Protein AF-0000000082301470 (afdb_homodimer)

Nearest PDB structures (foldseek):
  8qj4-assembly1_A  TM=8.999E-01  e=2.486E-24  Shewanella denitrificans OS217
  5aex-assembly2_D  TM=8.652E-01  e=3.805E-18  Saccharomyces cerevisiae
  5aex-assembly3_H  TM=8.422E-01  e=5.842E-18  Saccharomyces cerevisiae
  5aid-assembly1_A  TM=8.740E-01  e=4.579E-17  Candida albicans
  5aex-assembly3_J  TM=8.503E-01  e=8.348E-17  Saccharomyces cerevisiae

pLDDT: mean 87.63, std 18.02, range [21.44, 98.94]

InterPro domains:
  IPR001905 Ammonium transporter [TIGR00836] (46-467)
  IPR018047 Ammonium transporter, conserved site [PS01219] (194-219)
  IPR024041 Ammonium transporter AmtB-like domain [PF00909] (45-468)

Radius of gyration: 32.58 Å; Cα contacts (8 Å, |Δi|>4): 2103; chains: 2; bounding box: 107×98×81 Å

Organism: NCBI:txid303405

Structure (mmCIF, N/CA/C/O backbone):
data_AF-0000000082301470-model_v1
#
loop_
_entity.id
_entity.type
_entity.pdbx_description
1 polymer 'Ammonium transporter'
#
loop_
_atom_site.group_PDB
_atom_site.id
_atom_site.type_symbol
_atom_site.label_atom_id
_atom_site.label_alt_id
_atom_site.label_comp_id
_atom_site.label_asym_id
_atom_site.label_entity_id
_atom_site.label_seq_id
_atom_site.pdbx_PDB_ins_code
_atom_site.Cartn_x
_atom_site.Cartn_y
_atom_site.Cartn_z
_atom_site.occupancy
_atom_site.B_iso_or_equiv
_atom_site.auth_seq_id
_atom_site.auth_comp_id
_atom_site.auth_asym_id
_atom_site.auth_atom_id
_atom_site.pdbx_PDB_model_num
ATOM 1 N N . MET A 1 1 ? 27.359 4.461 -30.156 1 42.31 1 MET A N 1
ATOM 2 C CA . MET A 1 1 ? 28.516 3.578 -30.109 1 42.31 1 MET A CA 1
ATOM 3 C C . MET A 1 1 ? 29.688 4.25 -29.391 1 42.31 1 MET A C 1
ATOM 5 O O . MET A 1 1 ? 30.156 5.309 -29.828 1 42.31 1 MET A O 1
ATOM 9 N N . SER A 1 2 ? 29.672 4.133 -28.188 1 53.25 2 SER A N 1
ATOM 10 C CA . SER A 1 2 ? 30.578 4.863 -27.312 1 53.25 2 SER A CA 1
ATOM 11 C C . SER A 1 2 ? 32.031 4.719 -27.766 1 53.25 2 SER A C 1
ATOM 13 O O . SER A 1 2 ? 32.469 3.623 -28.125 1 53.25 2 SER A O 1
ATOM 15 N N . GLU A 1 3 ? 32.531 5.738 -28.281 1 62.34 3 GLU A N 1
ATOM 16 C CA . GLU A 1 3 ? 33.938 5.801 -28.688 1 62.34 3 GLU A CA 1
ATOM 17 C C . GLU A 1 3 ? 34.844 5.121 -27.656 1 62.34 3 GLU A C 1
ATOM 19 O O . GLU A 1 3 ? 34.562 5.195 -26.453 1 62.34 3 GLU A O 1
ATOM 24 N N . ASN A 1 4 ? 35.562 4.102 -28.062 1 78.56 4 ASN A N 1
ATOM 25 C CA . ASN A 1 4 ? 36.531 3.373 -27.266 1 78.56 4 ASN A CA 1
ATOM 26 C C . ASN A 1 4 ? 37.406 4.32 -26.438 1 78.56 4 ASN A C 1
ATOM 28 O O . ASN A 1 4 ? 38.062 5.195 -26.984 1 78.56 4 ASN A O 1
ATOM 32 N N . PHE A 1 5 ? 37.312 4.309 -25.141 1 81.75 5 PHE A N 1
ATOM 33 C CA . PHE A 1 5 ? 38 5.188 -24.203 1 81.75 5 PHE A CA 1
ATOM 34 C C . PHE A 1 5 ? 39.5 5.25 -24.5 1 81.75 5 PHE A C 1
ATOM 36 O O . PHE A 1 5 ? 40.094 6.328 -24.469 1 81.75 5 PHE A O 1
ATOM 43 N N . PHE A 1 6 ? 40 4.195 -24.906 1 80.81 6 PHE A N 1
ATOM 44 C CA . PHE A 1 6 ? 41.438 4.121 -25.094 1 80.81 6 PHE A CA 1
ATOM 45 C C . PHE A 1 6 ? 41.875 4.926 -26.312 1 80.81 6 PHE A C 1
ATOM 47 O O . PHE A 1 6 ? 42.812 5.727 -26.234 1 80.81 6 PHE A O 1
ATOM 54 N N . THR A 1 7 ? 41.188 4.762 -27.344 1 82.31 7 THR A N 1
ATOM 55 C CA . THR A 1 7 ? 41.562 5.438 -28.578 1 82.31 7 THR A CA 1
ATOM 56 C C . THR A 1 7 ? 41.406 6.949 -28.438 1 82.31 7 THR A C 1
ATOM 58 O O . THR A 1 7 ? 42.281 7.711 -28.875 1 82.31 7 THR A O 1
ATOM 61 N N . THR A 1 8 ? 40.375 7.305 -27.844 1 84.06 8 THR A N 1
ATOM 62 C CA . THR A 1 8 ? 40.125 8.727 -27.656 1 84.06 8 THR A CA 1
ATOM 63 C C . THR A 1 8 ? 41.156 9.352 -26.734 1 84.06 8 THR A C 1
ATOM 65 O O . THR A 1 8 ? 41.656 10.445 -27 1 84.06 8 THR A O 1
ATOM 68 N N . CYS A 1 9 ? 41.562 8.68 -25.703 1 85.81 9 CYS A N 1
ATOM 69 C CA . CYS A 1 9 ? 42.531 9.195 -24.734 1 85.81 9 CYS A CA 1
ATOM 70 C C . CYS A 1 9 ? 43.938 9.172 -25.312 1 85.81 9 CYS A C 1
ATOM 72 O O . CYS A 1 9 ? 44.75 10.047 -25 1 85.81 9 CYS A O 1
ATOM 74 N N . GLN A 1 10 ? 44.25 8.258 -26.094 1 82.25 10 GLN A N 1
ATOM 75 C CA . GLN A 1 10 ? 45.562 8.203 -26.75 1 82.25 10 GLN A CA 1
ATOM 76 C C . GLN A 1 10 ? 45.75 9.375 -27.703 1 82.25 10 GLN A C 1
ATOM 78 O O . GLN A 1 10 ? 46.812 9.969 -27.766 1 82.25 10 GLN A O 1
ATOM 83 N N . GLU A 1 11 ? 44.688 9.672 -28.391 1 81.5 11 GLU A N 1
ATOM 84 C CA . GLU A 1 11 ? 44.75 10.781 -29.344 1 81.5 11 GLU A CA 1
ATOM 85 C C . GLU A 1 11 ? 44.875 12.117 -28.625 1 81.5 11 GLU A C 1
ATOM 87 O O . GLU A 1 11 ? 45.562 13.016 -29.078 1 81.5 11 GLU A O 1
ATOM 92 N N . GLN A 1 12 ? 44.219 12.273 -27.594 1 79.69 12 GLN A N 1
ATOM 93 C CA . GLN A 1 12 ? 44.188 13.531 -26.859 1 79.69 12 GLN A CA 1
ATOM 94 C C . GLN A 1 12 ? 45.469 13.773 -26.109 1 79.69 12 GLN A C 1
ATOM 96 O O . GLN A 1 12 ? 45.875 14.922 -25.906 1 79.69 12 GLN A O 1
ATOM 101 N N . SER A 1 13 ? 46 12.742 -25.594 1 74.75 13 SER A N 1
ATOM 102 C CA . SER A 1 13 ? 47.219 12.898 -24.781 1 74.75 13 SER A CA 1
ATOM 103 C C . SER A 1 13 ? 48.469 12.992 -25.672 1 74.75 13 SER A C 1
ATOM 105 O O . SER A 1 13 ? 49.531 13.344 -25.188 1 74.75 13 SER A O 1
ATOM 107 N N . GLY A 1 14 ? 48.031 13.086 -26.984 1 64.38 14 GLY A N 1
ATOM 108 C CA . GLY A 1 14 ? 49.156 13.117 -27.922 1 64.38 14 GLY A CA 1
ATOM 109 C C . GLY A 1 14 ? 50.188 12.039 -27.656 1 64.38 14 GLY A C 1
ATOM 110 O O . GLY A 1 14 ? 51.031 11.734 -28.531 1 64.38 14 GLY A O 1
ATOM 111 N N . SER A 1 15 ? 51 12.242 -26.438 1 57.41 15 SER A N 1
ATOM 112 C CA . SER A 1 15 ? 52.281 11.641 -26.078 1 57.41 15 SER A CA 1
ATOM 113 C C . SER A 1 15 ? 52.094 10.211 -25.578 1 57.41 15 SER A C 1
ATOM 115 O O . SER A 1 15 ? 51 9.82 -25.188 1 57.41 15 SER A O 1
ATOM 117 N N . GLU A 1 16 ? 53.125 9.367 -25.734 1 65.19 16 GLU A N 1
ATOM 118 C CA . GLU A 1 16 ? 53.562 8.047 -25.281 1 65.19 16 GLU A CA 1
ATOM 119 C C . GLU A 1 16 ? 53.531 7.961 -23.75 1 65.19 16 GLU A C 1
ATOM 121 O O . GLU A 1 16 ? 54.031 6.984 -23.172 1 65.19 16 GLU A O 1
ATOM 126 N N . ASN A 1 17 ? 52.969 9 -23.141 1 78.06 17 ASN A N 1
ATOM 127 C CA . ASN A 1 17 ? 53 8.93 -21.688 1 78.06 17 ASN A CA 1
ATOM 128 C C . ASN A 1 17 ? 51.875 8.07 -21.141 1 78.06 17 ASN A C 1
ATOM 130 O O . ASN A 1 17 ? 50.719 8.516 -21.078 1 78.06 17 ASN A O 1
ATOM 134 N N . THR A 1 18 ? 52.062 6.969 -20.672 1 81.38 18 THR A N 1
ATOM 135 C CA . THR A 1 18 ? 51.156 5.938 -20.203 1 81.38 18 THR A CA 1
ATOM 136 C C . THR A 1 18 ? 50.344 6.441 -19.016 1 81.38 18 THR A C 1
ATOM 138 O O . THR A 1 18 ? 49.156 6.109 -18.875 1 81.38 18 THR A O 1
ATOM 141 N N . THR A 1 19 ? 50.969 7.359 -18.234 1 82.19 19 THR A N 1
ATOM 142 C CA . THR A 1 19 ? 50.281 7.844 -17.047 1 82.19 19 THR A CA 1
ATOM 143 C C . THR A 1 19 ? 49.156 8.805 -17.438 1 82.19 19 THR A C 1
ATOM 145 O O . THR A 1 19 ? 48.062 8.766 -16.844 1 82.19 19 THR A O 1
ATOM 148 N N . GLU A 1 20 ? 49.375 9.625 -18.438 1 83.31 20 GLU A N 1
ATOM 149 C CA . GLU A 1 20 ? 48.375 10.578 -18.875 1 83.31 20 GLU A CA 1
ATOM 150 C C . GLU A 1 20 ? 47.219 9.867 -19.562 1 83.31 20 GLU A C 1
ATOM 152 O O . GLU A 1 20 ? 46.062 10.273 -19.406 1 83.31 20 GLU A O 1
ATOM 157 N N . ILE A 1 21 ? 47.531 8.828 -20.25 1 84.38 21 ILE A N 1
ATOM 158 C CA . ILE A 1 21 ? 46.5 8.047 -20.922 1 84.38 21 ILE A CA 1
ATOM 159 C C . ILE A 1 21 ? 45.625 7.348 -19.875 1 84.38 21 ILE A C 1
ATOM 161 O O . ILE A 1 21 ? 44.406 7.32 -20 1 84.38 21 ILE A O 1
ATOM 165 N N . LEU A 1 22 ? 46.281 6.859 -18.875 1 84.94 22 LEU A N 1
ATOM 166 C CA . LEU A 1 22 ? 45.562 6.16 -17.828 1 84.94 22 LEU A CA 1
ATOM 167 C C . LEU A 1 22 ? 44.625 7.117 -17.078 1 84.94 22 LEU A C 1
ATOM 169 O O . LEU A 1 22 ? 43.5 6.75 -16.703 1 84.94 22 LEU A O 1
ATOM 173 N N . GLN A 1 23 ? 45.125 8.25 -16.828 1 85.25 23 GLN A N 1
ATOM 174 C CA . GLN A 1 23 ? 44.281 9.25 -16.172 1 85.25 23 GLN A CA 1
ATOM 175 C C . GLN A 1 23 ? 43.094 9.617 -17.031 1 85.25 23 GLN A C 1
ATOM 177 O O . GLN A 1 23 ? 41.969 9.719 -16.516 1 85.25 23 GLN A O 1
ATOM 182 N N . CYS A 1 24 ? 43.375 9.75 -18.219 1 86 24 CYS A N 1
ATOM 183 C CA . CYS A 1 24 ? 42.281 10.094 -19.156 1 86 24 CYS A CA 1
ATOM 184 C C . CYS A 1 24 ? 41.219 9 -19.188 1 86 24 CYS A C 1
ATOM 186 O O . CYS A 1 24 ? 40.031 9.297 -19.156 1 86 24 CYS A O 1
ATOM 188 N N . ILE A 1 25 ? 41.625 7.812 -19.234 1 84.69 25 ILE A N 1
ATOM 189 C CA . ILE A 1 25 ? 40.719 6.68 -19.281 1 84.69 25 ILE A CA 1
ATOM 190 C C . ILE A 1 25 ? 39.906 6.621 -17.969 1 84.69 25 ILE A C 1
ATOM 192 O O . ILE A 1 25 ? 38.688 6.465 -18 1 84.69 25 ILE A O 1
ATOM 196 N N . SER A 1 26 ? 40.625 6.754 -16.891 1 85.19 26 SER A N 1
ATOM 197 C CA . SER A 1 26 ? 39.969 6.719 -15.586 1 85.19 26 SER A CA 1
ATOM 198 C C . SER A 1 26 ? 38.938 7.812 -15.461 1 85.19 26 SER A C 1
ATOM 200 O O . SER A 1 26 ? 37.812 7.551 -15.031 1 85.19 26 SER A O 1
ATOM 202 N N . ASP A 1 27 ? 39.281 8.93 -15.906 1 86.25 27 ASP A N 1
ATOM 203 C CA . ASP A 1 27 ? 38.375 10.055 -15.82 1 86.25 27 ASP A CA 1
ATOM 204 C C . ASP A 1 27 ? 37.156 9.852 -16.734 1 86.25 27 ASP A C 1
ATOM 206 O O . ASP A 1 27 ? 36.031 10.195 -16.375 1 86.25 27 ASP A O 1
ATOM 210 N N . SER A 1 28 ? 37.438 9.289 -17.844 1 85.38 28 SER A N 1
ATOM 211 C CA . SER A 1 28 ? 36.344 9.062 -18.812 1 85.38 28 SER A CA 1
ATOM 212 C C . SER A 1 28 ? 35.375 8.023 -18.312 1 85.38 28 SER A C 1
ATOM 214 O O . SER A 1 28 ? 34.156 8.188 -18.453 1 85.38 28 SER A O 1
ATOM 216 N N . ILE A 1 29 ? 35.875 7.035 -17.734 1 85.81 29 ILE A N 1
ATOM 217 C CA . ILE A 1 29 ? 35 5.973 -17.203 1 85.81 29 ILE A CA 1
ATOM 218 C C . ILE A 1 29 ? 34.188 6.504 -16.016 1 85.81 29 ILE A C 1
ATOM 220 O O . ILE A 1 29 ? 33 6.23 -15.914 1 85.81 29 ILE A O 1
ATOM 224 N N . GLN A 1 30 ? 34.844 7.238 -15.219 1 85.19 30 GLN A N 1
ATOM 225 C CA . GLN A 1 30 ? 34.156 7.809 -14.062 1 85.19 30 GLN A CA 1
ATOM 226 C C . GLN A 1 30 ? 33.062 8.781 -14.484 1 85.19 30 GLN A C 1
ATOM 228 O O . GLN A 1 30 ? 31.969 8.766 -13.93 1 85.19 30 GLN A O 1
ATOM 233 N N . GLU A 1 31 ? 33.406 9.562 -15.422 1 85.69 31 GLU A N 1
ATOM 234 C CA . GLU A 1 31 ? 32.438 10.539 -15.906 1 85.69 31 GLU A CA 1
ATOM 235 C C . GLU A 1 31 ? 31.219 9.844 -16.531 1 85.69 31 GLU A C 1
ATOM 237 O O . GLU A 1 31 ? 30.078 10.258 -16.297 1 85.69 31 GLU A O 1
ATOM 242 N N . GLN A 1 32 ? 31.453 8.859 -17.312 1 85.5 32 GLN A N 1
ATOM 243 C CA . GLN A 1 32 ? 30.359 8.117 -17.938 1 85.5 32 GLN A CA 1
ATOM 244 C C . GLN A 1 32 ? 29.484 7.441 -16.875 1 85.5 32 GLN A C 1
ATOM 246 O O . GLN A 1 32 ? 28.266 7.426 -17 1 85.5 32 GLN A O 1
ATOM 251 N N . ALA A 1 33 ? 30.125 6.887 -15.898 1 84.81 33 ALA A N 1
ATOM 252 C CA . ALA A 1 33 ? 29.406 6.223 -14.82 1 84.81 33 ALA A CA 1
ATOM 253 C C . ALA A 1 33 ? 28.547 7.223 -14.039 1 84.81 33 ALA A C 1
ATOM 255 O O . ALA A 1 33 ? 27.406 6.926 -13.68 1 84.81 33 ALA A O 1
ATOM 256 N N . GLU A 1 34 ? 29.094 8.359 -13.836 1 86 34 GLU A N 1
ATOM 257 C CA . GLU A 1 34 ? 28.391 9.398 -13.102 1 86 34 GLU A CA 1
ATOM 258 C C . GLU A 1 34 ? 27.203 9.93 -13.906 1 86 34 GLU A C 1
ATOM 260 O O . GLU A 1 34 ? 26.125 10.188 -13.352 1 86 34 GLU A O 1
ATOM 265 N N . ASN A 1 35 ? 27.375 10.078 -15.164 1 87.12 35 ASN A N 1
ATOM 266 C CA . ASN A 1 35 ? 26.297 10.539 -16.031 1 87.12 35 ASN A CA 1
ATOM 267 C C . ASN A 1 35 ? 25.156 9.531 -16.094 1 87.12 35 ASN A C 1
ATOM 269 O O . ASN A 1 35 ? 23.984 9.914 -16.062 1 87.12 35 ASN A O 1
ATOM 273 N N . ARG A 1 36 ? 25.5 8.273 -16.188 1 86.25 36 ARG A N 1
ATOM 274 C CA . ARG A 1 36 ? 24.469 7.23 -16.219 1 86.25 36 ARG A CA 1
ATOM 275 C C . ARG A 1 36 ? 23.719 7.16 -14.891 1 86.25 36 ARG A C 1
ATOM 277 O O . ARG A 1 36 ? 22.5 6.953 -14.875 1 86.25 36 ARG A O 1
ATOM 284 N N . ALA A 1 37 ? 24.469 7.328 -13.852 1 87.75 37 ALA A N 1
ATOM 285 C CA . ALA A 1 37 ? 23.859 7.32 -12.531 1 87.75 37 ALA A CA 1
ATOM 286 C C . ALA A 1 37 ? 22.906 8.508 -12.367 1 87.75 37 ALA A C 1
ATOM 288 O O . ALA A 1 37 ? 21.812 8.359 -11.805 1 87.75 37 ALA A O 1
ATOM 289 N N . ALA A 1 38 ? 23.312 9.625 -12.82 1 88.38 38 ALA A N 1
ATOM 290 C CA . ALA A 1 38 ? 22.484 10.828 -12.742 1 88.38 38 ALA A CA 1
ATOM 291 C C . ALA A 1 38 ? 21.219 10.672 -13.57 1 88.38 38 ALA A C 1
ATOM 293 O O . ALA A 1 38 ? 20.141 11.109 -13.156 1 88.38 38 ALA A O 1
ATOM 294 N N . ASP A 1 39 ? 21.312 10.086 -14.758 1 89.31 39 ASP A N 1
ATOM 295 C CA . ASP A 1 39 ? 20.172 9.844 -15.633 1 89.31 39 ASP A CA 1
ATOM 296 C C . ASP A 1 39 ? 19.156 8.922 -14.961 1 89.31 39 ASP A C 1
ATOM 298 O O . ASP A 1 39 ? 17.953 9.195 -14.977 1 89.31 39 ASP A O 1
ATOM 302 N N . LEU A 1 40 ? 19.672 7.914 -14.391 1 90 40 LEU A N 1
ATOM 303 C CA . LEU A 1 40 ? 18.797 6.973 -13.703 1 90 40 LEU A CA 1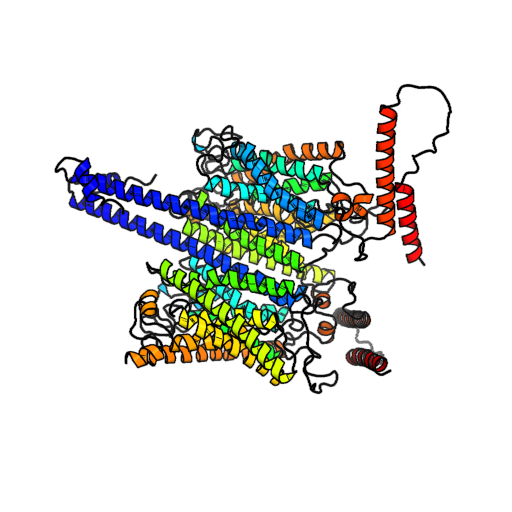
ATOM 304 C C . LEU A 1 40 ? 18.156 7.621 -12.484 1 90 40 LEU A C 1
ATOM 306 O O . LEU A 1 40 ? 16.969 7.398 -12.219 1 90 40 LEU A O 1
ATOM 310 N N . HIS A 1 41 ? 18.891 8.375 -11.836 1 91.81 41 HIS A N 1
ATOM 311 C CA . HIS A 1 41 ? 18.375 9.094 -10.672 1 91.81 41 HIS A CA 1
ATOM 312 C C . HIS A 1 41 ? 17.203 9.984 -11.055 1 91.81 41 HIS A C 1
ATOM 314 O O . HIS A 1 41 ? 16.188 10.016 -10.352 1 91.81 41 HIS A O 1
ATOM 320 N N . ASP A 1 42 ? 17.266 10.68 -12.133 1 93.31 42 ASP A N 1
ATOM 321 C CA . ASP A 1 42 ? 16.203 11.555 -12.602 1 93.31 42 ASP A CA 1
ATOM 322 C C . ASP A 1 42 ? 14.945 10.758 -12.93 1 93.31 42 ASP A C 1
ATOM 324 O O . ASP A 1 42 ? 13.828 11.18 -12.625 1 93.31 42 ASP A O 1
ATOM 328 N N . PHE A 1 43 ? 15.148 9.633 -13.5 1 93.38 43 PHE A N 1
ATOM 329 C CA . PHE A 1 43 ? 13.992 8.82 -13.859 1 93.38 43 PHE A CA 1
ATOM 330 C C . PHE A 1 43 ? 13.305 8.281 -12.609 1 93.38 43 PHE A C 1
ATOM 332 O O . PHE A 1 43 ? 12.078 8.18 -12.57 1 93.38 43 PHE A O 1
ATOM 339 N N . LEU A 1 44 ? 14.094 7.918 -11.625 1 94.75 44 LEU A N 1
ATOM 340 C CA . LEU A 1 44 ? 13.516 7.438 -10.375 1 94.75 44 LEU A CA 1
ATOM 341 C C . LEU A 1 44 ? 12.719 8.539 -9.68 1 94.75 44 LEU A C 1
ATOM 343 O O . LEU A 1 44 ? 11.688 8.273 -9.062 1 94.75 44 LEU A O 1
ATOM 347 N N . TYR A 1 45 ? 13.156 9.836 -9.805 1 95.19 45 TYR A N 1
ATOM 348 C CA . TYR A 1 45 ? 12.375 10.977 -9.336 1 95.19 45 TYR A CA 1
ATOM 349 C C . TYR A 1 45 ? 11.008 11.016 -10 1 95.19 45 TYR A C 1
ATOM 351 O O . TYR A 1 45 ? 10 11.266 -9.344 1 95.19 45 TYR A O 1
ATOM 359 N N . VAL A 1 46 ? 11.023 10.781 -11.273 1 95.56 46 VAL A N 1
ATOM 360 C CA . VAL A 1 46 ? 9.789 10.844 -12.047 1 95.56 46 VAL A CA 1
ATOM 361 C C . VAL A 1 46 ? 8.82 9.758 -11.578 1 95.56 46 VAL A C 1
ATOM 363 O O . VAL A 1 46 ? 7.641 10.016 -11.352 1 95.56 46 VAL A O 1
ATOM 366 N N . LEU A 1 47 ? 9.312 8.539 -11.344 1 96.25 47 LEU A N 1
ATOM 367 C CA . LEU A 1 47 ? 8.453 7.438 -10.93 1 96.25 47 LEU A CA 1
ATOM 368 C C . LEU A 1 47 ? 7.914 7.672 -9.523 1 96.25 47 LEU A C 1
ATOM 370 O O . LEU A 1 47 ? 6.715 7.512 -9.281 1 96.25 47 LEU A O 1
ATOM 374 N N . ALA A 1 48 ? 8.805 8.062 -8.656 1 97.62 48 ALA A N 1
ATOM 375 C CA . ALA A 1 48 ? 8.375 8.352 -7.293 1 97.62 48 ALA A CA 1
ATOM 376 C C . ALA A 1 48 ? 7.359 9.492 -7.27 1 97.62 48 ALA A C 1
ATOM 378 O O . ALA A 1 48 ? 6.324 9.398 -6.609 1 97.62 48 ALA A O 1
ATOM 379 N N . GLY A 1 49 ? 7.652 10.562 -8.062 1 97.94 49 GLY A N 1
ATOM 380 C CA . GLY A 1 49 ? 6.727 11.68 -8.148 1 97.94 49 GLY A CA 1
ATOM 381 C C . GLY A 1 49 ? 5.371 11.289 -8.711 1 97.94 49 GLY A C 1
ATOM 382 O O . GLY A 1 49 ? 4.34 11.789 -8.25 1 97.94 49 GLY A O 1
ATOM 383 N N . ALA A 1 50 ? 5.348 10.438 -9.695 1 97.81 50 ALA A N 1
ATOM 384 C CA . ALA A 1 50 ? 4.094 9.969 -10.281 1 97.81 50 ALA A CA 1
ATOM 385 C C . ALA A 1 50 ? 3.266 9.195 -9.266 1 97.81 50 ALA A C 1
ATOM 387 O O . ALA A 1 50 ? 2.039 9.32 -9.227 1 97.81 50 ALA A O 1
ATOM 388 N N . MET A 1 51 ? 3.887 8.375 -8.445 1 98.19 51 MET A N 1
ATOM 389 C CA . MET A 1 51 ? 3.195 7.645 -7.387 1 98.19 51 MET A CA 1
ATOM 390 C C . MET A 1 51 ? 2.611 8.609 -6.359 1 98.19 51 MET A C 1
ATOM 392 O O . MET A 1 51 ? 1.479 8.43 -5.906 1 98.19 51 MET A O 1
ATOM 396 N N . ILE A 1 52 ? 3.375 9.648 -6 1 98.31 52 ILE A N 1
ATOM 397 C CA . ILE A 1 52 ? 2.879 10.656 -5.066 1 98.31 52 ILE A CA 1
ATOM 398 C C . ILE A 1 52 ? 1.704 11.406 -5.691 1 98.31 52 ILE A C 1
ATOM 400 O O . ILE A 1 52 ? 0.684 11.633 -5.035 1 98.31 52 ILE A O 1
ATOM 404 N N . PHE A 1 53 ? 1.81 11.75 -6.969 1 97.88 53 PHE A N 1
ATOM 405 C CA . PHE A 1 53 ? 0.72 12.445 -7.645 1 97.88 53 PHE A CA 1
ATOM 406 C C . PHE A 1 53 ? -0.562 11.617 -7.594 1 97.88 53 PHE A C 1
ATOM 408 O O . PHE A 1 53 ? -1.656 12.172 -7.465 1 97.88 53 PHE A O 1
ATOM 415 N N . PHE A 1 54 ? -0.44 10.336 -7.711 1 98 54 PHE A N 1
ATOM 416 C CA . PHE A 1 54 ? -1.603 9.453 -7.707 1 98 54 PHE A CA 1
ATOM 417 C C . PHE A 1 54 ? -2.328 9.523 -6.367 1 98 54 PHE A C 1
ATOM 419 O O . PHE A 1 54 ? -3.52 9.219 -6.285 1 98 54 PHE A O 1
ATOM 426 N N . MET A 1 55 ? -1.699 10.008 -5.301 1 98 55 MET A N 1
ATOM 427 C CA . MET A 1 55 ? -2.34 10.227 -4.008 1 98 55 MET A CA 1
ATOM 428 C C . MET A 1 55 ? -3.484 11.227 -4.133 1 98 55 MET A C 1
ATOM 430 O O . MET A 1 55 ? -4.438 11.188 -3.352 1 98 55 MET A O 1
ATOM 434 N N . GLN A 1 56 ? -3.379 12.109 -5.145 1 97.06 56 GLN A N 1
ATOM 435 C CA . GLN A 1 56 ? -4.477 13.047 -5.359 1 97.06 56 GLN A CA 1
ATOM 436 C C . GLN A 1 56 ? -5.785 12.305 -5.621 1 97.06 56 GLN A C 1
ATOM 438 O O . GLN A 1 56 ? -6.852 12.75 -5.188 1 97.06 56 GLN A O 1
ATOM 443 N N . SER A 1 57 ? -5.715 11.18 -6.34 1 96.88 57 SER A N 1
ATOM 444 C CA . SER A 1 57 ? -6.895 10.344 -6.523 1 96.88 57 SER A CA 1
ATOM 445 C C . SER A 1 57 ? -7.352 9.742 -5.199 1 96.88 57 SER A C 1
ATOM 447 O O . SER A 1 57 ? -8.555 9.602 -4.957 1 96.88 57 SER A O 1
ATOM 449 N N . GLY A 1 58 ? -6.398 9.359 -4.367 1 97.81 58 GLY A N 1
ATOM 450 C CA . GLY A 1 58 ? -6.73 8.812 -3.061 1 97.81 58 GLY A CA 1
ATOM 451 C C . GLY A 1 58 ? -7.461 9.797 -2.17 1 97.81 58 GLY A C 1
ATOM 452 O O . GLY A 1 58 ? -8.477 9.461 -1.556 1 97.81 58 GLY A O 1
ATOM 453 N N . PHE A 1 59 ? -6.977 11.055 -2.133 1 97.25 59 PHE A N 1
ATOM 454 C CA . PHE A 1 59 ? -7.645 12.102 -1.372 1 97.25 59 PHE A CA 1
ATOM 455 C C . PHE A 1 59 ? -9.062 12.32 -1.887 1 97.25 59 PHE A C 1
ATOM 457 O O . PHE A 1 59 ? -10 12.461 -1.099 1 97.25 59 PHE A O 1
ATOM 464 N N . ALA A 1 60 ? -9.195 12.352 -3.191 1 96.62 60 ALA A N 1
ATOM 465 C CA . ALA A 1 60 ? -10.5 12.594 -3.799 1 96.62 60 ALA A CA 1
ATOM 466 C C . ALA A 1 60 ? -11.5 11.5 -3.428 1 96.62 60 ALA A C 1
ATOM 468 O O . ALA A 1 60 ? -12.633 11.789 -3.031 1 96.62 60 ALA A O 1
ATOM 469 N N . MET A 1 61 ? -11.078 10.227 -3.502 1 97.19 61 MET A N 1
ATOM 470 C CA . MET A 1 61 ? -11.977 9.109 -3.199 1 97.19 61 MET A CA 1
ATOM 471 C C . MET A 1 61 ? -12.305 9.07 -1.712 1 97.19 61 MET A C 1
ATOM 473 O O . MET A 1 61 ? -13.461 8.875 -1.335 1 97.19 61 MET A O 1
ATOM 477 N N . LEU A 1 62 ? -11.32 9.266 -0.88 1 96.56 62 LEU A N 1
ATOM 478 C CA . LEU A 1 62 ? -11.523 9.242 0.564 1 96.56 62 LEU A CA 1
ATOM 479 C C . LEU A 1 62 ? -12.477 10.344 0.998 1 96.56 62 LEU A C 1
ATOM 481 O O . LEU A 1 62 ? -13.422 10.102 1.751 1 96.56 62 LEU A O 1
ATOM 485 N N . CYS A 1 63 ? -12.289 11.562 0.495 1 95.19 63 CYS A N 1
ATOM 486 C CA . CYS A 1 63 ? -13.141 12.695 0.853 1 95.19 63 CYS A CA 1
ATOM 487 C C . CYS A 1 63 ? -14.539 12.516 0.29 1 95.19 63 CYS A C 1
ATOM 489 O O . CYS A 1 63 ? -15.531 12.742 0.992 1 95.19 63 CYS A O 1
ATOM 491 N N . ALA A 1 64 ? -14.602 12.062 -0.952 1 94.25 64 ALA A N 1
ATOM 492 C CA . ALA A 1 64 ? -15.898 11.844 -1.572 1 94.25 64 ALA A CA 1
ATOM 493 C C . ALA A 1 64 ? -16.703 10.781 -0.815 1 94.25 64 ALA A C 1
ATOM 495 O O . ALA A 1 64 ? -17.906 10.938 -0.595 1 94.25 64 ALA A O 1
ATOM 496 N N . GLY A 1 65 ? -16.031 9.742 -0.426 1 94.81 65 GLY A N 1
ATOM 497 C CA . GLY A 1 65 ? -16.703 8.688 0.305 1 94.81 65 GLY A CA 1
ATOM 498 C C . GLY A 1 65 ? -17.125 9.102 1.703 1 94.81 65 GLY A C 1
ATOM 499 O O . GLY A 1 65 ? -18.031 8.508 2.287 1 94.81 65 GLY A O 1
ATOM 500 N N . SER A 1 66 ? -16.562 10.164 2.236 1 94.62 66 SER A N 1
ATOM 501 C CA . SER A 1 66 ? -16.75 10.547 3.631 1 94.62 66 SER A CA 1
ATOM 502 C C . SER A 1 66 ? -17.797 11.648 3.764 1 94.62 66 SER A C 1
ATOM 504 O O . SER A 1 66 ? -18.125 12.078 4.875 1 94.62 66 SER A O 1
ATOM 506 N N . VAL A 1 67 ? -18.328 12.156 2.674 1 92.38 67 VAL A N 1
ATOM 507 C CA . VAL A 1 67 ? -19.328 13.211 2.729 1 92.38 67 VAL A CA 1
ATOM 508 C C . VAL A 1 67 ? -20.672 12.672 2.246 1 92.38 67 VAL A C 1
ATOM 510 O O . VAL A 1 67 ? -20.75 11.594 1.658 1 92.38 67 VAL A O 1
ATOM 513 N N . ARG A 1 68 ? -21.766 13.484 2.584 1 90.69 68 ARG A N 1
ATOM 514 C CA . ARG A 1 68 ? -23.109 13.133 2.123 1 90.69 68 ARG A CA 1
ATOM 515 C C . ARG A 1 68 ? -23.219 13.266 0.608 1 90.69 68 ARG A C 1
ATOM 517 O O . ARG A 1 68 ? -22.547 14.094 -0 1 90.69 68 ARG A O 1
ATOM 524 N N . LEU A 1 69 ? -23.953 12.5 -0.006 1 88.56 69 LEU A N 1
ATOM 525 C CA . LEU A 1 69 ? -24.078 12.359 -1.452 1 88.56 69 LEU A CA 1
ATOM 526 C C . LEU A 1 69 ? -24.281 13.719 -2.115 1 88.56 69 LEU A C 1
ATOM 528 O O . LEU A 1 69 ? -23.766 13.961 -3.215 1 88.56 69 LEU A O 1
ATOM 532 N N . LYS A 1 70 ? -24.969 14.695 -1.518 1 88.56 70 LYS A N 1
ATOM 533 C CA . LYS A 1 70 ? -25.312 15.992 -2.088 1 88.56 70 LYS A CA 1
ATOM 534 C C . LYS A 1 70 ? -24.094 16.906 -2.168 1 88.56 70 LYS A C 1
ATOM 536 O O . LYS A 1 70 ? -24.188 18.031 -2.654 1 88.56 70 LYS A O 1
ATOM 541 N N . ASN A 1 71 ? -22.891 16.438 -1.732 1 92 71 ASN A N 1
ATOM 542 C CA . ASN A 1 71 ? -21.688 17.266 -1.695 1 92 71 ASN A CA 1
ATOM 543 C C . ASN A 1 71 ? -20.531 16.609 -2.434 1 92 71 ASN A C 1
ATOM 545 O O . ASN A 1 71 ? -19.406 17.109 -2.406 1 92 71 ASN A O 1
ATOM 549 N N . VAL A 1 72 ? -20.703 15.516 -3.131 1 91.88 72 VAL A N 1
ATOM 550 C CA . VAL A 1 72 ? -19.656 14.68 -3.713 1 91.88 72 VAL A CA 1
ATOM 551 C C . VAL A 1 72 ? -18.969 15.43 -4.855 1 91.88 72 VAL A C 1
ATOM 553 O O . VAL A 1 72 ? -17.75 15.5 -4.906 1 91.88 72 VAL A O 1
ATOM 556 N N . GLN A 1 73 ? -19.75 16.031 -5.738 1 90.19 73 GLN A N 1
ATOM 557 C CA . GLN A 1 73 ? -19.188 16.719 -6.898 1 90.19 73 GLN A CA 1
ATOM 558 C C . GLN A 1 73 ? -18.312 17.906 -6.469 1 90.19 73 GLN A C 1
ATOM 560 O O . GLN A 1 73 ? -17.234 18.094 -7.012 1 90.19 73 GLN A O 1
ATOM 565 N N . ASN A 1 74 ? -18.812 18.641 -5.535 1 90.62 74 ASN A N 1
ATOM 566 C CA . ASN A 1 74 ? -18.062 19.781 -5.016 1 90.62 74 ASN A CA 1
ATOM 567 C C . ASN A 1 74 ? -16.734 19.344 -4.406 1 90.62 74 ASN A C 1
ATOM 569 O O . ASN A 1 74 ? -15.695 19.953 -4.648 1 90.62 74 ASN A O 1
ATOM 573 N N . THR A 1 75 ? -16.781 18.328 -3.656 1 90.81 75 THR A N 1
ATOM 574 C CA . THR A 1 75 ? -15.594 17.812 -2.992 1 90.81 75 THR A CA 1
ATOM 575 C C . THR A 1 75 ? -14.578 17.312 -4.016 1 90.81 75 THR A C 1
ATOM 577 O O . THR A 1 75 ? -13.383 17.578 -3.889 1 90.81 75 THR A O 1
ATOM 580 N N . MET A 1 76 ? -14.992 16.625 -5.043 1 91.5 76 MET A N 1
ATOM 581 C CA . MET A 1 76 ? -14.117 16.078 -6.07 1 91.5 76 MET A CA 1
ATOM 582 C C . MET A 1 76 ? -13.469 17.188 -6.887 1 91.5 76 MET A C 1
ATOM 584 O O . MET A 1 76 ? -12.289 17.109 -7.23 1 91.5 76 MET A O 1
ATOM 588 N N . LEU A 1 77 ? -14.242 18.203 -7.18 1 91 77 LEU A N 1
ATOM 589 C CA . LEU A 1 77 ? -13.695 19.328 -7.938 1 91 77 LEU A CA 1
ATOM 590 C C . LEU A 1 77 ? -12.594 20.031 -7.145 1 91 77 LEU A C 1
ATOM 592 O O . LEU A 1 77 ? -11.555 20.391 -7.703 1 91 77 LEU A O 1
ATOM 596 N N . LYS A 1 78 ? -12.82 20.25 -5.922 1 90.94 78 LYS A N 1
ATOM 597 C CA . LYS A 1 78 ? -11.82 20.875 -5.062 1 90.94 78 LYS A CA 1
ATOM 598 C C . LYS A 1 78 ? -10.516 20.078 -5.062 1 90.94 78 LYS A C 1
ATOM 600 O O . LYS A 1 78 ? -9.438 20.656 -5.199 1 90.94 78 LYS A O 1
ATOM 605 N N . ASN A 1 79 ? -10.602 18.828 -4.984 1 92.75 79 ASN A N 1
ATOM 606 C CA . ASN A 1 79 ? -9.414 17.984 -4.988 1 92.75 79 ASN A CA 1
ATOM 607 C C . ASN A 1 79 ? -8.648 18.094 -6.305 1 92.75 79 ASN A C 1
ATOM 609 O O . ASN A 1 79 ? -7.422 18.188 -6.309 1 92.75 79 ASN A O 1
ATOM 613 N N . LEU A 1 80 ? -9.375 18.078 -7.414 1 92.5 80 LEU A N 1
ATOM 614 C CA . LEU A 1 80 ? -8.742 18.219 -8.719 1 92.5 80 LEU A CA 1
ATOM 615 C C . LEU A 1 80 ? -8.047 19.562 -8.852 1 92.5 80 LEU A C 1
ATOM 617 O O . LEU A 1 80 ? -6.922 19.641 -9.359 1 92.5 80 LEU A O 1
ATOM 621 N N . LEU A 1 81 ? -8.695 20.547 -8.375 1 91.12 81 LEU A N 1
ATOM 622 C CA . LEU A 1 81 ? -8.148 21.891 -8.5 1 91.12 81 LEU A CA 1
ATOM 623 C C . LEU A 1 81 ? -6.938 22.078 -7.594 1 91.12 81 LEU A C 1
ATOM 625 O O . LEU A 1 81 ? -6.047 22.875 -7.898 1 91.12 81 LEU A O 1
ATOM 629 N N . ASP A 1 82 ? -6.887 21.359 -6.496 1 93.06 82 ASP A N 1
ATOM 630 C CA . ASP A 1 82 ? -5.691 21.391 -5.656 1 93.06 82 ASP A CA 1
ATOM 631 C C . ASP A 1 82 ? -4.461 20.953 -6.441 1 93.06 82 ASP A C 1
ATOM 633 O O . ASP A 1 82 ? -3.395 21.562 -6.332 1 93.06 82 ASP A O 1
ATOM 637 N N . ALA A 1 83 ? -4.59 19.906 -7.223 1 93.06 83 ALA A N 1
ATOM 638 C CA . ALA A 1 83 ? -3.479 19.422 -8.031 1 93.06 83 ALA A CA 1
ATOM 639 C C . ALA A 1 83 ? -3.068 20.438 -9.086 1 93.06 83 ALA A C 1
ATOM 641 O O . ALA A 1 83 ? -1.879 20.719 -9.258 1 93.06 83 ALA A O 1
ATOM 642 N N . CYS A 1 84 ? -4.066 21.031 -9.719 1 93.88 84 CYS A N 1
ATOM 643 C CA . CYS A 1 84 ? -3.814 22.016 -10.766 1 93.88 84 CYS A CA 1
ATOM 644 C C . CYS A 1 84 ? -3.23 23.297 -10.18 1 93.88 84 CYS A C 1
ATOM 646 O O . CYS A 1 84 ? -2.221 23.812 -10.664 1 93.88 84 CYS A O 1
ATOM 648 N N . GLY A 1 85 ? -3.891 23.781 -9.148 1 94.06 85 GLY A N 1
ATOM 649 C CA . GLY A 1 85 ? -3.449 25.016 -8.516 1 94.06 85 GLY A CA 1
ATOM 650 C C . GLY A 1 85 ? -2.061 24.922 -7.914 1 94.06 85 GLY A C 1
ATOM 651 O O . GLY A 1 85 ? -1.261 25.844 -8.023 1 94.06 85 GLY A O 1
ATOM 652 N N . ALA A 1 86 ? -1.806 23.844 -7.27 1 95.69 86 ALA A N 1
ATOM 653 C CA . ALA A 1 86 ? -0.494 23.641 -6.66 1 95.69 86 ALA A CA 1
ATOM 654 C C . ALA A 1 86 ? 0.607 23.625 -7.715 1 95.69 86 ALA A C 1
ATOM 656 O O . ALA A 1 86 ? 1.695 24.172 -7.492 1 95.69 86 ALA A O 1
ATOM 657 N N . ALA A 1 87 ? 0.366 22.984 -8.883 1 95.94 87 ALA A N 1
ATOM 658 C CA . ALA A 1 87 ? 1.36 22.922 -9.945 1 95.94 87 ALA A CA 1
ATOM 659 C C . ALA A 1 87 ? 1.719 24.328 -10.438 1 95.94 87 ALA A C 1
ATOM 661 O O . ALA A 1 87 ? 2.898 24.672 -10.547 1 95.94 87 ALA A O 1
ATOM 662 N N . LEU A 1 88 ? 0.717 25.094 -10.641 1 96.31 88 LEU A N 1
ATOM 663 C CA . LEU A 1 88 ? 0.925 26.438 -11.188 1 96.31 88 LEU A CA 1
ATOM 664 C C . LEU A 1 88 ? 1.528 27.359 -10.133 1 96.31 88 LEU A C 1
ATOM 666 O O . LEU A 1 88 ? 2.486 28.094 -10.414 1 96.31 88 LEU A O 1
ATOM 670 N N . ALA A 1 89 ? 0.977 27.312 -8.938 1 97.38 89 ALA A N 1
ATOM 671 C CA . ALA A 1 89 ? 1.471 28.172 -7.875 1 97.38 89 ALA A CA 1
ATOM 672 C C . ALA A 1 89 ? 2.908 27.828 -7.504 1 97.38 89 ALA A C 1
ATOM 674 O O . ALA A 1 89 ? 3.727 28.719 -7.258 1 97.38 89 ALA A O 1
ATOM 675 N N . PHE A 1 90 ? 3.207 26.562 -7.434 1 97.56 90 PHE A N 1
ATOM 676 C CA . PHE A 1 90 ? 4.551 26.125 -7.062 1 97.56 90 PHE A CA 1
ATOM 677 C C . PHE A 1 90 ? 5.559 26.5 -8.148 1 97.56 90 PHE A C 1
ATOM 679 O O . PHE A 1 90 ? 6.707 26.828 -7.844 1 97.56 90 PHE A O 1
ATOM 686 N N . TYR A 1 91 ? 5.156 26.453 -9.406 1 97.62 91 TYR A N 1
ATOM 687 C CA . TYR A 1 91 ? 6.035 26.828 -10.508 1 97.62 91 TYR A CA 1
ATOM 688 C C . TYR A 1 91 ? 6.273 28.344 -10.516 1 97.62 91 TYR A C 1
ATOM 690 O O . TYR A 1 91 ? 7.41 28.797 -10.664 1 97.62 91 TYR A O 1
ATOM 698 N N . LEU A 1 92 ? 5.219 29.094 -10.328 1 97.44 92 LEU A N 1
ATOM 699 C CA . LEU A 1 92 ? 5.305 30.531 -10.484 1 97.44 92 LEU A CA 1
ATOM 700 C C . LEU A 1 92 ? 6.07 31.156 -9.32 1 97.44 92 LEU A C 1
ATOM 702 O O . LEU A 1 92 ? 6.902 32.062 -9.531 1 97.44 92 LEU A O 1
ATOM 706 N N . VAL A 1 93 ? 5.797 30.672 -8.047 1 97.69 93 VAL A N 1
ATOM 707 C CA . VAL A 1 93 ? 6.418 31.375 -6.926 1 97.69 93 VAL A CA 1
ATOM 708 C C . VAL A 1 93 ? 6.898 30.375 -5.883 1 97.69 93 VAL A C 1
ATOM 710 O O . VAL A 1 93 ? 7.832 30.641 -5.125 1 97.69 93 VAL A O 1
ATOM 713 N N . GLY A 1 94 ? 6.254 29.281 -5.703 1 98.38 94 GLY A N 1
ATOM 714 C CA . GLY A 1 94 ? 6.5 28.344 -4.605 1 98.38 94 GLY A CA 1
ATOM 715 C C . GLY A 1 94 ? 7.902 27.766 -4.625 1 98.38 94 GLY A C 1
ATOM 716 O O . GLY A 1 94 ? 8.578 27.734 -3.594 1 98.38 94 GLY A O 1
ATOM 717 N N . PHE A 1 95 ? 8.289 27.266 -5.801 1 98.25 95 PHE A N 1
ATOM 718 C CA . PHE A 1 95 ? 9.617 26.672 -5.902 1 98.25 95 PHE A CA 1
ATOM 719 C C . PHE A 1 95 ? 10.695 27.688 -5.559 1 98.25 95 PHE A C 1
ATOM 721 O O . PHE A 1 95 ? 11.68 27.359 -4.883 1 98.25 95 PHE A O 1
ATOM 728 N N . GLY A 1 96 ? 10.539 28.922 -6.059 1 98 96 GLY A N 1
ATOM 729 C CA . GLY A 1 96 ? 11.484 29.984 -5.742 1 98 96 GLY A CA 1
ATOM 730 C C . GLY A 1 96 ? 11.609 30.25 -4.254 1 98 96 GLY A C 1
ATOM 731 O O . GLY A 1 96 ? 12.719 30.359 -3.729 1 98 96 GLY A O 1
ATOM 732 N N . PHE A 1 97 ? 10.516 30.266 -3.537 1 98.31 97 PHE A N 1
ATOM 733 C CA . PHE A 1 97 ? 10.516 30.516 -2.1 1 98.31 97 PHE A CA 1
ATOM 734 C C . PHE A 1 97 ? 11.062 29.312 -1.342 1 98.31 97 PHE A C 1
ATOM 736 O O . PHE A 1 97 ? 11.703 29.469 -0.297 1 98.31 97 PHE A O 1
ATOM 743 N N . ALA A 1 98 ? 10.914 28.156 -1.86 1 98.38 98 ALA A N 1
ATOM 744 C CA . ALA A 1 98 ? 11.305 26.938 -1.155 1 98.38 98 ALA A CA 1
ATOM 745 C C . ALA A 1 98 ? 12.781 26.641 -1.367 1 98.38 98 ALA A C 1
ATOM 747 O O . ALA A 1 98 ? 13.508 26.344 -0.412 1 98.38 98 ALA A O 1
ATOM 748 N N . PHE A 1 99 ? 13.305 26.75 -2.625 1 97.44 99 PHE A N 1
ATOM 749 C CA . PHE A 1 99 ? 14.625 26.203 -2.92 1 97.44 99 PHE A CA 1
ATOM 750 C C . PHE A 1 99 ? 15.453 27.188 -3.721 1 97.44 99 PHE A C 1
ATOM 752 O O . PHE A 1 99 ? 16.609 26.906 -4.062 1 97.44 99 PHE A O 1
ATOM 759 N N . GLY A 1 100 ? 14.867 28.391 -4.016 1 95.69 100 GLY A N 1
ATOM 760 C CA . GLY A 1 100 ? 15.625 29.391 -4.754 1 95.69 100 GLY A CA 1
ATOM 761 C C . GLY A 1 100 ? 16.906 29.812 -4.055 1 95.69 100 GLY A C 1
ATOM 762 O O . GLY A 1 100 ? 16.875 30.172 -2.873 1 95.69 100 GLY A O 1
ATOM 763 N N . GLY A 1 101 ? 18.062 29.672 -4.793 1 90.94 101 GLY A N 1
ATOM 764 C CA . GLY A 1 101 ? 19.328 30.188 -4.277 1 90.94 101 GLY A CA 1
ATOM 765 C C . GLY A 1 101 ? 20.109 29.141 -3.496 1 90.94 101 GLY A C 1
ATOM 766 O O . GLY A 1 101 ? 21.25 29.391 -3.082 1 90.94 101 GLY A O 1
ATOM 767 N N . GLN A 1 102 ? 19.578 27.938 -3.303 1 91.56 102 GLN A N 1
ATOM 768 C CA . GLN A 1 102 ? 20.188 26.953 -2.41 1 91.56 102 GLN A CA 1
ATOM 769 C C . GLN A 1 102 ? 21.516 26.453 -2.977 1 91.56 102 GLN A C 1
ATOM 771 O O . GLN A 1 102 ? 22.391 26.031 -2.227 1 91.56 102 GLN A O 1
ATOM 776 N N . ASN A 1 103 ? 21.703 26.562 -4.281 1 87.56 103 ASN A N 1
ATOM 777 C CA . ASN A 1 103 ? 22.938 26.125 -4.906 1 87.56 103 ASN A CA 1
ATOM 778 C C . ASN A 1 103 ? 23.859 27.312 -5.219 1 87.56 103 ASN A C 1
ATOM 780 O O . ASN A 1 103 ? 24.969 27.141 -5.703 1 87.56 103 ASN A O 1
ATOM 784 N N . GLU A 1 104 ? 23.391 28.5 -4.93 1 88.69 104 GLU A N 1
ATOM 785 C CA . GLU A 1 104 ? 24.125 29.719 -5.277 1 88.69 104 GLU A CA 1
ATOM 786 C C . GLU A 1 104 ? 24.812 30.312 -4.059 1 88.69 104 GLU A C 1
ATOM 788 O O . GLU A 1 104 ? 25.844 30.984 -4.191 1 88.69 104 GLU A O 1
ATOM 793 N N . SER A 1 105 ? 24.203 30.109 -2.949 1 88.69 105 SER A N 1
ATOM 794 C CA . SER A 1 105 ? 24.75 30.688 -1.718 1 88.69 105 SER A CA 1
ATOM 795 C C . SER A 1 105 ? 24.688 29.672 -0.573 1 88.69 105 SER A C 1
ATOM 797 O O . SER A 1 105 ? 23.781 28.844 -0.521 1 88.69 105 SER A O 1
ATOM 799 N N . THR A 1 106 ? 25.609 29.828 0.291 1 89.88 106 THR A N 1
ATOM 800 C CA . THR A 1 106 ? 25.641 28.969 1.461 1 89.88 106 THR A CA 1
ATOM 801 C C . THR A 1 106 ? 25.078 29.688 2.686 1 89.88 106 THR A C 1
ATOM 803 O O . THR A 1 106 ? 25.031 29.109 3.777 1 89.88 106 THR A O 1
ATOM 806 N N . SER A 1 107 ? 24.656 30.875 2.441 1 92.12 107 SER A N 1
ATOM 807 C CA . SER A 1 107 ? 24.156 31.656 3.561 1 92.12 107 SER A CA 1
ATOM 808 C C . SER A 1 107 ? 22.797 31.156 4.039 1 92.12 107 SER A C 1
ATOM 810 O O . SER A 1 107 ? 21.953 30.766 3.225 1 92.12 107 SER A O 1
ATOM 812 N N . THR A 1 108 ? 22.734 31.156 5.344 1 95.38 108 THR A N 1
ATOM 813 C CA . THR A 1 108 ? 21.438 30.812 5.926 1 95.38 108 THR A CA 1
ATOM 814 C C . THR A 1 108 ? 20.391 31.875 5.594 1 95.38 108 THR A C 1
ATOM 816 O O . THR A 1 108 ? 20.672 33.062 5.648 1 95.38 108 THR A O 1
ATOM 819 N N . SER A 1 109 ? 19.219 31.438 5.172 1 94.5 109 SER A N 1
ATOM 820 C CA . SER A 1 109 ? 18.141 32.375 4.832 1 94.5 109 SER A CA 1
ATOM 821 C C . SER A 1 109 ? 16.797 31.859 5.309 1 94.5 109 SER A C 1
ATOM 823 O O . SER A 1 109 ? 16.625 30.656 5.559 1 94.5 109 SER A O 1
ATOM 825 N N . PHE A 1 110 ? 15.867 32.719 5.449 1 94.69 110 PHE A N 1
ATOM 826 C CA . PHE A 1 110 ? 14.516 32.406 5.91 1 94.69 110 PHE A CA 1
ATOM 827 C C . PHE A 1 110 ? 13.641 31.938 4.75 1 94.69 110 PHE A C 1
ATOM 829 O O . PHE A 1 110 ? 12.656 31.234 4.953 1 94.69 110 PHE A O 1
ATOM 836 N N . ILE A 1 111 ? 14.016 32.344 3.561 1 96.25 111 ILE A N 1
ATOM 837 C CA . ILE A 1 111 ? 13.203 32.125 2.367 1 96.25 111 ILE A CA 1
ATOM 838 C C . ILE A 1 111 ? 14.086 32.188 1.125 1 96.25 111 ILE A C 1
ATOM 840 O O . ILE A 1 111 ? 15.164 32.781 1.15 1 96.25 111 ILE A O 1
ATOM 844 N N . GLY A 1 112 ? 13.672 31.484 0.088 1 96.25 112 GLY A N 1
ATOM 845 C CA . GLY A 1 112 ? 14.375 31.625 -1.181 1 96.25 112 GLY A CA 1
ATOM 846 C C . GLY A 1 112 ? 14.008 32.875 -1.935 1 96.25 112 GLY A C 1
ATOM 847 O O . GLY A 1 112 ? 12.93 33.438 -1.725 1 96.25 112 GLY A O 1
ATOM 848 N N . THR A 1 113 ? 14.922 33.312 -2.867 1 94.81 113 THR A N 1
ATOM 849 C CA . THR A 1 113 ? 14.672 34.594 -3.5 1 94.81 113 THR A CA 1
ATOM 850 C C . THR A 1 113 ? 14.93 34.531 -5 1 94.81 113 THR A C 1
ATOM 852 O O . THR A 1 113 ? 14.859 35.562 -5.699 1 94.81 113 THR A O 1
ATOM 855 N N . THR A 1 114 ? 15.227 33.375 -5.488 1 95.69 114 THR A N 1
ATOM 856 C CA . THR A 1 114 ? 15.484 33.219 -6.918 1 95.69 114 THR A CA 1
ATOM 857 C C . THR A 1 114 ? 14.68 32.031 -7.477 1 95.69 114 THR A C 1
ATOM 859 O O . THR A 1 114 ? 13.922 31.406 -6.75 1 95.69 114 THR A O 1
ATOM 862 N N . ASP A 1 115 ? 14.781 31.812 -8.836 1 95.69 115 ASP A N 1
ATOM 863 C CA . ASP A 1 115 ? 14.18 30.672 -9.523 1 95.69 115 ASP A CA 1
ATOM 864 C C . ASP A 1 115 ? 12.656 30.75 -9.484 1 95.69 115 ASP A C 1
ATOM 866 O O . ASP A 1 115 ? 11.977 29.75 -9.25 1 95.69 115 ASP A O 1
ATOM 870 N N . PHE A 1 116 ? 12.156 31.969 -9.57 1 96.94 116 PHE A N 1
ATOM 871 C CA . PHE A 1 116 ? 10.727 32.156 -9.789 1 96.94 116 PHE A CA 1
ATOM 872 C C . PHE A 1 116 ? 10.359 31.859 -11.242 1 96.94 116 PHE A C 1
ATOM 874 O O . PHE A 1 116 ? 11.133 32.188 -12.156 1 96.94 116 PHE A O 1
ATOM 881 N N . ALA A 1 117 ? 9.211 31.25 -11.508 1 97.31 117 ALA A N 1
ATOM 882 C CA . ALA A 1 117 ? 8.781 30.812 -12.836 1 97.31 117 ALA A CA 1
ATOM 883 C C . ALA A 1 117 ? 9.875 30 -13.523 1 97.31 117 ALA A C 1
ATOM 885 O O . ALA A 1 117 ? 10.219 30.266 -14.68 1 97.31 117 ALA A O 1
ATOM 886 N N . SER A 1 118 ? 10.484 29.172 -12.719 1 95.44 118 SER A N 1
ATOM 887 C CA . SER A 1 118 ? 11.586 28.328 -13.148 1 95.44 118 SER A CA 1
ATOM 888 C C . SER A 1 118 ? 11.531 26.969 -12.461 1 95.44 118 SER A C 1
ATOM 890 O O . SER A 1 118 ? 10.922 26.828 -11.406 1 95.44 118 SER A O 1
ATOM 892 N N . VAL A 1 119 ? 12.109 26 -13.078 1 95.25 119 VAL A N 1
ATOM 893 C CA . VAL A 1 119 ? 12.141 24.688 -12.469 1 95.25 119 VAL A CA 1
ATOM 894 C C . VAL A 1 119 ? 13.5 24.453 -11.812 1 95.25 119 VAL A C 1
ATOM 896 O O . VAL A 1 119 ? 13.789 23.359 -11.328 1 95.25 119 VAL A O 1
ATOM 899 N N . GLY A 1 120 ? 14.352 25.516 -11.812 1 93.81 120 GLY A N 1
ATOM 900 C CA . GLY A 1 120 ? 15.664 25.406 -11.195 1 93.81 120 GLY A CA 1
ATOM 901 C C . GLY A 1 120 ? 16.625 24.547 -11.984 1 93.81 120 GLY A C 1
ATOM 902 O O . GLY A 1 120 ? 16.547 24.5 -13.211 1 93.81 120 GLY A O 1
ATOM 903 N N . ASP A 1 121 ? 17.578 23.859 -11.297 1 92 121 ASP A N 1
ATOM 904 C CA . ASP A 1 121 ? 18.672 23.141 -11.953 1 92 121 ASP A CA 1
ATOM 905 C C . ASP A 1 121 ? 18.25 21.719 -12.32 1 92 121 ASP A C 1
ATOM 907 O O . ASP A 1 121 ? 18.922 21.047 -13.109 1 92 121 ASP A O 1
ATOM 911 N N . SER A 1 122 ? 17.172 21.25 -11.727 1 94.75 122 SER A N 1
ATOM 912 C CA . SER A 1 122 ? 16.734 19.875 -11.953 1 94.75 122 SER A CA 1
ATOM 913 C C . SER A 1 122 ? 15.211 19.812 -12.133 1 94.75 122 SER A C 1
ATOM 915 O O . SER A 1 122 ? 14.461 19.969 -11.172 1 94.75 122 SER A O 1
ATOM 917 N N . ALA A 1 123 ? 14.812 19.516 -13.352 1 96.31 123 ALA A N 1
ATOM 918 C CA . ALA A 1 123 ? 13.391 19.375 -13.633 1 96.31 123 ALA A CA 1
ATOM 919 C C . ALA A 1 123 ? 12.789 18.219 -12.844 1 96.31 123 ALA A C 1
ATOM 921 O O . ALA A 1 123 ? 11.633 18.281 -12.414 1 96.31 123 ALA A O 1
ATOM 922 N N . ALA A 1 124 ? 13.594 17.172 -12.641 1 96.62 124 ALA A N 1
ATOM 923 C CA . ALA A 1 124 ? 13.141 16 -11.883 1 96.62 124 ALA A CA 1
ATOM 924 C C . ALA A 1 124 ? 12.891 16.359 -10.422 1 96.62 124 ALA A C 1
ATOM 926 O O . ALA A 1 124 ? 11.891 15.945 -9.836 1 96.62 124 ALA A O 1
ATOM 927 N N . PHE A 1 125 ? 13.766 17.156 -9.859 1 96.75 125 PHE A N 1
ATOM 928 C CA . PHE A 1 125 ? 13.617 17.609 -8.477 1 96.75 125 PHE A CA 1
ATOM 929 C C . PHE A 1 125 ? 12.391 18.5 -8.328 1 96.75 125 PHE A C 1
ATOM 931 O O . PHE A 1 125 ? 11.633 18.359 -7.367 1 96.75 125 PHE A O 1
ATOM 938 N N . TRP A 1 126 ? 12.172 19.375 -9.242 1 97.62 126 TRP A N 1
ATOM 939 C CA . TRP A 1 126 ? 11 20.25 -9.211 1 97.62 126 TRP A CA 1
ATOM 940 C C . TRP A 1 126 ? 9.719 19.422 -9.219 1 97.62 126 TRP A C 1
ATOM 942 O O . TRP A 1 126 ? 8.812 19.656 -8.414 1 97.62 126 TRP A O 1
ATOM 952 N N . PHE A 1 127 ? 9.625 18.469 -10.195 1 97.88 127 PHE A N 1
ATOM 953 C CA . PHE A 1 127 ? 8.438 17.625 -10.32 1 97.88 127 PHE A CA 1
ATOM 954 C C . PHE A 1 127 ? 8.164 16.891 -9.016 1 97.88 127 PHE A C 1
ATOM 956 O O . PHE A 1 127 ? 7.023 16.859 -8.539 1 97.88 127 PHE A O 1
ATOM 963 N N . PHE A 1 128 ? 9.25 16.312 -8.492 1 97.81 128 PHE A N 1
ATOM 964 C CA . PHE A 1 128 ? 9.148 15.562 -7.242 1 97.81 128 PHE A CA 1
ATOM 965 C C . PHE A 1 128 ? 8.648 16.453 -6.113 1 97.81 128 PHE A C 1
ATOM 967 O O . PHE A 1 128 ? 7.711 16.094 -5.402 1 97.81 128 PHE A O 1
ATOM 974 N N . GLN A 1 129 ? 9.164 17.656 -5.973 1 97.81 129 GLN A N 1
ATOM 975 C CA . GLN A 1 129 ? 8.844 18.562 -4.883 1 97.81 129 GLN A CA 1
ATOM 976 C C . GLN A 1 129 ? 7.441 19.156 -5.047 1 97.81 129 GLN A C 1
ATOM 978 O O . GLN A 1 129 ? 6.75 19.406 -4.062 1 97.81 129 GLN A O 1
ATOM 983 N N . TYR A 1 130 ? 7.012 19.359 -6.219 1 97.38 130 TYR A N 1
ATOM 984 C CA . TYR A 1 130 ? 5.668 19.875 -6.441 1 97.38 130 TYR A CA 1
ATOM 985 C C . TYR A 1 130 ? 4.613 18.938 -5.879 1 97.38 130 TYR A C 1
ATOM 987 O O . TYR A 1 130 ? 3.584 19.375 -5.363 1 97.38 130 TYR A O 1
ATOM 995 N N . THR A 1 131 ? 4.859 17.656 -6.043 1 97.88 131 THR A N 1
ATOM 996 C CA . THR A 1 131 ? 3.873 16.672 -5.586 1 97.88 131 THR A CA 1
ATOM 997 C C . THR A 1 131 ? 3.725 16.719 -4.066 1 97.88 131 THR A C 1
ATOM 999 O O . THR A 1 131 ? 2.641 16.484 -3.537 1 97.88 131 THR A O 1
ATOM 1002 N N . PHE A 1 132 ? 4.781 17.109 -3.34 1 98.31 132 PHE A N 1
ATOM 1003 C CA . PHE A 1 132 ? 4.707 17.297 -1.896 1 98.31 132 PHE A CA 1
ATOM 1004 C C . PHE A 1 132 ? 3.85 18.516 -1.549 1 98.31 132 PHE A C 1
ATOM 1006 O O . PHE A 1 132 ? 3.029 18.453 -0.63 1 98.31 132 PHE A O 1
ATOM 1013 N N . SER A 1 133 ? 4.109 19.531 -2.297 1 97.81 133 SER A N 1
ATOM 1014 C CA . SER A 1 133 ? 3.311 20.734 -2.102 1 97.81 133 SER A CA 1
ATOM 1015 C C . SER A 1 133 ? 1.827 20.453 -2.324 1 97.81 133 SER A C 1
ATOM 1017 O O . SER A 1 133 ? 0.987 20.844 -1.516 1 97.81 133 SER A O 1
ATOM 1019 N N . ALA A 1 134 ? 1.521 19.781 -3.418 1 97 134 ALA A N 1
ATOM 1020 C CA . ALA A 1 134 ? 0.136 19.438 -3.742 1 97 134 ALA A CA 1
ATOM 1021 C C . ALA A 1 134 ? -0.497 18.594 -2.635 1 97 134 ALA A C 1
ATOM 1023 O O . ALA A 1 134 ? -1.666 18.797 -2.293 1 97 134 ALA A O 1
ATOM 1024 N N . THR A 1 135 ? 0.255 17.688 -2.1 1 96.88 135 THR A N 1
ATOM 1025 C CA . THR A 1 135 ? -0.237 16.844 -1.026 1 96.88 135 THR A CA 1
ATOM 1026 C C . THR A 1 135 ? -0.559 17.656 0.218 1 96.88 135 THR A C 1
ATOM 1028 O O . THR A 1 135 ? -1.61 17.484 0.835 1 96.88 135 THR A O 1
ATOM 1031 N N . SER A 1 136 ? 0.299 18.531 0.58 1 97.31 136 SER A N 1
ATOM 1032 C CA . SER A 1 136 ? 0.085 19.359 1.764 1 97.31 136 SER A CA 1
ATOM 1033 C C . SER A 1 136 ? -1.188 20.188 1.634 1 97.31 136 SER A C 1
ATOM 1035 O O . SER A 1 136 ? -1.962 20.297 2.586 1 97.31 136 SER A O 1
ATOM 1037 N N . VAL A 1 137 ? -1.413 20.719 0.486 1 96.12 137 VAL A N 1
ATOM 1038 C CA . VAL A 1 137 ? -2.568 21.562 0.213 1 96.12 137 VAL A CA 1
ATOM 1039 C C . VAL A 1 137 ? -3.85 20.734 0.297 1 96.12 137 VAL A C 1
ATOM 1041 O O . VAL A 1 137 ? -4.852 21.188 0.851 1 96.12 137 VAL A O 1
ATOM 1044 N N . THR A 1 138 ? -3.809 19.562 -0.196 1 95.94 138 THR A N 1
ATOM 1045 C CA . THR A 1 138 ? -5.008 18.734 -0.316 1 95.94 138 THR A CA 1
ATOM 1046 C C . THR A 1 138 ? -5.445 18.219 1.05 1 95.94 138 THR A C 1
ATOM 1048 O O . THR A 1 138 ? -6.609 17.859 1.24 1 95.94 138 THR A O 1
ATOM 1051 N N . ILE A 1 139 ? -4.59 18.156 2.021 1 95.94 139 ILE A N 1
ATOM 1052 C CA . ILE A 1 139 ? -4.906 17.703 3.373 1 95.94 139 ILE A CA 1
ATOM 1053 C C . ILE A 1 139 ? -6.043 18.547 3.947 1 95.94 139 ILE A C 1
ATOM 1055 O O . ILE A 1 139 ? -6.922 18.031 4.637 1 95.94 139 ILE A O 1
ATOM 1059 N N . VAL A 1 140 ? -6.18 19.766 3.605 1 94.69 140 VAL A N 1
ATOM 1060 C CA . VAL A 1 140 ? -7.141 20.719 4.16 1 94.69 140 VAL A CA 1
ATOM 1061 C C . VAL A 1 140 ? -8.516 20.484 3.541 1 94.69 140 VAL A C 1
ATOM 1063 O O . VAL A 1 140 ? -9.539 20.719 4.184 1 94.69 140 VAL A O 1
ATOM 1066 N N . ALA A 1 141 ? -8.578 19.969 2.365 1 89.56 141 ALA A N 1
ATOM 1067 C CA . ALA A 1 141 ? -9.789 19.875 1.555 1 89.56 141 ALA A CA 1
ATOM 1068 C C . ALA A 1 141 ? -10.859 19.047 2.262 1 89.56 141 ALA A C 1
ATOM 1070 O O . ALA A 1 141 ? -12.016 19.469 2.355 1 89.56 141 ALA A O 1
ATOM 1071 N N . GLY A 1 142 ? -10.516 17.984 2.818 1 88.88 142 GLY A N 1
ATOM 1072 C CA . GLY A 1 142 ? -11.492 17.109 3.439 1 88.88 142 GLY A CA 1
ATOM 1073 C C . GLY A 1 142 ? -12.094 17.688 4.711 1 88.88 142 GLY A C 1
ATOM 1074 O O . GLY A 1 142 ? -13.25 17.422 5.031 1 88.88 142 GLY A O 1
ATOM 1075 N N . THR A 1 143 ? -11.391 18.469 5.363 1 93.12 143 THR A N 1
ATOM 1076 C CA . THR A 1 143 ? -11.812 19.016 6.645 1 93.12 143 THR A CA 1
ATOM 1077 C C . THR A 1 143 ? -12.93 20.031 6.457 1 93.12 143 THR A C 1
ATOM 1079 O O . THR A 1 143 ? -13.836 20.125 7.281 1 93.12 143 THR A O 1
ATOM 1082 N N . LEU A 1 144 ? -12.953 20.734 5.371 1 93.12 144 LEU A N 1
ATOM 1083 C CA . LEU A 1 144 ? -13.859 21.859 5.141 1 93.12 144 LEU A CA 1
ATOM 1084 C C . LEU A 1 144 ? -15.047 21.422 4.285 1 93.12 144 LEU A C 1
ATOM 1086 O O . LEU A 1 144 ? -15.898 22.25 3.941 1 93.12 144 LEU A O 1
ATOM 1090 N N . ALA A 1 145 ? -15.117 20.219 4.066 1 91.62 145 ALA A N 1
ATOM 1091 C CA . ALA A 1 145 ? -16.125 19.703 3.145 1 91.62 145 ALA A CA 1
ATOM 1092 C C . ALA A 1 145 ? -17.531 20.062 3.615 1 91.62 145 ALA A C 1
ATOM 1094 O O . ALA A 1 145 ? -17.797 20.156 4.816 1 91.62 145 ALA A O 1
ATOM 1095 N N . GLU A 1 146 ? -18.484 20.344 2.658 1 91.75 146 GLU A N 1
ATOM 1096 C CA . GLU A 1 146 ? -19.922 20.469 2.77 1 91.75 146 GLU A CA 1
ATOM 1097 C C . GLU A 1 146 ? -20.328 21.891 3.15 1 91.75 146 GLU A C 1
ATOM 1099 O O . GLU A 1 146 ? -21.5 22.234 3.154 1 91.75 146 GLU A O 1
ATOM 1104 N N . ARG A 1 147 ? -19.312 22.797 3.488 1 92 147 ARG A N 1
ATOM 1105 C CA . ARG A 1 147 ? -19.812 24.125 3.875 1 92 147 ARG A CA 1
ATOM 1106 C C . ARG A 1 147 ? -18.844 25.219 3.461 1 92 147 ARG A C 1
ATOM 1108 O O . ARG A 1 147 ? -19.109 26.406 3.668 1 92 147 ARG A O 1
ATOM 1115 N N . CYS A 1 148 ? -17.688 24.875 2.943 1 92.69 148 CYS A N 1
ATOM 1116 C CA . CYS A 1 148 ? -16.719 25.875 2.492 1 92.69 148 CYS A CA 1
ATOM 1117 C C . CYS A 1 148 ? -17.031 26.328 1.067 1 92.69 148 CYS A C 1
ATOM 1119 O O . CYS A 1 148 ? -17.281 25.5 0.194 1 92.69 148 CYS A O 1
ATOM 1121 N N . GLN A 1 149 ? -16.984 27.625 0.877 1 91.88 149 GLN A N 1
ATOM 1122 C CA . GLN A 1 149 ? -17.219 28.172 -0.456 1 91.88 149 GLN A CA 1
ATOM 1123 C C . GLN A 1 149 ? -16.062 27.859 -1.396 1 91.88 149 GLN A C 1
ATOM 1125 O O . GLN A 1 149 ? -14.914 27.75 -0.958 1 91.88 149 GLN A O 1
ATOM 1130 N N . MET A 1 150 ? -16.312 27.781 -2.686 1 88.19 150 MET A N 1
ATOM 1131 C CA . MET A 1 150 ? -15.312 27.438 -3.697 1 88.19 150 MET A CA 1
ATOM 1132 C C . MET A 1 150 ? -14.242 28.516 -3.805 1 88.19 150 MET A C 1
ATOM 1134 O O . MET A 1 150 ? -13.055 28.219 -3.908 1 88.19 150 MET A O 1
ATOM 1138 N N . ALA A 1 151 ? -14.68 29.75 -3.783 1 86.5 151 ALA A N 1
ATOM 1139 C CA . ALA A 1 151 ? -13.742 30.859 -3.922 1 86.5 151 ALA A CA 1
ATOM 1140 C C . ALA A 1 151 ? -12.719 30.859 -2.791 1 86.5 151 ALA A C 1
ATOM 1142 O O . ALA A 1 151 ? -11.523 31.062 -3.025 1 86.5 151 ALA A O 1
ATOM 1143 N N . ALA A 1 152 ? -13.195 30.688 -1.631 1 90.12 152 ALA A N 1
ATOM 1144 C CA . ALA A 1 152 ? -12.305 30.625 -0.474 1 90.12 152 ALA A CA 1
ATOM 1145 C C . ALA A 1 152 ? -11.336 29.453 -0.585 1 90.12 152 ALA A C 1
ATOM 1147 O O . ALA A 1 152 ? -10.156 29.578 -0.253 1 90.12 152 ALA A O 1
ATOM 1148 N N . TYR A 1 153 ? -11.812 28.406 -1.06 1 89.56 153 TYR A N 1
ATOM 1149 C CA . TYR A 1 153 ? -11.008 27.203 -1.2 1 89.56 153 TYR A CA 1
ATOM 1150 C C . TYR A 1 153 ? -9.859 27.422 -2.172 1 89.56 153 TYR A C 1
ATOM 1152 O O . TYR A 1 153 ? -8.719 27.031 -1.896 1 89.56 153 TYR A O 1
ATOM 1160 N N . LEU A 1 154 ? -10.141 28 -3.234 1 88.38 154 LEU A N 1
ATOM 1161 C CA . LEU A 1 154 ? -9.109 28.25 -4.234 1 88.38 154 LEU A CA 1
ATOM 1162 C C . LEU A 1 154 ? -8.062 29.234 -3.709 1 88.38 154 LEU A C 1
ATOM 1164 O O . LEU A 1 154 ? -6.871 29.078 -3.971 1 88.38 154 LEU A O 1
ATOM 1168 N N . CYS A 1 155 ? -8.531 30.172 -2.996 1 91.12 155 CYS A N 1
ATOM 1169 C CA . CYS A 1 155 ? -7.629 31.188 -2.453 1 91.12 155 CYS A CA 1
ATOM 1170 C C . CYS A 1 155 ? -6.637 30.562 -1.477 1 91.12 155 CYS A C 1
ATOM 1172 O O . CYS A 1 155 ? -5.43 30.781 -1.581 1 91.12 155 CYS A O 1
ATOM 1174 N N . TYR A 1 156 ? -7.117 29.828 -0.569 1 91.94 156 TYR A N 1
ATOM 1175 C CA . TYR A 1 156 ? -6.16 29.312 0.408 1 91.94 156 TYR A CA 1
ATOM 1176 C C . TYR A 1 156 ? -5.215 28.297 -0.229 1 91.94 156 TYR A C 1
ATOM 1178 O O . TYR A 1 156 ? -4.051 28.203 0.158 1 91.94 156 TYR A O 1
ATOM 1186 N N . SER A 1 157 ? -5.719 27.484 -1.188 1 92.75 157 SER A N 1
ATOM 1187 C CA . SER A 1 157 ? -4.902 26.484 -1.868 1 92.75 157 SER A CA 1
ATOM 1188 C C . SER A 1 157 ? -3.684 27.109 -2.531 1 92.75 157 SER A C 1
ATOM 1190 O O . SER A 1 157 ? -2.564 26.609 -2.395 1 92.75 157 SER A O 1
ATOM 1192 N N . VAL A 1 158 ? -3.893 28.219 -3.154 1 93.69 158 VAL A N 1
ATOM 1193 C CA . VAL A 1 158 ? -2.826 28.906 -3.871 1 93.69 158 VAL A CA 1
ATOM 1194 C C . VAL A 1 158 ? -1.855 29.531 -2.873 1 93.69 158 VAL A C 1
ATOM 1196 O O . VAL A 1 158 ? -0.638 29.469 -3.057 1 93.69 158 VAL A O 1
ATOM 1199 N N . VAL A 1 159 ? -2.379 30.062 -1.816 1 96.19 159 VAL A N 1
ATOM 1200 C CA . VAL A 1 159 ? -1.54 30.719 -0.816 1 96.19 159 VAL A CA 1
ATOM 1201 C C . VAL A 1 159 ? -0.706 29.672 -0.08 1 96.19 159 VAL A C 1
ATOM 1203 O O . VAL A 1 159 ? 0.482 29.875 0.173 1 96.19 159 VAL A O 1
ATOM 1206 N N . LEU A 1 160 ? -1.33 28.609 0.225 1 97.31 160 LEU A N 1
ATOM 1207 C CA . LEU A 1 160 ? -0.622 27.547 0.929 1 97.31 160 LEU A CA 1
ATOM 1208 C C . LEU A 1 160 ? 0.469 26.953 0.05 1 97.31 160 LEU A C 1
ATOM 1210 O O . LEU A 1 160 ? 1.604 26.766 0.498 1 97.31 160 LEU A O 1
ATOM 1214 N N . ALA A 1 161 ? 0.232 26.703 -1.196 1 97.06 161 ALA A N 1
ATOM 1215 C CA . ALA A 1 161 ? 1.174 26.078 -2.119 1 97.06 161 ALA A CA 1
ATOM 1216 C C . ALA A 1 161 ? 2.258 27.062 -2.551 1 97.06 161 ALA A C 1
ATOM 1218 O O . ALA A 1 161 ? 3.396 26.672 -2.811 1 97.06 161 ALA A O 1
ATOM 1219 N N . GLY A 1 162 ? 1.871 28.312 -2.621 1 96.69 162 GLY A N 1
ATOM 1220 C CA . GLY A 1 162 ? 2.768 29.297 -3.213 1 96.69 162 GLY A CA 1
ATOM 1221 C C . GLY A 1 162 ? 3.627 30.016 -2.189 1 96.69 162 GLY A C 1
ATOM 1222 O O . GLY A 1 162 ? 4.676 30.562 -2.527 1 96.69 162 GLY A O 1
ATOM 1223 N N . PHE A 1 163 ? 3.195 29.938 -0.914 1 97.81 163 PHE A N 1
ATOM 1224 C CA . PHE A 1 163 ? 3.926 30.797 0.014 1 97.81 163 PHE A CA 1
ATOM 1225 C C . PHE A 1 163 ? 4.141 30.078 1.348 1 97.81 163 PHE A C 1
ATOM 1227 O O . PHE A 1 163 ? 5.277 29.875 1.77 1 97.81 163 PHE A O 1
ATOM 1234 N N . VAL A 1 164 ? 3.119 29.672 2 1 98.56 164 VAL A N 1
ATOM 1235 C CA . VAL A 1 164 ? 3.217 29.172 3.371 1 98.56 164 VAL A CA 1
ATOM 1236 C C . VAL A 1 164 ? 4.031 27.891 3.398 1 98.56 164 VAL A C 1
ATOM 1238 O O . VAL A 1 164 ? 5.02 27.781 4.129 1 98.56 164 VAL A O 1
ATOM 1241 N N . TYR A 1 165 ? 3.633 26.875 2.596 1 98.5 165 TYR A N 1
ATOM 1242 C CA . TYR A 1 165 ? 4.328 25.594 2.516 1 98.5 165 TYR A CA 1
ATOM 1243 C C . TYR A 1 165 ? 5.77 25.797 2.059 1 98.5 165 TYR A C 1
ATOM 1245 O O . TYR A 1 165 ? 6.691 25.219 2.639 1 98.5 165 TYR A O 1
ATOM 1253 N N . PRO A 1 166 ? 6.043 26.625 1.042 1 98.69 166 PRO A N 1
ATOM 1254 C CA . PRO A 1 166 ? 7.406 26.781 0.529 1 98.69 166 PRO A CA 1
ATOM 1255 C C . PRO A 1 166 ? 8.375 27.312 1.577 1 98.69 166 PRO A C 1
ATOM 1257 O O . PRO A 1 166 ? 9.539 26.906 1.617 1 98.69 166 PRO A O 1
ATOM 1260 N N . VAL A 1 167 ? 7.898 28.172 2.412 1 98.62 167 VAL A N 1
ATOM 1261 C CA . VAL A 1 167 ? 8.766 28.719 3.447 1 98.62 167 VAL A CA 1
ATOM 1262 C C . VAL A 1 167 ? 9.125 27.625 4.449 1 98.62 167 VAL A C 1
ATOM 1264 O O . VAL A 1 167 ? 10.266 27.547 4.914 1 98.62 167 VAL A O 1
ATOM 1267 N N . VAL A 1 168 ? 8.18 26.812 4.785 1 98.75 168 VAL A N 1
ATOM 1268 C CA . VAL A 1 168 ? 8.438 25.688 5.684 1 98.75 168 VAL A CA 1
ATOM 1269 C C . VAL A 1 168 ? 9.414 24.719 5.027 1 98.75 168 VAL A C 1
ATOM 1271 O O . VAL A 1 168 ? 10.375 24.266 5.66 1 98.75 168 VAL A O 1
ATOM 1274 N N . ALA A 1 169 ? 9.164 24.406 3.754 1 98.62 169 ALA A N 1
ATOM 1275 C CA . ALA A 1 169 ? 10.055 23.516 3.014 1 98.62 169 ALA A CA 1
ATOM 1276 C C . ALA A 1 169 ? 11.477 24.078 2.963 1 98.62 169 ALA A C 1
ATOM 1278 O O . ALA A 1 169 ? 12.445 23.328 3.117 1 98.62 169 ALA A O 1
ATOM 1279 N N . HIS A 1 170 ? 11.617 25.375 2.748 1 98.44 170 HIS A N 1
ATOM 1280 C CA . HIS A 1 170 ? 12.914 26.047 2.73 1 98.44 170 HIS A CA 1
ATOM 1281 C C . HIS A 1 170 ? 13.648 25.859 4.055 1 98.44 170 HIS A C 1
ATOM 1283 O O . HIS A 1 170 ? 14.836 25.516 4.07 1 98.44 170 HIS A O 1
ATOM 1289 N N . THR A 1 171 ? 12.938 26.047 5.051 1 98.06 171 THR A N 1
ATOM 1290 C CA . THR A 1 171 ? 13.516 26.047 6.391 1 98.06 171 THR A CA 1
ATOM 1291 C C . THR A 1 171 ? 14.109 24.672 6.723 1 98.06 171 THR A C 1
ATOM 1293 O O . THR A 1 171 ? 15.18 24.594 7.336 1 98.06 171 THR A O 1
ATOM 1296 N N . VAL A 1 172 ? 13.523 23.641 6.285 1 98 172 VAL A N 1
ATOM 1297 C CA . VAL A 1 172 ? 13.891 22.312 6.75 1 98 172 VAL A CA 1
ATOM 1298 C C . VAL A 1 172 ? 14.688 21.578 5.664 1 98 172 VAL A C 1
ATOM 1300 O O . VAL A 1 172 ? 15.594 20.812 5.965 1 98 172 VAL A O 1
ATOM 1303 N N . TRP A 1 173 ? 14.375 21.875 4.348 1 97.38 173 TRP A N 1
ATOM 1304 C CA . TRP A 1 173 ? 14.891 20.984 3.311 1 97.38 173 TRP A CA 1
ATOM 1305 C C . TRP A 1 173 ? 15.859 21.719 2.395 1 97.38 173 TRP A C 1
ATOM 1307 O O . TRP A 1 173 ? 16.625 21.094 1.667 1 97.38 173 TRP A O 1
ATOM 1317 N N . SER A 1 174 ? 15.852 23.047 2.371 1 97.31 174 SER A N 1
ATOM 1318 C CA . SER A 1 174 ? 16.812 23.797 1.57 1 97.31 174 SER A CA 1
ATOM 1319 C C . SER A 1 174 ? 18.172 23.859 2.262 1 97.31 174 SER A C 1
ATOM 1321 O O . SER A 1 174 ? 18.25 23.984 3.486 1 97.31 174 SER A O 1
ATOM 1323 N N . ASN A 1 175 ? 19.203 23.859 1.497 1 95.06 175 ASN A N 1
ATOM 1324 C CA . ASN A 1 175 ? 20.547 23.969 2.051 1 95.06 175 ASN A CA 1
ATOM 1325 C C . ASN A 1 175 ? 20.75 25.297 2.781 1 95.06 175 ASN A C 1
ATOM 1327 O O . ASN A 1 175 ? 21.656 25.422 3.604 1 95.06 175 ASN A O 1
ATOM 1331 N N . ASN A 1 176 ? 19.891 26.219 2.506 1 96.06 176 ASN A N 1
ATOM 1332 C CA . ASN A 1 176 ? 20 27.547 3.117 1 96.06 176 ASN A CA 1
ATOM 1333 C C . ASN A 1 176 ? 19.109 27.672 4.352 1 96.06 176 ASN A C 1
ATOM 1335 O O . ASN A 1 176 ? 19.188 28.656 5.086 1 96.06 176 ASN A O 1
ATOM 1339 N N . GLY A 1 177 ? 18.281 26.688 4.582 1 97.25 177 GLY A N 1
ATOM 1340 C CA . GLY A 1 177 ? 17.375 26.734 5.715 1 97.25 177 GLY A CA 1
ATOM 1341 C C . GLY A 1 177 ? 18.062 26.562 7.051 1 97.25 177 GLY A C 1
ATOM 1342 O O . GLY A 1 177 ? 19 25.766 7.168 1 97.25 177 GLY A O 1
ATOM 1343 N N . PHE A 1 178 ? 17.641 27.203 8.047 1 95.38 178 PHE A N 1
ATOM 1344 C CA . PHE A 1 178 ? 18.359 27.219 9.312 1 95.38 178 PHE A CA 1
ATOM 1345 C C . PHE A 1 178 ? 18.156 25.922 10.07 1 95.38 178 PHE A C 1
ATOM 1347 O O . PHE A 1 178 ? 18.922 25.594 10.977 1 95.38 178 PHE A O 1
ATOM 1354 N N . LEU A 1 179 ? 17.172 25.125 9.727 1 97.25 179 LEU A N 1
ATOM 1355 C CA . LEU A 1 179 ? 16.953 23.844 10.375 1 97.25 179 LEU A CA 1
ATOM 1356 C C . LEU A 1 179 ? 17.406 22.688 9.477 1 97.25 179 LEU A C 1
ATOM 1358 O O . LEU A 1 179 ? 17.234 21.516 9.828 1 97.25 179 LEU A O 1
ATOM 1362 N N . SER A 1 180 ? 17.953 23.016 8.344 1 96.19 180 SER A N 1
ATOM 1363 C CA . SER A 1 180 ? 18.328 22 7.363 1 96.19 180 SER A CA 1
ATOM 1364 C C . SER A 1 180 ? 19.609 21.281 7.758 1 96.19 180 SER A C 1
ATOM 1366 O O . SER A 1 180 ? 20.578 21.938 8.18 1 96.19 180 SER A O 1
ATOM 1368 N N . LEU A 1 181 ? 19.672 20 7.578 1 91.69 181 LEU A N 1
ATOM 1369 C CA . LEU A 1 181 ? 20.891 19.219 7.812 1 91.69 181 LEU A CA 1
ATOM 1370 C C . LEU A 1 181 ? 21.938 19.516 6.746 1 91.69 181 LEU A C 1
ATOM 1372 O O . LEU A 1 181 ? 23.125 19.297 6.973 1 91.69 181 LEU A O 1
ATOM 1376 N N . GLY A 1 182 ? 21.469 20 5.656 1 88.38 182 GLY A N 1
ATOM 1377 C CA . GLY A 1 182 ? 22.375 20.328 4.562 1 88.38 182 GLY A CA 1
ATOM 1378 C C . GLY A 1 182 ? 23 21.703 4.691 1 88.38 182 GLY A C 1
ATOM 1379 O O . GLY A 1 182 ? 23.859 22.078 3.898 1 88.38 182 GLY A O 1
ATOM 1380 N N . ASN A 1 183 ? 22.562 22.438 5.707 1 92.5 183 ASN A N 1
ATOM 1381 C CA . ASN A 1 183 ? 23.125 23.766 5.945 1 92.5 183 ASN A CA 1
ATOM 1382 C C . ASN A 1 183 ? 24.562 23.672 6.453 1 92.5 183 ASN A C 1
ATOM 1384 O O . ASN A 1 183 ? 24.891 22.797 7.262 1 92.5 183 ASN A O 1
ATOM 1388 N N . VAL A 1 184 ? 25.391 24.578 5.992 1 90.69 184 VAL A N 1
ATOM 1389 C CA . VAL A 1 184 ? 26.797 24.609 6.375 1 90.69 184 VAL A CA 1
ATOM 1390 C C . VAL A 1 184 ? 26.922 24.844 7.879 1 90.69 184 VAL A C 1
ATOM 1392 O O . VAL A 1 184 ? 27.828 24.312 8.523 1 90.69 184 VAL A O 1
ATOM 1395 N N . ASN A 1 185 ? 26.031 25.594 8.414 1 90.88 185 ASN A N 1
ATOM 1396 C CA . ASN A 1 185 ? 25.938 25.859 9.844 1 90.88 185 ASN A CA 1
ATOM 1397 C C . ASN A 1 185 ? 24.562 25.531 10.398 1 90.88 185 ASN A C 1
ATOM 1399 O O . ASN A 1 185 ? 23.812 26.438 10.773 1 90.88 185 ASN A O 1
ATOM 1403 N N . PRO A 1 186 ? 24.297 24.266 10.531 1 89.62 186 PRO A N 1
ATOM 1404 C CA . PRO A 1 186 ? 22.953 23.906 10.977 1 89.62 186 PRO A CA 1
ATOM 1405 C C . PRO A 1 186 ? 22.688 24.266 12.43 1 89.62 186 PRO A C 1
ATOM 1407 O O . PRO A 1 186 ? 23.609 24.266 13.25 1 89.62 186 PRO A O 1
ATOM 1410 N N . LEU A 1 187 ? 21.484 24.516 12.703 1 91.5 187 LEU A N 1
ATOM 1411 C CA . LEU A 1 187 ? 21.078 24.875 14.055 1 91.5 187 LEU A CA 1
ATOM 1412 C C . LEU A 1 187 ? 21.453 23.766 15.047 1 91.5 187 LEU A C 1
ATOM 1414 O O . LEU A 1 187 ? 21.203 22.594 14.797 1 91.5 187 LEU A O 1
ATOM 1418 N N . ILE A 1 188 ? 22.125 24.078 16.141 1 92.75 188 ILE A N 1
ATOM 1419 C CA . ILE A 1 188 ? 22.547 23.203 17.234 1 92.75 188 ILE A CA 1
ATOM 1420 C C . ILE A 1 188 ? 23.375 22.047 16.672 1 92.75 188 ILE A C 1
ATOM 1422 O O . ILE A 1 188 ? 23.203 20.891 17.078 1 92.75 188 ILE A O 1
ATOM 1426 N N . SER A 1 189 ? 24.109 22.25 15.586 1 89.75 189 SER A N 1
ATOM 1427 C CA . SER A 1 189 ? 25.141 21.406 15 1 89.75 189 SER A CA 1
ATOM 1428 C C . SER A 1 189 ? 24.547 20.312 14.117 1 89.75 189 SER A C 1
ATOM 1430 O O . SER A 1 189 ? 25.281 19.562 13.477 1 89.75 189 SER A O 1
ATOM 1432 N N . ILE A 1 190 ? 23.219 20.219 14.055 1 91.94 190 ILE A N 1
ATOM 1433 C CA . ILE A 1 190 ? 22.688 19.094 13.289 1 91.94 190 ILE A CA 1
ATOM 1434 C C . ILE A 1 190 ? 21.516 19.562 12.43 1 91.94 190 ILE A C 1
ATOM 1436 O O . ILE A 1 190 ? 21.344 19.078 11.305 1 91.94 190 ILE A O 1
ATOM 1440 N N . GLY A 1 191 ? 20.672 20.484 12.984 1 95.75 191 GLY A N 1
ATOM 1441 C CA . GLY A 1 191 ? 19.406 20.766 12.32 1 95.75 191 GLY A CA 1
ATOM 1442 C C . GLY A 1 191 ? 18.344 19.734 12.609 1 95.75 191 GLY A C 1
ATOM 1443 O O . GLY A 1 191 ? 18.375 19.062 13.641 1 95.75 191 GLY A O 1
ATOM 1444 N N . ALA A 1 192 ? 17.359 19.688 11.727 1 97.69 192 ALA A N 1
ATOM 1445 C CA . ALA A 1 192 ? 16.234 18.797 11.992 1 97.69 192 ALA A CA 1
ATOM 1446 C C . ALA A 1 192 ? 16.125 17.719 10.914 1 97.69 192 ALA A C 1
ATOM 1448 O O . ALA A 1 192 ? 16.469 17.953 9.75 1 97.69 192 ALA A O 1
ATOM 1449 N N . VAL A 1 193 ? 15.68 16.547 11.359 1 98.06 193 VAL A N 1
ATOM 1450 C CA . VAL A 1 193 ? 15.383 15.453 10.438 1 98.06 193 VAL A CA 1
ATOM 1451 C C . VAL A 1 193 ? 13.883 15.375 10.195 1 98.06 193 VAL A C 1
ATOM 1453 O O . VAL A 1 193 ? 13.117 15.07 11.109 1 98.06 193 VAL A O 1
ATOM 1456 N N . ASP A 1 194 ? 13.469 15.68 9.094 1 98.62 194 ASP A N 1
ATOM 1457 C CA . ASP A 1 194 ? 12.148 15.398 8.531 1 98.62 194 ASP A CA 1
ATOM 1458 C C . ASP A 1 194 ? 12.266 14.773 7.145 1 98.62 194 ASP A C 1
ATOM 1460 O O . ASP A 1 194 ? 12.023 15.438 6.137 1 98.62 194 ASP A O 1
ATOM 1464 N N . PHE A 1 195 ? 12.602 13.516 7.18 1 98.38 195 PHE A N 1
ATOM 1465 C CA . PHE A 1 195 ? 13.094 12.758 6.039 1 98.38 195 PHE A CA 1
ATOM 1466 C C . PHE A 1 195 ? 12.18 12.93 4.832 1 98.38 195 PHE A C 1
ATOM 1468 O O . PHE A 1 195 ? 12.656 13.109 3.709 1 98.38 195 PHE A O 1
ATOM 1475 N N . ALA A 1 196 ? 10.828 12.82 5.113 1 98.69 196 ALA A N 1
ATOM 1476 C CA . ALA A 1 196 ? 9.898 12.867 3.986 1 98.69 196 ALA A CA 1
ATOM 1477 C C . ALA A 1 196 ? 8.727 13.805 4.273 1 98.69 196 ALA A C 1
ATOM 1479 O O . ALA A 1 196 ? 7.895 14.055 3.402 1 98.69 196 ALA A O 1
ATOM 1480 N N . GLY A 1 197 ? 8.516 14.312 5.527 1 98.81 197 GLY A N 1
ATOM 1481 C CA . GLY A 1 197 ? 7.59 15.43 5.602 1 98.81 197 GLY A CA 1
ATOM 1482 C C . GLY A 1 197 ? 6.473 15.211 6.605 1 98.81 197 GLY A C 1
ATOM 1483 O O . GLY A 1 197 ? 5.344 15.664 6.398 1 98.81 197 GLY A O 1
ATOM 1484 N N . SER A 1 198 ? 6.684 14.438 7.754 1 98.88 198 SER A N 1
ATOM 1485 C CA . SER A 1 198 ? 5.691 14.5 8.82 1 98.88 198 SER A CA 1
ATOM 1486 C C . SER A 1 198 ? 5.41 15.945 9.227 1 98.88 198 SER A C 1
ATOM 1488 O O . SER A 1 198 ? 4.266 16.312 9.508 1 98.88 198 SER A O 1
ATOM 1490 N N . GLY A 1 199 ? 6.488 16.688 9.328 1 98.88 199 GLY A N 1
ATOM 1491 C CA . GLY A 1 199 ? 6.383 18.094 9.664 1 98.88 199 GLY A CA 1
ATOM 1492 C C . GLY A 1 199 ? 6.074 18.969 8.469 1 98.88 199 GLY A C 1
ATOM 1493 O O . GLY A 1 199 ? 4.938 19.422 8.305 1 98.88 199 GLY A O 1
ATOM 1494 N N . VAL A 1 200 ? 6.961 19.047 7.484 1 98.88 200 VAL A N 1
ATOM 1495 C CA . VAL A 1 200 ? 6.934 20 6.375 1 98.88 200 VAL A CA 1
ATOM 1496 C C . VAL A 1 200 ? 5.613 19.859 5.617 1 98.88 200 VAL A C 1
ATOM 1498 O O . VAL A 1 200 ? 4.988 20.859 5.266 1 98.88 200 VAL A O 1
ATOM 1501 N N . VAL A 1 201 ? 5.152 18.641 5.422 1 98.81 201 VAL A N 1
ATOM 1502 C CA . VAL A 1 201 ? 3.965 18.422 4.602 1 98.81 201 VAL A CA 1
ATOM 1503 C C . VAL A 1 201 ? 2.738 18.281 5.496 1 98.81 201 VAL A C 1
ATOM 1505 O O . VAL A 1 201 ? 1.816 19.094 5.441 1 98.81 201 VAL A O 1
ATOM 1508 N N . HIS A 1 202 ? 2.746 17.266 6.387 1 98.88 202 HIS A N 1
ATOM 1509 C CA . HIS A 1 202 ? 1.54 16.859 7.094 1 98.88 202 HIS A CA 1
ATOM 1510 C C . HIS A 1 202 ? 1.199 17.828 8.219 1 98.88 202 HIS A C 1
ATOM 1512 O O . HIS A 1 202 ? 0.037 18.203 8.391 1 98.88 202 HIS A O 1
ATOM 1518 N N . LEU A 1 203 ? 2.156 18.203 9.016 1 98.94 203 LEU A N 1
ATOM 1519 C CA . LEU A 1 203 ? 1.893 19.156 10.094 1 98.94 203 LEU A CA 1
ATOM 1520 C C . LEU A 1 203 ? 1.472 20.516 9.523 1 98.94 203 LEU A C 1
ATOM 1522 O O . LEU A 1 203 ? 0.57 21.156 10.055 1 98.94 203 LEU A O 1
ATOM 1526 N N . THR A 1 204 ? 2.133 20.969 8.453 1 98.81 204 THR A N 1
ATOM 1527 C CA . THR A 1 204 ? 1.754 22.219 7.809 1 98.81 204 THR A CA 1
ATOM 1528 C C . THR A 1 204 ? 0.31 22.156 7.316 1 98.81 204 THR A C 1
ATOM 1530 O O . THR A 1 204 ? -0.492 23.047 7.625 1 98.81 204 THR A O 1
ATOM 1533 N N . GLY A 1 205 ? 0.007 21.109 6.562 1 98.5 205 GLY A N 1
ATOM 1534 C CA . GLY A 1 205 ? -1.357 20.938 6.09 1 98.5 205 GLY A CA 1
ATOM 1535 C C . GLY A 1 205 ? -2.359 20.75 7.215 1 98.5 205 GLY A C 1
ATOM 1536 O O . GLY A 1 205 ? -3.439 21.344 7.195 1 98.5 205 GLY A O 1
ATOM 1537 N N . GLY A 1 206 ? -2.01 19.953 8.203 1 98.69 206 GLY A N 1
ATOM 1538 C CA . GLY A 1 206 ? -2.883 19.703 9.336 1 98.69 206 GLY A CA 1
ATOM 1539 C C . GLY A 1 206 ? -3.154 20.938 10.172 1 98.69 206 GLY A C 1
ATOM 1540 O O . GLY A 1 206 ? -4.281 21.156 10.625 1 98.69 206 GLY A O 1
ATOM 1541 N N . THR A 1 207 ? -2.17 21.75 10.398 1 98.75 207 THR A N 1
ATOM 1542 C CA . THR A 1 207 ? -2.344 23 11.141 1 98.75 207 THR A CA 1
ATOM 1543 C C . THR A 1 207 ? -3.244 23.953 10.375 1 98.75 207 THR A C 1
ATOM 1545 O O . THR A 1 207 ? -4.113 24.609 10.961 1 98.75 207 THR A O 1
ATOM 1548 N N . THR A 1 208 ? -2.99 24.062 9.125 1 98.5 208 THR A N 1
ATOM 1549 C CA . THR A 1 208 ? -3.859 24.891 8.289 1 98.5 208 THR A CA 1
ATOM 1550 C C . THR A 1 208 ? -5.309 24.422 8.391 1 98.5 208 THR A C 1
ATOM 1552 O O . THR A 1 208 ? -6.223 25.234 8.492 1 98.5 208 THR A O 1
ATOM 1555 N N . ALA A 1 209 ? -5.488 23.125 8.375 1 98.12 209 ALA A N 1
ATOM 1556 C CA . ALA A 1 209 ? -6.824 22.531 8.477 1 98.12 209 ALA A CA 1
ATOM 1557 C C . ALA A 1 209 ? -7.484 22.922 9.797 1 98.12 209 ALA A C 1
ATOM 1559 O O . ALA A 1 209 ? -8.672 23.25 9.836 1 98.12 209 ALA A O 1
ATOM 1560 N N . LEU A 1 210 ? -6.754 22.828 10.844 1 98.44 210 LEU A N 1
ATOM 1561 C CA . LEU A 1 210 ? -7.301 23.203 12.148 1 98.44 210 LEU A CA 1
ATOM 1562 C C . LEU A 1 210 ? -7.738 24.656 12.172 1 98.44 210 LEU A C 1
ATOM 1564 O O . LEU A 1 210 ? -8.844 24.969 12.625 1 98.44 210 LEU A O 1
ATOM 1568 N N . LEU A 1 211 ? -6.887 25.562 11.711 1 98.19 211 LEU A N 1
ATOM 1569 C CA . LEU A 1 211 ? -7.176 26.984 11.719 1 98.19 211 LEU A CA 1
ATOM 1570 C C . LEU A 1 211 ? -8.391 27.297 10.852 1 98.19 211 LEU A C 1
ATOM 1572 O O . LEU A 1 211 ? -9.266 28.062 11.258 1 98.19 211 LEU A O 1
ATOM 1576 N N . ALA A 1 212 ? -8.422 26.688 9.703 1 97.5 212 ALA A N 1
ATOM 1577 C CA . ALA A 1 212 ? -9.555 26.875 8.805 1 97.5 212 ALA A CA 1
ATOM 1578 C C . ALA A 1 212 ? -10.852 26.391 9.445 1 97.5 212 ALA A C 1
ATOM 1580 O O . ALA A 1 212 ? -11.883 27.062 9.383 1 97.5 212 ALA A O 1
ATOM 1581 N N . THR A 1 213 ? -10.789 25.266 10.094 1 97.06 213 THR A N 1
ATOM 1582 C CA . THR A 1 213 ? -11.961 24.641 10.703 1 97.06 213 THR A CA 1
ATOM 1583 C C . THR A 1 213 ? -12.461 25.469 11.883 1 97.06 213 THR A C 1
ATOM 1585 O O . THR A 1 213 ? -13.672 25.609 12.07 1 97.06 213 THR A O 1
ATOM 1588 N N . LEU A 1 214 ? -11.594 26.016 12.648 1 96.81 214 LEU A N 1
ATOM 1589 C CA . LEU A 1 214 ? -11.945 26.812 13.812 1 96.81 214 LEU A CA 1
ATOM 1590 C C . LEU A 1 214 ? -12.688 28.078 13.391 1 96.81 214 LEU A C 1
ATOM 1592 O O . LEU A 1 214 ? -13.68 28.469 14.023 1 96.81 214 LEU A O 1
ATOM 1596 N N . ILE A 1 215 ? -12.281 28.672 12.344 1 96.25 215 ILE A N 1
ATOM 1597 C CA . ILE A 1 215 ? -12.859 29.938 11.898 1 96.25 215 ILE A CA 1
ATOM 1598 C C . ILE A 1 215 ? -14.133 29.656 11.102 1 96.25 215 ILE A C 1
ATOM 1600 O O . ILE A 1 215 ? -15.109 30.406 11.203 1 96.25 215 ILE A O 1
ATOM 1604 N N . LEU A 1 216 ? -14.141 28.609 10.328 1 95.19 216 LEU A N 1
ATOM 1605 C CA . LEU A 1 216 ? -15.273 28.25 9.484 1 95.19 216 LEU A CA 1
ATOM 1606 C C . LEU A 1 216 ? -16.469 27.812 10.336 1 95.19 216 LEU A C 1
ATOM 1608 O O . LEU A 1 216 ? -17.625 28.047 9.961 1 95.19 216 LEU A O 1
ATOM 1612 N N . GLY A 1 217 ? -16.219 27.109 11.438 1 94.25 217 GLY A N 1
ATOM 1613 C CA . GLY A 1 217 ? -17.281 26.594 12.281 1 94.25 217 GLY A CA 1
ATOM 1614 C C . GLY A 1 217 ? -17.797 25.25 11.828 1 94.25 217 GLY A C 1
ATOM 1615 O O . GLY A 1 217 ? -17.484 24.797 10.727 1 94.25 217 GLY A O 1
ATOM 1616 N N . PRO A 1 218 ? -18.625 24.641 12.625 1 95.56 218 PRO A N 1
ATOM 1617 C CA . PRO A 1 218 ? -19.109 23.297 12.336 1 95.56 218 PRO A CA 1
ATOM 1618 C C . PRO A 1 218 ? -20.25 23.281 11.328 1 95.56 218 PRO A C 1
ATOM 1620 O O . PRO A 1 218 ? -20.938 24.281 11.156 1 95.56 218 PRO A O 1
ATOM 1623 N N . ARG A 1 219 ? -20.438 22.172 10.617 1 93.19 219 ARG A N 1
ATOM 1624 C CA . ARG A 1 219 ? -21.594 21.953 9.773 1 93.19 219 ARG A CA 1
ATOM 1625 C C . ARG A 1 219 ? -22.891 22.078 10.578 1 93.19 219 ARG A C 1
ATOM 1627 O O . ARG A 1 219 ? -22.953 21.641 11.734 1 93.19 219 ARG A O 1
ATOM 1634 N N . ARG A 1 220 ? -23.859 22.516 9.984 1 90.06 220 ARG A N 1
ATOM 1635 C CA . ARG A 1 220 ? -25.125 22.734 10.656 1 90.06 220 ARG A CA 1
ATOM 1636 C C . ARG A 1 220 ? -25.766 21.406 11.086 1 90.06 220 ARG A C 1
ATOM 1638 O O . ARG A 1 220 ? -25.875 20.484 10.281 1 90.06 220 ARG A O 1
ATOM 1645 N N . GLY A 1 221 ? -26.125 21.422 12.391 1 91 221 GLY A N 1
ATOM 1646 C CA . GLY A 1 221 ? -26.797 20.25 12.906 1 91 221 GLY A CA 1
ATOM 1647 C C . GLY A 1 221 ? -25.844 19.25 13.555 1 91 221 GLY A C 1
ATOM 1648 O O . GLY A 1 221 ? -26.297 18.312 14.227 1 91 221 GLY A O 1
ATOM 1649 N N . ARG A 1 222 ? -24.625 19.484 13.406 1 93.31 222 ARG A N 1
ATOM 1650 C CA . ARG A 1 222 ? -23.641 18.531 13.922 1 93.31 222 ARG A CA 1
ATOM 1651 C C . ARG A 1 222 ? -23.516 18.625 15.438 1 93.31 222 ARG A C 1
ATOM 1653 O O . ARG A 1 222 ? -23.531 17.609 16.125 1 93.31 222 ARG A O 1
ATOM 1660 N N . PHE A 1 223 ? -23.438 19.844 15.938 1 95.31 223 PHE A N 1
ATOM 1661 C CA . PHE A 1 223 ? -23.188 20.047 17.359 1 95.31 223 PHE A CA 1
ATOM 1662 C C . PHE A 1 223 ? -24.281 20.891 18 1 95.31 223 PHE A C 1
ATOM 1664 O O . PHE A 1 223 ? -24.438 20.906 19.219 1 95.31 223 PHE A O 1
ATOM 1671 N N . PHE A 1 224 ? -25.016 21.625 17.172 1 91.88 224 PHE A N 1
ATOM 1672 C CA . PHE A 1 224 ? -26.031 22.547 17.656 1 91.88 224 PHE A CA 1
ATOM 1673 C C . PHE A 1 224 ? -27.375 22.297 16.969 1 91.88 224 PHE A C 1
ATOM 1675 O O . PHE A 1 224 ? -27.406 21.891 15.812 1 91.88 224 PHE A O 1
ATOM 1682 N N . ASP A 1 225 ? -28.375 22.594 17.672 1 89.44 225 ASP A N 1
ATOM 1683 C CA . ASP A 1 225 ? -29.703 22.453 17.062 1 89.44 225 ASP A CA 1
ATOM 1684 C C . ASP A 1 225 ? -30.078 23.703 16.281 1 89.44 225 ASP A C 1
ATOM 1686 O O . ASP A 1 225 ? -29.25 24.594 16.078 1 89.44 225 ASP A O 1
ATOM 1690 N N . ALA A 1 226 ? -31.328 23.703 15.836 1 83.12 226 ALA A N 1
ATOM 1691 C CA . ALA A 1 226 ? -31.797 24.781 14.977 1 83.12 226 ALA A CA 1
ATOM 1692 C C . ALA A 1 226 ? -31.812 26.125 15.719 1 83.12 226 ALA A C 1
ATOM 1694 O O . ALA A 1 226 ? -31.688 27.188 15.102 1 83.12 226 ALA A O 1
ATOM 1695 N N . GLN A 1 227 ? -31.828 26.094 17.047 1 86.94 227 GLN A N 1
ATOM 1696 C CA . GLN A 1 227 ? -31.875 27.297 17.859 1 86.94 227 GLN A CA 1
ATOM 1697 C C . GLN A 1 227 ? -30.484 27.703 18.328 1 86.94 227 GLN A C 1
ATOM 1699 O O . GLN A 1 227 ? -30.328 28.719 19.016 1 86.94 227 GLN A O 1
ATOM 1704 N N . GLY A 1 228 ? -29.531 26.938 17.984 1 87.44 228 GLY A N 1
ATOM 1705 C CA . GLY A 1 228 ? -28.156 27.281 18.344 1 87.44 228 GLY A CA 1
ATOM 1706 C C . GLY A 1 228 ? -27.719 26.688 19.672 1 87.44 228 GLY A C 1
ATOM 1707 O O . GLY A 1 228 ? -26.641 27 20.172 1 87.44 228 GLY A O 1
ATOM 1708 N N . GLU A 1 229 ? -28.547 25.875 20.234 1 90.19 229 GLU A N 1
ATOM 1709 C CA . GLU A 1 229 ? -28.203 25.234 21.5 1 90.19 229 GLU A CA 1
ATOM 1710 C C . GLU A 1 229 ? -27.375 23.969 21.266 1 90.19 229 GLU A C 1
ATOM 1712 O O . GLU A 1 229 ? -27.641 23.203 20.344 1 90.19 229 GLU A O 1
ATOM 1717 N N . PRO A 1 230 ? -26.438 23.797 22.125 1 92.12 230 PRO A N 1
ATOM 1718 C CA . PRO A 1 230 ? -25.578 22.625 21.953 1 92.12 230 PRO A CA 1
ATOM 1719 C C . PRO A 1 230 ? -26.328 21.312 22.172 1 92.12 230 PRO A C 1
ATOM 1721 O O . PRO A 1 230 ? -27.172 21.219 23.078 1 92.12 230 PRO A O 1
ATOM 1724 N N . LEU A 1 231 ? -26.031 20.406 21.297 1 92.69 231 LEU A N 1
ATOM 1725 C CA . LEU A 1 231 ? -26.594 19.078 21.453 1 92.69 231 LEU A CA 1
ATOM 1726 C C . LEU A 1 231 ? -25.875 18.312 22.562 1 92.69 231 LEU A C 1
ATOM 1728 O O . LEU A 1 231 ? -24.672 18.5 22.781 1 92.69 231 LEU A O 1
ATOM 1732 N N . ASP A 1 232 ? -26.625 17.438 23.234 1 90.25 232 ASP A N 1
ATOM 1733 C CA . ASP A 1 232 ? -26.031 16.594 24.25 1 90.25 232 ASP A CA 1
ATOM 1734 C C . ASP A 1 232 ? -24.969 15.664 23.656 1 90.25 232 ASP A C 1
ATOM 1736 O O . ASP A 1 232 ? -23.891 15.484 24.219 1 90.25 232 ASP A O 1
ATOM 1740 N N . THR A 1 233 ? -25.422 15.086 22.5 1 91.06 233 THR A N 1
ATOM 1741 C CA . THR A 1 233 ? -24.516 14.227 21.734 1 91.06 233 THR A CA 1
ATOM 1742 C C . THR A 1 233 ? -24.406 14.711 20.297 1 91.06 233 THR A C 1
ATOM 1744 O O . THR A 1 233 ? -25.406 14.953 19.625 1 91.06 233 THR A O 1
ATOM 1747 N N . PRO A 1 234 ? -23.188 14.836 19.891 1 92.94 234 PRO A N 1
ATOM 1748 C CA . PRO A 1 234 ? -23.016 15.25 18.5 1 92.94 234 PRO A CA 1
ATOM 1749 C C . PRO A 1 234 ? -23.719 14.312 17.516 1 92.94 234 PRO A C 1
ATOM 1751 O O . PRO A 1 234 ? -23.688 13.086 17.703 1 92.94 234 PRO A O 1
ATOM 1754 N N . LYS A 1 235 ? -24.359 14.891 16.531 1 91.56 235 LYS A N 1
ATOM 1755 C CA . LYS A 1 235 ? -25.031 14.102 15.492 1 91.56 235 LYS A CA 1
ATOM 1756 C C . LYS A 1 235 ? -24.031 13.578 14.469 1 91.56 235 LYS A C 1
ATOM 1758 O O . LYS A 1 235 ? -23.203 14.328 13.961 1 91.56 235 LYS A O 1
ATOM 1763 N N . PRO A 1 236 ? -24.141 12.258 14.172 1 89.12 236 PRO A N 1
ATOM 1764 C CA . PRO A 1 236 ? -23.219 11.711 13.164 1 89.12 236 PRO A CA 1
ATOM 1765 C C . PRO A 1 236 ? -23.625 12.062 11.742 1 89.12 236 PRO A C 1
ATOM 1767 O O . PRO A 1 236 ? -24.812 12.117 11.43 1 89.12 236 PRO A O 1
ATOM 1770 N N . PHE A 1 237 ? -22.688 12.391 10.867 1 88.88 237 PHE A N 1
ATOM 1771 C CA . PHE A 1 237 ? -22.844 12.57 9.43 1 88.88 237 PHE A CA 1
ATOM 1772 C C . PHE A 1 237 ? -22.047 11.523 8.664 1 88.88 237 PHE A C 1
ATOM 1774 O O . PHE A 1 237 ? -20.938 11.797 8.195 1 88.88 237 PHE A O 1
ATOM 1781 N N . PRO A 1 238 ? -22.656 10.383 8.508 1 87.06 238 PRO A N 1
ATOM 1782 C CA . PRO A 1 238 ? -21.891 9.312 7.871 1 87.06 238 PRO A CA 1
ATOM 1783 C C . PRO A 1 238 ? -21.641 9.562 6.383 1 87.06 238 PRO A C 1
ATOM 1785 O O . PRO A 1 238 ? -22.5 10.125 5.699 1 87.06 238 PRO A O 1
ATOM 1788 N N . GLY A 1 239 ? -20.562 9.133 5.906 1 89.06 239 GLY A N 1
ATOM 1789 C CA . GLY A 1 239 ? -20.281 9.188 4.48 1 89.06 239 GLY A CA 1
ATOM 1790 C C . GLY A 1 239 ? -21.172 8.273 3.66 1 89.06 239 GLY A C 1
ATOM 1791 O O . GLY A 1 239 ? -21.781 7.355 4.195 1 89.06 239 GLY A O 1
ATOM 1792 N N . HIS A 1 240 ? -21.234 8.531 2.373 1 88.44 240 HIS A N 1
ATOM 1793 C CA . HIS A 1 240 ? -22.188 7.812 1.539 1 88.44 240 HIS A CA 1
ATOM 1794 C C . HIS A 1 240 ? -21.609 6.508 1.017 1 88.44 240 HIS A C 1
ATOM 1796 O O . HIS A 1 240 ? -22.344 5.633 0.557 1 88.44 240 HIS A O 1
ATOM 1802 N N . SER A 1 241 ? -20.203 6.332 1.091 1 92.44 241 SER A N 1
ATOM 1803 C CA . SER A 1 241 ? -19.641 5.145 0.453 1 92.44 241 SER A CA 1
ATOM 1804 C C . SER A 1 241 ? -18.359 4.688 1.161 1 92.44 241 SER A C 1
ATOM 1806 O O . SER A 1 241 ? -17.297 5.25 0.946 1 92.44 241 SER A O 1
ATOM 1808 N N . VAL A 1 242 ? -18.484 3.588 1.78 1 91.56 242 VAL A N 1
ATOM 1809 C CA . VAL A 1 242 ? -17.344 3.041 2.5 1 91.56 242 VAL A CA 1
ATOM 1810 C C . VAL A 1 242 ? -16.344 2.463 1.506 1 91.56 242 VAL A C 1
ATOM 1812 O O . VAL A 1 242 ? -15.125 2.516 1.736 1 91.56 242 VAL A O 1
ATOM 1815 N N . ALA A 1 243 ? -16.797 2.02 0.387 1 92.44 243 ALA A N 1
ATOM 1816 C CA . ALA A 1 243 ? -15.914 1.477 -0.651 1 92.44 243 ALA A CA 1
ATOM 1817 C C . ALA A 1 243 ? -14.969 2.545 -1.184 1 92.44 243 ALA A C 1
ATOM 1819 O O . ALA A 1 243 ? -13.773 2.285 -1.378 1 92.44 243 ALA A O 1
ATOM 1820 N N . LEU A 1 244 ? -15.477 3.721 -1.393 1 94.81 244 LEU A N 1
ATOM 1821 C CA . LEU A 1 244 ? -14.633 4.82 -1.858 1 94.81 244 LEU A CA 1
ATOM 1822 C C . LEU A 1 244 ? -13.641 5.234 -0.783 1 94.81 244 LEU A C 1
ATOM 1824 O O . LEU A 1 244 ? -12.492 5.559 -1.09 1 94.81 244 LEU A O 1
ATOM 1828 N N . GLN A 1 245 ? -14.102 5.191 0.463 1 96.25 245 GLN A N 1
ATOM 1829 C CA . GLN A 1 245 ? -13.195 5.523 1.561 1 96.25 245 GLN A CA 1
ATOM 1830 C C . GLN A 1 245 ? -12 4.574 1.594 1 96.25 245 GLN A C 1
ATOM 1832 O O . GLN A 1 245 ? -10.859 5.012 1.702 1 96.25 245 GLN A O 1
ATOM 1837 N N . LEU A 1 246 ? -12.297 3.303 1.479 1 96.94 246 LEU A N 1
ATOM 1838 C CA . LEU A 1 246 ? -11.211 2.328 1.54 1 96.94 246 LEU A CA 1
ATOM 1839 C C . LEU A 1 246 ? -10.32 2.428 0.305 1 96.94 246 LEU A C 1
ATOM 1841 O O . LEU A 1 246 ? -9.102 2.318 0.407 1 96.94 246 LEU A O 1
ATOM 1845 N N . LEU A 1 247 ? -10.938 2.574 -0.852 1 96.75 247 LEU A N 1
ATOM 1846 C CA . LEU A 1 247 ? -10.141 2.752 -2.061 1 96.75 247 LEU A CA 1
ATOM 1847 C C . LEU A 1 247 ? -9.188 3.932 -1.913 1 96.75 247 LEU A C 1
ATOM 1849 O O . LEU A 1 247 ? -8.008 3.822 -2.244 1 96.75 247 LEU A O 1
ATOM 1853 N N . GLY A 1 248 ? -9.734 5.051 -1.423 1 98.12 248 GLY A N 1
ATOM 1854 C CA . GLY A 1 248 ? -8.891 6.211 -1.176 1 98.12 248 GLY A CA 1
ATOM 1855 C C . GLY A 1 248 ? -7.754 5.926 -0.211 1 98.12 248 GLY A C 1
ATOM 1856 O O . GLY A 1 248 ? -6.609 6.305 -0.465 1 98.12 248 GLY A O 1
ATOM 1857 N N . THR A 1 249 ? -8.047 5.246 0.857 1 98.25 249 THR A N 1
ATOM 1858 C CA . THR A 1 249 ? -7.051 4.91 1.868 1 98.25 249 THR A CA 1
ATOM 1859 C C . THR A 1 249 ? -5.934 4.062 1.265 1 98.25 249 THR A C 1
ATOM 1861 O O . THR A 1 249 ? -4.754 4.324 1.502 1 98.25 249 THR A O 1
ATOM 1864 N N . MET A 1 250 ? -6.242 3.111 0.432 1 98.19 250 MET A N 1
ATOM 1865 C CA . MET A 1 250 ? -5.27 2.193 -0.148 1 98.19 250 MET A CA 1
ATOM 1866 C C . MET A 1 250 ? -4.43 2.893 -1.215 1 98.19 250 MET A C 1
ATOM 1868 O O . MET A 1 250 ? -3.242 2.607 -1.363 1 98.19 250 MET A O 1
ATOM 1872 N N . ILE A 1 251 ? -5.062 3.787 -1.983 1 98.19 251 ILE A N 1
ATOM 1873 C CA . ILE A 1 251 ? -4.312 4.566 -2.963 1 98.19 251 ILE A CA 1
ATOM 1874 C C . ILE A 1 251 ? -3.299 5.457 -2.25 1 98.19 251 ILE A C 1
ATOM 1876 O O . ILE A 1 251 ? -2.154 5.578 -2.691 1 98.19 251 ILE A O 1
ATOM 1880 N N . LEU A 1 252 ? -3.734 6.07 -1.177 1 98.62 252 LEU A N 1
ATOM 1881 C CA . LEU A 1 252 ? -2.812 6.883 -0.393 1 98.62 252 LEU A CA 1
ATOM 1882 C C . LEU A 1 252 ? -1.649 6.043 0.123 1 98.62 252 LEU A C 1
ATOM 1884 O O . LEU A 1 252 ? -0.489 6.445 0.014 1 98.62 252 LEU A O 1
ATOM 1888 N N . TRP A 1 253 ? -1.989 4.879 0.669 1 98.62 253 TRP A N 1
ATOM 1889 C CA . TRP A 1 253 ? -0.949 3.988 1.176 1 98.62 253 TRP A CA 1
ATOM 1890 C C . TRP A 1 253 ? 0.025 3.604 0.067 1 98.62 253 TRP A C 1
ATOM 1892 O O . TRP A 1 253 ? 1.242 3.643 0.261 1 98.62 253 TRP A O 1
ATOM 1902 N N . PHE A 1 254 ? -0.443 3.309 -1.106 1 98.56 254 PHE A N 1
ATOM 1903 C CA . PHE A 1 254 ? 0.395 3.02 -2.264 1 98.56 254 PHE A CA 1
ATOM 1904 C C . PHE A 1 254 ? 1.289 4.211 -2.594 1 98.56 254 PHE A C 1
ATOM 1906 O O . PHE A 1 254 ? 2.488 4.047 -2.83 1 98.56 254 PHE A O 1
ATOM 1913 N N . GLY A 1 255 ? 0.727 5.375 -2.66 1 98.69 255 GLY A N 1
ATOM 1914 C CA . GLY A 1 255 ? 1.485 6.582 -2.955 1 98.69 255 GLY A CA 1
ATOM 1915 C C . GLY A 1 255 ? 2.578 6.863 -1.94 1 98.69 255 GLY A C 1
ATOM 1916 O O . GLY A 1 255 ? 3.613 7.438 -2.279 1 98.69 255 GLY A O 1
ATOM 1917 N N . TRP A 1 256 ? 2.412 6.43 -0.691 1 98.81 256 TRP A N 1
ATOM 1918 C CA . TRP A 1 256 ? 3.391 6.656 0.366 1 98.81 256 TRP A CA 1
ATOM 1919 C C . TRP A 1 256 ? 4.695 5.926 0.066 1 98.81 256 TRP A C 1
ATOM 1921 O O . TRP A 1 256 ? 5.75 6.281 0.596 1 98.81 256 TRP A O 1
ATOM 1931 N N . TYR A 1 257 ? 4.648 4.906 -0.806 1 98.62 257 TYR A N 1
ATOM 1932 C CA . TYR A 1 257 ? 5.871 4.215 -1.199 1 98.62 257 TYR A CA 1
ATOM 1933 C C . TYR A 1 257 ? 6.672 5.043 -2.193 1 98.62 257 TYR A C 1
ATOM 1935 O O . TYR A 1 257 ? 7.852 4.773 -2.432 1 98.62 257 TYR A O 1
ATOM 1943 N N . GLY A 1 258 ? 6.051 5.996 -2.859 1 98.25 258 GLY A N 1
ATOM 1944 C CA . GLY A 1 258 ? 6.777 7.023 -3.588 1 98.25 258 GLY A CA 1
ATOM 1945 C C . GLY A 1 258 ? 7.258 8.156 -2.703 1 98.25 258 GLY A C 1
ATOM 1946 O O . GLY A 1 258 ? 8.359 8.672 -2.887 1 98.25 258 GLY A O 1
ATOM 1947 N N . PHE A 1 259 ? 6.473 8.461 -1.716 1 98 259 PHE A N 1
ATOM 1948 C CA . PHE A 1 259 ? 6.676 9.578 -0.809 1 98 259 PHE A CA 1
ATOM 1949 C C . PHE A 1 259 ? 7.879 9.336 0.094 1 98 259 PHE A C 1
ATOM 1951 O O . PHE A 1 259 ? 8.875 10.055 0.015 1 98 259 PHE A O 1
ATOM 1958 N N . ASN A 1 260 ? 7.887 8.25 0.826 1 98.69 260 ASN A N 1
ATOM 1959 C CA . ASN A 1 260 ? 8.914 7.969 1.824 1 98.69 260 ASN A CA 1
ATOM 1960 C C . ASN A 1 260 ? 10.18 7.406 1.185 1 98.69 260 ASN A C 1
ATOM 1962 O O . ASN A 1 260 ? 11.242 8.016 1.271 1 98.69 260 ASN A O 1
ATOM 1966 N N . PRO A 1 261 ? 10.094 6.305 0.447 1 98.56 261 PRO A N 1
ATOM 1967 C CA . PRO A 1 261 ? 11.305 5.789 -0.207 1 98.56 261 PRO A CA 1
ATOM 1968 C C . PRO A 1 261 ? 11.875 6.758 -1.24 1 98.56 261 PRO A C 1
ATOM 1970 O O . PRO A 1 261 ? 13.094 6.879 -1.37 1 98.56 261 PRO A O 1
ATOM 1973 N N . GLY A 1 262 ? 11 7.457 -1.96 1 97.62 262 GLY A N 1
ATOM 1974 C CA . GLY A 1 262 ? 11.461 8.406 -2.963 1 97.62 262 GLY A CA 1
ATOM 1975 C C . GLY A 1 262 ? 12.281 9.539 -2.379 1 97.62 262 GLY A C 1
ATOM 1976 O O . GLY A 1 262 ? 13.156 10.086 -3.051 1 97.62 262 GLY A O 1
ATOM 1977 N N . SER A 1 263 ? 12.078 9.859 -1.156 1 97.94 263 SER A N 1
ATOM 1978 C CA . SER A 1 263 ? 12.773 10.961 -0.512 1 97.94 263 SER A CA 1
ATOM 1979 C C . SER A 1 263 ? 14.234 10.617 -0.254 1 97.94 263 SER A C 1
ATOM 1981 O O . SER A 1 263 ? 15.047 11.508 0.021 1 97.94 263 SER A O 1
ATOM 1983 N N . ALA A 1 264 ? 14.617 9.328 -0.345 1 96.94 264 ALA A N 1
ATOM 1984 C CA . ALA A 1 264 ? 16.016 8.945 -0.274 1 96.94 264 ALA A CA 1
ATOM 1985 C C . ALA A 1 264 ? 16.812 9.547 -1.436 1 96.94 264 ALA A C 1
ATOM 1987 O O . ALA A 1 264 ? 18.016 9.812 -1.309 1 96.94 264 ALA A O 1
ATOM 1988 N N . LEU A 1 265 ? 16.172 9.812 -2.533 1 92.94 265 LEU A N 1
ATOM 1989 C CA . LEU A 1 265 ? 16.812 10.328 -3.734 1 92.94 265 LEU A CA 1
ATOM 1990 C C . LEU A 1 265 ? 17.344 11.742 -3.508 1 92.94 265 LEU A C 1
ATOM 1992 O O . LEU A 1 265 ? 18.328 12.148 -4.133 1 92.94 265 LEU A O 1
ATOM 1996 N N . VAL A 1 266 ? 16.75 12.438 -2.582 1 91.5 266 VAL A N 1
ATOM 1997 C CA . VAL A 1 266 ? 17.094 13.836 -2.332 1 91.5 266 VAL A CA 1
ATOM 1998 C C . VAL A 1 266 ? 18.438 13.914 -1.611 1 91.5 266 VAL A C 1
ATOM 2000 O O . VAL A 1 266 ? 19.125 14.938 -1.659 1 91.5 266 VAL A O 1
ATOM 2003 N N . LEU A 1 267 ? 18.812 12.836 -0.997 1 89.56 267 LEU A N 1
ATOM 2004 C CA . LEU A 1 267 ? 20.047 12.812 -0.232 1 89.56 267 LEU A CA 1
ATOM 2005 C C . LEU A 1 267 ? 21.266 12.969 -1.152 1 89.56 267 LEU A C 1
ATOM 2007 O O . LEU A 1 267 ? 22.328 13.414 -0.72 1 89.56 267 LEU A O 1
ATOM 2011 N N . GLY A 1 268 ? 21.125 12.508 -2.408 1 81.44 268 GLY A N 1
ATOM 2012 C CA . GLY A 1 268 ? 22.188 12.688 -3.391 1 81.44 268 GLY A CA 1
ATOM 2013 C C . GLY A 1 268 ? 23.422 11.859 -3.096 1 81.44 268 GLY A C 1
ATOM 2014 O O . GLY A 1 268 ? 24.547 12.305 -3.33 1 81.44 268 GLY A O 1
ATOM 2015 N N . ILE A 1 269 ? 23.219 10.703 -2.469 1 81.62 269 ILE A N 1
ATOM 2016 C CA . ILE A 1 269 ? 24.344 9.852 -2.113 1 81.62 269 ILE A CA 1
ATOM 2017 C C . ILE A 1 269 ? 24.234 8.516 -2.84 1 81.62 269 ILE A C 1
ATOM 2019 O O . ILE A 1 269 ? 23.234 8.25 -3.518 1 81.62 269 ILE A O 1
ATOM 2023 N N . ASP A 1 270 ? 25.25 7.699 -2.76 1 76.94 270 ASP A N 1
ATOM 2024 C CA . ASP A 1 270 ? 25.312 6.461 -3.535 1 76.94 270 ASP A CA 1
ATOM 2025 C C . ASP A 1 270 ? 24.438 5.379 -2.916 1 76.94 270 ASP A C 1
ATOM 2027 O O . ASP A 1 270 ? 23.984 4.469 -3.609 1 76.94 270 ASP A O 1
ATOM 2031 N N . GLU A 1 271 ? 24.078 5.422 -1.662 1 86.12 271 GLU A N 1
ATOM 2032 C CA . GLU A 1 271 ? 23.359 4.336 -0.997 1 86.12 271 GLU A CA 1
ATOM 2033 C C . GLU A 1 271 ? 21.859 4.641 -0.895 1 86.12 271 GLU A C 1
ATOM 2035 O O . GLU A 1 271 ? 21.234 4.312 0.108 1 86.12 271 GLU A O 1
ATOM 2040 N N . VAL A 1 272 ? 21.359 5.188 -1.96 1 90.81 272 VAL A N 1
ATOM 2041 C CA . VAL A 1 272 ? 19.984 5.66 -1.919 1 90.81 272 VAL A CA 1
ATOM 2042 C C . VAL A 1 272 ? 19.031 4.473 -1.958 1 90.81 272 VAL A C 1
ATOM 2044 O O . VAL A 1 272 ? 17.969 4.492 -1.318 1 90.81 272 VAL A O 1
ATOM 2047 N N . GLY A 1 273 ? 19.406 3.393 -2.639 1 93.81 273 GLY A N 1
ATOM 2048 C CA . GLY A 1 273 ? 18.547 2.223 -2.75 1 93.81 273 GLY A CA 1
ATOM 2049 C C . GLY A 1 273 ? 18.297 1.533 -1.421 1 93.81 273 GLY A C 1
ATOM 2050 O O . GLY A 1 273 ? 17.156 1.206 -1.086 1 93.81 273 GLY A O 1
ATOM 2051 N N . GLY A 1 274 ? 19.391 1.347 -0.702 1 95.44 274 GLY A N 1
ATOM 2052 C CA . GLY A 1 274 ? 19.266 0.742 0.615 1 95.44 274 GLY A CA 1
ATOM 2053 C C . GLY A 1 274 ? 18.438 1.568 1.576 1 95.44 274 GLY A C 1
ATOM 2054 O O . GLY A 1 274 ? 17.625 1.023 2.336 1 95.44 274 GLY A O 1
ATOM 2055 N N . ILE A 1 275 ? 18.609 2.854 1.523 1 96.88 275 ILE A N 1
ATOM 2056 C CA . ILE A 1 275 ? 17.859 3.762 2.389 1 96.88 275 ILE A CA 1
ATOM 2057 C C . ILE A 1 275 ? 16.391 3.762 1.991 1 96.88 275 ILE A C 1
ATOM 2059 O O . ILE A 1 275 ? 15.508 3.756 2.854 1 96.88 275 ILE A O 1
ATOM 2063 N N . ALA A 1 276 ? 16.141 3.771 0.671 1 97.94 276 ALA A N 1
ATOM 2064 C CA . ALA A 1 276 ? 14.781 3.695 0.167 1 97.94 276 ALA A CA 1
ATOM 2065 C C . ALA A 1 276 ? 14.094 2.418 0.64 1 97.94 276 ALA A C 1
ATOM 2067 O O . ALA A 1 276 ? 12.914 2.441 1.012 1 97.94 276 ALA A O 1
ATOM 2068 N N . ALA A 1 277 ? 14.797 1.327 0.64 1 98.25 277 ALA A N 1
ATOM 2069 C CA . ALA A 1 277 ? 14.258 0.047 1.088 1 98.25 277 ALA A CA 1
ATOM 2070 C C . ALA A 1 277 ? 13.922 0.085 2.576 1 98.25 277 ALA A C 1
ATOM 2072 O O . ALA A 1 277 ? 12.867 -0.402 2.99 1 98.25 277 ALA A O 1
ATOM 2073 N N . THR A 1 278 ? 14.789 0.626 3.322 1 98 278 THR A N 1
ATOM 2074 C CA . THR A 1 278 ? 14.547 0.8 4.75 1 98 278 THR A CA 1
ATOM 2075 C C . THR A 1 278 ? 13.289 1.636 4.984 1 98 278 THR A C 1
ATOM 2077 O O . THR A 1 278 ? 12.469 1.301 5.84 1 98 278 THR A O 1
ATOM 2080 N N . ALA A 1 279 ? 13.18 2.695 4.25 1 98.75 279 ALA A N 1
ATOM 2081 C CA . ALA A 1 279 ? 12.008 3.557 4.352 1 98.75 279 ALA A CA 1
ATOM 2082 C C . ALA A 1 279 ? 10.734 2.795 3.988 1 98.75 279 ALA A C 1
ATOM 2084 O O . ALA A 1 279 ? 9.688 2.996 4.602 1 98.75 279 ALA A O 1
ATOM 2085 N N . ALA A 1 280 ? 10.789 1.917 2.988 1 98.81 280 ALA A N 1
ATOM 2086 C CA . ALA A 1 280 ? 9.633 1.128 2.572 1 98.81 280 ALA A CA 1
ATOM 2087 C C . ALA A 1 280 ? 9.203 0.164 3.674 1 98.81 280 ALA A C 1
ATOM 2089 O O . ALA A 1 280 ? 8.008 0.021 3.949 1 98.81 280 ALA A O 1
ATOM 2090 N N . VAL A 1 281 ? 10.148 -0.491 4.316 1 98.75 281 VAL A N 1
ATOM 2091 C CA . VAL A 1 281 ? 9.883 -1.42 5.41 1 98.75 281 VAL A CA 1
ATOM 2092 C C . VAL A 1 281 ? 9.227 -0.675 6.57 1 98.75 281 VAL A C 1
ATOM 2094 O O . VAL A 1 281 ? 8.188 -1.101 7.082 1 98.75 281 VAL A O 1
ATOM 2097 N N . SER A 1 282 ? 9.828 0.451 6.953 1 98.88 282 SER A N 1
ATOM 2098 C CA . SER A 1 282 ? 9.297 1.247 8.055 1 98.88 282 SER A CA 1
ATOM 2099 C C . SER A 1 282 ? 7.887 1.742 7.754 1 98.88 282 SER A C 1
ATOM 2101 O O . SER A 1 282 ? 7.023 1.755 8.633 1 98.88 282 SER A O 1
ATOM 2103 N N . THR A 1 283 ? 7.66 2.18 6.531 1 98.88 283 THR A N 1
ATOM 2104 C CA . THR A 1 283 ? 6.355 2.662 6.094 1 98.88 283 THR A CA 1
ATOM 2105 C C . THR A 1 283 ? 5.301 1.57 6.242 1 98.88 283 THR A C 1
ATOM 2107 O O . THR A 1 283 ? 4.219 1.814 6.777 1 98.88 283 THR A O 1
ATOM 2110 N N . SER A 1 284 ? 5.609 0.336 5.82 1 98.81 284 SER A N 1
ATOM 2111 C CA . SER A 1 284 ? 4.676 -0.785 5.871 1 98.81 284 SER A CA 1
ATOM 2112 C C . SER A 1 284 ? 4.359 -1.174 7.312 1 98.81 284 SER A C 1
ATOM 2114 O O . SER A 1 284 ? 3.191 -1.341 7.672 1 98.81 284 SER A O 1
ATOM 2116 N N . LEU A 1 285 ? 5.398 -1.303 8.102 1 98.81 285 LEU A N 1
ATOM 2117 C CA . LEU A 1 285 ? 5.227 -1.771 9.469 1 98.81 285 LEU A CA 1
ATOM 2118 C C . LEU A 1 285 ? 4.5 -0.727 10.312 1 98.81 285 LEU A C 1
ATOM 2120 O O . LEU A 1 285 ? 3.65 -1.071 11.133 1 98.81 285 LEU A O 1
ATOM 2124 N N . CYS A 1 286 ? 4.844 0.538 10.133 1 98.94 286 CYS A N 1
ATOM 2125 C CA . CYS A 1 286 ? 4.223 1.593 10.93 1 98.94 286 CYS A CA 1
ATOM 2126 C C . CYS A 1 286 ? 2.758 1.776 10.539 1 98.94 286 CYS A C 1
ATOM 2128 O O . CYS A 1 286 ? 1.897 1.927 11.406 1 98.94 286 CYS A O 1
ATOM 2130 N N . GLY A 1 287 ? 2.504 1.841 9.211 1 98.88 287 GLY A N 1
ATOM 2131 C CA . GLY A 1 287 ? 1.118 1.902 8.773 1 98.88 287 GLY A CA 1
ATOM 2132 C C . GLY A 1 287 ? 0.275 0.759 9.305 1 98.88 287 GLY A C 1
ATOM 2133 O O . GLY A 1 287 ? -0.833 0.976 9.805 1 98.88 287 GLY A O 1
ATOM 2134 N N . ALA A 1 288 ? 0.792 -0.462 9.242 1 98.75 288 ALA A N 1
ATOM 2135 C CA . ALA A 1 288 ? 0.096 -1.649 9.734 1 98.75 288 ALA A CA 1
ATOM 2136 C C . ALA A 1 288 ? -0.149 -1.562 11.234 1 98.75 288 ALA A C 1
ATOM 2138 O O . ALA A 1 288 ? -1.264 -1.805 11.703 1 98.75 288 ALA A O 1
ATOM 2139 N N . ALA A 1 289 ? 0.869 -1.186 11.969 1 98.88 289 ALA A N 1
ATOM 2140 C CA . ALA A 1 289 ? 0.77 -1.094 13.422 1 98.88 289 ALA A CA 1
ATOM 2141 C C . ALA A 1 289 ? -0.237 -0.024 13.836 1 98.88 289 ALA A C 1
ATOM 2143 O O . ALA A 1 289 ? -0.992 -0.21 14.797 1 98.88 289 ALA A O 1
ATOM 2144 N N . GLY A 1 290 ? -0.2 1.096 13.141 1 98.94 290 GLY A N 1
ATOM 2145 C CA . GLY A 1 290 ? -1.17 2.141 13.43 1 98.94 290 GLY A CA 1
ATOM 2146 C C . GLY A 1 290 ? -2.605 1.691 13.234 1 98.94 290 GLY A C 1
ATOM 2147 O O . GLY A 1 290 ? -3.465 1.963 14.078 1 98.94 290 GLY A O 1
ATOM 2148 N N . GLY A 1 291 ? -2.918 1 12.117 1 98.62 291 GLY A N 1
ATOM 2149 C CA . GLY A 1 291 ? -4.254 0.485 11.852 1 98.62 291 GLY A CA 1
ATOM 2150 C C . GLY A 1 291 ? -4.719 -0.521 12.891 1 98.62 291 GLY A C 1
ATOM 2151 O O . GLY A 1 291 ? -5.828 -0.411 13.414 1 98.62 291 GLY A O 1
ATOM 2152 N N . VAL A 1 292 ? -3.877 -1.432 13.234 1 97.75 292 VAL A N 1
ATOM 2153 C CA . VAL A 1 292 ? -4.199 -2.475 14.203 1 97.75 292 VAL A CA 1
ATOM 2154 C C . VAL A 1 292 ? -4.391 -1.856 15.586 1 97.75 292 VAL A C 1
ATOM 2156 O O . VAL A 1 292 ? -5.332 -2.203 16.297 1 97.75 292 VAL A O 1
ATOM 2159 N N . SER A 1 293 ? -3.525 -0.952 15.914 1 98.62 293 SER A N 1
ATOM 2160 C CA . SER A 1 293 ? -3.594 -0.285 17.203 1 98.62 293 SER A CA 1
ATOM 2161 C C . SER A 1 293 ? -4.898 0.491 17.359 1 98.62 293 SER A C 1
ATOM 2163 O O . SER A 1 293 ? -5.582 0.369 18.375 1 98.62 293 SER A O 1
ATOM 2165 N N . ALA A 1 294 ? -5.242 1.263 16.422 1 98.62 294 ALA A N 1
ATOM 2166 C CA . ALA A 1 294 ? -6.473 2.049 16.484 1 98.62 294 ALA A CA 1
ATOM 2167 C C . ALA A 1 294 ? -7.699 1.143 16.516 1 98.62 294 ALA A C 1
ATOM 2169 O O . ALA A 1 294 ? -8.617 1.363 17.312 1 98.62 294 ALA A O 1
ATOM 2170 N N . LEU A 1 295 ? -7.734 0.124 15.664 1 97.38 295 LEU A N 1
ATOM 2171 C CA . LEU A 1 295 ? -8.875 -0.78 15.562 1 97.38 295 LEU A CA 1
ATOM 2172 C C . LEU A 1 295 ? -9.125 -1.481 16.891 1 97.38 295 LEU A C 1
ATOM 2174 O O . LEU A 1 295 ? -10.234 -1.419 17.438 1 97.38 295 LEU A O 1
ATOM 2178 N N . PHE A 1 296 ? -8.148 -2.041 17.484 1 96.75 296 PHE A N 1
ATOM 2179 C CA . PHE A 1 296 ? -8.352 -2.893 18.656 1 96.75 296 PHE A CA 1
ATOM 2180 C C . PHE A 1 296 ? -8.477 -2.057 19.922 1 96.75 296 PHE A C 1
ATOM 2182 O O . PHE A 1 296 ? -9.195 -2.43 20.859 1 96.75 296 PHE A O 1
ATOM 2189 N N . THR A 1 297 ? -7.789 -0.929 19.984 1 97.81 297 THR A N 1
ATOM 2190 C CA . THR A 1 297 ? -8.016 -0.038 21.125 1 97.81 297 THR A CA 1
ATOM 2191 C C . THR A 1 297 ? -9.445 0.479 21.125 1 97.81 297 THR A C 1
ATOM 2193 O O . THR A 1 297 ? -10.102 0.508 22.172 1 97.81 297 THR A O 1
ATOM 2196 N N . ASN A 1 298 ? -9.906 0.866 19.984 1 96.31 298 ASN A N 1
ATOM 2197 C CA . ASN A 1 298 ? -11.297 1.306 19.891 1 96.31 298 ASN A CA 1
ATOM 2198 C C . ASN A 1 298 ? -12.266 0.185 20.25 1 96.31 298 ASN A C 1
ATOM 2200 O O . ASN A 1 298 ? -13.289 0.427 20.891 1 96.31 298 ASN A O 1
ATOM 2204 N N . LEU A 1 299 ? -11.992 -1 19.734 1 94 299 LEU A N 1
ATOM 2205 C CA . LEU A 1 299 ? -12.797 -2.166 20.062 1 94 299 LEU A CA 1
ATOM 2206 C C . LEU A 1 299 ? -12.898 -2.354 21.578 1 94 299 LEU A C 1
ATOM 2208 O O . LEU A 1 299 ? -13.992 -2.559 22.109 1 94 299 LEU A O 1
ATOM 2212 N N . PHE A 1 300 ? -11.789 -2.225 22.234 1 94.94 300 PHE A N 1
ATOM 2213 C CA . PHE A 1 300 ? -11.703 -2.418 23.672 1 94.94 300 PHE A CA 1
ATOM 2214 C C . PHE A 1 300 ? -12.461 -1.316 24.406 1 94.94 300 PHE A C 1
ATOM 2216 O O . PHE A 1 300 ? -13.211 -1.592 25.344 1 94.94 300 PHE A O 1
ATOM 2223 N N . LEU A 1 301 ? -12.273 -0.141 24 1 93.38 301 LEU A N 1
ATOM 2224 C CA . LEU A 1 301 ? -12.922 0.996 24.656 1 93.38 301 LEU A CA 1
ATOM 2225 C C . LEU A 1 301 ? -14.43 0.951 24.453 1 93.38 301 LEU A C 1
ATOM 2227 O O . LEU A 1 301 ? -15.188 1.247 25.391 1 93.38 301 LEU A O 1
ATOM 2231 N N . GLU A 1 302 ? -14.852 0.607 23.297 1 90.31 302 GLU A N 1
ATOM 2232 C CA . GLU A 1 302 ? -16.281 0.521 23.016 1 90.31 302 GLU A CA 1
ATOM 2233 C C . GLU A 1 302 ? -16.938 -0.627 23.781 1 90.31 302 GLU A C 1
ATOM 2235 O O . GLU A 1 302 ? -18.062 -0.505 24.266 1 90.31 302 GLU A O 1
ATOM 2240 N N . GLU A 1 303 ? -16.297 -1.705 23.781 1 89.19 303 GLU A N 1
ATOM 2241 C CA . GLU A 1 303 ? -16.797 -2.834 24.562 1 89.19 303 GLU A CA 1
ATOM 2242 C C . GLU A 1 303 ? -16.969 -2.465 26.031 1 89.19 303 GLU A C 1
ATOM 2244 O O . GLU A 1 303 ? -17.969 -2.832 26.656 1 89.19 303 GLU A O 1
ATOM 2249 N N . ARG A 1 304 ? -16.125 -1.79 26.594 1 89.5 304 ARG A N 1
ATOM 2250 C CA . ARG A 1 304 ? -16.172 -1.372 28 1 89.5 304 ARG A CA 1
ATOM 2251 C C . ARG A 1 304 ? -17.297 -0.358 28.219 1 89.5 304 ARG A C 1
ATOM 2253 O O . ARG A 1 304 ? -17.938 -0.36 29.281 1 89.5 304 ARG A O 1
ATOM 2260 N N . ARG A 1 305 ? -17.516 0.358 27.234 1 87 305 ARG A N 1
ATOM 2261 C CA . ARG A 1 305 ? -18.516 1.414 27.359 1 87 305 ARG A CA 1
ATOM 2262 C C . ARG A 1 305 ? -19.922 0.874 27.109 1 87 305 ARG A C 1
ATOM 2264 O O . ARG A 1 305 ? -20.875 1.223 27.828 1 87 305 ARG A O 1
ATOM 2271 N N . THR A 1 306 ? -20.078 0.05 26.062 1 83.06 306 THR A N 1
ATOM 2272 C CA . THR A 1 306 ? -21.406 -0.345 25.625 1 83.06 306 THR A CA 1
ATOM 2273 C C . THR A 1 306 ? -21.656 -1.825 25.891 1 83.06 306 THR A C 1
ATOM 2275 O O . THR A 1 306 ? -22.797 -2.291 25.844 1 83.06 306 THR A O 1
ATOM 2278 N N . GLY A 1 307 ? -20.609 -2.557 26.141 1 79.62 307 GLY A N 1
ATOM 2279 C CA . GLY A 1 307 ? -20.734 -3.992 26.344 1 79.62 307 GLY A CA 1
ATOM 2280 C C . GLY A 1 307 ? -20.734 -4.781 25.047 1 79.62 307 GLY A C 1
ATOM 2281 O O . GLY A 1 307 ? -20.797 -6.012 25.062 1 79.62 307 GLY A O 1
ATOM 2282 N N . GLU A 1 308 ? -20.688 -4.055 23.938 1 81.38 308 GLU A N 1
ATOM 2283 C CA . GLU A 1 308 ? -20.688 -4.715 22.625 1 81.38 308 GLU A CA 1
ATOM 2284 C C . GLU A 1 308 ? -19.453 -4.312 21.812 1 81.38 308 GLU A C 1
ATOM 2286 O O . GLU A 1 308 ? -19.25 -3.131 21.531 1 81.38 308 GLU A O 1
ATOM 2291 N N . PRO A 1 309 ? -18.734 -5.262 21.375 1 82.69 309 PRO A N 1
ATOM 2292 C CA . PRO A 1 309 ? -17.562 -4.934 20.562 1 82.69 309 PRO A CA 1
ATOM 2293 C C . PRO A 1 309 ? -17.938 -4.66 19.094 1 82.69 309 PRO A C 1
ATOM 2295 O O . PRO A 1 309 ? -18.766 -5.371 18.531 1 82.69 309 PRO A O 1
ATOM 2298 N N . HIS A 1 310 ? -17.422 -3.564 18.609 1 87.75 310 HIS A N 1
ATOM 2299 C CA . HIS A 1 310 ? -17.609 -3.23 17.188 1 87.75 310 HIS A CA 1
ATOM 2300 C C . HIS A 1 310 ? -16.281 -3.031 16.484 1 87.75 310 HIS A C 1
ATOM 2302 O O . HIS A 1 310 ? -15.445 -2.232 16.938 1 87.75 310 HIS A O 1
ATOM 2308 N N . PHE A 1 311 ? -16.094 -3.777 15.43 1 92.56 311 PHE A N 1
ATOM 2309 C CA . PHE A 1 311 ? -14.938 -3.562 14.578 1 92.56 311 PHE A CA 1
ATOM 2310 C C . PHE A 1 311 ? -15.18 -2.402 13.617 1 92.56 311 PHE A C 1
ATOM 2312 O O . PHE A 1 311 ? -15.977 -2.52 12.68 1 92.56 311 PHE A O 1
ATOM 2319 N N . SER A 1 312 ? -14.484 -1.316 13.859 1 94.12 312 SER A N 1
ATOM 2320 C CA . SER A 1 312 ? -14.719 -0.121 13.055 1 94.12 312 SER A CA 1
ATOM 2321 C C . SER A 1 312 ? -13.703 -0.001 11.922 1 94.12 312 SER A C 1
ATOM 2323 O O . SER A 1 312 ? -12.523 0.248 12.172 1 94.12 312 SER A O 1
ATOM 2325 N N . LEU A 1 313 ? -14.188 -0.107 10.719 1 95 313 LEU A N 1
ATOM 2326 C CA . LEU A 1 313 ? -13.344 0.066 9.547 1 95 313 LEU A CA 1
ATOM 2327 C C . LEU A 1 313 ? -12.75 1.471 9.5 1 95 313 LEU A C 1
ATOM 2329 O O . LEU A 1 313 ? -11.594 1.651 9.109 1 95 313 LEU A O 1
ATOM 2333 N N . LEU A 1 314 ? -13.516 2.449 9.898 1 95.06 314 LEU A N 1
ATOM 2334 C CA . LEU A 1 314 ? -13.078 3.84 9.898 1 95.06 314 LEU A CA 1
ATOM 2335 C C . LEU A 1 314 ? -11.859 4.027 10.797 1 95.06 314 LEU A C 1
ATOM 2337 O O . LEU A 1 314 ? -10.898 4.699 10.422 1 95.06 314 LEU A O 1
ATOM 2341 N N . MET A 1 315 ? -11.938 3.42 11.984 1 96.88 315 MET A N 1
ATOM 2342 C CA . MET A 1 315 ? -10.82 3.541 12.922 1 96.88 315 MET A CA 1
ATOM 2343 C C . MET A 1 315 ? -9.578 2.848 12.375 1 96.88 315 MET A C 1
ATOM 2345 O O . MET A 1 315 ? -8.461 3.346 12.539 1 96.88 315 MET A O 1
ATOM 2349 N N . ALA A 1 316 ? -9.766 1.72 11.742 1 97.62 316 ALA A N 1
ATOM 2350 C CA . ALA A 1 316 ? -8.641 1.002 11.156 1 97.62 316 ALA A CA 1
ATOM 2351 C C . ALA A 1 316 ? -7.992 1.816 10.039 1 97.62 316 ALA A C 1
ATOM 2353 O O . ALA A 1 316 ? -6.766 1.944 9.984 1 97.62 316 ALA A O 1
ATOM 2354 N N . MET A 1 317 ? -8.789 2.354 9.117 1 98.25 317 MET A N 1
ATOM 2355 C CA . MET A 1 317 ? -8.289 3.129 7.984 1 98.25 317 MET A CA 1
ATOM 2356 C C . MET A 1 317 ? -7.523 4.359 8.461 1 98.25 317 MET A C 1
ATOM 2358 O O . MET A 1 317 ? -6.383 4.586 8.047 1 98.25 317 MET A O 1
ATOM 2362 N N . ASN A 1 318 ? -8.109 5.125 9.359 1 98.56 318 ASN A N 1
ATOM 2363 C CA . ASN A 1 318 ? -7.461 6.332 9.859 1 98.56 318 ASN A CA 1
ATOM 2364 C C . ASN A 1 318 ? -6.242 6 10.719 1 98.56 318 ASN A C 1
ATOM 2366 O O . ASN A 1 318 ? -5.273 6.758 10.75 1 98.56 318 ASN A O 1
ATOM 2370 N N . GLY A 1 319 ? -6.344 4.867 11.422 1 98.81 319 GLY A N 1
ATOM 2371 C CA . GLY A 1 319 ? -5.16 4.398 12.133 1 98.81 319 GLY A CA 1
ATOM 2372 C C . GLY A 1 319 ? -3.986 4.117 11.211 1 98.81 319 GLY A C 1
ATOM 2373 O O . GLY A 1 319 ? -2.85 4.477 11.523 1 98.81 319 GLY A O 1
ATOM 2374 N N . CYS A 1 320 ? -4.254 3.441 10.117 1 98.88 320 CYS A N 1
ATOM 2375 C CA . CYS A 1 320 ? -3.211 3.188 9.125 1 98.88 320 CYS A CA 1
ATOM 2376 C C . CYS A 1 320 ? -2.619 4.496 8.609 1 98.88 320 CYS A C 1
ATOM 2378 O O . CYS A 1 320 ? -1.398 4.652 8.562 1 98.88 320 CYS A O 1
ATOM 2380 N N . LEU A 1 321 ? -3.5 5.441 8.25 1 98.88 321 LEU A N 1
ATOM 2381 C CA . LEU A 1 321 ? -3.053 6.73 7.727 1 98.88 321 LEU A CA 1
ATOM 2382 C C . LEU A 1 321 ? -2.238 7.484 8.773 1 98.88 321 LEU A C 1
ATOM 2384 O O . LEU A 1 321 ? -1.251 8.141 8.445 1 98.88 321 LEU A O 1
ATOM 2388 N N . SER A 1 322 ? -2.666 7.34 10.016 1 98.94 322 SER A N 1
ATOM 2389 C CA . SER A 1 322 ? -1.935 7.977 11.109 1 98.94 322 SER A CA 1
ATOM 2390 C C . SER A 1 322 ? -0.521 7.414 11.227 1 98.94 322 SER A C 1
ATOM 2392 O O . SER A 1 322 ? 0.437 8.164 11.422 1 98.94 322 SER A O 1
ATOM 2394 N N . GLY A 1 323 ? -0.429 6.125 11.188 1 98.94 323 GLY A N 1
ATOM 2395 C CA . GLY A 1 323 ? 0.89 5.512 11.203 1 98.94 323 GLY A CA 1
ATOM 2396 C C . GLY A 1 323 ? 1.767 5.957 10.047 1 98.94 323 GLY A C 1
ATOM 2397 O O . GLY A 1 323 ? 2.957 6.219 10.227 1 98.94 323 GLY A O 1
ATOM 2398 N N . LEU A 1 324 ? 1.199 6.051 8.844 1 98.94 324 LEU A N 1
ATOM 2399 C CA . LEU A 1 324 ? 1.922 6.473 7.648 1 98.94 324 LEU A CA 1
ATOM 2400 C C . LEU A 1 324 ? 2.416 7.906 7.789 1 98.94 324 LEU A C 1
ATOM 2402 O O . LEU A 1 324 ? 3.551 8.219 7.414 1 98.94 324 LEU A O 1
ATOM 2406 N N . VAL A 1 325 ? 1.597 8.797 8.359 1 98.94 325 VAL A N 1
ATOM 2407 C CA . VAL A 1 325 ? 1.984 10.18 8.594 1 98.94 325 VAL A CA 1
ATOM 2408 C C . VAL A 1 325 ? 3.109 10.234 9.625 1 98.94 325 VAL A C 1
ATOM 2410 O O . VAL A 1 325 ? 4.113 10.922 9.422 1 98.94 325 VAL A O 1
ATOM 2413 N N . ALA A 1 326 ? 3.01 9.484 10.656 1 98.94 326 ALA A N 1
ATOM 2414 C CA . ALA A 1 326 ? 3.938 9.547 11.781 1 98.94 326 ALA A CA 1
ATOM 2415 C C . ALA A 1 326 ? 5.328 9.07 11.375 1 98.94 326 ALA A C 1
ATOM 2417 O O . ALA A 1 326 ? 6.336 9.609 11.828 1 98.94 326 ALA A O 1
ATOM 2418 N N . ILE A 1 327 ? 5.379 8.117 10.508 1 98.94 327 ILE A N 1
ATOM 2419 C CA . ILE A 1 327 ? 6.66 7.488 10.203 1 98.94 327 ILE A CA 1
ATOM 2420 C C . ILE A 1 327 ? 7.398 8.312 9.156 1 98.94 327 ILE A C 1
ATOM 2422 O O . ILE A 1 327 ? 8.594 8.102 8.914 1 98.94 327 ILE A O 1
ATOM 2426 N N . THR A 1 328 ? 6.746 9.25 8.531 1 98.94 328 THR A N 1
ATOM 2427 C CA . THR A 1 328 ? 7.242 9.977 7.367 1 98.94 328 THR A CA 1
ATOM 2428 C C . THR A 1 328 ? 8.492 10.773 7.715 1 98.94 328 THR A C 1
ATOM 2430 O O . THR A 1 328 ? 9.398 10.906 6.887 1 98.94 328 THR A O 1
ATOM 2433 N N . ALA A 1 329 ? 8.656 11.203 8.945 1 98.88 329 ALA A N 1
ATOM 2434 C CA . ALA A 1 329 ? 9.812 12 9.344 1 98.88 329 ALA A CA 1
ATOM 2435 C C . ALA A 1 329 ? 11.023 11.109 9.609 1 98.88 329 ALA A C 1
ATOM 2437 O O . ALA A 1 329 ? 12.172 11.547 9.477 1 98.88 329 ALA A O 1
ATOM 2438 N N . SER A 1 330 ? 10.773 9.859 9.969 1 98.81 330 SER A N 1
ATOM 2439 C CA . SER A 1 330 ? 11.883 9.055 10.477 1 98.81 330 SER A CA 1
ATOM 2440 C C . SER A 1 330 ? 12.031 7.762 9.688 1 98.81 330 SER A C 1
ATOM 2442 O O . SER A 1 330 ? 12.844 6.902 10.047 1 98.81 330 SER A O 1
ATOM 2444 N N . CYS A 1 331 ? 11.32 7.559 8.578 1 98.75 331 CYS A N 1
ATOM 2445 C CA . CYS A 1 331 ? 11.219 6.281 7.887 1 98.75 331 CYS A CA 1
ATOM 2446 C C . CYS A 1 331 ? 12.578 5.805 7.406 1 98.75 331 CYS A C 1
ATOM 2448 O O . CYS A 1 331 ? 12.805 4.602 7.25 1 98.75 331 CYS A O 1
ATOM 2450 N N . GLY A 1 332 ? 13.547 6.688 7.195 1 98.12 332 GLY A N 1
ATOM 2451 C CA . GLY A 1 332 ? 14.859 6.297 6.719 1 98.12 332 GLY A CA 1
ATOM 2452 C C . GLY A 1 332 ? 15.891 6.207 7.828 1 98.12 332 GLY A C 1
ATOM 2453 O O . GLY A 1 332 ? 17.031 5.816 7.586 1 98.12 332 GLY A O 1
ATOM 2454 N N . VAL A 1 333 ? 15.492 6.508 9.117 1 98.31 333 VAL A N 1
ATOM 2455 C CA . VAL A 1 333 ? 16.547 6.633 10.117 1 98.31 333 VAL A CA 1
ATOM 2456 C C . VAL A 1 333 ? 16.141 5.887 11.391 1 98.31 333 VAL A C 1
ATOM 2458 O O . VAL A 1 333 ? 16.766 6.066 12.438 1 98.31 333 VAL A O 1
ATOM 2461 N N . VAL A 1 334 ? 15.109 5.066 11.352 1 98.56 334 VAL A N 1
ATOM 2462 C CA . VAL A 1 334 ? 14.742 4.273 12.523 1 98.56 334 VAL A CA 1
ATOM 2463 C C . VAL A 1 334 ? 14.758 2.789 12.172 1 98.56 334 VAL A C 1
ATOM 2465 O O . VAL A 1 334 ? 14.555 2.416 11.016 1 98.56 334 VAL A O 1
ATOM 2468 N N . GLU A 1 335 ? 14.93 2.023 13.172 1 98.25 335 GLU A N 1
ATOM 2469 C CA . GLU A 1 335 ? 14.906 0.573 13.016 1 98.25 335 GLU A CA 1
ATOM 2470 C C . GLU A 1 335 ? 13.477 0.063 12.852 1 98.25 335 GLU A C 1
ATOM 2472 O O . GLU A 1 335 ? 12.523 0.708 13.305 1 98.25 335 GLU A O 1
ATOM 2477 N N . PRO A 1 336 ? 13.297 -1.142 12.266 1 98.19 336 PRO A N 1
ATOM 2478 C CA . PRO A 1 336 ? 11.953 -1.68 12.023 1 98.19 336 PRO A CA 1
ATOM 2479 C C . PRO A 1 336 ? 11.133 -1.805 13.297 1 98.19 336 PRO A C 1
ATOM 2481 O O . PRO A 1 336 ? 9.938 -1.505 13.297 1 98.19 336 PRO A O 1
ATOM 2484 N N . TRP A 1 337 ? 11.703 -2.244 14.375 1 97.94 337 TRP A N 1
ATOM 2485 C CA . TRP A 1 337 ? 10.961 -2.367 15.617 1 97.94 337 TRP A CA 1
ATOM 2486 C C . TRP A 1 337 ? 10.453 -1.009 16.094 1 97.94 337 TRP A C 1
ATOM 2488 O O . TRP A 1 337 ? 9.359 -0.908 16.656 1 97.94 337 TRP A O 1
ATOM 2498 N N . ALA A 1 338 ? 11.266 0.039 15.945 1 98.69 338 ALA A N 1
ATOM 2499 C CA . ALA A 1 338 ? 10.875 1.391 16.328 1 98.69 338 ALA A CA 1
ATOM 2500 C C . ALA A 1 338 ? 9.703 1.884 15.492 1 98.69 338 ALA A C 1
ATOM 2502 O O . ALA A 1 338 ? 8.836 2.615 15.977 1 98.69 338 ALA A O 1
ATOM 2503 N N . ALA A 1 339 ? 9.711 1.493 14.18 1 98.88 339 ALA A N 1
ATOM 2504 C CA . ALA A 1 339 ? 8.586 1.847 13.305 1 98.88 339 ALA A CA 1
ATOM 2505 C C . ALA A 1 339 ? 7.277 1.284 13.844 1 98.88 339 ALA A C 1
ATOM 2507 O O . ALA A 1 339 ? 6.242 1.953 13.797 1 98.88 339 ALA A O 1
ATOM 2508 N N . ILE A 1 340 ? 7.281 0.06 14.359 1 98.81 340 ILE A N 1
ATOM 2509 C CA . ILE A 1 340 ? 6.094 -0.565 14.93 1 98.81 340 ILE A CA 1
ATOM 2510 C C . ILE A 1 340 ? 5.633 0.223 16.156 1 98.81 340 ILE A C 1
ATOM 2512 O O . ILE A 1 340 ? 4.445 0.52 16.297 1 98.81 340 ILE A O 1
ATOM 2516 N N . VAL A 1 341 ? 6.539 0.636 17 1 98.81 341 VAL A N 1
ATOM 2517 C CA . VAL A 1 341 ? 6.211 1.392 18.203 1 98.81 341 VAL A CA 1
ATOM 2518 C C . VAL A 1 341 ? 5.613 2.742 17.812 1 98.81 341 VAL A C 1
ATOM 2520 O O . VAL A 1 341 ? 4.605 3.166 18.391 1 98.81 341 VAL A O 1
ATOM 2523 N N . ILE A 1 342 ? 6.273 3.408 16.875 1 98.94 342 ILE A N 1
ATOM 2524 C CA . ILE A 1 342 ? 5.773 4.695 16.422 1 98.94 342 ILE A CA 1
ATOM 2525 C C . ILE A 1 342 ? 4.352 4.539 15.891 1 98.94 342 ILE A C 1
ATOM 2527 O O . ILE A 1 342 ? 3.488 5.383 16.141 1 98.94 342 ILE A O 1
ATOM 2531 N N . GLY A 1 343 ? 4.082 3.436 15.141 1 98.94 343 GLY A N 1
ATOM 2532 C CA . GLY A 1 343 ? 2.756 3.166 14.609 1 98.94 343 GLY A CA 1
ATOM 2533 C C . GLY A 1 343 ? 1.717 2.916 15.688 1 98.94 343 GLY A C 1
ATOM 2534 O O . GLY A 1 343 ? 0.604 3.441 15.609 1 98.94 343 GLY A O 1
ATOM 2535 N N . ILE A 1 344 ? 2.033 2.139 16.703 1 98.88 344 ILE A N 1
ATOM 2536 C CA . ILE A 1 344 ? 1.116 1.849 17.797 1 98.88 344 ILE A CA 1
ATOM 2537 C C . ILE A 1 344 ? 0.704 3.148 18.484 1 98.88 344 ILE A C 1
ATOM 2539 O O . ILE A 1 344 ? -0.486 3.4 18.688 1 98.88 344 ILE A O 1
ATOM 2543 N N . VAL A 1 345 ? 1.663 4.016 18.75 1 98.94 345 VAL A N 1
ATOM 2544 C CA . VAL A 1 345 ? 1.393 5.273 19.422 1 98.94 345 VAL A CA 1
ATOM 2545 C C . VAL A 1 345 ? 0.589 6.195 18.516 1 98.94 345 VAL A C 1
ATOM 2547 O O . VAL A 1 345 ? -0.291 6.926 18.984 1 98.94 345 VAL A O 1
ATOM 2550 N N . ALA A 1 346 ? 0.901 6.148 17.25 1 98.94 346 ALA A N 1
ATOM 2551 C CA . ALA A 1 346 ? 0.147 6.957 16.297 1 98.94 346 ALA A CA 1
ATOM 2552 C C . ALA A 1 346 ? -1.336 6.598 16.328 1 98.94 346 ALA A C 1
ATOM 2554 O O . ALA A 1 346 ? -2.195 7.48 16.25 1 98.94 346 ALA A O 1
ATOM 2555 N N . GLY A 1 347 ? -1.626 5.262 16.422 1 98.94 347 GLY A N 1
ATOM 2556 C CA . GLY A 1 347 ? -3.012 4.844 16.562 1 98.94 347 GLY A CA 1
ATOM 2557 C C . GLY A 1 347 ? -3.695 5.414 17.781 1 98.94 347 GLY A C 1
ATOM 2558 O O . GLY A 1 347 ? -4.844 5.852 17.719 1 98.94 347 GLY A O 1
ATOM 2559 N N . TRP A 1 348 ? -3.002 5.457 18.891 1 98.88 348 TRP A N 1
ATOM 2560 C CA . TRP A 1 348 ? -3.537 6.008 20.125 1 98.88 348 TRP A CA 1
ATOM 2561 C C . TRP A 1 348 ? -3.768 7.512 20 1 98.88 348 TRP A C 1
ATOM 2563 O O . TRP A 1 348 ? -4.789 8.031 20.453 1 98.88 348 TRP A O 1
ATOM 2573 N N . ILE A 1 349 ? -2.836 8.203 19.406 1 98.94 349 ILE A N 1
ATOM 2574 C CA . ILE A 1 349 ? -2.932 9.648 19.25 1 98.94 349 ILE A CA 1
ATOM 2575 C C . ILE A 1 349 ? -4.121 9.984 18.359 1 98.94 349 ILE A C 1
ATOM 2577 O O . ILE A 1 349 ? -4.848 10.945 18.609 1 98.94 349 ILE A O 1
ATOM 2581 N N . TYR A 1 350 ? -4.344 9.203 17.344 1 98.81 350 TYR A N 1
ATOM 2582 C CA . TYR A 1 350 ? -5.5 9.406 16.484 1 98.81 350 TYR A CA 1
ATOM 2583 C C . TYR A 1 350 ? -6.797 9.328 17.266 1 98.81 350 TYR A C 1
ATOM 2585 O O . TYR A 1 350 ? -7.621 10.242 17.219 1 98.81 350 TYR A O 1
ATOM 2593 N N . LEU A 1 351 ? -6.93 8.211 18 1 98.5 351 LEU A N 1
ATOM 2594 C CA . LEU A 1 351 ? -8.164 8.008 18.75 1 98.5 351 LEU A CA 1
ATOM 2595 C C . LEU A 1 351 ? -8.375 9.125 19.766 1 98.5 351 LEU A C 1
ATOM 2597 O O . LEU A 1 351 ? -9.484 9.664 19.875 1 98.5 351 LEU A O 1
ATOM 2601 N N . TRP A 1 352 ? -7.328 9.508 20.453 1 98.5 352 TRP A N 1
ATOM 2602 C CA . TRP A 1 352 ? -7.422 10.539 21.484 1 98.5 352 TRP A CA 1
ATOM 2603 C C . TRP A 1 352 ? -7.734 11.898 20.875 1 98.5 352 TRP A C 1
ATOM 2605 O O . TRP A 1 352 ? -8.586 12.633 21.375 1 98.5 352 TRP A O 1
ATOM 2615 N N . SER A 1 353 ? -7.078 12.258 19.844 1 98.69 353 SER A N 1
ATOM 2616 C CA . SER A 1 353 ? -7.25 13.578 19.25 1 98.69 353 SER A CA 1
ATOM 2617 C C . SER A 1 353 ? -8.586 13.68 18.516 1 98.69 353 SER A C 1
ATOM 2619 O O . SER A 1 353 ? -9.195 14.75 18.484 1 98.69 353 SER A O 1
ATOM 2621 N N . SER A 1 354 ? -9 12.633 17.875 1 97.81 354 SER A N 1
ATOM 2622 C CA . SER A 1 354 ? -10.336 12.625 17.297 1 97.81 354 SER A CA 1
ATOM 2623 C C . SER A 1 354 ? -11.406 12.867 18.344 1 97.81 354 SER A C 1
ATOM 2625 O O . SER A 1 354 ? -12.328 13.656 18.141 1 97.81 354 SER A O 1
ATOM 2627 N N . GLY A 1 355 ? -11.32 12.172 19.5 1 96.69 355 GLY A N 1
ATOM 2628 C CA . GLY A 1 355 ? -12.227 12.391 20.609 1 96.69 355 GLY A CA 1
ATOM 2629 C C . GLY A 1 355 ? -12.156 13.805 21.172 1 96.69 355 GLY A C 1
ATOM 2630 O O . GLY A 1 355 ? -13.18 14.383 21.547 1 96.69 355 GLY A O 1
ATOM 2631 N N . LEU A 1 356 ? -10.977 14.359 21.188 1 97.75 356 LEU A N 1
ATOM 2632 C CA . LEU A 1 356 ? -10.773 15.719 21.672 1 97.75 356 LEU A CA 1
ATOM 2633 C C . LEU A 1 356 ? -11.508 16.719 20.797 1 97.75 356 LEU A C 1
ATOM 2635 O O . LEU A 1 356 ? -12.125 17.672 21.312 1 97.75 356 LEU A O 1
ATOM 2639 N N . LEU A 1 357 ? -11.43 16.562 19.5 1 97.69 357 LEU A N 1
ATOM 2640 C CA . LEU A 1 357 ? -12.125 17.469 18.578 1 97.69 357 LEU A CA 1
ATOM 2641 C C . LEU A 1 357 ? -13.633 17.422 18.828 1 97.69 357 LEU A C 1
ATOM 2643 O O . LEU A 1 357 ? -14.297 18.469 18.812 1 97.69 357 LEU A O 1
ATOM 2647 N N . LEU A 1 358 ? -14.133 16.234 19.031 1 95.88 358 LEU A N 1
ATOM 2648 C CA . LEU A 1 358 ? -15.562 16.109 19.297 1 95.88 358 LEU A CA 1
ATOM 2649 C C . LEU A 1 358 ? -15.938 16.812 20.594 1 95.88 358 LEU A C 1
ATOM 2651 O O . LEU A 1 358 ? -16.969 17.5 20.656 1 95.88 358 LEU A O 1
ATOM 2655 N N . ARG A 1 359 ? -15.172 16.656 21.625 1 96 359 ARG A N 1
ATOM 2656 C CA . ARG A 1 359 ? -15.43 17.297 22.922 1 96 359 ARG A CA 1
ATOM 2657 C C . ARG A 1 359 ? -15.375 18.812 22.797 1 96 359 ARG A C 1
ATOM 2659 O O . ARG A 1 359 ? -16.141 19.516 23.484 1 96 359 ARG A O 1
ATOM 2666 N N . LEU A 1 360 ? -14.5 19.266 21.906 1 97 360 LEU A N 1
ATOM 2667 C CA . LEU A 1 360 ? -14.328 20.703 21.75 1 97 360 LEU A CA 1
ATOM 2668 C C . LEU A 1 360 ? -15.266 21.25 20.672 1 97 360 LEU A C 1
ATOM 2670 O O . LEU A 1 360 ? -15.227 22.438 20.359 1 97 360 LEU A O 1
ATOM 2674 N N . ARG A 1 361 ? -16.031 20.391 20.047 1 96.44 361 ARG A N 1
ATOM 2675 C CA . ARG A 1 361 ? -17.016 20.719 19.016 1 96.44 361 ARG A CA 1
ATOM 2676 C C . ARG A 1 361 ? -16.359 21.344 17.797 1 96.44 361 ARG A C 1
ATOM 2678 O O . ARG A 1 361 ? -16.812 22.375 17.297 1 96.44 361 ARG A O 1
ATOM 2685 N N . ILE A 1 362 ? -15.211 20.781 17.438 1 97.31 362 ILE A N 1
ATOM 2686 C CA . ILE A 1 362 ? -14.508 21.109 16.203 1 97.31 362 ILE A CA 1
ATOM 2687 C C . ILE A 1 362 ? -14.859 20.078 15.125 1 97.31 362 ILE A C 1
ATOM 2689 O O . ILE A 1 362 ? -14.578 18.891 15.289 1 97.31 362 ILE A O 1
ATOM 2693 N N . ASP A 1 363 ? -15.461 20.531 14.047 1 96.69 363 ASP A N 1
ATOM 2694 C CA . ASP A 1 363 ? -16.047 19.641 13.055 1 96.69 363 ASP A CA 1
ATOM 2695 C C . ASP A 1 363 ? -15.07 19.391 11.906 1 96.69 363 ASP A C 1
ATOM 2697 O O . ASP A 1 363 ? -15.102 20.094 10.898 1 96.69 363 ASP A O 1
ATOM 2701 N N . ASP A 1 364 ? -14.305 18.359 12.047 1 96.5 364 ASP A N 1
ATOM 2702 C CA . ASP A 1 364 ? -13.461 17.828 10.984 1 96.5 364 ASP A CA 1
ATOM 2703 C C . ASP A 1 364 ? -14.172 16.703 10.234 1 96.5 364 ASP A C 1
ATOM 2705 O O . ASP A 1 364 ? -14.266 15.586 10.734 1 96.5 364 ASP A O 1
ATOM 2709 N N . ALA A 1 365 ? -14.555 16.969 9.008 1 93.31 365 ALA A N 1
ATOM 2710 C CA . ALA A 1 365 ? -15.445 16.078 8.266 1 93.31 365 ALA A CA 1
ATOM 2711 C C . ALA A 1 365 ? -14.773 14.742 7.98 1 93.31 365 ALA A C 1
ATOM 2713 O O . ALA A 1 365 ? -15.445 13.734 7.773 1 93.31 365 ALA A O 1
ATOM 2714 N N . VAL A 1 366 ? -13.43 14.664 7.953 1 94.62 366 VAL A N 1
ATOM 2715 C CA . VAL A 1 366 ? -12.781 13.438 7.508 1 94.62 366 VAL A CA 1
ATOM 2716 C C . VAL A 1 366 ? -11.719 13.016 8.516 1 94.62 366 VAL A C 1
ATOM 2718 O O . VAL A 1 366 ? -10.922 12.117 8.258 1 94.62 366 VAL A O 1
ATOM 2721 N N . ASP A 1 367 ? -11.531 13.727 9.648 1 96.94 367 ASP A N 1
ATOM 2722 C CA . ASP A 1 367 ? -10.531 13.484 10.688 1 96.94 367 ASP A CA 1
ATOM 2723 C C . ASP A 1 367 ? -9.117 13.703 10.148 1 96.94 367 ASP A C 1
ATOM 2725 O O . ASP A 1 367 ? -8.203 12.93 10.461 1 96.94 367 ASP A O 1
ATOM 2729 N N . ALA A 1 368 ? -8.961 14.688 9.391 1 97.81 368 ALA A N 1
ATOM 2730 C CA . ALA A 1 368 ? -7.645 15.023 8.844 1 97.81 368 ALA A CA 1
ATOM 2731 C C . ALA A 1 368 ? -6.754 15.656 9.914 1 97.81 368 ALA A C 1
ATOM 2733 O O . ALA A 1 368 ? -5.535 15.461 9.906 1 97.81 368 ALA A O 1
ATOM 2734 N N . ILE A 1 369 ? -7.352 16.422 10.805 1 98.69 369 ILE A N 1
ATOM 2735 C CA . ILE A 1 369 ? -6.586 17.109 11.836 1 98.69 369 ILE A CA 1
ATOM 2736 C C . ILE A 1 369 ? -5.934 16.078 12.766 1 98.69 369 ILE A C 1
ATOM 2738 O O . ILE A 1 369 ? -4.719 16.109 12.969 1 98.69 369 ILE A O 1
ATOM 2742 N N . PRO A 1 370 ? -6.668 15.109 13.297 1 98.88 370 PRO A N 1
ATOM 2743 C CA . PRO A 1 370 ? -6.031 14.07 14.109 1 98.88 370 PRO A CA 1
ATOM 2744 C C . PRO A 1 370 ? -4.957 13.297 13.352 1 98.88 370 PRO A C 1
ATOM 2746 O O . PRO A 1 370 ? -3.889 13.016 13.898 1 98.88 370 PRO A O 1
ATOM 2749 N N . VAL A 1 371 ? -5.203 12.969 12.094 1 98.88 371 VAL A N 1
ATOM 2750 C CA . VAL A 1 371 ? -4.324 12.117 11.297 1 98.88 371 VAL A CA 1
ATOM 2751 C C . VAL A 1 371 ? -3.061 12.883 10.922 1 98.88 371 VAL A C 1
ATOM 2753 O O . VAL A 1 371 ? -1.948 12.375 11.078 1 98.88 371 VAL A O 1
ATOM 2756 N N . HIS A 1 372 ? -3.207 14.148 10.484 1 98.88 372 HIS A N 1
ATOM 2757 C CA . HIS A 1 372 ? -2.072 14.836 9.875 1 98.88 372 HIS A CA 1
ATOM 2758 C C . HIS A 1 372 ? -1.411 15.789 10.867 1 98.88 372 HIS A C 1
ATOM 2760 O O . HIS A 1 372 ? -0.184 15.82 10.977 1 98.88 372 HIS A O 1
ATOM 2766 N N . MET A 1 373 ? -2.193 16.609 11.57 1 98.88 373 MET A N 1
ATOM 2767 C CA . MET A 1 373 ? -1.565 17.562 12.477 1 98.88 373 MET A CA 1
ATOM 2768 C C . MET A 1 373 ? -0.963 16.859 13.688 1 98.88 373 MET A C 1
ATOM 2770 O O . MET A 1 373 ? 0.24 16.953 13.93 1 98.88 373 MET A O 1
ATOM 2774 N N . PHE A 1 374 ? -1.806 16.141 14.445 1 98.94 374 PHE A N 1
ATOM 2775 C CA . PHE A 1 374 ? -1.349 15.531 15.688 1 98.94 374 PHE A CA 1
ATOM 2776 C C . PHE A 1 374 ? -0.302 14.453 15.414 1 98.94 374 PHE A C 1
ATOM 2778 O O . PHE A 1 374 ? 0.708 14.367 16.109 1 98.94 374 PHE A O 1
ATOM 2785 N N . ASN A 1 375 ? -0.53 13.641 14.422 1 98.94 375 ASN A N 1
ATOM 2786 C CA . ASN A 1 375 ? 0.444 12.594 14.133 1 98.94 375 ASN A CA 1
ATOM 2787 C C . ASN A 1 375 ? 1.642 13.141 13.359 1 98.94 375 ASN A C 1
ATOM 2789 O O . ASN A 1 375 ? 2.709 12.523 13.352 1 98.94 375 ASN A O 1
ATOM 2793 N N . GLY A 1 376 ? 1.452 14.312 12.672 1 98.94 376 GLY A N 1
ATOM 2794 C CA . GLY A 1 376 ? 2.625 15.023 12.18 1 98.94 376 GLY A CA 1
ATOM 2795 C C . GLY A 1 376 ? 3.553 15.477 13.297 1 98.94 376 GLY A C 1
ATOM 2796 O O . GLY A 1 376 ? 4.773 15.344 13.188 1 98.94 376 GLY A O 1
ATOM 2797 N N . ILE A 1 377 ? 2.941 15.984 14.359 1 98.94 377 ILE A N 1
ATOM 2798 C CA . ILE A 1 377 ? 3.699 16.375 15.539 1 98.94 377 ILE A CA 1
ATOM 2799 C C . ILE A 1 377 ? 4.414 15.156 16.125 1 98.94 377 ILE A C 1
ATOM 2801 O O . ILE A 1 377 ? 5.617 15.203 16.375 1 98.94 377 ILE A O 1
ATOM 2805 N N . TRP A 1 378 ? 3.701 14.062 16.25 1 98.94 378 TRP A N 1
ATOM 2806 C CA . TRP A 1 378 ? 4.27 12.844 16.812 1 98.94 378 TRP A CA 1
ATOM 2807 C C . TRP A 1 378 ? 5.41 12.328 15.945 1 98.94 378 TRP A C 1
ATOM 2809 O O . TRP A 1 378 ? 6.453 11.914 16.453 1 98.94 378 TRP A O 1
ATOM 2819 N N . GLY A 1 379 ? 5.219 12.352 14.656 1 98.94 379 GLY A N 1
ATOM 2820 C CA . GLY A 1 379 ? 6.25 11.875 13.75 1 98.94 379 GLY A CA 1
ATOM 2821 C C . GLY A 1 379 ? 7.566 12.609 13.906 1 98.94 379 GLY A C 1
ATOM 2822 O O . GLY A 1 379 ? 8.625 11.992 14.039 1 98.94 379 GLY A O 1
ATOM 2823 N N . VAL A 1 380 ? 7.484 13.961 13.922 1 98.88 380 VAL A N 1
ATOM 2824 C CA . VAL A 1 380 ? 8.688 14.781 14.078 1 98.88 380 VAL A CA 1
ATOM 2825 C C . VAL A 1 380 ? 9.297 14.547 15.453 1 98.88 380 VAL A C 1
ATOM 2827 O O . VAL A 1 380 ? 10.516 14.375 15.586 1 98.88 380 VAL A O 1
ATOM 2830 N N . PHE A 1 381 ? 8.461 14.484 16.453 1 98.88 381 PHE A N 1
ATOM 2831 C CA . PHE A 1 381 ? 8.922 14.297 17.828 1 98.88 381 PHE A CA 1
ATOM 2832 C C . PHE A 1 381 ? 9.57 12.922 18 1 98.88 381 PHE A C 1
ATOM 2834 O O . PHE A 1 381 ? 10.641 12.812 18.594 1 98.88 381 PHE A O 1
ATOM 2841 N N . ALA A 1 382 ? 8.977 11.859 17.484 1 98.88 382 ALA A N 1
ATOM 2842 C CA . ALA A 1 382 ? 9.461 10.484 17.625 1 98.88 382 ALA A CA 1
ATOM 2843 C C . ALA A 1 382 ? 10.82 10.32 16.953 1 98.88 382 ALA A C 1
ATOM 2845 O O . ALA A 1 382 ? 11.648 9.523 17.406 1 98.88 382 ALA A O 1
ATOM 2846 N N . THR A 1 383 ? 11.016 11.078 15.898 1 98.75 383 THR A N 1
ATOM 2847 C CA . THR A 1 383 ? 12.312 11.055 15.234 1 98.75 383 THR A CA 1
ATOM 2848 C C . THR A 1 383 ? 13.422 11.453 16.203 1 98.75 383 THR A C 1
ATOM 2850 O O . THR A 1 383 ? 14.477 10.812 16.25 1 98.75 383 THR A O 1
ATOM 2853 N N . GLY A 1 384 ? 13.156 12.508 17 1 98.44 384 GLY A N 1
ATOM 2854 C CA . GLY A 1 384 ? 14.133 12.977 17.984 1 98.44 384 GLY A CA 1
ATOM 2855 C C . GLY A 1 384 ? 14.344 11.992 19.125 1 98.44 384 GLY A C 1
ATOM 2856 O O . GLY A 1 384 ? 15.367 12.047 19.812 1 98.44 384 GLY A O 1
ATOM 2857 N N . LEU A 1 385 ? 13.453 11.047 19.297 1 98.62 385 LEU A N 1
ATOM 2858 C CA . LEU A 1 385 ? 13.547 10.078 20.375 1 98.62 385 LEU A CA 1
ATOM 2859 C C . LEU A 1 385 ? 14.242 8.805 19.906 1 98.62 385 LEU A C 1
ATOM 2861 O O . LEU A 1 385 ? 15.016 8.195 20.656 1 98.62 385 LEU A O 1
ATOM 2865 N N . LEU A 1 386 ? 14.07 8.391 18.531 1 98.56 386 LEU A N 1
ATOM 2866 C CA . LEU A 1 386 ? 14.32 6.992 18.203 1 98.56 386 LEU A CA 1
ATOM 2867 C C . LEU A 1 386 ? 15.273 6.867 17.031 1 98.56 386 LEU A C 1
ATOM 2869 O O . LEU A 1 386 ? 15.617 5.758 16.609 1 98.56 386 LEU A O 1
ATOM 2873 N N . ALA A 1 387 ? 15.719 7.953 16.469 1 98.38 387 ALA A N 1
ATOM 2874 C CA . ALA A 1 387 ? 16.625 7.871 15.32 1 98.38 387 ALA A CA 1
ATOM 2875 C C . ALA A 1 387 ? 17.875 7.047 15.664 1 98.38 387 ALA A C 1
ATOM 2877 O O . ALA A 1 387 ? 18.516 7.289 16.688 1 98.38 387 ALA A O 1
ATOM 2878 N N . SER A 1 388 ? 18.188 6.121 14.828 1 97.62 388 SER A N 1
ATOM 2879 C CA . SER A 1 388 ? 19.266 5.172 15.055 1 97.62 388 SER A CA 1
ATOM 2880 C C . SER A 1 388 ? 20.594 5.73 14.57 1 97.62 388 SER A C 1
ATOM 2882 O O . SER A 1 388 ? 20.672 6.312 13.484 1 97.62 388 SER A O 1
ATOM 2884 N N . PRO A 1 389 ? 21.641 5.496 15.344 1 96.81 389 PRO A N 1
ATOM 2885 C CA . PRO A 1 389 ? 22.953 5.973 14.898 1 96.81 389 PRO A CA 1
ATOM 2886 C C . PRO A 1 389 ? 23.391 5.363 13.562 1 96.81 389 PRO A C 1
ATOM 2888 O O . PRO A 1 389 ? 23.906 6.066 12.703 1 96.81 389 PRO A O 1
ATOM 2891 N N . ARG A 1 390 ? 23.156 4.117 13.43 1 95.56 390 ARG A N 1
ATOM 2892 C CA . ARG A 1 390 ? 23.547 3.416 12.211 1 95.56 390 ARG A CA 1
ATOM 2893 C C . ARG A 1 390 ? 22.844 4.004 10.992 1 95.56 390 ARG A C 1
ATOM 2895 O O . ARG A 1 390 ? 23.484 4.254 9.969 1 95.56 390 ARG A O 1
ATOM 2902 N N . LEU A 1 391 ? 21.625 4.234 11.102 1 96.75 391 LEU A N 1
ATOM 2903 C CA . LEU A 1 391 ? 20.844 4.695 9.953 1 96.75 391 LEU A CA 1
ATOM 2904 C C . LEU A 1 391 ? 21.047 6.188 9.727 1 96.75 391 LEU A C 1
ATOM 2906 O O . LEU A 1 391 ? 21 6.66 8.586 1 96.75 391 LEU A O 1
ATOM 2910 N N . MET A 1 392 ? 21.297 6.957 10.773 1 96.12 392 MET A N 1
ATOM 2911 C CA . MET A 1 392 ? 21.672 8.359 10.625 1 96.12 392 MET A CA 1
ATOM 2912 C C . MET A 1 392 ? 22.984 8.477 9.859 1 96.12 392 MET A C 1
ATOM 2914 O O . MET A 1 392 ? 23.141 9.375 9.031 1 96.12 392 MET A O 1
ATOM 2918 N N . GLN A 1 393 ? 23.953 7.594 10.188 1 95.06 393 GLN A N 1
ATOM 2919 C CA . GLN A 1 393 ? 25.203 7.559 9.445 1 95.06 393 GLN A CA 1
ATOM 2920 C C . GLN A 1 393 ? 24.969 7.25 7.969 1 95.06 393 GLN A C 1
ATOM 2922 O O . GLN A 1 393 ? 25.562 7.879 7.09 1 95.06 393 GLN A O 1
ATOM 2927 N N . SER A 1 394 ? 24.109 6.324 7.777 1 93.81 394 SER A N 1
ATOM 2928 C CA . SER A 1 394 ? 23.828 5.906 6.406 1 93.81 394 SER A CA 1
ATOM 2929 C C . SER A 1 394 ? 23.125 7.008 5.621 1 93.81 394 SER A C 1
ATOM 2931 O O . SER A 1 394 ? 23.484 7.277 4.469 1 93.81 394 SER A O 1
ATOM 2933 N N . ALA A 1 395 ? 22.172 7.684 6.156 1 94.06 395 ALA A N 1
ATOM 2934 C CA . ALA A 1 395 ? 21.328 8.641 5.445 1 94.06 395 ALA A CA 1
ATOM 2935 C C . ALA A 1 395 ? 21.969 10.023 5.418 1 94.06 395 ALA A C 1
ATOM 2937 O O . ALA A 1 395 ? 21.891 10.734 4.414 1 94.06 395 ALA A O 1
ATOM 2938 N N . TYR A 1 396 ? 22.641 10.391 6.562 1 93.5 396 TYR A N 1
ATOM 2939 C CA . TYR A 1 396 ? 23.047 11.789 6.68 1 93.5 396 TYR A CA 1
ATOM 2940 C C . TYR A 1 396 ? 24.531 11.898 6.977 1 93.5 396 TYR A C 1
ATOM 2942 O O . TYR A 1 396 ? 25.047 12.992 7.215 1 93.5 396 TYR A O 1
ATOM 2950 N N . GLY A 1 397 ? 25.281 10.781 7.102 1 92.06 397 GLY A N 1
ATOM 2951 C CA . GLY A 1 397 ? 26.734 10.773 7.203 1 92.06 397 GLY A CA 1
ATOM 2952 C C . GLY A 1 397 ? 27.234 11.078 8.602 1 92.06 397 GLY A C 1
ATOM 2953 O O . GLY A 1 397 ? 28.391 11.453 8.781 1 92.06 397 GLY A O 1
ATOM 2954 N N . THR A 1 398 ? 26.281 11.023 9.594 1 91.31 398 THR A N 1
ATOM 2955 C CA . THR A 1 398 ? 26.734 11.273 10.961 1 91.31 398 THR A CA 1
ATOM 2956 C C . THR A 1 398 ? 25.969 10.422 11.953 1 91.31 398 THR A C 1
ATOM 2958 O O . THR A 1 398 ? 24.766 10.195 11.789 1 91.31 398 THR A O 1
ATOM 2961 N N . ASP A 1 399 ? 26.656 9.914 12.914 1 93.75 399 ASP A N 1
ATOM 2962 C CA . ASP A 1 399 ? 26.016 9.172 14 1 93.75 399 ASP A CA 1
ATOM 2963 C C . ASP A 1 399 ? 26.219 9.883 15.336 1 93.75 399 ASP A C 1
ATOM 2965 O O . ASP A 1 399 ? 25.984 9.297 16.406 1 93.75 399 ASP A O 1
ATOM 2969 N N . GLU A 1 400 ? 26.641 11.117 15.273 1 92.56 400 GLU A N 1
ATOM 2970 C CA . GLU A 1 400 ? 27 11.883 16.469 1 92.56 400 GLU A CA 1
ATOM 2971 C C . GLU A 1 400 ? 25.766 12.383 17.203 1 92.56 400 GLU A C 1
ATOM 2973 O O . GLU A 1 400 ? 25.797 12.602 18.422 1 92.56 400 GLU A O 1
ATOM 2978 N N . PHE A 1 401 ? 24.719 12.578 16.438 1 94.12 401 PHE A N 1
ATOM 2979 C CA . PHE A 1 401 ? 23.531 13.172 17.031 1 94.12 401 PHE A CA 1
ATOM 2980 C C . PHE A 1 401 ? 22.312 12.281 16.812 1 94.12 401 PHE A C 1
ATOM 2982 O O . PHE A 1 401 ? 21.359 12.672 16.141 1 94.12 401 PHE A O 1
ATOM 2989 N N . PRO A 1 402 ? 22.234 11.125 17.453 1 96.25 402 PRO A N 1
ATOM 2990 C CA . PRO A 1 402 ? 21.094 10.219 17.297 1 96.25 402 PRO A CA 1
ATOM 2991 C C . PRO A 1 402 ? 19.891 10.641 18.156 1 96.25 402 PRO A C 1
ATOM 2993 O O . PRO A 1 402 ? 19.922 11.695 18.781 1 96.25 402 PRO A O 1
ATOM 2996 N N . GLY A 1 403 ? 18.844 9.867 18.125 1 97.31 403 GLY A N 1
ATOM 2997 C CA . GLY A 1 403 ? 17.703 10.109 18.984 1 97.31 403 GLY A CA 1
ATOM 2998 C C . GLY A 1 403 ? 18.047 10.055 20.453 1 97.31 403 GLY A C 1
ATOM 2999 O O . GLY A 1 403 ? 19.047 9.453 20.844 1 97.31 403 GLY A O 1
ATOM 3000 N N . LEU A 1 404 ? 17.203 10.602 21.25 1 97.38 404 LEU A N 1
ATOM 3001 C CA . LEU A 1 404 ? 17.422 10.789 22.672 1 97.38 404 LEU A CA 1
ATOM 3002 C C . LEU A 1 404 ? 17.766 9.461 23.344 1 97.38 404 LEU A C 1
ATOM 3004 O O . LEU A 1 404 ? 18.703 9.391 24.141 1 97.38 404 LEU A O 1
ATOM 3008 N N . PHE A 1 405 ? 17.062 8.359 23.016 1 96.62 405 PHE A N 1
ATOM 3009 C CA . PHE A 1 405 ? 17.234 7.09 23.719 1 96.62 405 PHE A CA 1
ATOM 3010 C C . PHE A 1 405 ? 18.578 6.465 23.391 1 96.62 405 PHE A C 1
ATOM 3012 O O . PHE A 1 405 ? 19.266 5.945 24.266 1 96.62 405 PHE A O 1
ATOM 3019 N N . TYR A 1 406 ? 18.984 6.559 22.188 1 95.56 406 TYR A N 1
ATOM 3020 C CA . TYR A 1 406 ? 20.297 6.066 21.812 1 95.56 406 TYR A CA 1
ATOM 3021 C C . TYR A 1 406 ? 21.406 6.961 22.375 1 95.56 406 TYR A C 1
ATOM 3023 O O . TYR A 1 406 ? 22.438 6.473 22.812 1 95.56 406 TYR A O 1
ATOM 3031 N N . GLY A 1 407 ? 21.156 8.242 22.281 1 94.25 407 GLY A N 1
ATOM 3032 C CA . GLY A 1 407 ? 22.125 9.188 22.797 1 94.25 407 GLY A CA 1
ATOM 3033 C C . GLY A 1 407 ? 22.391 9.008 24.281 1 94.25 407 GLY A C 1
ATOM 3034 O O . GLY A 1 407 ? 23.531 9.141 24.734 1 94.25 407 GLY A O 1
ATOM 3035 N N . LEU A 1 408 ? 21.406 8.703 25.078 1 93.81 408 LEU A N 1
ATOM 3036 C CA . LEU A 1 408 ? 21.547 8.484 26.516 1 93.81 408 LEU A CA 1
ATOM 3037 C C . LEU A 1 408 ? 22.359 7.219 26.797 1 93.81 408 LEU A C 1
ATOM 3039 O O . LEU A 1 408 ? 23.203 7.203 27.688 1 93.81 408 LEU A O 1
ATOM 3043 N N . VAL A 1 409 ? 22.094 6.238 25.969 1 92.38 409 VAL A N 1
ATOM 3044 C CA . VAL A 1 409 ? 22.766 4.961 26.156 1 92.38 409 VAL A CA 1
ATOM 3045 C C . VAL A 1 409 ? 24.234 5.094 25.75 1 92.38 409 VAL A C 1
ATOM 3047 O O . VAL A 1 409 ? 25.125 4.594 26.453 1 92.38 409 VAL A O 1
ATOM 3050 N N . ARG A 1 410 ? 24.5 5.902 24.703 1 91.94 410 ARG A N 1
ATOM 3051 C CA . ARG A 1 410 ? 25.844 6.043 24.188 1 91.94 410 ARG A CA 1
ATOM 3052 C C . ARG A 1 410 ? 26.562 7.227 24.828 1 91.94 410 ARG A C 1
ATOM 3054 O O . ARG A 1 410 ? 27.766 7.422 24.625 1 91.94 410 ARG A O 1
ATOM 3061 N N . ARG A 1 411 ? 25.828 8.086 25.562 1 88.94 411 ARG A N 1
ATOM 3062 C CA . ARG A 1 411 ? 26.359 9.297 26.172 1 88.94 411 ARG A CA 1
ATOM 3063 C C . ARG A 1 411 ? 26.969 10.227 25.125 1 88.94 411 ARG A C 1
ATOM 3065 O O . ARG A 1 411 ? 28.078 10.719 25.297 1 88.94 411 ARG A O 1
ATOM 3072 N N . THR A 1 412 ? 26.234 10.336 23.953 1 86.06 412 THR A N 1
ATOM 3073 C CA . THR A 1 412 ? 26.656 11.195 22.859 1 86.06 412 THR A CA 1
ATOM 3074 C C . THR A 1 412 ? 25.547 12.188 22.484 1 86.06 412 THR A C 1
ATOM 3076 O O . THR A 1 412 ? 24.609 11.852 21.766 1 86.06 412 THR A O 1
ATOM 3079 N N . ASN A 1 413 ? 25.672 13.484 22.875 1 86.5 413 ASN A N 1
ATOM 3080 C CA . ASN A 1 413 ? 24.828 14.617 22.516 1 86.5 413 ASN A CA 1
ATOM 3081 C C . ASN A 1 413 ? 23.359 14.234 22.469 1 86.5 413 ASN A C 1
ATOM 3083 O O . ASN A 1 413 ? 22.688 14.438 21.453 1 86.5 413 ASN A O 1
ATOM 3087 N N . PRO A 1 414 ? 22.812 13.758 23.438 1 86.62 414 PRO A N 1
ATOM 3088 C CA . PRO A 1 414 ? 21.469 13.164 23.438 1 86.62 414 PRO A CA 1
ATOM 3089 C C . PRO A 1 414 ? 20.375 14.195 23.172 1 86.62 414 PRO A C 1
ATOM 3091 O O . PRO A 1 414 ? 19.297 13.844 22.688 1 86.62 414 PRO A O 1
ATOM 3094 N N . ALA A 1 415 ? 20.594 15.438 23.266 1 92 415 ALA A N 1
ATOM 3095 C CA . ALA A 1 415 ? 19.469 16.359 23.266 1 92 415 ALA A CA 1
ATOM 3096 C C . ALA A 1 415 ? 19.453 17.188 21.984 1 92 415 ALA A C 1
ATOM 3098 O O . ALA A 1 415 ? 18.438 17.844 21.688 1 92 415 ALA A O 1
ATOM 3099 N N . ASN A 1 416 ? 20.453 17.125 21.188 1 95 416 ASN A N 1
ATOM 3100 C CA . ASN A 1 416 ? 20.562 18.031 20.047 1 95 416 ASN A CA 1
ATOM 3101 C C . ASN A 1 416 ? 19.453 17.781 19.031 1 95 416 ASN A C 1
ATOM 3103 O O . ASN A 1 416 ? 18.734 18.719 18.656 1 95 416 ASN A O 1
ATOM 3107 N N . LEU A 1 417 ? 19.312 16.547 18.641 1 97 417 LEU A N 1
ATOM 3108 C CA . LEU A 1 417 ? 18.328 16.234 17.609 1 97 417 LEU A CA 1
ATOM 3109 C C . LEU A 1 417 ? 16.906 16.5 18.125 1 97 417 LEU A C 1
ATOM 3111 O O . LEU A 1 417 ? 16.094 17.094 17.438 1 97 417 LEU A O 1
ATOM 3115 N N . LEU A 1 418 ? 16.625 16.016 19.328 1 97.94 418 LEU A N 1
ATOM 3116 C CA . LEU A 1 418 ? 15.305 16.234 19.891 1 97.94 418 LEU A CA 1
ATOM 3117 C C . LEU A 1 418 ? 14.992 17.719 20 1 97.94 418 LEU A C 1
ATOM 3119 O O . LEU A 1 418 ? 13.867 18.141 19.734 1 97.94 418 LEU A O 1
ATOM 3123 N N . GLY A 1 419 ? 15.969 18.484 20.484 1 97.88 419 GLY A N 1
ATOM 3124 C CA . GLY A 1 419 ? 15.781 19.922 20.562 1 97.88 419 GLY A CA 1
ATOM 3125 C C . GLY A 1 419 ? 15.414 20.547 19.219 1 97.88 419 GLY A C 1
ATOM 3126 O O . GLY A 1 419 ? 14.484 21.359 19.141 1 97.88 419 GLY A O 1
ATOM 3127 N N . CYS A 1 420 ? 16.109 20.188 18.188 1 98 420 CYS A N 1
ATOM 3128 C CA . CYS A 1 420 ? 15.82 20.703 16.859 1 98 420 CYS A CA 1
ATOM 3129 C C . CYS A 1 420 ? 14.438 20.266 16.375 1 98 420 CYS A C 1
ATOM 3131 O O . CYS A 1 420 ? 13.742 21 15.695 1 98 420 CYS A O 1
ATOM 3133 N N . GLN A 1 421 ? 14.109 18.984 16.734 1 98.75 421 GLN A N 1
ATOM 3134 C CA . GLN A 1 421 ? 12.781 18.5 16.375 1 98.75 421 GLN A CA 1
ATOM 3135 C C . GLN A 1 421 ? 11.688 19.344 17.016 1 98.75 421 GLN A C 1
ATOM 3137 O O . GLN A 1 421 ? 10.703 19.688 16.375 1 98.75 421 GLN A O 1
ATOM 3142 N N . VAL A 1 422 ? 11.812 19.672 18.234 1 98.62 422 VAL A N 1
ATOM 3143 C CA . VAL A 1 422 ? 10.836 20.484 18.938 1 98.62 422 VAL A CA 1
ATOM 3144 C C . VAL A 1 422 ? 10.758 21.875 18.312 1 98.62 422 VAL A C 1
ATOM 3146 O O . VAL A 1 422 ? 9.664 22.422 18.109 1 98.62 422 VAL A O 1
ATOM 3149 N N . ILE A 1 423 ? 11.898 22.453 18.016 1 98.5 423 ILE A N 1
ATOM 3150 C CA . ILE A 1 423 ? 11.938 23.766 17.391 1 98.5 423 ILE A CA 1
ATOM 3151 C C . ILE A 1 423 ? 11.234 23.703 16.031 1 98.5 423 ILE A C 1
ATOM 3153 O O . ILE A 1 423 ? 10.523 24.641 15.656 1 98.5 423 ILE A O 1
ATOM 3157 N N . THR A 1 424 ? 11.445 22.641 15.312 1 98.69 424 THR A N 1
ATOM 3158 C CA . THR A 1 424 ? 10.797 22.453 14.023 1 98.69 424 THR A CA 1
ATOM 3159 C C . THR A 1 424 ? 9.273 22.438 14.18 1 98.69 424 THR A C 1
ATOM 3161 O O . THR A 1 424 ? 8.562 23.109 13.422 1 98.69 424 THR A O 1
ATOM 3164 N N . ILE A 1 425 ? 8.758 21.688 15.141 1 98.88 425 ILE A N 1
ATOM 3165 C CA . ILE A 1 425 ? 7.328 21.625 15.406 1 98.88 425 ILE A CA 1
ATOM 3166 C C . ILE A 1 425 ? 6.801 23.031 15.727 1 98.88 425 ILE A C 1
ATOM 3168 O O . ILE A 1 425 ? 5.809 23.469 15.141 1 98.88 425 ILE A O 1
ATOM 3172 N N . LEU A 1 426 ? 7.473 23.734 16.578 1 98.81 426 LEU A N 1
ATOM 3173 C CA . LEU A 1 426 ? 7.051 25.062 17 1 98.81 426 LEU A CA 1
ATOM 3174 C C . LEU A 1 426 ? 7.098 26.047 15.836 1 98.81 426 LEU A C 1
ATOM 3176 O O . LEU A 1 426 ? 6.211 26.891 15.688 1 98.81 426 LEU A O 1
ATOM 3180 N N . PHE A 1 427 ? 8.125 25.938 15.07 1 98.62 427 PHE A N 1
ATOM 3181 C CA . PHE A 1 427 ? 8.258 26.844 13.93 1 98.62 427 PHE A CA 1
ATOM 3182 C C . PHE A 1 427 ? 7.129 26.625 12.938 1 98.62 427 PHE A C 1
ATOM 3184 O O . PHE A 1 427 ? 6.516 27.578 12.469 1 98.62 427 PHE A O 1
ATOM 3191 N N . ILE A 1 428 ? 6.867 25.359 12.57 1 98.88 428 ILE A N 1
ATOM 3192 C CA . ILE A 1 428 ? 5.852 25.062 11.57 1 98.88 428 ILE A CA 1
ATOM 3193 C C . ILE A 1 428 ? 4.48 25.516 12.07 1 98.88 428 ILE A C 1
ATOM 319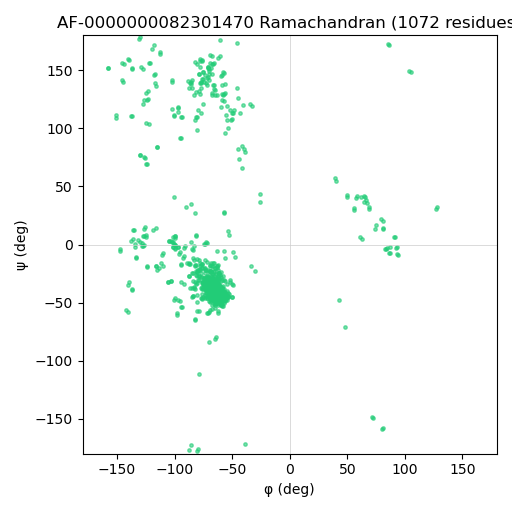5 O O . ILE A 1 428 ? 3.738 26.172 11.344 1 98.88 428 ILE A O 1
ATOM 3199 N N . VAL A 1 429 ? 4.129 25.141 13.312 1 98.88 429 VAL A N 1
ATOM 3200 C CA . VAL A 1 429 ? 2.848 25.531 13.883 1 98.88 429 VAL A CA 1
ATOM 3201 C C . VAL A 1 429 ? 2.768 27.062 13.961 1 98.88 429 VAL A C 1
ATOM 3203 O O . VAL A 1 429 ? 1.758 27.656 13.578 1 98.88 429 VAL A O 1
ATOM 3206 N N . GLY A 1 430 ? 3.838 27.688 14.438 1 98.81 430 GLY A N 1
ATOM 3207 C CA . GLY A 1 430 ? 3.871 29.125 14.578 1 98.81 430 GLY A CA 1
ATOM 3208 C C . GLY A 1 430 ? 3.768 29.859 13.258 1 98.81 430 GLY A C 1
ATOM 3209 O O . GLY A 1 430 ? 2.963 30.781 13.109 1 98.81 430 GLY A O 1
ATOM 3210 N N . TRP A 1 431 ? 4.582 29.484 12.273 1 98.69 431 TRP A N 1
ATOM 3211 C CA . TRP A 1 431 ? 4.57 30.109 10.961 1 98.69 431 TRP A CA 1
ATOM 3212 C C . TRP A 1 431 ? 3.209 29.969 10.297 1 98.69 431 TRP A C 1
ATOM 3214 O O . TRP A 1 431 ? 2.674 30.922 9.742 1 98.69 431 TRP A O 1
ATOM 3224 N N . THR A 1 432 ? 2.66 28.734 10.312 1 98.62 432 THR A N 1
ATOM 3225 C CA . THR A 1 432 ? 1.354 28.484 9.711 1 98.62 432 THR A CA 1
ATOM 3226 C C . THR A 1 432 ? 0.271 29.297 10.414 1 98.62 432 THR A C 1
ATOM 3228 O O . THR A 1 432 ? -0.628 29.828 9.758 1 98.62 432 THR A O 1
ATOM 3231 N N . PHE A 1 433 ? 0.377 29.453 11.742 1 98.5 433 PHE A N 1
ATOM 3232 C CA . PHE A 1 433 ? -0.581 30.234 12.508 1 98.5 433 PHE A CA 1
ATOM 3233 C C . PHE A 1 433 ? -0.505 31.703 12.117 1 98.5 433 PHE A C 1
ATOM 3235 O O . PHE A 1 433 ? -1.527 32.344 11.828 1 98.5 433 PHE A O 1
ATOM 3242 N N . VAL A 1 434 ? 0.638 32.281 12.062 1 98.31 434 VAL A N 1
ATOM 3243 C CA . VAL A 1 434 ? 0.833 33.688 11.844 1 98.31 434 VAL A CA 1
ATOM 3244 C C . VAL A 1 434 ? 0.396 34.062 10.43 1 98.31 434 VAL A C 1
ATOM 3246 O O . VAL A 1 434 ? -0.089 35.188 10.188 1 98.31 434 VAL A O 1
ATOM 3249 N N . THR A 1 435 ? 0.467 33.125 9.516 1 98.12 435 THR A N 1
ATOM 3250 C CA . THR A 1 435 ? 0.159 33.406 8.125 1 98.12 435 THR A CA 1
ATOM 3251 C C . THR A 1 435 ? -1.285 33.062 7.797 1 98.12 435 THR A C 1
ATOM 3253 O O . THR A 1 435 ? -2.051 33.875 7.312 1 98.12 435 THR A O 1
ATOM 3256 N N . MET A 1 436 ? -1.703 31.859 8.188 1 97.94 436 MET A N 1
ATOM 3257 C CA . MET A 1 436 ? -2.986 31.359 7.711 1 97.94 436 MET A CA 1
ATOM 3258 C C . MET A 1 436 ? -4.121 31.812 8.625 1 97.94 436 MET A C 1
ATOM 3260 O O . MET A 1 436 ? -5.258 31.969 8.18 1 97.94 436 MET A O 1
ATOM 3264 N N . PHE A 1 437 ? -3.85 32.062 9.898 1 97.62 437 PHE A N 1
ATOM 3265 C CA . PHE A 1 437 ? -4.91 32.5 10.805 1 97.62 437 PHE A CA 1
ATOM 3266 C C . PHE A 1 437 ? -5.48 33.844 10.352 1 97.62 437 PHE A C 1
ATOM 3268 O O . PHE A 1 437 ? -6.688 33.938 10.125 1 97.62 437 PHE A O 1
ATOM 3275 N N . PRO A 1 438 ? -4.672 34.906 10.242 1 97.62 438 PRO A N 1
ATOM 3276 C CA . PRO A 1 438 ? -5.219 36.156 9.742 1 97.62 438 PRO A CA 1
ATOM 3277 C C . PRO A 1 438 ? -5.828 36.031 8.344 1 97.62 438 PRO A C 1
ATOM 3279 O O . PRO A 1 438 ? -6.793 36.719 8.016 1 97.62 438 PRO A O 1
ATOM 3282 N N . PHE A 1 439 ? -5.281 35.125 7.543 1 96.94 439 PHE A N 1
ATOM 3283 C CA . PHE A 1 439 ? -5.785 34.906 6.191 1 96.94 439 PHE A CA 1
ATOM 3284 C C . PHE A 1 439 ? -7.227 34.438 6.227 1 96.94 439 PHE A C 1
ATOM 3286 O O . PHE A 1 439 ? -8.086 34.969 5.52 1 96.94 439 PHE A O 1
ATOM 3293 N N . PHE A 1 440 ? -7.504 33.438 7.031 1 96.88 440 PHE A N 1
ATOM 3294 C CA . PHE A 1 440 ? -8.852 32.875 7.109 1 96.88 440 PHE A CA 1
ATOM 3295 C C . PHE A 1 440 ? -9.805 33.875 7.773 1 96.88 440 PHE A C 1
ATOM 3297 O O . PHE A 1 440 ? -10.992 33.906 7.438 1 96.88 440 PHE A O 1
ATOM 3304 N N . ILE A 1 441 ? -9.336 34.688 8.734 1 96.69 441 ILE A N 1
ATOM 3305 C CA . ILE A 1 441 ? -10.156 35.719 9.328 1 96.69 441 ILE A CA 1
ATOM 3306 C C . ILE A 1 441 ? -10.562 36.75 8.242 1 96.69 441 ILE A C 1
ATOM 3308 O O . ILE A 1 441 ? -11.711 37.188 8.203 1 96.69 441 ILE A O 1
ATOM 3312 N N . TRP A 1 442 ? -9.609 37.031 7.469 1 96 442 TRP A N 1
ATOM 3313 C CA . TRP A 1 442 ? -9.875 37.969 6.375 1 96 442 TRP A CA 1
ATOM 3314 C C . TRP A 1 442 ? -10.93 37.375 5.43 1 96 442 TRP A C 1
ATOM 3316 O O . TRP A 1 442 ? -11.859 38.094 5.027 1 96 442 TRP A O 1
ATOM 3326 N N . LEU A 1 443 ? -10.852 36.125 5.043 1 94.75 443 LEU A N 1
ATOM 3327 C CA . LEU A 1 443 ? -11.844 35.5 4.176 1 94.75 443 LEU A CA 1
ATOM 3328 C C . LEU A 1 443 ? -13.219 35.5 4.828 1 94.75 443 LEU A C 1
ATOM 3330 O O . LEU A 1 443 ? -14.227 35.719 4.152 1 94.75 443 LEU A O 1
ATOM 3334 N N . ASN A 1 444 ? -13.211 35.219 6.082 1 93.94 444 ASN A N 1
ATOM 3335 C CA . ASN A 1 444 ? -14.469 35.219 6.828 1 93.94 444 ASN A CA 1
ATOM 3336 C C . ASN A 1 444 ? -15.086 36.594 6.887 1 93.94 444 ASN A C 1
ATOM 3338 O O . ASN A 1 444 ? -16.297 36.75 6.777 1 93.94 444 ASN A O 1
ATOM 3342 N N . TYR A 1 445 ? -14.266 37.531 7.117 1 94 445 TYR A N 1
ATOM 3343 C CA . TYR A 1 445 ? -14.711 38.938 7.172 1 94 445 TYR A CA 1
ATOM 3344 C C . TYR A 1 445 ? -15.32 39.344 5.84 1 94 445 TYR A C 1
ATOM 3346 O O . TYR A 1 445 ? -16.312 40.094 5.809 1 94 445 TYR A O 1
ATOM 3354 N N . LYS A 1 446 ? -14.867 38.906 4.723 1 93 446 LYS A N 1
ATOM 3355 C CA . LYS A 1 446 ? -15.344 39.219 3.383 1 93 446 LYS A CA 1
ATOM 3356 C C . LYS A 1 446 ? -16.594 38.438 3.029 1 93 446 LYS A C 1
ATOM 3358 O O . LYS A 1 446 ? -17.234 38.688 2.002 1 93 446 LYS A O 1
ATOM 3363 N N . GLY A 1 447 ? -16.906 37.438 3.809 1 90.88 447 GLY A N 1
ATOM 3364 C CA . GLY A 1 447 ? -18.062 36.625 3.553 1 90.88 447 GLY A CA 1
ATOM 3365 C C . GLY A 1 447 ? -17.828 35.562 2.484 1 90.88 447 GLY A C 1
ATOM 3366 O O . GLY A 1 447 ? -18.781 35.031 1.902 1 90.88 447 GLY A O 1
ATOM 3367 N N . TRP A 1 448 ? -16.531 35.25 2.266 1 90.69 448 TRP A N 1
ATOM 3368 C CA . TRP A 1 448 ? -16.172 34.344 1.187 1 90.69 448 TRP A CA 1
ATOM 3369 C C . TRP A 1 448 ? -15.867 32.969 1.729 1 90.69 448 TRP A C 1
ATOM 3371 O O . TRP A 1 448 ? -15.695 32 0.96 1 90.69 448 TRP A O 1
ATOM 3381 N N . PHE A 1 449 ? -15.992 32.781 2.969 1 93.25 449 PHE A N 1
ATOM 3382 C CA . PHE A 1 449 ? -15.445 31.578 3.562 1 93.25 449 PHE A CA 1
ATOM 3383 C C . PHE A 1 449 ? -16.516 30.484 3.666 1 93.25 449 PHE A C 1
ATOM 3385 O O . PHE A 1 449 ? -16.391 29.438 3.041 1 93.25 449 PHE A O 1
ATOM 3392 N N . ARG A 1 450 ? -17.625 30.812 4.277 1 93.06 450 ARG A N 1
ATOM 3393 C CA . ARG A 1 450 ? -18.688 29.828 4.52 1 93.06 450 ARG A CA 1
ATOM 3394 C C . ARG A 1 450 ? -19.828 30 3.525 1 93.06 450 ARG A C 1
ATOM 3396 O O . ARG A 1 450 ? -20.203 31.125 3.186 1 93.06 450 ARG A O 1
ATOM 3403 N N . ALA A 1 451 ? -20.328 28.906 3.141 1 89.5 451 ALA A N 1
ATOM 3404 C CA . ALA A 1 451 ? -21.516 28.906 2.289 1 89.5 451 ALA A CA 1
ATOM 3405 C C . ALA A 1 451 ? -22.734 29.375 3.064 1 89.5 451 ALA A C 1
ATOM 3407 O O . ALA A 1 451 ? -22.828 29.203 4.281 1 89.5 451 ALA A O 1
ATOM 3408 N N . ASP A 1 452 ? -23.641 29.844 2.256 1 86.75 452 ASP A N 1
ATOM 3409 C CA . ASP A 1 452 ? -24.906 30.266 2.871 1 86.75 452 ASP A CA 1
ATOM 3410 C C . ASP A 1 452 ? -25.672 29.078 3.436 1 86.75 452 ASP A C 1
ATOM 3412 O O . ASP A 1 452 ? -25.547 27.953 2.932 1 86.75 452 ASP A O 1
ATOM 3416 N N . SER A 1 453 ? -26.484 29.359 4.387 1 83.62 453 SER A N 1
ATOM 3417 C CA . SER A 1 453 ? -27.203 28.312 5.102 1 83.62 453 SER A CA 1
ATOM 3418 C C . SER A 1 453 ? -28.047 27.484 4.148 1 83.62 453 SER A C 1
ATOM 3420 O O . SER A 1 453 ? -28.094 26.25 4.266 1 83.62 453 SER A O 1
ATOM 3422 N N . LEU A 1 454 ? -28.672 28.125 3.27 1 79.75 454 LEU A N 1
ATOM 3423 C CA . LEU A 1 454 ? -29.547 27.422 2.332 1 79.75 454 LEU A CA 1
ATOM 3424 C C . LEU A 1 454 ? -28.734 26.578 1.364 1 79.75 454 LEU A C 1
ATOM 3426 O O . LEU A 1 454 ? -29.141 25.469 0.991 1 79.75 454 LEU A O 1
ATOM 3430 N N . GLU A 1 455 ? -27.641 27.109 0.987 1 84 455 GLU A N 1
ATOM 3431 C CA . GLU A 1 455 ? -26.75 26.359 0.111 1 84 455 GLU A CA 1
ATOM 3432 C C . GLU A 1 455 ? -26.219 25.109 0.798 1 84 455 GLU A C 1
ATOM 3434 O O . GLU A 1 455 ? -26.141 24.047 0.178 1 84 455 GLU A O 1
ATOM 3439 N N . GLU A 1 456 ? -25.922 25.234 1.983 1 86 456 GLU A N 1
ATOM 3440 C CA . GLU A 1 456 ? -25.438 24.109 2.768 1 86 456 GLU A CA 1
ATOM 3441 C C . GLU A 1 456 ? -26.516 23.047 2.938 1 86 456 GLU A C 1
ATOM 3443 O O . GLU A 1 456 ? -26.234 21.844 2.904 1 86 456 GLU A O 1
ATOM 3448 N N . LEU A 1 457 ? -27.703 23.469 3.127 1 79.75 457 LEU A N 1
ATOM 3449 C CA . LEU A 1 457 ? -28.828 22.547 3.363 1 79.75 457 LEU A CA 1
ATOM 3450 C C . LEU A 1 457 ? -29.156 21.766 2.102 1 79.75 457 LEU A C 1
ATOM 3452 O O . LEU A 1 457 ? -29.438 20.562 2.17 1 79.75 457 LEU A O 1
ATOM 3456 N N . VAL A 1 458 ? -29.125 22.422 1.01 1 82.5 458 VAL A N 1
ATOM 3457 C CA . VAL A 1 458 ? -29.5 21.766 -0.243 1 82.5 458 VAL A CA 1
ATOM 3458 C C . VAL A 1 458 ? -28.312 20.969 -0.772 1 82.5 458 VAL A C 1
ATOM 3460 O O . VAL A 1 458 ? -28.484 20.016 -1.542 1 82.5 458 VAL A O 1
ATOM 3463 N N . GLY A 1 459 ? -27.188 21.391 -0.331 1 86.75 459 GLY A N 1
ATOM 3464 C CA . GLY A 1 459 ? -25.984 20.75 -0.82 1 86.75 459 GLY A CA 1
ATOM 3465 C C . GLY A 1 459 ? -25.219 21.594 -1.823 1 86.75 459 GLY A C 1
ATOM 3466 O O . GLY A 1 459 ? -25.828 22.297 -2.639 1 86.75 459 GLY A O 1
ATOM 3467 N N . LEU A 1 460 ? -24.031 21.453 -1.828 1 86.12 460 LEU A N 1
ATOM 3468 C CA . LEU A 1 460 ? -23.188 22.312 -2.646 1 86.12 460 LEU A CA 1
ATOM 3469 C C . LEU A 1 460 ? -23.141 21.812 -4.086 1 86.12 460 LEU A C 1
ATOM 3471 O O . LEU A 1 460 ? -22.719 22.562 -4.988 1 86.12 460 LEU A O 1
ATOM 3475 N N . ASP A 1 461 ? -23.516 20.562 -4.324 1 86.06 461 ASP A N 1
ATOM 3476 C CA . ASP A 1 461 ? -23.562 20.078 -5.699 1 86.06 461 ASP A CA 1
ATOM 3477 C C . ASP A 1 461 ? -24.625 20.828 -6.508 1 86.06 461 ASP A C 1
ATOM 3479 O O . ASP A 1 461 ? -24.359 21.234 -7.645 1 86.06 461 ASP A O 1
ATOM 3483 N N . ILE A 1 462 ? -25.703 21.047 -5.875 1 78.06 462 ILE A N 1
ATOM 3484 C CA . ILE A 1 462 ? -26.781 21.75 -6.539 1 78.06 462 ILE A CA 1
ATOM 3485 C C . ILE A 1 462 ? -26.469 23.25 -6.602 1 78.06 462 ILE A C 1
ATOM 3487 O O . ILE A 1 462 ? -26.641 23.891 -7.641 1 78.06 462 ILE A O 1
ATOM 3491 N N . SER A 1 463 ? -26 23.75 -5.59 1 78.56 463 SER A N 1
ATOM 3492 C CA . SER A 1 463 ? -25.828 25.188 -5.469 1 78.56 463 SER A CA 1
ATOM 3493 C C . SER A 1 463 ? -24.703 25.703 -6.367 1 78.56 463 SER A C 1
ATOM 3495 O O . SER A 1 463 ? -24.797 26.797 -6.914 1 78.56 463 SER A O 1
ATOM 3497 N N . TYR A 1 464 ? -23.734 24.859 -6.562 1 77.5 464 TYR A N 1
ATOM 3498 C CA . TYR A 1 464 ? -22.578 25.375 -7.262 1 77.5 464 TYR A CA 1
ATOM 3499 C C . TYR A 1 464 ? -22.391 24.688 -8.609 1 77.5 464 TYR A C 1
ATOM 3501 O O . TYR A 1 464 ? -21.734 25.219 -9.508 1 77.5 464 TYR A O 1
ATOM 3509 N N . HIS A 1 465 ? -22.922 23.5 -8.82 1 78.75 465 HIS A N 1
ATOM 3510 C CA . HIS A 1 465 ? -22.531 22.719 -9.992 1 78.75 465 HIS A CA 1
ATOM 3511 C C . HIS A 1 465 ? -23.734 22.297 -10.805 1 78.75 465 HIS A C 1
ATOM 3513 O O . HIS A 1 465 ? -23.609 21.531 -11.766 1 78.75 465 HIS A O 1
ATOM 3519 N N . GLY A 1 466 ? -24.828 22.844 -10.609 1 68.31 466 GLY A N 1
ATOM 3520 C CA . GLY A 1 466 ? -26.047 22.562 -11.367 1 68.31 466 GLY A CA 1
ATOM 3521 C C . GLY A 1 466 ? -26.5 21.125 -11.258 1 68.31 466 GLY A C 1
ATOM 3522 O O . GLY A 1 466 ? -27.141 20.594 -12.156 1 68.31 466 GLY A O 1
ATOM 3523 N N . GLY A 1 467 ? -25.891 20.375 -10.453 1 60.31 467 GLY A N 1
ATOM 3524 C CA . GLY A 1 467 ? -26.188 18.953 -10.336 1 60.31 467 GLY A CA 1
ATOM 3525 C C . GLY A 1 467 ? -27.672 18.656 -10.266 1 60.31 467 GLY A C 1
ATOM 3526 O O . GLY A 1 467 ? -28.469 19.516 -9.922 1 60.31 467 GLY A O 1
ATOM 3527 N N . MET A 1 468 ? -28.172 17.641 -11.016 1 53.94 468 MET A N 1
ATOM 3528 C CA . MET A 1 468 ? -29.531 17.219 -11.352 1 53.94 468 MET A CA 1
ATOM 3529 C C . MET A 1 468 ? -30.422 17.219 -10.117 1 53.94 468 MET A C 1
ATOM 3531 O O . MET A 1 468 ? -29.922 17.125 -8.992 1 53.94 468 MET A O 1
ATOM 3535 N N . ASP A 1 469 ? -31.844 16.953 -10.461 1 50.59 469 ASP A N 1
ATOM 3536 C CA . ASP A 1 469 ? -33.125 16.75 -9.781 1 50.59 469 ASP A CA 1
ATOM 3537 C C . ASP A 1 469 ? -32.969 15.719 -8.656 1 50.59 469 ASP A C 1
ATOM 3539 O O . ASP A 1 469 ? -32.219 14.75 -8.781 1 50.59 469 ASP A O 1
ATOM 3543 N N . ASN A 1 470 ? -33.156 16.156 -7.543 1 53.12 470 ASN A N 1
ATOM 3544 C CA . ASN A 1 470 ? -33.312 15.383 -6.32 1 53.12 470 ASN A CA 1
ATOM 3545 C C . ASN A 1 470 ? -33.844 13.984 -6.621 1 53.12 470 ASN A C 1
ATOM 3547 O O . ASN A 1 470 ? -34.875 13.562 -6.078 1 53.12 470 ASN A O 1
ATOM 3551 N N . LYS A 1 471 ? -33.406 13.469 -7.688 1 47.75 471 LYS A N 1
ATOM 3552 C CA . LYS A 1 471 ? -34.094 12.211 -8.023 1 47.75 471 LYS A CA 1
ATOM 3553 C C . LYS A 1 471 ? -33.844 11.156 -6.949 1 47.75 471 LYS A C 1
ATOM 3555 O O . LYS A 1 471 ? -34.5 10.125 -6.914 1 47.75 471 LYS A O 1
ATOM 3560 N N . ASP A 1 472 ? -32.719 11.234 -6.305 1 50.88 472 ASP A N 1
ATOM 3561 C CA . ASP A 1 472 ? -32.438 10.125 -5.391 1 50.88 472 ASP A CA 1
ATOM 3562 C C . ASP A 1 472 ? -33.125 10.352 -4.043 1 50.88 472 ASP A C 1
ATOM 3564 O O . ASP A 1 472 ? -33.031 9.516 -3.145 1 50.88 472 ASP A O 1
ATOM 3568 N N . GLY A 1 473 ? -33.812 11.523 -3.973 1 56.53 473 GLY A N 1
ATOM 3569 C CA . GLY A 1 473 ? -34.625 11.766 -2.783 1 56.53 473 GLY A CA 1
ATOM 3570 C C . GLY A 1 473 ? -33.781 12.117 -1.564 1 56.53 473 GLY A C 1
ATOM 3571 O O . GLY A 1 473 ? -34.281 12.055 -0.434 1 56.53 473 GLY A O 1
ATOM 3572 N N . SER A 1 474 ? -32.562 12.484 -1.789 1 59.53 474 SER A N 1
ATOM 3573 C CA . SER A 1 474 ? -31.672 12.695 -0.647 1 59.53 474 SER A CA 1
ATOM 3574 C C . SER A 1 474 ? -31.906 14.055 -0.007 1 59.53 474 SER A C 1
ATOM 3576 O O . SER A 1 474 ? -31.594 14.258 1.169 1 59.53 474 SER A O 1
ATOM 3578 N N . VAL A 1 475 ? -32.469 14.992 -0.844 1 68.88 475 VAL A N 1
ATOM 3579 C CA . VAL A 1 475 ? -32.781 16.328 -0.32 1 68.88 475 VAL A CA 1
ATOM 3580 C C . VAL A 1 475 ? -34.281 16.578 -0.388 1 68.88 475 VAL A C 1
ATOM 3582 O O . VAL A 1 475 ? -34.938 16.219 -1.369 1 68.88 475 VAL A O 1
ATOM 3585 N N . LYS A 1 476 ? -34.812 17.188 0.65 1 70.88 476 LYS A N 1
ATOM 3586 C CA . LYS A 1 476 ? -36.219 17.516 0.654 1 70.88 476 LYS A CA 1
ATOM 3587 C C . LYS A 1 476 ? -36.531 18.547 -0.428 1 70.88 476 LYS A C 1
ATOM 3589 O O . LYS A 1 476 ? -35.875 19.562 -0.551 1 70.88 476 LYS A O 1
ATOM 3594 N N . LYS A 1 477 ? -37.531 18.203 -1.218 1 72.88 477 LYS A N 1
ATOM 3595 C CA . LYS A 1 477 ? -38 19.016 -2.342 1 72.88 477 LYS A CA 1
ATOM 3596 C C . LYS A 1 477 ? -38.281 20.453 -1.903 1 72.88 477 LYS A C 1
ATOM 3598 O O . LYS A 1 477 ? -38 21.406 -2.654 1 72.88 477 LYS A O 1
ATOM 3603 N N . GLU A 1 478 ? -38.688 20.594 -0.638 1 71.5 478 GLU A N 1
ATOM 3604 C CA . GLU A 1 478 ? -39.031 21.906 -0.1 1 71.5 478 GLU A CA 1
ATOM 3605 C C . GLU A 1 478 ? -37.781 22.797 -0.003 1 71.5 478 GLU A C 1
ATOM 3607 O O . GLU A 1 478 ? -37.875 24 -0.249 1 71.5 478 GLU A O 1
ATOM 3612 N N . TYR A 1 479 ? -36.719 22.234 0.277 1 73.25 479 TYR A N 1
ATOM 3613 C CA . TYR A 1 479 ? -35.469 23 0.4 1 73.25 479 TYR A CA 1
ATOM 3614 C C . TYR A 1 479 ? -34.969 23.438 -0.968 1 73.25 479 TYR A C 1
ATOM 3616 O O . TYR A 1 479 ? -34.469 24.562 -1.12 1 73.25 479 TYR A O 1
ATOM 3624 N N . VAL A 1 480 ? -35.094 22.625 -1.862 1 77.69 480 VAL A N 1
ATOM 3625 C CA . VAL A 1 480 ? -34.688 22.938 -3.221 1 77.69 480 VAL A CA 1
ATOM 3626 C C . VAL A 1 480 ? -35.5 24.094 -3.773 1 77.69 480 VAL A C 1
ATOM 3628 O O . VAL A 1 480 ? -34.969 25 -4.418 1 77.69 480 VAL A O 1
ATOM 3631 N N . GLU A 1 481 ? -36.75 24 -3.486 1 75 481 GLU A N 1
ATOM 3632 C CA . GLU A 1 481 ? -37.625 25.062 -3.949 1 75 481 GLU A CA 1
ATOM 3633 C C . GLU A 1 481 ? -37.312 26.391 -3.268 1 75 481 GLU A C 1
ATOM 3635 O O . GLU A 1 481 ? -37.312 27.438 -3.914 1 75 481 GLU A O 1
ATOM 3640 N N . ALA A 1 482 ? -37.094 26.312 -2.051 1 75.31 482 ALA A N 1
ATOM 3641 C CA . ALA A 1 482 ? -36.719 27.516 -1.314 1 75.31 482 ALA A CA 1
ATOM 3642 C C . ALA A 1 482 ? -35.438 28.109 -1.862 1 75.31 482 ALA A C 1
ATOM 3644 O O . ALA A 1 482 ? -35.312 29.328 -1.999 1 75.31 482 ALA A O 1
ATOM 3645 N N . TYR A 1 483 ? -34.531 27.328 -2.076 1 79.31 483 TYR A N 1
ATOM 3646 C CA . TYR A 1 483 ? -33.25 27.75 -2.629 1 79.31 483 TYR A CA 1
ATOM 3647 C C . TYR A 1 483 ? -33.438 28.422 -3.988 1 79.31 483 TYR A C 1
ATOM 3649 O O . TYR A 1 483 ? -32.875 29.484 -4.25 1 79.31 483 TYR A O 1
ATOM 3657 N N . LYS A 1 484 ? -34.219 27.781 -4.809 1 76.81 484 LYS A N 1
ATOM 3658 C CA . LYS A 1 484 ? -34.469 28.344 -6.129 1 76.81 484 LYS A CA 1
ATOM 3659 C C . LYS A 1 484 ? -35.188 29.688 -6.031 1 76.81 484 LYS A C 1
ATOM 3661 O O . LYS A 1 484 ? -34.875 30.609 -6.801 1 76.81 484 LYS A O 1
ATOM 3666 N N . ARG A 1 485 ? -36.031 29.766 -5.105 1 73.25 485 ARG A N 1
ATOM 3667 C CA . ARG A 1 485 ? -36.75 31.031 -4.891 1 73.25 485 ARG A CA 1
ATOM 3668 C C . ARG A 1 485 ? -35.781 32.125 -4.441 1 73.25 485 ARG A C 1
ATOM 3670 O O . ARG A 1 485 ? -35.844 33.25 -4.93 1 73.25 485 ARG A O 1
ATOM 3677 N N . HIS A 1 486 ? -35 31.719 -3.584 1 73.62 486 HIS A N 1
ATOM 3678 C CA . HIS A 1 486 ? -34.031 32.688 -3.068 1 73.62 486 HIS A CA 1
ATOM 3679 C C . HIS A 1 486 ? -33.062 33.125 -4.164 1 73.62 486 HIS A C 1
ATOM 3681 O O . HIS A 1 486 ? -32.781 34.312 -4.285 1 73.62 486 HIS A O 1
ATOM 3687 N N . LYS A 1 487 ? -32.625 32.25 -4.953 1 75.06 487 LYS A N 1
ATOM 3688 C CA . LYS A 1 487 ? -31.734 32.562 -6.055 1 75.06 487 LYS A CA 1
ATOM 3689 C C . LYS A 1 487 ? -32.438 33.438 -7.102 1 75.06 487 LYS A C 1
ATOM 3691 O O . LYS A 1 487 ? -31.812 34.344 -7.68 1 75.06 487 LYS A O 1
ATOM 3696 N N . GLY A 1 488 ? -33.594 33.062 -7.289 1 70 488 GLY A N 1
ATOM 3697 C CA . GLY A 1 488 ? -34.375 33.875 -8.195 1 70 488 GLY A CA 1
ATOM 3698 C C . GLY A 1 488 ? -34.562 35.281 -7.719 1 70 488 GLY A C 1
ATOM 3699 O O . GLY A 1 488 ? -34.469 36.219 -8.508 1 70 488 GLY A O 1
ATOM 3700 N N . ALA A 1 489 ? -34.719 35.375 -6.441 1 70 489 ALA A N 1
ATOM 3701 C CA . ALA A 1 489 ? -34.906 36.719 -5.852 1 70 489 ALA A CA 1
ATOM 3702 C C . ALA A 1 489 ? -33.625 37.531 -5.957 1 70 489 ALA A C 1
ATOM 3704 O O . ALA A 1 489 ? -33.656 38.75 -6.238 1 70 489 ALA A O 1
ATOM 3705 N N . LEU A 1 490 ? -32.594 36.875 -5.812 1 68.62 490 LEU A N 1
ATOM 3706 C CA . LEU A 1 490 ? -31.312 37.562 -5.914 1 68.62 490 LEU A CA 1
ATOM 3707 C C . LEU A 1 490 ? -31.031 38 -7.352 1 68.62 490 LEU A C 1
ATOM 3709 O O . LEU A 1 490 ? -30.5 39.062 -7.59 1 68.62 490 LEU A O 1
ATOM 3713 N N . ARG A 1 491 ? -31.328 37.125 -8.266 1 67.81 491 ARG A N 1
ATOM 3714 C CA . ARG A 1 491 ? -31.172 37.438 -9.68 1 67.81 491 ARG A CA 1
ATOM 3715 C C . ARG A 1 491 ? -32.031 38.625 -10.07 1 67.81 491 ARG A C 1
ATOM 3717 O O . ARG A 1 491 ? -31.609 39.5 -10.836 1 67.81 491 ARG A O 1
ATOM 3724 N N . ASN A 1 492 ? -33.188 38.656 -9.492 1 64.19 492 ASN A N 1
ATOM 3725 C CA . ASN A 1 492 ? -34.094 39.75 -9.789 1 64.19 492 ASN A CA 1
ATOM 3726 C C . ASN A 1 492 ? -33.594 41.062 -9.195 1 64.19 492 ASN A C 1
ATOM 3728 O O . ASN A 1 492 ? -33.719 42.094 -9.82 1 64.19 492 ASN A O 1
ATOM 3732 N N . ARG A 1 493 ? -33.031 40.969 -8.141 1 60.03 493 ARG A N 1
ATOM 3733 C CA . ARG A 1 493 ? -32.5 42.156 -7.52 1 60.03 493 ARG A CA 1
ATOM 3734 C C . ARG A 1 493 ? -31.297 42.688 -8.305 1 60.03 493 ARG A C 1
ATOM 3736 O O . ARG A 1 493 ? -31.109 43.906 -8.422 1 60.03 493 ARG A O 1
ATOM 3743 N N . ARG A 1 494 ? -30.703 41.781 -8.844 1 59.81 494 ARG A N 1
ATOM 3744 C CA . ARG A 1 494 ? -29.562 42.188 -9.648 1 59.81 494 ARG A CA 1
ATOM 3745 C C . ARG A 1 494 ? -30 42.781 -10.969 1 59.81 494 ARG A C 1
ATOM 3747 O O . ARG A 1 494 ? -29.406 43.75 -11.453 1 59.81 494 ARG A O 1
ATOM 3754 N N . HIS A 1 495 ? -30.984 42.25 -11.469 1 61.94 495 HIS A N 1
ATOM 3755 C CA . HIS A 1 495 ? -31.531 42.781 -12.711 1 61.94 495 HIS A CA 1
ATOM 3756 C C . HIS A 1 495 ? -32.219 44.125 -12.477 1 61.94 495 HIS A C 1
ATOM 3758 O O . HIS A 1 495 ? -32.125 45.031 -13.328 1 61.94 495 HIS A O 1
ATOM 3764 N N . SER A 1 496 ? -32.844 44.25 -11.445 1 61.19 496 SER A N 1
ATOM 3765 C CA . SER A 1 496 ? -33.469 45.531 -11.133 1 61.19 496 SER A CA 1
ATOM 3766 C C . SER A 1 496 ? -32.438 46.594 -10.828 1 61.19 496 SER A C 1
ATOM 3768 O O . SER A 1 496 ? -32.625 47.781 -11.203 1 61.19 496 SER A O 1
ATOM 3770 N N . ASN A 1 497 ? -31.484 46.156 -10.234 1 57.81 497 ASN A N 1
ATOM 3771 C CA . ASN A 1 497 ? -30.438 47.125 -9.953 1 57.81 497 ASN A CA 1
ATOM 3772 C C . ASN A 1 497 ? -29.672 47.5 -11.211 1 57.81 497 ASN A C 1
ATOM 3774 O O . ASN A 1 497 ? -29.203 48.625 -11.344 1 57.81 497 ASN A O 1
ATOM 3778 N N . THR A 1 498 ? -29.609 46.562 -12.078 1 56.41 498 THR A N 1
ATOM 3779 C CA . THR A 1 498 ? -28.953 46.906 -13.352 1 56.41 498 THR A CA 1
ATOM 3780 C C . THR A 1 498 ? -29.859 47.781 -14.211 1 56.41 498 THR A C 1
ATOM 3782 O O . THR A 1 498 ? -29.359 48.625 -14.953 1 56.41 498 THR A O 1
ATOM 3785 N N . GLN A 1 499 ? -31.141 47.625 -14.148 1 50.81 499 GLN A N 1
ATOM 3786 C CA . GLN A 1 499 ? -32.031 48.469 -14.914 1 50.81 499 GLN A CA 1
ATOM 3787 C C . GLN A 1 499 ? -32.125 49.844 -14.312 1 50.81 499 GLN A C 1
ATOM 3789 O O . GLN A 1 499 ? -32.312 50.844 -15.031 1 50.81 499 GLN A O 1
ATOM 3794 N N . HIS A 1 500 ? -32.062 49.812 -12.992 1 48.97 500 HIS A N 1
ATOM 3795 C CA . HIS A 1 500 ? -32.156 51.156 -12.391 1 48.97 500 HIS A CA 1
ATOM 3796 C C . HIS A 1 500 ? -30.891 51.969 -12.672 1 48.97 500 HIS A C 1
ATOM 3798 O O . HIS A 1 500 ? -30.875 53.188 -12.484 1 48.97 500 HIS A O 1
ATOM 3804 N N . SER A 1 501 ? -29.781 51.25 -12.93 1 45.28 501 SER A N 1
ATOM 3805 C CA . SER A 1 501 ? -28.609 52.094 -13.18 1 45.28 501 SER A CA 1
ATOM 3806 C C . SER A 1 501 ? -28.703 52.75 -14.539 1 45.28 501 SER A C 1
ATOM 3808 O O . SER A 1 501 ? -27.969 53.719 -14.812 1 45.28 501 SER A O 1
ATOM 3810 N N . THR A 1 502 ? -29.422 52.188 -15.469 1 41.66 502 THR A N 1
ATOM 3811 C CA . THR A 1 502 ? -29.422 52.844 -16.766 1 41.66 502 THR A CA 1
ATOM 3812 C C . THR A 1 502 ? -30.438 54 -16.766 1 41.66 502 THR A C 1
ATOM 3814 O O . THR A 1 502 ? -30.422 54.844 -17.672 1 41.66 502 THR A O 1
ATOM 3817 N N . THR A 1 503 ? -31.625 53.75 -16.078 1 37.88 503 THR A N 1
ATOM 3818 C CA . THR A 1 503 ? -32.688 54.719 -16.328 1 37.88 503 THR A CA 1
ATOM 3819 C C . THR A 1 503 ? -32.531 55.906 -15.375 1 37.88 503 THR A C 1
ATOM 3821 O O . THR A 1 503 ? -33.531 56.375 -14.812 1 37.88 503 THR A O 1
ATOM 3824 N N . SER A 1 504 ? -31.344 56.312 -15.039 1 34.12 504 SER A N 1
ATOM 3825 C CA . SER A 1 504 ? -31.297 57.438 -14.117 1 34.12 504 SER A CA 1
ATOM 3826 C C . SER A 1 504 ? -32.062 58.656 -14.664 1 34.12 504 SER A C 1
ATOM 3828 O O . SER A 1 504 ? -31.984 59.75 -14.102 1 34.12 504 SER A O 1
ATOM 3830 N N . ASP A 1 505 ? -32.469 58.625 -16 1 32.16 505 ASP A N 1
ATOM 3831 C CA . ASP A 1 505 ? -32.938 60 -16.25 1 32.16 505 ASP A CA 1
ATOM 3832 C C . ASP A 1 505 ? -34.156 60.344 -15.414 1 32.16 505 ASP A C 1
ATOM 3834 O O . ASP A 1 505 ? -34.25 61.438 -14.875 1 32.16 505 ASP A O 1
ATOM 3838 N N . GLY A 1 506 ? -35.406 59.906 -15.883 1 29.91 506 GLY A N 1
ATOM 3839 C CA . GLY A 1 506 ? -36.625 60.625 -15.609 1 29.91 506 GLY A CA 1
ATOM 3840 C C . GLY A 1 506 ? -37.188 60.344 -14.219 1 29.91 506 GLY A C 1
ATOM 3841 O O . GLY A 1 506 ? -37.469 59.219 -13.875 1 29.91 506 GLY A O 1
ATOM 3842 N N . TRP A 1 507 ? -36.969 61.188 -13.188 1 28.34 507 TRP A N 1
ATOM 3843 C CA . TRP A 1 507 ? -36.938 61.156 -11.727 1 28.34 507 TRP A CA 1
ATOM 3844 C C . TRP A 1 507 ? -38.312 60.844 -11.156 1 28.34 507 TRP A C 1
ATOM 3846 O O . TRP A 1 507 ? -38.438 60.5 -9.984 1 28.34 507 TRP A O 1
ATOM 3856 N N . ARG A 1 508 ? -39.469 61.312 -11.828 1 23.31 508 ARG A N 1
ATOM 3857 C CA . ARG A 1 508 ? -40.438 61.906 -10.898 1 23.31 508 ARG A CA 1
ATOM 3858 C C . ARG A 1 508 ? -41.062 60.812 -10.031 1 23.31 508 ARG A C 1
ATOM 3860 O O . ARG A 1 508 ? -41.188 60.969 -8.812 1 23.31 508 ARG A O 1
ATOM 3867 N N . ASP A 1 509 ? -42.156 60.125 -10.586 1 22.91 509 ASP A N 1
ATOM 3868 C CA . ASP A 1 509 ? -43.406 60.125 -9.852 1 22.91 509 ASP A CA 1
ATOM 3869 C C . ASP A 1 509 ? -43.375 59.125 -8.703 1 22.91 509 ASP A C 1
ATOM 3871 O O . ASP A 1 509 ? -43.594 59.5 -7.543 1 22.91 509 ASP A O 1
ATOM 3875 N N . SER A 1 510 ? -44.25 57.969 -8.852 1 25.67 510 SER A N 1
ATOM 3876 C CA . SER A 1 510 ? -45.25 57.438 -7.91 1 25.67 510 SER A CA 1
ATOM 3877 C C . SER A 1 510 ? -44.594 56.531 -6.859 1 25.67 510 SER A C 1
ATOM 3879 O O . SER A 1 510 ? -43.625 55.844 -7.156 1 25.67 510 SER A O 1
ATOM 3881 N N . ALA A 1 511 ? -44.844 56.75 -5.539 1 25.47 511 ALA A N 1
ATOM 3882 C CA . ALA A 1 511 ? -44.531 56.281 -4.195 1 25.47 511 ALA A CA 1
ATOM 3883 C C . ALA A 1 511 ? -44.875 54.812 -4.031 1 25.47 511 ALA A C 1
ATOM 3885 O O . ALA A 1 511 ? -46 54.469 -3.641 1 25.47 511 ALA A O 1
ATOM 3886 N N . ALA A 1 512 ? -44.875 53.938 -5.047 1 24.66 512 ALA A N 1
ATOM 3887 C CA . ALA A 1 512 ? -45.406 52.656 -4.648 1 24.66 512 ALA A CA 1
ATOM 3888 C C . ALA A 1 512 ? -44.656 52.094 -3.455 1 24.66 512 ALA A C 1
ATOM 3890 O O . ALA A 1 512 ? -43.438 52.156 -3.402 1 24.66 512 ALA A O 1
ATOM 3891 N N . THR A 1 513 ? -45.281 52 -2.295 1 27.83 513 THR A N 1
ATOM 3892 C CA . THR A 1 513 ? -44.938 51.406 -1.013 1 27.83 513 THR A CA 1
ATOM 3893 C C . THR A 1 513 ? -44.312 50.031 -1.214 1 27.83 513 THR A C 1
ATOM 3895 O O . THR A 1 513 ? -45 49.125 -1.72 1 27.83 513 THR A O 1
ATOM 3898 N N . ASP A 1 514 ? -43.094 49.969 -1.668 1 26.67 514 ASP A N 1
ATOM 3899 C CA . ASP A 1 514 ? -42.406 48.719 -1.86 1 26.67 514 ASP A CA 1
ATOM 3900 C C . ASP A 1 514 ? -42.469 47.844 -0.606 1 26.67 514 ASP A C 1
ATOM 3902 O O . ASP A 1 514 ? -42.281 48.344 0.507 1 26.67 514 ASP A O 1
ATOM 3906 N N . ALA A 1 515 ? -43.312 46.75 -0.688 1 28.5 515 ALA A N 1
ATOM 3907 C CA . ALA A 1 515 ? -43.375 45.656 0.281 1 28.5 515 ALA A CA 1
ATOM 3908 C C . ALA A 1 515 ? -42 45.344 0.873 1 28.5 515 ALA A C 1
ATOM 3910 O O . ALA A 1 515 ? -41 45.5 0.207 1 28.5 515 ALA A O 1
ATOM 3911 N N . ASP A 1 516 ? -41.938 45.469 2.189 1 28.61 516 ASP A N 1
ATOM 3912 C CA . ASP A 1 516 ? -40.812 45.188 3.072 1 28.61 516 ASP A CA 1
ATOM 3913 C C . ASP A 1 516 ? -40.094 43.906 2.664 1 28.61 516 ASP A C 1
ATOM 3915 O O . ASP A 1 516 ? -40.688 42.844 2.662 1 28.61 516 ASP A O 1
ATOM 3919 N N . PRO A 1 517 ? -39.188 44 1.729 1 34.84 517 PRO A N 1
ATOM 3920 C CA . PRO A 1 517 ? -38.375 42.812 1.326 1 34.84 517 PRO A CA 1
ATOM 3921 C C . PRO A 1 517 ? -37.812 42.062 2.518 1 34.84 517 PRO A C 1
ATOM 3923 O O . PRO A 1 517 ? -37.031 41.094 2.334 1 34.84 517 PRO A O 1
ATOM 3926 N N . ASP A 1 518 ? -37.938 42.688 3.684 1 32.22 518 ASP A N 1
ATOM 3927 C CA . ASP A 1 518 ? -37.156 42.094 4.758 1 32.22 518 ASP A CA 1
ATOM 3928 C C . ASP A 1 518 ? -37.781 40.75 5.184 1 32.22 518 ASP A C 1
ATOM 3930 O O . ASP A 1 518 ? -37.5 40.25 6.281 1 32.22 518 ASP A O 1
ATOM 3934 N N . SER A 1 519 ? -38.875 40.281 4.547 1 33.03 519 SER A N 1
ATOM 3935 C CA . SER A 1 519 ? -39.219 39 5.125 1 33.03 519 SER A CA 1
ATOM 3936 C C . SER A 1 519 ? -38.031 38 5.055 1 33.03 519 SER A C 1
ATOM 3938 O O . SER A 1 519 ? -37.469 37.812 3.988 1 33.03 519 SER A O 1
ATOM 3940 N N . ASP A 1 520 ? -37.344 37.969 6.129 1 33.88 520 ASP A N 1
ATOM 3941 C CA . ASP A 1 520 ? -36.188 37.094 6.332 1 33.88 520 ASP A CA 1
ATOM 3942 C C . ASP A 1 520 ? -36.438 35.719 5.711 1 33.88 520 ASP A C 1
ATOM 3944 O O . ASP A 1 520 ? -37.344 35 6.129 1 33.88 520 ASP A O 1
ATOM 3948 N N . PRO A 1 521 ? -36.281 35.625 4.496 1 37.5 521 PRO A N 1
ATOM 3949 C CA . PRO A 1 521 ? -36.375 34.281 3.941 1 37.5 521 PRO A CA 1
ATOM 3950 C C . PRO A 1 521 ? -35.938 33.219 4.922 1 37.5 521 PRO A C 1
ATOM 3952 O O . PRO A 1 521 ? -36.219 32.031 4.719 1 37.5 521 PRO A O 1
ATOM 3955 N N . LEU A 1 522 ? -35.125 33.594 5.898 1 38.94 522 LEU A N 1
ATOM 3956 C CA . LEU A 1 522 ? -34.75 32.625 6.914 1 38.94 522 LEU A CA 1
ATOM 3957 C C . LEU A 1 522 ? -35.938 32.25 7.793 1 38.94 522 LEU A C 1
ATOM 3959 O O . LEU A 1 522 ? -35.938 31.188 8.422 1 38.94 522 LEU A O 1
ATOM 3963 N N . ALA A 1 523 ? -37 33.062 7.945 1 40.62 523 ALA A N 1
ATOM 3964 C CA . ALA A 1 523 ? -38.219 32.75 8.695 1 40.62 523 ALA A CA 1
ATOM 3965 C C . ALA A 1 523 ? -39 31.641 8.023 1 40.62 523 ALA A C 1
ATOM 3967 O O . ALA A 1 523 ? -39.531 30.75 8.703 1 40.62 523 ALA A O 1
ATOM 3968 N N . ALA A 1 524 ? -39.125 31.672 6.758 1 39.34 524 ALA A N 1
ATOM 3969 C CA . ALA A 1 524 ? -39.844 30.609 6.07 1 39.34 524 ALA A CA 1
ATOM 3970 C C . ALA A 1 524 ? -39.094 29.281 6.188 1 39.34 524 ALA A C 1
ATOM 3972 O O . ALA A 1 524 ? -39.719 28.234 6.344 1 39.34 524 ALA A O 1
ATOM 3973 N N . ALA A 1 525 ? -37.781 29.281 6.09 1 40.59 525 ALA A N 1
ATOM 3974 C CA . ALA A 1 525 ? -37.031 28.062 6.316 1 40.59 525 ALA A CA 1
ATOM 3975 C C . ALA A 1 525 ? -37.156 27.594 7.766 1 40.59 525 ALA A C 1
ATOM 3977 O O . ALA A 1 525 ? -37.25 26.391 8.031 1 40.59 525 ALA A O 1
ATOM 3978 N N . HIS A 1 526 ? -37.281 28.469 8.773 1 42.62 526 HIS A N 1
ATOM 3979 C CA . HIS A 1 526 ? -37.562 28.156 10.172 1 42.62 526 HIS A CA 1
ATOM 3980 C C . HIS A 1 526 ? -38.969 27.578 10.344 1 42.62 526 HIS A C 1
ATOM 3982 O O . HIS A 1 526 ? -39.156 26.656 11.133 1 42.62 526 HIS A O 1
ATOM 3988 N N . GLU A 1 527 ? -39.969 28.094 9.68 1 40.53 527 GLU A N 1
ATOM 3989 C CA . GLU A 1 527 ? -41.312 27.562 9.758 1 40.53 527 GLU A CA 1
ATOM 3990 C C . GLU A 1 527 ? -41.406 26.188 9.117 1 40.53 527 GLU A C 1
ATOM 3992 O O . GLU A 1 527 ? -42.094 25.297 9.633 1 40.53 527 GLU A O 1
ATOM 3997 N N . ALA A 1 528 ? -40.719 25.969 8.031 1 38.28 528 ALA A N 1
ATOM 3998 C CA . ALA A 1 528 ? -40.688 24.641 7.43 1 38.28 528 ALA A CA 1
ATOM 3999 C C . ALA A 1 528 ? -39.938 23.641 8.32 1 38.28 528 ALA A C 1
ATOM 4001 O O . ALA A 1 528 ? -40.344 22.484 8.43 1 38.28 528 ALA A O 1
ATOM 4002 N N . MET A 1 529 ? -38.938 24.016 8.961 1 40.09 529 MET A N 1
ATOM 4003 C CA . MET A 1 529 ? -38.219 23.172 9.922 1 40.09 529 MET A CA 1
ATOM 4004 C C . MET A 1 529 ? -39.062 22.953 11.172 1 40.09 529 MET A C 1
ATOM 4006 O O . MET A 1 529 ? -38.906 21.922 11.844 1 40.09 529 MET A O 1
ATOM 4010 N N . LYS A 1 530 ? -39.875 23.828 11.711 1 40.84 530 LYS A N 1
ATOM 4011 C CA . LYS A 1 530 ? -40.812 23.656 12.828 1 40.84 530 LYS A CA 1
ATOM 4012 C C . LYS A 1 530 ? -41.906 22.641 12.492 1 40.84 530 LYS A C 1
ATOM 4014 O O . LYS A 1 530 ? -42.312 21.859 13.352 1 40.84 530 LYS A O 1
ATOM 4019 N N . GLU A 1 531 ? -42.375 22.719 11.344 1 36.38 531 GLU A N 1
ATOM 4020 C CA . GLU A 1 531 ? -43.438 21.781 10.977 1 36.38 531 GLU A CA 1
ATOM 4021 C C . GLU A 1 531 ? -42.938 20.344 10.922 1 36.38 531 GLU A C 1
ATOM 4023 O O . GLU A 1 531 ? -43.656 19.406 11.203 1 36.38 531 GLU A O 1
ATOM 4028 N N . ASP A 1 532 ? -41.75 20.156 10.602 1 36.09 532 ASP A N 1
ATOM 4029 C CA . ASP A 1 532 ? -41.219 18.781 10.617 1 36.09 532 ASP A CA 1
ATOM 4030 C C . ASP A 1 532 ? -41.094 18.266 12.047 1 36.09 532 ASP A C 1
ATOM 4032 O O . ASP A 1 532 ? -41.156 17.062 12.289 1 36.09 532 ASP A O 1
ATOM 4036 N N . HIS A 1 533 ? -40.844 19.125 12.984 1 36.09 533 HIS A N 1
ATOM 4037 C CA . HIS A 1 533 ? -40.812 18.641 14.359 1 36.09 533 HIS A CA 1
ATOM 4038 C C . HIS A 1 533 ? -42.219 18.312 14.844 1 36.09 533 HIS A C 1
ATOM 4040 O O . HIS A 1 533 ? -42.406 17.578 15.82 1 36.09 533 HIS A O 1
ATOM 4046 N N . SER A 1 534 ? -43.219 19.078 14.43 1 34.72 534 SER A N 1
ATOM 4047 C CA . SER A 1 534 ? -44.562 18.766 14.93 1 34.72 534 SER A CA 1
ATOM 4048 C C . SER A 1 534 ? -45.031 17.406 14.43 1 34.72 534 SER A C 1
ATOM 4050 O O . SER A 1 534 ? -45.969 16.812 14.992 1 34.72 534 SER A O 1
ATOM 4052 N N . LEU A 1 535 ? -44.625 17.016 13.273 1 31.2 535 LEU A N 1
ATOM 4053 C CA . LEU A 1 535 ? -45.156 15.734 12.828 1 31.2 535 LEU A CA 1
ATOM 4054 C C . LEU A 1 535 ? -44.531 14.586 13.594 1 31.2 535 LEU A C 1
ATOM 4056 O O . LEU A 1 535 ? -45 13.445 13.523 1 31.2 535 LEU A O 1
ATOM 4060 N N . ARG A 1 536 ? -43.281 14.734 14.094 1 31.14 536 ARG A N 1
ATOM 4061 C CA . ARG A 1 536 ? -42.781 13.578 14.828 1 31.14 536 ARG A CA 1
ATOM 4062 C C . ARG A 1 536 ? -43.312 13.578 16.266 1 31.14 536 ARG A C 1
ATOM 4064 O O . ARG A 1 536 ? -43.031 12.648 17.031 1 31.14 536 ARG A O 1
ATOM 4071 N N . SER A 1 537 ? -43.812 14.789 16.719 1 29.83 537 SER A N 1
ATOM 4072 C CA . SER A 1 537 ? -44.375 14.68 18.062 1 29.83 537 SER A CA 1
ATOM 4073 C C . SER A 1 537 ? -45.75 14.031 18.062 1 29.83 537 SER A C 1
ATOM 4075 O O . SER A 1 537 ? -46.312 13.773 19.125 1 29.83 537 SER A O 1
ATOM 4077 N N . SER A 1 538 ? -46.406 13.984 16.938 1 25.19 538 SER A N 1
ATOM 4078 C CA . SER A 1 538 ? -47.625 13.211 17.062 1 25.19 538 SER A CA 1
ATOM 4079 C C . SER A 1 538 ? -47.375 11.727 16.844 1 25.19 538 SER A C 1
ATOM 4081 O O . SER A 1 538 ? -46.625 11.344 15.953 1 25.19 538 SER A O 1
ATOM 4083 N N . MET B 1 1 ? 31.156 14.812 -4.074 1 42.84 1 MET B N 1
ATOM 4084 C CA . MET B 1 1 ? 31.969 14.641 -5.281 1 42.84 1 MET B CA 1
ATOM 4085 C C . MET B 1 1 ? 32.875 13.414 -5.172 1 42.84 1 MET B C 1
ATOM 4087 O O . MET B 1 1 ? 33.562 13.25 -4.176 1 42.84 1 MET B O 1
ATOM 4091 N N . SER B 1 2 ? 32.5 12.492 -5.852 1 56.31 2 SER B N 1
ATOM 4092 C CA . SER B 1 2 ? 33.281 11.258 -5.82 1 56.31 2 SER B CA 1
ATOM 4093 C C . SER B 1 2 ? 34.75 11.539 -6.086 1 56.31 2 SER B C 1
ATOM 4095 O O . SER B 1 2 ? 35.094 12.336 -6.965 1 56.31 2 SER B O 1
ATOM 4097 N N . GLU B 1 3 ? 35.5 11.281 -5.125 1 66.94 3 GLU B N 1
ATOM 4098 C CA . GLU B 1 3 ? 36.938 11.406 -5.27 1 66.94 3 GLU B CA 1
ATOM 4099 C C . GLU B 1 3 ? 37.438 10.797 -6.582 1 66.94 3 GLU B C 1
ATOM 4101 O O . GLU B 1 3 ? 36.906 9.773 -7.031 1 66.94 3 GLU B O 1
ATOM 4106 N N . ASN B 1 4 ? 38.156 11.672 -7.281 1 81.25 4 ASN B N 1
ATOM 4107 C CA . ASN B 1 4 ? 38.719 11.227 -8.539 1 81.25 4 ASN B CA 1
ATOM 4108 C C . ASN B 1 4 ? 39.562 9.961 -8.359 1 81.25 4 ASN B C 1
ATOM 4110 O O . ASN B 1 4 ? 40.5 9.945 -7.551 1 81.25 4 ASN B O 1
ATOM 4114 N N . PHE B 1 5 ? 39.188 8.891 -9 1 84.38 5 PHE B N 1
ATOM 4115 C CA . PHE B 1 5 ? 39.812 7.582 -8.836 1 84.38 5 PHE B CA 1
ATOM 4116 C C . PHE B 1 5 ? 41.344 7.68 -9.047 1 84.38 5 PHE B C 1
ATOM 4118 O O . PHE B 1 5 ? 42.094 7.09 -8.289 1 84.38 5 PHE B O 1
ATOM 4125 N N . PHE B 1 6 ? 41.719 8.438 -10.039 1 83.56 6 PHE B N 1
ATOM 4126 C CA . PHE B 1 6 ? 43.125 8.492 -10.383 1 83.56 6 PHE B CA 1
ATOM 4127 C C . PHE B 1 6 ? 43.938 9.164 -9.266 1 83.56 6 PHE B C 1
ATOM 4129 O O . PHE B 1 6 ? 44.938 8.633 -8.82 1 83.56 6 PHE B O 1
ATOM 4136 N N . THR B 1 7 ? 43.406 10.258 -8.836 1 84.12 7 THR B N 1
ATOM 4137 C CA . THR B 1 7 ? 44.125 11.008 -7.812 1 84.12 7 THR B CA 1
ATOM 4138 C C . THR B 1 7 ? 44.219 10.211 -6.516 1 84.12 7 THR B C 1
ATOM 4140 O O . THR B 1 7 ? 45.25 10.188 -5.867 1 84.12 7 THR B O 1
ATOM 4143 N N . THR B 1 8 ? 43.156 9.57 -6.195 1 85.81 8 THR B N 1
ATOM 4144 C CA . THR B 1 8 ? 43.125 8.773 -4.973 1 85.81 8 THR B CA 1
ATOM 4145 C C . THR B 1 8 ? 44.062 7.586 -5.074 1 85.81 8 THR B C 1
ATOM 4147 O O . THR B 1 8 ? 44.781 7.285 -4.121 1 85.81 8 THR B O 1
ATOM 4150 N N . CYS B 1 9 ? 44.156 6.949 -6.211 1 85.88 9 CYS B N 1
ATOM 4151 C CA . CYS B 1 9 ? 45 5.77 -6.41 1 85.88 9 CYS B CA 1
ATOM 4152 C C . CYS B 1 9 ? 46.469 6.152 -6.535 1 85.88 9 CYS B C 1
ATOM 4154 O O . CYS B 1 9 ? 47.344 5.406 -6.102 1 85.88 9 CYS B O 1
ATOM 4156 N N . GLN B 1 10 ? 46.75 7.262 -7.066 1 82.5 10 GLN B N 1
ATOM 4157 C CA . GLN B 1 10 ? 48.125 7.738 -7.156 1 82.5 10 GLN B CA 1
ATOM 4158 C C . GLN B 1 10 ? 48.719 8.016 -5.77 1 82.5 10 GLN B C 1
ATOM 4160 O O . GLN B 1 10 ? 49.875 7.688 -5.496 1 82.5 10 GLN B O 1
ATOM 4165 N N . GLU B 1 11 ? 47.906 8.594 -4.945 1 82.06 11 GLU B N 1
ATOM 4166 C CA . GLU B 1 11 ? 48.312 8.922 -3.586 1 82.06 11 GLU B CA 1
ATOM 4167 C C . GLU B 1 11 ? 48.531 7.652 -2.758 1 82.06 11 GLU B C 1
ATOM 4169 O O . GLU B 1 11 ? 49.469 7.574 -1.96 1 82.06 11 GLU B O 1
ATOM 4174 N N . GLN B 1 12 ? 47.719 6.738 -2.904 1 80.5 12 GLN B N 1
ATOM 4175 C CA . GLN B 1 12 ? 47.781 5.512 -2.115 1 80.5 12 GLN B CA 1
ATOM 4176 C C . GLN B 1 12 ? 48.938 4.613 -2.555 1 80.5 12 GLN B C 1
ATOM 4178 O O . GLN B 1 12 ? 49.5 3.879 -1.741 1 80.5 12 GLN B O 1
ATOM 4183 N N . SER B 1 13 ? 49.219 4.551 -3.785 1 75.56 13 SER B N 1
ATOM 4184 C CA . SER B 1 13 ? 50.25 3.648 -4.297 1 75.56 13 SER B CA 1
ATOM 4185 C C . SER B 1 13 ? 51.625 4.242 -4.125 1 75.56 13 SER B C 1
ATOM 4187 O O . SER B 1 13 ? 52.656 3.535 -4.266 1 75.56 13 SER B O 1
ATOM 4189 N N . GLY B 1 14 ? 51.625 5.406 -3.402 1 65.44 14 GLY B N 1
ATOM 4190 C CA . GLY B 1 14 ? 52.906 6.055 -3.234 1 65.44 14 GLY B CA 1
ATOM 4191 C C . GLY B 1 14 ? 53.75 6.078 -4.508 1 65.44 14 GLY B C 1
ATOM 4192 O O . GLY B 1 14 ? 54.812 6.711 -4.555 1 65.44 14 GLY B O 1
ATOM 4193 N N . SER B 1 15 ? 53.875 4.875 -5.207 1 57.31 15 SER B N 1
ATOM 4194 C CA . SER B 1 15 ? 54.906 4.586 -6.188 1 57.31 15 SER B CA 1
ATOM 4195 C C . SER B 1 15 ? 54.5 5.016 -7.586 1 57.31 15 SER B C 1
ATOM 4197 O O . SER B 1 15 ? 53.312 5.176 -7.855 1 57.31 15 SER B O 1
ATOM 4199 N N . GLU B 1 16 ? 55.406 5.543 -8.336 1 64.19 16 GLU B N 1
ATOM 4200 C CA . GLU B 1 16 ? 55.438 5.766 -9.773 1 64.19 16 GLU B CA 1
ATOM 4201 C C . GLU B 1 16 ? 55.156 4.477 -10.539 1 64.19 16 GLU B C 1
ATOM 4203 O O . GLU B 1 16 ? 55.281 4.434 -11.766 1 64.19 16 GLU B O 1
ATOM 4208 N N . ASN B 1 17 ? 54.688 3.486 -9.711 1 77.44 17 ASN B N 1
ATOM 4209 C CA . ASN B 1 17 ? 54.438 2.227 -10.398 1 77.44 17 ASN B CA 1
ATOM 4210 C C . ASN B 1 17 ? 53.094 2.244 -11.109 1 77.44 17 ASN B C 1
ATOM 4212 O O . ASN B 1 17 ? 52.031 2.09 -10.469 1 77.44 17 ASN B O 1
ATOM 4216 N N . THR B 1 18 ? 53.031 2.283 -12.297 1 81.56 18 THR B N 1
ATOM 4217 C CA . THR B 1 18 ? 51.875 2.426 -13.18 1 81.56 18 THR B CA 1
ATOM 4218 C C . THR B 1 18 ? 50.969 1.216 -13.062 1 81.56 18 THR B C 1
ATOM 4220 O O . THR B 1 18 ? 49.75 1.349 -13.172 1 81.56 18 THR B O 1
ATOM 4223 N N . THR B 1 19 ? 51.531 0.039 -12.703 1 84.12 19 THR B N 1
ATOM 4224 C CA . THR B 1 19 ? 50.719 -1.165 -12.602 1 84.12 19 THR B CA 1
ATOM 4225 C C . THR B 1 19 ? 49.875 -1.133 -11.344 1 84.12 19 THR B C 1
ATOM 4227 O O . THR B 1 19 ? 48.688 -1.536 -11.375 1 84.12 19 THR B O 1
ATOM 4230 N N . GLU B 1 20 ? 50.438 -0.627 -10.242 1 84.44 20 GLU B N 1
ATOM 4231 C CA . GLU B 1 20 ? 49.688 -0.544 -8.992 1 84.44 20 GLU B CA 1
ATOM 4232 C C . GLU B 1 20 ? 48.594 0.495 -9.094 1 84.44 20 GLU B C 1
ATOM 4234 O O . GLU B 1 20 ? 47.5 0.294 -8.555 1 84.44 20 GLU B O 1
ATOM 4239 N N . ILE B 1 21 ? 48.844 1.509 -9.812 1 85.44 21 ILE B N 1
ATOM 4240 C CA . ILE B 1 21 ? 47.844 2.555 -10.008 1 85.44 21 ILE B CA 1
ATOM 4241 C C . ILE B 1 21 ? 46.719 2.023 -10.875 1 85.44 21 ILE B C 1
ATOM 4243 O O . ILE B 1 21 ? 45.531 2.266 -10.578 1 85.44 21 ILE B O 1
ATOM 4247 N N . LEU B 1 22 ? 47.094 1.26 -11.867 1 85.44 22 LEU B N 1
ATOM 4248 C CA . LEU B 1 22 ? 46.094 0.69 -12.758 1 85.44 22 LEU B CA 1
ATOM 4249 C C . LEU B 1 22 ? 45.188 -0.29 -12.008 1 85.44 22 LEU B C 1
ATOM 4251 O O . LEU B 1 22 ? 43.969 -0.32 -12.227 1 85.44 22 LEU B O 1
ATOM 4255 N N . GLN B 1 23 ? 45.781 -1.062 -11.18 1 87.06 23 GLN B N 1
ATOM 4256 C CA . GLN B 1 23 ? 45 -2.016 -10.398 1 87.06 23 GLN B CA 1
ATOM 4257 C C . GLN B 1 23 ? 44.062 -1.297 -9.453 1 87.06 23 GLN B C 1
ATOM 4259 O O . GLN B 1 23 ? 42.875 -1.677 -9.328 1 87.06 23 GLN B O 1
ATOM 4264 N N . CYS B 1 24 ? 44.562 -0.317 -8.828 1 87.69 24 CYS B N 1
ATOM 4265 C CA . CYS B 1 24 ? 43.75 0.465 -7.906 1 87.69 24 CYS B CA 1
ATOM 4266 C C . CYS B 1 24 ? 42.594 1.1 -8.625 1 87.69 24 CYS B C 1
ATOM 4268 O O . CYS B 1 24 ? 41.438 1.05 -8.133 1 87.69 24 CYS B O 1
ATOM 4270 N N . ILE B 1 25 ? 42.812 1.608 -9.719 1 86 25 ILE B N 1
ATOM 4271 C CA . ILE B 1 25 ? 41.75 2.248 -10.508 1 86 25 ILE B CA 1
ATOM 4272 C C . ILE B 1 25 ? 40.719 1.206 -10.953 1 86 25 ILE B C 1
ATOM 4274 O O . ILE B 1 25 ? 39.531 1.425 -10.836 1 86 25 ILE B O 1
ATOM 4278 N N . SER B 1 26 ? 41.25 0.113 -11.461 1 86.25 26 SER B N 1
ATOM 4279 C CA . SER B 1 26 ? 40.375 -0.958 -11.922 1 86.25 26 SER B CA 1
ATOM 4280 C C . SER B 1 26 ? 39.469 -1.454 -10.789 1 86.25 26 SER B C 1
ATOM 4282 O O . SER B 1 26 ? 38.25 -1.606 -10.977 1 86.25 26 SER B O 1
ATOM 4284 N N . ASP B 1 27 ? 40.031 -1.608 -9.625 1 88.94 27 ASP B N 1
ATOM 4285 C CA . ASP B 1 27 ? 39.281 -2.094 -8.477 1 88.94 27 ASP B CA 1
ATOM 4286 C C . ASP B 1 27 ? 38.25 -1.063 -8.023 1 88.94 27 ASP B C 1
ATOM 4288 O O . ASP B 1 27 ? 37.125 -1.42 -7.66 1 88.94 27 ASP B O 1
ATOM 4292 N N . SER B 1 28 ? 38.625 0.155 -8.07 1 86.19 28 SER B N 1
ATOM 4293 C CA . SER B 1 28 ? 37.75 1.225 -7.641 1 86.19 28 SER B CA 1
ATOM 4294 C C . SER B 1 28 ? 36.562 1.357 -8.578 1 86.19 28 SER B C 1
ATOM 4296 O O . SER B 1 28 ? 35.406 1.563 -8.133 1 86.19 28 SER B O 1
ATOM 4298 N N . ILE B 1 29 ? 36.812 1.212 -9.773 1 85 29 ILE B N 1
ATOM 4299 C CA . ILE B 1 29 ? 35.75 1.308 -10.781 1 85 29 ILE B CA 1
ATOM 4300 C C . ILE B 1 29 ? 34.812 0.124 -10.641 1 85 29 ILE B C 1
ATOM 4302 O O . ILE B 1 29 ? 33.594 0.293 -10.688 1 85 29 ILE B O 1
ATOM 4306 N N . GLN B 1 30 ? 35.375 -0.993 -10.453 1 85.81 30 GLN B N 1
ATOM 4307 C CA . GLN B 1 30 ? 34.562 -2.193 -10.305 1 85.81 30 GLN B CA 1
ATOM 4308 C C . GLN B 1 30 ? 33.688 -2.119 -9.047 1 85.81 30 GLN B C 1
ATOM 4310 O O . GLN B 1 30 ? 32.5 -2.445 -9.086 1 85.81 30 GLN B O 1
ATOM 4315 N N . GLU B 1 31 ? 34.281 -1.691 -8.031 1 87.06 31 GLU B N 1
ATOM 4316 C CA . GLU B 1 31 ? 33.562 -1.583 -6.77 1 87.06 31 GLU B CA 1
ATOM 4317 C C . GLU B 1 31 ? 32.406 -0.571 -6.867 1 87.06 31 GLU B C 1
ATOM 4319 O O . GLU B 1 31 ? 31.312 -0.829 -6.398 1 87.06 31 GLU B O 1
ATOM 4324 N N . GLN B 1 32 ? 32.656 0.523 -7.43 1 86.06 32 GLN B N 1
ATOM 4325 C CA . GLN B 1 32 ? 31.625 1.544 -7.59 1 86.06 32 GLN B CA 1
ATOM 4326 C C . GLN B 1 32 ? 30.5 1.047 -8.484 1 86.06 32 GLN B C 1
ATOM 4328 O O . GLN B 1 32 ? 29.328 1.318 -8.219 1 86.06 32 GLN B O 1
ATOM 4333 N N . ALA B 1 33 ? 30.891 0.346 -9.516 1 84.56 33 ALA B N 1
ATOM 4334 C CA . ALA B 1 33 ? 29.891 -0.195 -10.438 1 84.56 33 ALA B CA 1
ATOM 4335 C C . ALA B 1 33 ? 29 -1.217 -9.734 1 84.56 33 ALA B C 1
ATOM 4337 O O . ALA B 1 33 ? 27.781 -1.216 -9.922 1 84.56 33 ALA B O 1
ATOM 4338 N N . GLU B 1 34 ? 29.594 -2.016 -8.953 1 86.81 34 GLU B N 1
ATOM 4339 C CA . GLU B 1 34 ? 28.859 -3.039 -8.219 1 86.81 34 GLU B CA 1
ATOM 4340 C C . GLU B 1 34 ? 27.938 -2.412 -7.168 1 86.81 34 GLU B C 1
ATOM 4342 O O . GLU B 1 34 ? 26.797 -2.842 -6.996 1 86.81 34 GLU B O 1
ATOM 4347 N N . ASN B 1 35 ? 28.469 -1.435 -6.496 1 87.31 35 ASN B N 1
ATOM 4348 C CA . ASN B 1 35 ? 27.672 -0.752 -5.48 1 87.31 35 ASN B CA 1
ATOM 4349 C C . ASN B 1 35 ? 26.469 -0.035 -6.09 1 87.31 35 ASN B C 1
ATOM 4351 O O . ASN B 1 35 ? 25.375 -0.064 -5.531 1 87.31 35 ASN B O 1
ATOM 4355 N N . ARG B 1 36 ? 26.672 0.55 -7.195 1 87.12 36 ARG B N 1
ATOM 4356 C CA . ARG B 1 36 ? 25.594 1.262 -7.867 1 87.12 36 ARG B CA 1
ATOM 4357 C C . ARG B 1 36 ? 24.547 0.29 -8.406 1 87.12 36 ARG B C 1
ATOM 4359 O O . ARG B 1 36 ? 23.344 0.582 -8.375 1 87.12 36 ARG B O 1
ATOM 4366 N N . ALA B 1 37 ? 25.031 -0.836 -8.898 1 87.62 37 ALA B N 1
ATOM 4367 C CA . ALA B 1 37 ? 24.109 -1.862 -9.375 1 87.62 37 ALA B CA 1
ATOM 4368 C C . ALA B 1 37 ? 23.25 -2.41 -8.234 1 87.62 37 ALA B C 1
ATOM 4370 O O . ALA B 1 37 ? 22.047 -2.605 -8.398 1 87.62 37 ALA B O 1
ATOM 4371 N N . ALA B 1 38 ? 23.875 -2.609 -7.172 1 89.56 38 ALA B N 1
ATOM 4372 C CA . ALA B 1 38 ? 23.156 -3.113 -6 1 89.56 38 ALA B CA 1
ATOM 4373 C C . ALA B 1 38 ? 22.141 -2.096 -5.5 1 89.56 38 ALA B C 1
ATOM 4375 O O . ALA B 1 38 ? 21.031 -2.465 -5.086 1 89.56 38 ALA B O 1
ATOM 4376 N N . ASP B 1 39 ? 22.531 -0.868 -5.539 1 91.25 39 ASP B N 1
ATOM 4377 C CA . ASP B 1 39 ? 21.656 0.207 -5.09 1 91.25 39 ASP B CA 1
ATOM 4378 C C . ASP B 1 39 ? 20.422 0.324 -5.988 1 91.25 39 ASP B C 1
ATOM 4380 O O . ASP B 1 39 ? 19.297 0.469 -5.5 1 91.25 39 ASP B O 1
ATOM 4384 N N . LEU B 1 40 ? 20.656 0.25 -7.246 1 90.38 40 LEU B N 1
ATOM 4385 C CA . LEU B 1 40 ? 19.547 0.284 -8.195 1 90.38 40 LEU B CA 1
ATOM 4386 C C . LEU B 1 40 ? 18.641 -0.921 -8 1 90.38 40 LEU B C 1
ATOM 4388 O O . LEU B 1 40 ? 17.406 -0.791 -8.062 1 90.38 40 LEU B O 1
ATOM 4392 N N . HIS B 1 41 ? 19.266 -2.012 -7.777 1 93.38 41 HIS B N 1
ATOM 4393 C CA . HIS B 1 41 ? 18.516 -3.242 -7.535 1 93.38 41 HIS B CA 1
ATOM 4394 C C . HIS B 1 41 ? 17.562 -3.088 -6.344 1 93.38 41 HIS B C 1
ATOM 4396 O O . HIS B 1 41 ? 16.406 -3.494 -6.414 1 93.38 41 HIS B O 1
ATOM 4402 N N . ASP B 1 42 ? 18 -2.502 -5.324 1 94.94 42 ASP B N 1
ATOM 4403 C CA . ASP B 1 42 ? 17.188 -2.287 -4.129 1 94.94 42 ASP B CA 1
ATOM 4404 C C . ASP B 1 42 ? 16.016 -1.369 -4.43 1 94.94 42 ASP B C 1
ATOM 4406 O O . ASP B 1 42 ? 14.898 -1.617 -3.969 1 94.94 42 ASP B O 1
ATOM 4410 N N . PHE B 1 43 ? 16.219 -0.357 -5.152 1 94.75 43 PHE B N 1
ATOM 4411 C CA . PHE B 1 43 ? 15.148 0.573 -5.469 1 94.75 43 PHE B CA 1
ATOM 4412 C C . PHE B 1 43 ? 14.094 -0.098 -6.344 1 94.75 43 PHE B C 1
ATOM 4414 O O . PHE B 1 43 ? 12.898 0.149 -6.18 1 94.75 43 PHE B O 1
ATOM 4421 N N . LEU B 1 44 ? 14.539 -0.949 -7.266 1 94.88 44 LEU B N 1
ATOM 4422 C CA . LEU B 1 44 ? 13.609 -1.652 -8.141 1 94.88 44 LEU B CA 1
ATOM 4423 C C . LEU B 1 44 ? 12.766 -2.641 -7.344 1 94.88 44 LEU B C 1
ATOM 4425 O O . LEU B 1 44 ? 11.586 -2.842 -7.656 1 94.88 44 LEU B O 1
ATOM 4429 N N . TYR B 1 45 ? 13.352 -3.264 -6.281 1 96.25 45 TYR B N 1
ATOM 4430 C CA . TYR B 1 45 ? 12.57 -4.074 -5.355 1 96.25 45 TYR B CA 1
ATOM 4431 C C . TYR B 1 45 ? 11.445 -3.258 -4.73 1 96.25 45 TYR B C 1
ATOM 4433 O O . TYR B 1 45 ? 10.312 -3.742 -4.598 1 96.25 45 TYR B O 1
ATOM 4441 N N . VAL B 1 46 ? 11.773 -2.041 -4.383 1 97.44 46 VAL B N 1
ATOM 4442 C CA . VAL B 1 46 ? 10.797 -1.179 -3.719 1 97.44 46 VAL B CA 1
ATOM 4443 C C . VAL B 1 46 ? 9.664 -0.848 -4.68 1 97.44 46 VAL B C 1
ATOM 4445 O O . VAL B 1 46 ? 8.484 -0.951 -4.316 1 97.44 46 VAL B O 1
ATOM 4448 N N . LEU B 1 47 ? 9.969 -0.554 -5.902 1 97.06 47 LEU B N 1
ATOM 4449 C CA . LEU B 1 47 ? 8.945 -0.214 -6.891 1 97.06 47 LEU B CA 1
ATOM 4450 C C . LEU B 1 47 ? 8.07 -1.419 -7.199 1 97.06 47 LEU B C 1
ATOM 4452 O O . LEU B 1 47 ? 6.84 -1.31 -7.207 1 97.06 47 LEU B O 1
ATOM 4456 N N . ALA B 1 48 ? 8.695 -2.549 -7.445 1 98.12 48 ALA B N 1
ATOM 4457 C CA . ALA B 1 48 ? 7.938 -3.766 -7.73 1 98.12 48 ALA B CA 1
ATOM 4458 C C . ALA B 1 48 ? 7.066 -4.16 -6.543 1 98.12 48 ALA B C 1
ATOM 4460 O O . ALA B 1 48 ? 5.887 -4.488 -6.711 1 98.12 48 ALA B O 1
ATOM 4461 N N . GLY B 1 49 ? 7.652 -4.102 -5.352 1 98.44 49 GLY B N 1
ATOM 4462 C CA . GLY B 1 49 ? 6.891 -4.414 -4.152 1 98.44 49 GLY B CA 1
ATOM 4463 C C . GLY B 1 49 ? 5.707 -3.488 -3.941 1 98.44 49 GLY B C 1
ATOM 4464 O O . GLY B 1 49 ? 4.637 -3.928 -3.512 1 98.44 49 GLY B O 1
ATOM 4465 N N . ALA B 1 50 ? 5.859 -2.203 -4.211 1 98.56 50 ALA B N 1
ATOM 4466 C CA . ALA B 1 50 ? 4.766 -1.244 -4.09 1 98.56 50 ALA B CA 1
ATOM 4467 C C . ALA B 1 50 ? 3.621 -1.598 -5.035 1 98.56 50 ALA B C 1
ATOM 4469 O O . ALA B 1 50 ? 2.449 -1.486 -4.668 1 98.56 50 ALA B O 1
ATOM 4470 N N . MET B 1 51 ? 3.93 -2.002 -6.23 1 98.31 51 MET B N 1
ATOM 4471 C CA . MET B 1 51 ? 2.91 -2.418 -7.191 1 98.31 51 MET B CA 1
ATOM 4472 C C . MET B 1 51 ? 2.158 -3.645 -6.688 1 98.31 51 MET B C 1
ATOM 4474 O O . MET B 1 51 ? 0.936 -3.729 -6.824 1 98.31 51 MET B O 1
ATOM 4478 N N . ILE B 1 52 ? 2.887 -4.582 -6.121 1 98.56 52 ILE B N 1
ATOM 4479 C CA . ILE B 1 52 ? 2.254 -5.777 -5.57 1 98.56 52 ILE B CA 1
ATOM 4480 C C . ILE B 1 52 ? 1.369 -5.395 -4.387 1 98.56 52 ILE B C 1
ATOM 4482 O O . ILE B 1 52 ? 0.243 -5.879 -4.262 1 98.56 52 ILE B O 1
ATOM 4486 N N . PHE B 1 53 ? 1.864 -4.496 -3.5 1 98.5 53 PHE B N 1
ATOM 4487 C CA . PHE B 1 53 ? 1.053 -4.039 -2.377 1 98.5 53 PHE B CA 1
ATOM 4488 C C . PHE B 1 53 ? -0.279 -3.479 -2.865 1 98.5 53 PHE B C 1
ATOM 4490 O O . PHE B 1 53 ? -1.313 -3.678 -2.225 1 98.5 53 PHE B O 1
ATOM 4497 N N . PHE B 1 54 ? -0.269 -2.758 -3.938 1 98.25 54 PHE B N 1
ATOM 4498 C CA . PHE B 1 54 ? -1.472 -2.121 -4.461 1 98.25 54 PHE B CA 1
ATOM 4499 C C . PHE B 1 54 ? -2.516 -3.164 -4.84 1 98.25 54 PHE B C 1
ATOM 4501 O O . PHE B 1 54 ? -3.705 -2.855 -4.93 1 98.25 54 PHE B O 1
ATOM 4508 N N . MET B 1 55 ? -2.125 -4.414 -5.086 1 98.06 55 MET B N 1
ATOM 4509 C CA . MET B 1 55 ? -3.061 -5.508 -5.344 1 98.06 55 MET B CA 1
ATOM 4510 C C . MET B 1 55 ? -4.027 -5.684 -4.18 1 98.06 55 MET B C 1
ATOM 4512 O O . MET B 1 55 ? -5.156 -6.145 -4.367 1 98.06 55 MET B O 1
ATOM 4516 N N . GLN B 1 56 ? -3.598 -5.293 -2.98 1 97.56 56 GLN B N 1
ATOM 4517 C CA . GLN B 1 56 ? -4.5 -5.379 -1.837 1 97.56 56 GLN B CA 1
ATOM 4518 C C . GLN B 1 56 ? -5.77 -4.566 -2.074 1 97.56 56 GLN B C 1
ATOM 4520 O O . GLN B 1 56 ? -6.855 -4.965 -1.653 1 97.56 56 GLN B O 1
ATOM 4525 N N . SER B 1 57 ? -5.59 -3.453 -2.742 1 97.19 57 SER B N 1
ATOM 4526 C CA . SER B 1 57 ? -6.754 -2.664 -3.127 1 97.19 57 SER B CA 1
ATOM 4527 C C . SER B 1 57 ? -7.613 -3.408 -4.148 1 97.19 57 SER B C 1
ATOM 4529 O O . SER B 1 57 ? -8.844 -3.311 -4.121 1 97.19 57 SER B O 1
ATOM 4531 N N . GLY B 1 58 ? -6.98 -4.074 -5.051 1 97.88 58 GLY B N 1
ATOM 4532 C CA . GLY B 1 58 ? -7.703 -4.855 -6.043 1 97.88 58 GLY B CA 1
ATOM 4533 C C . GLY B 1 58 ? -8.539 -5.965 -5.438 1 97.88 58 GLY B C 1
ATOM 4534 O O . GLY B 1 58 ? -9.711 -6.137 -5.793 1 97.88 58 GLY B O 1
ATOM 4535 N N . PHE B 1 59 ? -7.961 -6.664 -4.473 1 97.62 59 PHE B N 1
ATOM 4536 C CA . PHE B 1 59 ? -8.695 -7.711 -3.771 1 97.62 59 PHE B CA 1
ATOM 4537 C C . PHE B 1 59 ? -9.898 -7.129 -3.033 1 97.62 59 PHE B C 1
ATOM 4539 O O . PHE B 1 59 ? -10.992 -7.695 -3.078 1 97.62 59 PHE B O 1
ATOM 4546 N N . ALA B 1 60 ? -9.656 -6.016 -2.4 1 97.06 60 ALA B N 1
ATOM 4547 C CA . ALA B 1 60 ? -10.727 -5.391 -1.627 1 97.06 60 ALA B CA 1
ATOM 4548 C C . ALA B 1 60 ? -11.891 -4.992 -2.527 1 97.06 60 ALA B C 1
ATOM 4550 O O . ALA B 1 60 ? -13.047 -5.273 -2.213 1 97.06 60 ALA B O 1
ATOM 4551 N N . MET B 1 61 ? -11.609 -4.34 -3.67 1 97.44 61 MET B N 1
ATOM 4552 C CA . MET B 1 61 ? -12.648 -3.879 -4.582 1 97.44 61 MET B CA 1
ATOM 4553 C C . MET B 1 61 ? -13.367 -5.059 -5.23 1 97.44 61 MET B C 1
ATOM 4555 O O . MET B 1 61 ? -14.594 -5.066 -5.336 1 97.44 61 MET B O 1
ATOM 4559 N N . LEU B 1 62 ? -12.617 -6.059 -5.641 1 96.81 62 LEU B N 1
ATOM 4560 C CA . LEU B 1 62 ? -13.203 -7.234 -6.281 1 96.81 62 LEU B CA 1
ATOM 4561 C C . LEU B 1 62 ? -14.125 -7.977 -5.316 1 96.81 62 LEU B C 1
ATOM 4563 O O . LEU B 1 62 ? -15.25 -8.32 -5.672 1 96.81 62 LEU B O 1
ATOM 4567 N N . CYS B 1 63 ? -13.688 -8.195 -4.113 1 95.5 63 CYS B N 1
ATOM 4568 C CA . CYS B 1 63 ? -14.484 -8.906 -3.117 1 95.5 63 CYS B CA 1
ATOM 4569 C C . CYS B 1 63 ? -15.711 -8.094 -2.719 1 95.5 63 CYS B C 1
ATOM 4571 O O . CYS B 1 63 ? -16.812 -8.633 -2.629 1 95.5 63 CYS B O 1
ATOM 4573 N N . ALA B 1 64 ? -15.477 -6.816 -2.492 1 94.5 64 ALA B N 1
ATOM 4574 C CA . ALA B 1 64 ? -16.594 -5.953 -2.125 1 94.5 64 ALA B CA 1
ATOM 4575 C C . ALA B 1 64 ? -17.656 -5.941 -3.217 1 94.5 64 ALA B C 1
ATOM 4577 O O . ALA B 1 64 ? -18.859 -5.996 -2.924 1 94.5 64 ALA B O 1
ATOM 4578 N N . GLY B 1 65 ? -17.25 -5.867 -4.441 1 95.25 65 GLY B N 1
ATOM 4579 C CA . GLY B 1 65 ? -18.188 -5.855 -5.547 1 95.25 65 GLY B CA 1
ATOM 4580 C C . GLY B 1 65 ? -18.922 -7.176 -5.723 1 95.25 65 GLY B C 1
ATOM 4581 O O . GLY B 1 65 ? -20 -7.219 -6.316 1 95.25 65 GLY B O 1
ATOM 4582 N N . SER B 1 66 ? -18.391 -8.219 -5.148 1 94.94 66 SER B N 1
ATOM 4583 C CA . SER B 1 66 ? -18.906 -9.562 -5.402 1 94.94 66 SER B CA 1
ATOM 4584 C C . SER B 1 66 ? -19.828 -10.023 -4.281 1 94.94 66 SER B C 1
ATOM 4586 O O . SER B 1 66 ? -20.391 -11.125 -4.34 1 94.94 66 SER B O 1
ATOM 4588 N N . VAL B 1 67 ? -20 -9.25 -3.234 1 93.19 67 VAL B N 1
ATOM 4589 C CA . VAL B 1 67 ? -20.859 -9.641 -2.125 1 93.19 67 VAL B CA 1
ATOM 4590 C C . VAL B 1 67 ? -22.078 -8.734 -2.072 1 93.19 67 VAL B C 1
ATOM 4592 O O . VAL B 1 67 ? -22.125 -7.699 -2.746 1 93.19 67 VAL B O 1
ATOM 4595 N N . ARG B 1 68 ? -23.094 -9.219 -1.271 1 90.56 68 ARG B N 1
ATOM 4596 C CA . ARG B 1 68 ? -24.281 -8.406 -1.073 1 90.56 68 ARG B CA 1
ATOM 4597 C C . ARG B 1 68 ? -23.969 -7.164 -0.241 1 90.56 68 ARG B C 1
ATOM 4599 O O . ARG B 1 68 ? -23.078 -7.188 0.609 1 90.56 68 ARG B O 1
ATOM 4606 N N . LEU B 1 69 ? -24.656 -6.125 -0.392 1 87.94 69 LEU B N 1
ATOM 4607 C CA . LEU B 1 69 ? -24.422 -4.801 0.176 1 87.94 69 LEU B CA 1
ATOM 4608 C C . LEU B 1 69 ? -24.297 -4.879 1.693 1 87.94 69 LEU B C 1
ATOM 4610 O O . LEU B 1 69 ? -23.5 -4.148 2.287 1 87.94 69 LEU B O 1
ATOM 4614 N N . LYS B 1 70 ? -24.984 -5.746 2.355 1 88.81 70 LYS B N 1
ATOM 4615 C CA . LYS B 1 70 ? -25.031 -5.844 3.811 1 88.81 70 LYS B CA 1
ATOM 4616 C C . LYS B 1 70 ? -23.75 -6.438 4.367 1 88.81 70 LYS B C 1
ATOM 4618 O O . LYS B 1 70 ? -23.594 -6.574 5.582 1 88.81 70 LYS B O 1
ATOM 4623 N N . ASN B 1 71 ? -22.766 -6.773 3.459 1 92.38 71 ASN B N 1
ATOM 4624 C CA . ASN B 1 71 ? -21.547 -7.43 3.902 1 92.38 71 ASN B CA 1
ATOM 4625 C C . ASN B 1 71 ? -20.297 -6.691 3.41 1 92.38 71 ASN B C 1
ATOM 4627 O O . ASN B 1 71 ? -19.172 -7.164 3.588 1 92.38 71 ASN B O 1
ATOM 4631 N N . VAL B 1 72 ? -20.406 -5.562 2.828 1 91.88 72 VAL B N 1
ATOM 4632 C CA . VAL B 1 72 ? -19.344 -4.844 2.143 1 91.88 72 VAL B CA 1
ATOM 4633 C C . VAL B 1 72 ? -18.312 -4.363 3.162 1 91.88 72 VAL B C 1
ATOM 4635 O O . VAL B 1 72 ? -17.109 -4.586 2.992 1 91.88 72 VAL B O 1
ATOM 4638 N N . GLN B 1 73 ? -18.734 -3.754 4.219 1 92.06 73 GLN B N 1
ATOM 4639 C CA . GLN B 1 73 ? -17.828 -3.213 5.227 1 92.06 73 GLN B CA 1
ATOM 4640 C C . GLN B 1 73 ? -16.984 -4.316 5.859 1 92.06 73 GLN B C 1
ATOM 4642 O O . GLN B 1 73 ? -15.781 -4.145 6.066 1 92.06 73 GLN B O 1
ATOM 4647 N N . ASN B 1 74 ? -17.625 -5.348 6.145 1 92.31 74 ASN B N 1
ATOM 4648 C CA . ASN B 1 74 ? -16.922 -6.488 6.734 1 92.31 74 ASN B CA 1
ATOM 4649 C C . ASN B 1 74 ? -15.844 -7.027 5.805 1 92.31 74 ASN B C 1
ATOM 4651 O O . ASN B 1 74 ? -14.719 -7.301 6.238 1 92.31 74 ASN B O 1
ATOM 4655 N N . THR B 1 75 ? -16.219 -7.203 4.605 1 92.19 75 THR B N 1
ATOM 4656 C CA . THR B 1 75 ? -15.297 -7.727 3.6 1 92.19 75 THR B CA 1
ATOM 4657 C C . THR B 1 75 ? -14.102 -6.789 3.424 1 92.19 75 THR B C 1
ATOM 4659 O O . THR B 1 75 ? -12.953 -7.246 3.342 1 92.19 75 THR B O 1
ATOM 4662 N N . MET B 1 76 ? -14.344 -5.555 3.436 1 93.38 76 MET B N 1
ATOM 4663 C CA . MET B 1 76 ? -13.297 -4.562 3.238 1 93.38 76 MET B CA 1
ATOM 4664 C C . MET B 1 76 ? -12.352 -4.523 4.438 1 93.38 76 MET B C 1
ATOM 4666 O O . MET B 1 76 ? -11.133 -4.43 4.27 1 93.38 76 MET B O 1
ATOM 4670 N N . LEU B 1 77 ? -12.883 -4.547 5.578 1 93.94 77 LEU B N 1
ATOM 4671 C CA . LEU B 1 77 ? -12.055 -4.547 6.781 1 93.94 77 LEU B CA 1
ATOM 4672 C C . LEU B 1 77 ? -11.133 -5.758 6.805 1 93.94 77 LEU B C 1
ATOM 4674 O O . LEU B 1 77 ? -9.953 -5.641 7.145 1 93.94 77 LEU B O 1
ATOM 4678 N N . LYS B 1 78 ? -11.656 -6.875 6.445 1 93.25 78 LYS B N 1
ATOM 4679 C CA . LYS B 1 78 ? -10.852 -8.086 6.395 1 93.25 78 LYS B CA 1
ATOM 4680 C C . LYS B 1 78 ? -9.672 -7.926 5.441 1 93.25 78 LYS B C 1
ATOM 4682 O O . LYS B 1 78 ? -8.539 -8.281 5.781 1 93.25 78 LYS B O 1
ATOM 4687 N N . ASN B 1 79 ? -9.914 -7.363 4.336 1 94.19 79 ASN B N 1
ATOM 4688 C CA . ASN B 1 79 ? -8.852 -7.16 3.355 1 94.19 79 ASN B CA 1
ATOM 4689 C C . ASN B 1 79 ? -7.781 -6.207 3.881 1 94.19 79 ASN B C 1
ATOM 4691 O O . ASN B 1 79 ? -6.586 -6.457 3.707 1 94.19 79 ASN B O 1
ATOM 4695 N N . LEU B 1 80 ? -8.188 -5.129 4.508 1 95.19 80 LEU B N 1
ATOM 4696 C CA . LEU B 1 80 ? -7.238 -4.188 5.098 1 95.19 80 LEU B CA 1
ATOM 4697 C C . LEU B 1 80 ? -6.402 -4.863 6.176 1 95.19 80 LEU B C 1
ATOM 4699 O O . LEU B 1 80 ? -5.184 -4.668 6.238 1 95.19 80 LEU B O 1
ATOM 4703 N N . LEU B 1 81 ? -7.031 -5.648 6.941 1 94.38 81 LEU B N 1
ATOM 4704 C CA . LEU B 1 81 ? -6.348 -6.301 8.055 1 94.38 81 LEU B CA 1
ATOM 4705 C C . LEU B 1 81 ? -5.398 -7.387 7.555 1 94.38 81 LEU B C 1
ATOM 4707 O O . LEU B 1 81 ? -4.41 -7.707 8.211 1 94.38 81 LEU B O 1
ATOM 4711 N N . ASP B 1 82 ? -5.723 -7.93 6.406 1 94.5 82 ASP B N 1
ATOM 4712 C CA . ASP B 1 82 ? -4.785 -8.875 5.797 1 94.5 82 ASP B CA 1
ATOM 4713 C C . ASP B 1 82 ? -3.451 -8.195 5.488 1 94.5 82 ASP B C 1
ATOM 4715 O O . ASP B 1 82 ? -2.387 -8.773 5.73 1 94.5 82 ASP B O 1
ATOM 4719 N N . ALA B 1 83 ? -3.531 -7.008 4.969 1 94.25 83 ALA B N 1
ATOM 4720 C CA . ALA B 1 83 ? -2.312 -6.258 4.664 1 94.25 83 ALA B CA 1
ATOM 4721 C C . ALA B 1 83 ? -1.535 -5.941 5.938 1 94.25 83 ALA B C 1
ATOM 4723 O O . ALA B 1 83 ? -0.319 -6.133 5.996 1 94.25 83 ALA B O 1
ATOM 4724 N N . CYS B 1 84 ? -2.227 -5.512 6.957 1 96.56 84 CYS B N 1
ATOM 4725 C CA . CYS B 1 84 ? -1.604 -5.133 8.219 1 96.56 84 CYS B CA 1
ATOM 4726 C C . CYS B 1 84 ? -1.066 -6.355 8.953 1 96.56 84 CYS B C 1
ATOM 4728 O O . CYS B 1 84 ? 0.084 -6.367 9.391 1 96.56 84 CYS B O 1
ATOM 4730 N N . GLY B 1 85 ? -1.928 -7.379 9.047 1 95.75 85 GLY B N 1
ATOM 4731 C CA . GLY B 1 85 ? -1.539 -8.594 9.75 1 95.75 85 GLY B CA 1
ATOM 4732 C C . GLY B 1 85 ? -0.363 -9.297 9.109 1 95.75 85 GLY B C 1
ATOM 4733 O O . GLY B 1 85 ? 0.52 -9.805 9.805 1 95.75 85 GLY B O 1
ATOM 4734 N N . ALA B 1 86 ? -0.41 -9.336 7.812 1 96.44 86 ALA B N 1
ATOM 4735 C CA . ALA B 1 86 ? 0.684 -9.992 7.105 1 96.44 86 ALA B CA 1
ATOM 4736 C C . ALA B 1 86 ? 2.006 -9.273 7.344 1 96.44 86 ALA B C 1
ATOM 4738 O O . ALA B 1 86 ? 3.051 -9.914 7.492 1 96.44 86 ALA B O 1
ATOM 4739 N N . ALA B 1 87 ? 1.985 -7.926 7.32 1 97.44 87 ALA B N 1
ATOM 4740 C CA . ALA B 1 87 ? 3.207 -7.16 7.551 1 97.44 87 ALA B CA 1
ATOM 4741 C C . ALA B 1 87 ? 3.807 -7.477 8.922 1 97.44 87 ALA B C 1
ATOM 4743 O O . ALA B 1 87 ? 5 -7.77 9.031 1 97.44 87 ALA B O 1
ATOM 4744 N N . LEU B 1 88 ? 3.02 -7.5 9.898 1 97.62 88 LEU B N 1
ATOM 4745 C CA . LEU B 1 88 ? 3.486 -7.703 11.266 1 97.62 88 LEU B CA 1
ATOM 4746 C C . LEU B 1 88 ? 3.881 -9.156 11.492 1 97.62 88 LEU B C 1
ATOM 4748 O O . LEU B 1 88 ? 4.938 -9.438 12.062 1 97.62 88 LEU B O 1
ATOM 4752 N N . ALA B 1 89 ? 3.049 -10.094 10.984 1 97.81 89 ALA B N 1
ATOM 4753 C CA . ALA B 1 89 ? 3.332 -11.516 11.172 1 97.81 89 ALA B CA 1
ATOM 4754 C C . ALA B 1 89 ? 4.582 -11.93 10.406 1 97.81 89 ALA B C 1
ATOM 4756 O O . ALA B 1 89 ? 5.395 -12.711 10.906 1 97.81 89 ALA B O 1
ATOM 4757 N N . PHE B 1 90 ? 4.695 -11.461 9.18 1 97.88 90 PHE B N 1
ATOM 4758 C CA . PHE B 1 90 ? 5.852 -11.812 8.367 1 97.88 90 PHE B CA 1
ATOM 4759 C C . PHE B 1 90 ? 7.129 -11.242 8.969 1 97.88 90 PHE B C 1
ATOM 4761 O O . PHE B 1 90 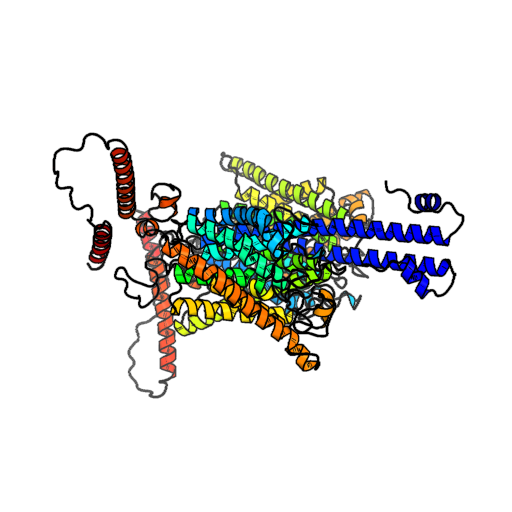? 8.195 -11.859 8.898 1 97.88 90 PHE B O 1
ATOM 4768 N N . TYR B 1 91 ? 7.082 -10.031 9.57 1 98.31 91 TYR B N 1
ATOM 4769 C CA . TYR B 1 91 ? 8.242 -9.422 10.211 1 98.31 91 TYR B CA 1
ATOM 4770 C C . TYR B 1 91 ? 8.625 -10.172 11.477 1 98.31 91 TYR B C 1
ATOM 4772 O O . TYR B 1 91 ? 9.797 -10.461 11.711 1 98.31 91 TYR B O 1
ATOM 4780 N N . LEU B 1 92 ? 7.648 -10.523 12.297 1 97.69 92 LEU B N 1
ATOM 4781 C CA . LEU B 1 92 ? 7.918 -11.102 13.609 1 97.69 92 LEU B CA 1
ATOM 4782 C C . LEU B 1 92 ? 8.414 -12.531 13.484 1 97.69 92 LEU B C 1
ATOM 4784 O O . LEU B 1 92 ? 9.359 -12.93 14.172 1 97.69 92 LEU B O 1
ATOM 4788 N N . VAL B 1 93 ? 7.746 -13.352 12.5 1 97.69 93 VAL B N 1
ATOM 4789 C CA . VAL B 1 93 ? 8.117 -14.766 12.5 1 97.69 93 VAL B CA 1
ATOM 4790 C C . VAL B 1 93 ? 8.219 -15.273 11.062 1 97.69 93 VAL B C 1
ATOM 4792 O O . VAL B 1 93 ? 9.039 -16.141 10.766 1 97.69 93 VAL B O 1
ATOM 4795 N N . GLY B 1 94 ? 7.43 -14.836 10.148 1 98.31 94 GLY B N 1
ATOM 4796 C CA . GLY B 1 94 ? 7.297 -15.398 8.82 1 98.31 94 GLY B CA 1
ATOM 4797 C C . GLY B 1 94 ? 8.594 -15.367 8.023 1 98.31 94 GLY B C 1
ATOM 4798 O O . GLY B 1 94 ? 8.969 -16.359 7.398 1 98.31 94 GLY B O 1
ATOM 4799 N N . PHE B 1 95 ? 9.234 -14.164 8.023 1 98.38 95 PHE B N 1
ATOM 4800 C CA . PHE B 1 95 ? 10.484 -14.039 7.281 1 98.38 95 PHE B CA 1
ATOM 4801 C C . PHE B 1 95 ? 11.523 -15.031 7.789 1 98.38 95 PHE B C 1
ATOM 4803 O O . PHE B 1 95 ? 12.25 -15.641 6.996 1 98.38 95 PHE B O 1
ATOM 4810 N N . GLY B 1 96 ? 11.602 -15.195 9.109 1 98.25 96 GLY B N 1
ATOM 4811 C CA . GLY B 1 96 ? 12.523 -16.156 9.695 1 98.25 96 GLY B CA 1
ATOM 4812 C C . GLY B 1 96 ? 12.281 -17.578 9.242 1 98.25 96 GLY B C 1
ATOM 4813 O O . GLY B 1 96 ? 13.227 -18.281 8.867 1 98.25 96 GLY B O 1
ATOM 4814 N N . PHE B 1 97 ? 11.055 -17.953 9.164 1 98.38 97 PHE B N 1
ATOM 4815 C CA . PHE B 1 97 ? 10.703 -19.312 8.75 1 98.38 97 PHE B CA 1
ATOM 4816 C C . PHE B 1 97 ? 10.914 -19.484 7.25 1 98.38 97 PHE B C 1
ATOM 4818 O O . PHE B 1 97 ? 11.266 -20.578 6.789 1 98.38 97 PHE B O 1
ATOM 4825 N N . ALA B 1 98 ? 10.781 -18.484 6.496 1 98.44 98 ALA B N 1
ATOM 4826 C CA . ALA B 1 98 ? 10.859 -18.578 5.043 1 98.44 98 ALA B CA 1
ATOM 4827 C C . ALA B 1 98 ? 12.312 -18.531 4.566 1 98.44 98 ALA B C 1
ATOM 4829 O O . ALA B 1 98 ? 12.727 -19.344 3.734 1 98.44 98 ALA B O 1
ATOM 4830 N N . PHE B 1 99 ? 13.141 -17.609 5.133 1 97.62 99 PHE B N 1
ATOM 4831 C CA . PHE B 1 99 ? 14.43 -17.328 4.516 1 97.62 99 PHE B CA 1
ATOM 4832 C C . PHE B 1 99 ? 15.531 -17.297 5.566 1 97.62 99 PHE B C 1
ATOM 4834 O O . PHE B 1 99 ? 16.703 -17.078 5.234 1 97.62 99 PHE B O 1
ATOM 4841 N N . GLY B 1 100 ? 15.188 -17.484 6.875 1 96.12 100 GLY B N 1
ATOM 4842 C CA . GLY B 1 100 ? 16.203 -17.484 7.918 1 96.12 100 GLY B CA 1
ATOM 4843 C C . GLY B 1 100 ? 17.281 -18.516 7.707 1 96.12 100 GLY B C 1
ATOM 4844 O O . GLY B 1 100 ? 16.984 -19.688 7.492 1 96.12 100 GLY B O 1
ATOM 4845 N N . GLY B 1 101 ? 18.578 -18.047 7.66 1 91.56 101 GLY B N 1
ATOM 4846 C CA . GLY B 1 101 ? 19.703 -18.969 7.602 1 91.56 101 GLY B CA 1
ATOM 4847 C C . GLY B 1 101 ? 20.156 -19.281 6.188 1 91.56 101 GLY B C 1
ATOM 4848 O O . GLY B 1 101 ? 21.172 -19.938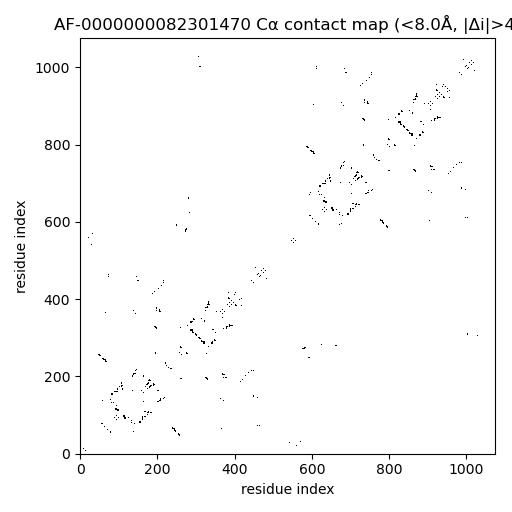 5.984 1 91.56 101 GLY B O 1
ATOM 4849 N N . GLN B 1 102 ? 19.469 -18.734 5.191 1 92 102 GLN B N 1
ATOM 4850 C CA . GLN B 1 102 ? 19.75 -19.141 3.816 1 92 102 GLN B CA 1
ATOM 4851 C C . GLN B 1 102 ? 21.125 -18.656 3.365 1 92 102 GLN B C 1
ATOM 4853 O O . GLN B 1 102 ? 21.734 -19.25 2.471 1 92 102 GLN B O 1
ATOM 4858 N N . ASN B 1 103 ? 21.641 -17.625 4 1 88 103 ASN B N 1
ATOM 4859 C CA . ASN B 1 103 ? 22.969 -17.109 3.65 1 88 103 ASN B CA 1
ATOM 4860 C C . ASN B 1 103 ? 24.031 -17.578 4.641 1 88 103 ASN B C 1
ATOM 4862 O O . ASN B 1 103 ? 25.219 -17.281 4.469 1 88 103 ASN B O 1
ATOM 4866 N N . GLU B 1 104 ? 23.625 -18.312 5.641 1 89.5 104 GLU B N 1
ATOM 4867 C CA . GLU B 1 104 ? 24.531 -18.734 6.703 1 89.5 104 GLU B CA 1
ATOM 4868 C C . GLU B 1 104 ? 24.938 -20.188 6.535 1 89.5 104 GLU B C 1
ATOM 4870 O O . GLU B 1 104 ? 26.016 -20.594 6.965 1 89.5 104 GLU B O 1
ATOM 4875 N N . SER B 1 105 ? 24.031 -20.953 5.973 1 89.31 105 SER B N 1
ATOM 4876 C CA . SER B 1 105 ? 24.281 -22.375 5.805 1 89.31 105 SER B CA 1
ATOM 4877 C C . SER B 1 105 ? 23.828 -22.859 4.43 1 89.31 105 SER B C 1
ATOM 4879 O O . SER B 1 105 ? 22.875 -22.328 3.861 1 89.31 105 SER B O 1
ATOM 4881 N N . THR B 1 106 ? 24.5 -23.891 3.971 1 90.31 106 THR B N 1
ATOM 4882 C CA . THR B 1 106 ? 24.125 -24.469 2.684 1 90.31 106 THR B CA 1
ATOM 4883 C C . THR B 1 106 ? 23.344 -25.766 2.883 1 90.31 106 THR B C 1
ATOM 4885 O O . THR B 1 106 ? 22.938 -26.406 1.91 1 90.31 106 THR B O 1
ATOM 4888 N N . SER B 1 107 ? 23.125 -26.047 4.109 1 92.5 107 SER B N 1
ATOM 4889 C CA . SER B 1 107 ? 22.422 -27.297 4.402 1 92.5 107 SER B CA 1
ATOM 4890 C C . SER B 1 107 ? 20.953 -27.203 4.027 1 92.5 107 SER B C 1
ATOM 4892 O O . SER B 1 107 ? 20.312 -26.172 4.234 1 92.5 107 SER B O 1
ATOM 4894 N N . THR B 1 108 ? 20.516 -28.297 3.414 1 95.38 108 THR B N 1
ATOM 4895 C CA . THR B 1 108 ? 19.094 -28.391 3.121 1 95.38 108 THR B CA 1
ATOM 4896 C C . THR B 1 108 ? 18.281 -28.438 4.41 1 95.38 108 THR B C 1
ATOM 4898 O O . THR B 1 108 ? 18.656 -29.109 5.371 1 95.38 108 THR B O 1
ATOM 4901 N N . SER B 1 109 ? 17.219 -27.625 4.473 1 94.69 109 SER B N 1
ATOM 4902 C CA . SER B 1 109 ? 16.375 -27.594 5.66 1 94.69 109 SER B CA 1
ATOM 4903 C C . SER B 1 109 ? 14.898 -27.484 5.285 1 94.69 109 SER B C 1
ATOM 4905 O O . SER B 1 109 ? 14.562 -27.078 4.168 1 94.69 109 SER B O 1
ATOM 4907 N N . PHE B 1 110 ? 14.039 -27.859 6.141 1 94.75 110 PHE B N 1
ATOM 4908 C CA . PHE B 1 110 ? 12.594 -27.859 5.953 1 94.75 110 PHE B CA 1
ATOM 4909 C C . PHE B 1 110 ? 12.016 -26.484 6.258 1 94.75 110 PHE B C 1
ATOM 4911 O O . PHE B 1 110 ? 10.945 -26.125 5.77 1 94.75 110 PHE B O 1
ATOM 4918 N N . ILE B 1 111 ? 12.719 -25.703 7.078 1 96.12 111 ILE B N 1
ATOM 4919 C CA . ILE B 1 111 ? 12.234 -24.438 7.594 1 96.12 111 ILE B CA 1
ATOM 4920 C C . ILE B 1 111 ? 13.414 -23.562 8.023 1 96.12 111 ILE B C 1
ATOM 4922 O O . ILE B 1 111 ? 14.5 -24.078 8.312 1 96.12 111 ILE B O 1
ATOM 4926 N N . GLY B 1 112 ? 13.227 -22.234 7.969 1 96.25 112 GLY B N 1
ATOM 4927 C CA . GLY B 1 112 ? 14.25 -21.344 8.508 1 96.25 112 GLY B CA 1
ATOM 4928 C C . GLY B 1 112 ? 14.211 -21.25 10.016 1 96.25 112 GLY B C 1
ATOM 4929 O O . GLY B 1 112 ? 13.172 -21.5 10.641 1 96.25 112 GLY B O 1
ATOM 4930 N N . THR B 1 113 ? 15.375 -20.797 10.641 1 94.62 113 THR B N 1
ATOM 4931 C CA . THR B 1 113 ? 15.422 -20.844 12.102 1 94.62 113 THR B CA 1
ATOM 4932 C C . THR B 1 113 ? 16.047 -19.562 12.656 1 94.62 113 THR B C 1
ATOM 4934 O O . THR B 1 113 ? 16.25 -19.453 13.867 1 94.62 113 THR B O 1
ATOM 4937 N N . THR B 1 114 ? 16.375 -18.641 11.812 1 95.56 114 THR B N 1
ATOM 4938 C CA . THR B 1 114 ? 16.969 -17.391 12.266 1 95.56 114 THR B CA 1
ATOM 4939 C C . THR B 1 114 ? 16.25 -16.188 11.664 1 95.56 114 THR B C 1
ATOM 4941 O O . THR B 1 114 ? 15.273 -16.359 10.93 1 95.56 114 THR B O 1
ATOM 4944 N N . ASP B 1 115 ? 16.688 -14.953 12.031 1 95.75 115 ASP B N 1
ATOM 4945 C CA . ASP B 1 115 ? 16.172 -13.703 11.484 1 95.75 115 ASP B CA 1
ATOM 4946 C C . ASP B 1 115 ? 14.703 -13.492 11.852 1 95.75 115 ASP B C 1
ATOM 4948 O O . ASP B 1 115 ? 13.898 -13.086 11.016 1 95.75 115 ASP B O 1
ATOM 4952 N N . PHE B 1 116 ? 14.352 -13.898 13.047 1 96.81 116 PHE B N 1
ATOM 4953 C CA . PHE B 1 116 ? 13.055 -13.539 13.602 1 96.81 116 PHE B CA 1
ATOM 4954 C C . PHE B 1 116 ? 13.047 -12.094 14.078 1 96.81 116 PHE B C 1
ATOM 4956 O O . PHE B 1 116 ? 14.055 -11.609 14.609 1 96.81 116 PHE B O 1
ATOM 4963 N N . ALA B 1 117 ? 11.969 -11.375 13.914 1 97.06 117 ALA B N 1
ATOM 4964 C CA . ALA B 1 117 ? 11.867 -9.945 14.211 1 97.06 117 ALA B CA 1
ATOM 4965 C C . ALA B 1 117 ? 13.016 -9.164 13.586 1 97.06 117 ALA B C 1
ATOM 4967 O O . ALA B 1 117 ? 13.672 -8.367 14.258 1 97.06 117 ALA B O 1
ATOM 4968 N N . SER B 1 118 ? 13.289 -9.547 12.359 1 96 118 SER B N 1
ATOM 4969 C CA . SER B 1 118 ? 14.375 -8.969 11.578 1 96 118 SER B CA 1
ATOM 4970 C C . SER B 1 118 ? 14.023 -8.906 10.094 1 96 118 SER B C 1
ATOM 4972 O O . SER B 1 118 ? 13.141 -9.633 9.633 1 96 118 SER B O 1
ATOM 4974 N N . VAL B 1 119 ? 14.68 -8.008 9.414 1 96 119 VAL B N 1
ATOM 4975 C CA . VAL B 1 119 ? 14.438 -7.91 7.977 1 96 119 VAL B CA 1
ATOM 4976 C C . VAL B 1 119 ? 15.562 -8.602 7.215 1 96 119 VAL B C 1
ATOM 4978 O O . VAL B 1 119 ? 15.656 -8.484 5.992 1 96 119 VAL B O 1
ATOM 4981 N N . GLY B 1 120 ? 16.469 -9.273 7.938 1 94.62 120 GLY B N 1
ATOM 4982 C CA . GLY B 1 120 ? 17.578 -9.992 7.309 1 94.62 120 GLY B CA 1
ATOM 4983 C C . GLY B 1 120 ? 18.625 -9.07 6.734 1 94.62 120 GLY B C 1
ATOM 4984 O O . GLY B 1 120 ? 18.859 -7.973 7.258 1 94.62 120 GLY B O 1
ATOM 4985 N N . ASP B 1 121 ? 19.312 -9.5 5.617 1 92.75 121 ASP B N 1
ATOM 4986 C CA . ASP B 1 121 ? 20.453 -8.789 5.055 1 92.75 121 ASP B CA 1
ATOM 4987 C C . ASP B 1 121 ? 20 -7.707 4.078 1 92.75 121 ASP B C 1
ATOM 4989 O O . ASP B 1 121 ? 20.781 -6.82 3.725 1 92.75 121 ASP B O 1
ATOM 4993 N N . SER B 1 122 ? 18.766 -7.844 3.662 1 95.5 122 SER B N 1
ATOM 4994 C CA . SER B 1 122 ? 18.266 -6.91 2.662 1 95.5 122 SER B CA 1
ATOM 4995 C C . SER B 1 122 ? 16.844 -6.453 2.996 1 95.5 122 SER B C 1
ATOM 4997 O O . SER B 1 122 ? 15.891 -7.219 2.852 1 95.5 122 SER B O 1
ATOM 4999 N N . ALA B 1 123 ? 16.734 -5.184 3.371 1 97.44 123 ALA B N 1
ATOM 5000 C CA . ALA B 1 123 ? 15.422 -4.609 3.633 1 97.44 123 ALA B CA 1
ATOM 5001 C C . ALA B 1 123 ? 14.547 -4.652 2.383 1 97.44 123 ALA B C 1
ATOM 5003 O O . ALA B 1 123 ? 13.336 -4.867 2.473 1 97.44 123 ALA B O 1
ATOM 5004 N N . ALA B 1 124 ? 15.164 -4.441 1.234 1 97.56 124 ALA B N 1
ATOM 5005 C CA . ALA B 1 124 ? 14.445 -4.453 -0.034 1 97.56 124 ALA B CA 1
ATOM 5006 C C . ALA B 1 124 ? 13.844 -5.828 -0.311 1 97.56 124 ALA B C 1
ATOM 5008 O O . ALA B 1 124 ? 12.688 -5.934 -0.734 1 97.56 124 ALA B O 1
ATOM 5009 N N . PHE B 1 125 ? 14.617 -6.871 -0.066 1 97.75 125 PHE B N 1
ATOM 5010 C CA . PHE B 1 125 ? 14.141 -8.234 -0.26 1 97.75 125 PHE B CA 1
ATOM 5011 C C . PHE B 1 125 ? 13.008 -8.562 0.705 1 97.75 125 PHE B C 1
ATOM 5013 O O . PHE B 1 125 ? 12.016 -9.188 0.32 1 97.75 125 PHE B O 1
ATOM 5020 N N . TRP B 1 126 ? 13.133 -8.18 1.938 1 98.25 126 TRP B N 1
ATOM 5021 C CA . TRP B 1 126 ? 12.078 -8.398 2.92 1 98.25 126 TRP B CA 1
ATOM 5022 C C . TRP B 1 126 ? 10.766 -7.75 2.469 1 98.25 126 TRP B C 1
ATOM 5024 O O . TRP B 1 126 ? 9.711 -8.383 2.506 1 98.25 126 TRP B O 1
ATOM 5034 N N . PHE B 1 127 ? 10.867 -6.445 2.09 1 98.5 127 PHE B N 1
ATOM 5035 C CA . PHE B 1 127 ? 9.68 -5.711 1.662 1 98.5 127 PHE B CA 1
ATOM 5036 C C . PHE B 1 127 ? 9.008 -6.41 0.491 1 98.5 127 PHE B C 1
ATOM 5038 O O . PHE B 1 127 ? 7.785 -6.594 0.491 1 98.5 127 PHE B O 1
ATOM 5045 N N . PHE B 1 128 ? 9.812 -6.805 -0.474 1 98.12 128 PHE B N 1
ATOM 5046 C CA . PHE B 1 128 ? 9.32 -7.492 -1.663 1 98.12 128 PHE B CA 1
ATOM 5047 C C . PHE B 1 128 ? 8.625 -8.789 -1.287 1 98.12 128 PHE B C 1
ATOM 5049 O O . PHE B 1 128 ? 7.492 -9.039 -1.715 1 98.12 128 PHE B O 1
ATOM 5056 N N . GLN B 1 129 ? 9.18 -9.594 -0.397 1 98.06 129 GLN B N 1
ATOM 5057 C CA . GLN B 1 129 ? 8.664 -10.906 -0.029 1 98.06 129 GLN B CA 1
ATOM 5058 C C . GLN B 1 129 ? 7.422 -10.773 0.854 1 98.06 129 GLN B C 1
ATOM 5060 O O . GLN B 1 129 ? 6.52 -11.609 0.789 1 98.06 129 GLN B O 1
ATOM 5065 N N . TYR B 1 130 ? 7.359 -9.758 1.728 1 97.75 130 TYR B N 1
ATOM 5066 C CA . TYR B 1 130 ? 6.172 -9.562 2.553 1 97.75 130 TYR B CA 1
ATOM 5067 C C . TYR B 1 130 ? 4.926 -9.398 1.688 1 97.75 130 TYR B C 1
ATOM 5069 O O . TYR B 1 130 ? 3.844 -9.859 2.055 1 97.75 130 TYR B O 1
ATOM 5077 N N . THR B 1 131 ? 5.051 -8.695 0.528 1 98.38 131 THR B N 1
ATOM 5078 C CA . THR B 1 131 ? 3.898 -8.438 -0.326 1 98.38 131 THR B CA 1
ATOM 5079 C C . THR B 1 131 ? 3.365 -9.742 -0.922 1 98.38 131 THR B C 1
ATOM 5081 O O . THR B 1 131 ? 2.16 -9.883 -1.134 1 98.38 131 THR B O 1
ATOM 5084 N N . PHE B 1 132 ? 4.246 -10.758 -1.165 1 98.25 132 PHE B N 1
ATOM 5085 C CA . PHE B 1 132 ? 3.809 -12.062 -1.631 1 98.25 132 PHE B CA 1
ATOM 5086 C C . PHE B 1 132 ? 3.016 -12.789 -0.548 1 98.25 132 PHE B C 1
ATOM 5088 O O . PHE B 1 132 ? 1.983 -13.398 -0.832 1 98.25 132 PHE B O 1
ATOM 5095 N N . SER B 1 133 ? 3.553 -12.672 0.622 1 97.94 133 SER B N 1
ATOM 5096 C CA . SER B 1 133 ? 2.852 -13.273 1.75 1 97.94 133 SER B CA 1
ATOM 5097 C C . SER B 1 133 ? 1.458 -12.68 1.917 1 97.94 133 SER B C 1
ATOM 5099 O O . SER B 1 133 ? 0.481 -13.406 2.096 1 97.94 133 SER B O 1
ATOM 5101 N N . ALA B 1 134 ? 1.376 -11.344 1.885 1 97.38 134 ALA B N 1
ATOM 5102 C CA . ALA B 1 134 ? 0.098 -10.648 2.023 1 97.38 134 ALA B CA 1
ATOM 5103 C C . ALA B 1 134 ? -0.883 -11.086 0.938 1 97.38 134 ALA B C 1
ATOM 5105 O O . ALA B 1 134 ? -2.074 -11.266 1.205 1 97.38 134 ALA B O 1
ATOM 5106 N N . THR B 1 135 ? -0.388 -11.25 -0.27 1 96.88 135 THR B N 1
ATOM 5107 C CA . THR B 1 135 ? -1.227 -11.68 -1.385 1 96.88 135 THR B CA 1
ATOM 5108 C C . THR B 1 135 ? -1.784 -13.078 -1.142 1 96.88 135 THR B C 1
ATOM 5110 O O . THR B 1 135 ? -2.979 -13.32 -1.334 1 96.88 135 THR B O 1
ATOM 5113 N N . SER B 1 136 ? -0.962 -13.969 -0.703 1 97.44 136 SER B N 1
ATOM 5114 C CA . SER B 1 136 ? -1.396 -15.344 -0.464 1 97.44 136 SER B CA 1
ATOM 5115 C C . SER B 1 136 ? -2.5 -15.398 0.586 1 97.44 136 SER B C 1
ATOM 5117 O O . SER B 1 136 ? -3.482 -16.125 0.424 1 97.44 136 SER B O 1
ATOM 5119 N N . VAL B 1 137 ? -2.342 -14.625 1.596 1 96.38 137 VAL B N 1
ATOM 5120 C CA . VAL B 1 137 ? -3.297 -14.602 2.699 1 96.38 137 VAL B CA 1
ATOM 5121 C C . VAL B 1 137 ? -4.629 -14.039 2.217 1 96.38 137 VAL B C 1
ATOM 5123 O O . VAL B 1 137 ? -5.695 -14.539 2.584 1 96.38 137 VAL B O 1
ATOM 5126 N N . THR B 1 138 ? -4.625 -13.062 1.397 1 96.25 138 THR B N 1
ATOM 5127 C CA . THR B 1 138 ? -5.824 -12.336 0.987 1 96.25 138 THR B CA 1
ATOM 5128 C C . THR B 1 138 ? -6.656 -13.18 0.025 1 96.25 138 THR B C 1
ATOM 5130 O O . THR B 1 138 ? -7.863 -12.961 -0.113 1 96.25 138 THR B O 1
ATOM 5133 N N . ILE B 1 139 ? -6.07 -14.148 -0.637 1 96.25 139 ILE B N 1
ATOM 5134 C CA . ILE B 1 139 ? -6.773 -15.023 -1.567 1 96.25 139 ILE B CA 1
ATOM 5135 C C . ILE B 1 139 ? -7.93 -15.719 -0.851 1 96.25 139 ILE B C 1
ATOM 5137 O O . ILE B 1 139 ? -9.008 -15.898 -1.425 1 96.25 139 ILE B O 1
ATOM 5141 N N . VAL B 1 140 ? -7.82 -15.977 0.394 1 95.19 140 VAL B N 1
ATOM 5142 C CA . VAL B 1 140 ? -8.797 -16.734 1.173 1 95.19 140 VAL B CA 1
ATOM 5143 C C . VAL B 1 140 ? -9.977 -15.844 1.528 1 95.19 140 VAL B C 1
ATOM 5145 O O . VAL B 1 140 ? -11.109 -16.328 1.674 1 95.19 140 VAL B O 1
ATOM 5148 N N . ALA B 1 141 ? -9.781 -14.562 1.628 1 90.19 141 ALA B N 1
ATOM 5149 C CA . ALA B 1 141 ? -10.742 -13.609 2.164 1 90.19 141 ALA B CA 1
ATOM 5150 C C . ALA B 1 141 ? -12.039 -13.617 1.354 1 90.19 141 ALA B C 1
ATOM 5152 O O . ALA B 1 141 ? -13.133 -13.695 1.919 1 90.19 141 ALA B O 1
ATOM 5153 N N . GLY B 1 142 ? -11.984 -13.648 0.096 1 89.12 142 GLY B N 1
ATOM 5154 C CA . GLY B 1 142 ? -13.172 -13.578 -0.744 1 89.12 142 GLY B CA 1
ATOM 5155 C C . GLY B 1 142 ? -14.023 -14.836 -0.674 1 89.12 142 GLY B C 1
ATOM 5156 O O . GLY B 1 142 ? -15.25 -14.766 -0.776 1 89.12 142 GLY B O 1
ATOM 5157 N N . THR B 1 143 ? -13.43 -15.906 -0.428 1 93.5 143 THR B N 1
ATOM 5158 C CA . THR B 1 143 ? -14.117 -17.188 -0.429 1 93.5 143 THR B CA 1
ATOM 5159 C C . THR B 1 143 ? -15.031 -17.312 0.789 1 93.5 143 THR B C 1
ATOM 5161 O O . THR B 1 143 ? -16.109 -17.906 0.705 1 93.5 143 THR B O 1
ATOM 5164 N N . LEU B 1 144 ? -14.664 -16.703 1.854 1 93.75 144 LEU B N 1
ATOM 5165 C CA . LEU B 1 144 ? -15.352 -16.875 3.125 1 93.75 144 LEU B CA 1
ATOM 5166 C C . LEU B 1 144 ? -16.312 -15.727 3.387 1 93.75 144 LEU B C 1
ATOM 5168 O O . LEU B 1 144 ? -16.953 -15.672 4.441 1 93.75 144 LEU B O 1
ATOM 5172 N N . ALA B 1 145 ? -16.453 -14.953 2.441 1 91.81 145 ALA B N 1
ATOM 5173 C CA . ALA B 1 145 ? -17.25 -13.742 2.625 1 91.81 145 ALA B CA 1
ATOM 5174 C C . ALA B 1 145 ? -18.672 -14.07 3.037 1 91.81 145 ALA B C 1
ATOM 5176 O O . ALA B 1 145 ? -19.219 -15.102 2.637 1 91.81 145 ALA B O 1
ATOM 5177 N N . GLU B 1 146 ? -19.328 -13.227 3.898 1 92.25 146 GLU B N 1
ATOM 5178 C CA . GLU B 1 146 ? -20.734 -13.133 4.281 1 92.25 146 GLU B CA 1
ATOM 5179 C C . GLU B 1 146 ? -21.047 -14.078 5.434 1 92.25 146 GLU B C 1
ATOM 5181 O O . GLU B 1 146 ? -22.156 -14.023 5.992 1 92.25 146 GLU B O 1
ATOM 5186 N N . ARG B 1 147 ? -20.078 -14.969 5.855 1 92.56 147 ARG B N 1
ATOM 5187 C CA . ARG B 1 147 ? -20.516 -15.852 6.934 1 92.56 147 ARG B CA 1
ATOM 5188 C C . ARG B 1 147 ? -19.359 -16.203 7.863 1 92.56 147 ARG B C 1
ATOM 5190 O O . ARG B 1 147 ? -19.562 -16.906 8.852 1 92.56 147 ARG B O 1
ATOM 5197 N N . CYS B 1 148 ? -18.172 -15.773 7.574 1 93 148 CYS B N 1
ATOM 5198 C CA . CYS B 1 148 ? -17.031 -16.047 8.438 1 93 148 CYS B CA 1
ATOM 5199 C C . CYS B 1 148 ? -16.906 -14.992 9.523 1 93 148 CYS B C 1
ATOM 5201 O O . CYS B 1 148 ? -17 -13.797 9.258 1 93 148 CYS B O 1
ATOM 5203 N N . GLN B 1 149 ? -16.672 -15.477 10.75 1 92.12 149 GLN B N 1
ATOM 5204 C CA . GLN B 1 149 ? -16.5 -14.555 11.875 1 92.12 149 GLN B CA 1
ATOM 5205 C C . GLN B 1 149 ? -15.172 -13.812 11.773 1 92.12 149 GLN B C 1
ATOM 5207 O O . GLN B 1 149 ? -14.195 -14.336 11.234 1 92.12 149 GLN B O 1
ATOM 5212 N N . MET B 1 150 ? -15.109 -12.633 12.328 1 88.19 150 MET B N 1
ATOM 5213 C CA . MET B 1 150 ? -13.93 -11.781 12.273 1 88.19 150 MET B CA 1
ATOM 5214 C C . MET B 1 150 ? -12.766 -12.414 13.031 1 88.19 150 MET B C 1
ATOM 5216 O O . MET B 1 150 ? -11.625 -12.398 12.562 1 88.19 150 MET B O 1
ATOM 5220 N N . ALA B 1 151 ? -13.047 -12.938 14.172 1 85.62 151 ALA B N 1
ATOM 5221 C CA . ALA B 1 151 ? -12 -13.523 15 1 85.62 151 ALA B CA 1
ATOM 5222 C C . ALA B 1 151 ? -11.305 -14.672 14.273 1 85.62 151 ALA B C 1
ATOM 5224 O O . ALA B 1 151 ? -10.078 -14.789 14.312 1 85.62 151 ALA B O 1
ATOM 5225 N N . ALA B 1 152 ? -12.094 -15.5 13.703 1 90.62 152 ALA B N 1
ATOM 5226 C CA . ALA B 1 152 ? -11.547 -16.625 12.945 1 90.62 152 ALA B CA 1
ATOM 5227 C C . ALA B 1 152 ? -10.695 -16.125 11.773 1 90.62 152 ALA B C 1
ATOM 5229 O O . ALA B 1 152 ? -9.633 -16.672 11.492 1 90.62 152 ALA B O 1
ATOM 5230 N N . TYR B 1 153 ? -11.195 -15.141 11.18 1 89.56 153 TYR B N 1
ATOM 5231 C CA . TYR B 1 153 ? -10.5 -14.578 10.023 1 89.56 153 TYR B CA 1
ATOM 5232 C C . TYR B 1 153 ? -9.117 -14.062 10.422 1 89.56 153 TYR B C 1
ATOM 5234 O O . TYR B 1 153 ? -8.133 -14.312 9.727 1 89.56 153 TYR B O 1
ATOM 5242 N N . LEU B 1 154 ? -9.039 -13.375 11.453 1 88.88 154 LEU B N 1
ATOM 5243 C CA . LEU B 1 154 ? -7.773 -12.82 11.914 1 88.88 154 LEU B CA 1
ATOM 5244 C C . LEU B 1 154 ? -6.805 -13.938 12.312 1 88.88 154 LEU B C 1
ATOM 5246 O O . LEU B 1 154 ? -5.605 -13.852 12.039 1 88.88 154 LEU B O 1
ATOM 5250 N N . CYS B 1 155 ? -7.328 -14.906 12.914 1 90.56 155 CYS B N 1
ATOM 5251 C CA . CYS B 1 155 ? -6.504 -16.031 13.352 1 90.56 155 CYS B CA 1
ATOM 5252 C C . CYS B 1 155 ? -5.863 -16.734 12.156 1 90.56 155 CYS B C 1
ATOM 5254 O O . CYS B 1 155 ? -4.652 -16.969 12.141 1 90.56 155 CYS B O 1
ATOM 5256 N N . TYR B 1 156 ? -6.637 -17.078 11.219 1 92.06 156 TYR B N 1
ATOM 5257 C CA . TYR B 1 156 ? -6.02 -17.844 10.133 1 92.06 156 TYR B CA 1
ATOM 5258 C C . TYR B 1 156 ? -5.055 -16.969 9.336 1 92.06 156 TYR B C 1
ATOM 5260 O O . TYR B 1 156 ? -4.039 -17.453 8.836 1 92.06 156 TYR B O 1
ATOM 5268 N N . SER B 1 157 ? -5.395 -15.656 9.156 1 92.69 157 SER B N 1
ATOM 5269 C CA . SER B 1 157 ? -4.531 -14.742 8.422 1 92.69 157 SER B CA 1
ATOM 5270 C C . SER B 1 157 ? -3.127 -14.703 9.016 1 92.69 157 SER B C 1
ATOM 5272 O O . SER B 1 157 ? -2.137 -14.781 8.289 1 92.69 157 SER B O 1
ATOM 5274 N N . VAL B 1 158 ? -3.064 -14.641 10.289 1 93.56 158 VAL B N 1
ATOM 5275 C CA . VAL B 1 158 ? -1.785 -14.547 10.984 1 93.56 158 VAL B CA 1
ATOM 5276 C C . VAL B 1 158 ? -1.048 -15.883 10.875 1 93.56 158 VAL B C 1
ATOM 5278 O O . VAL B 1 158 ? 0.165 -15.914 10.656 1 93.56 158 VAL B O 1
ATOM 5281 N N . VAL B 1 159 ? -1.764 -16.953 10.953 1 96 159 VAL B N 1
ATOM 5282 C CA . VAL B 1 159 ? -1.151 -18.281 10.898 1 96 159 VAL B CA 1
ATOM 5283 C C . VAL B 1 159 ? -0.647 -18.547 9.484 1 96 159 VAL B C 1
ATOM 5285 O O . VAL B 1 159 ? 0.452 -19.078 9.305 1 96 159 VAL B O 1
ATOM 5288 N N . LEU B 1 160 ? -1.448 -18.219 8.562 1 97.25 160 LEU B N 1
ATOM 5289 C CA . LEU B 1 160 ? -1.06 -18.453 7.172 1 97.25 160 LEU B CA 1
ATOM 5290 C C . LEU B 1 160 ? 0.157 -17.609 6.805 1 97.25 160 LEU B C 1
ATOM 5292 O O . LEU B 1 160 ? 1.109 -18.109 6.207 1 97.25 160 LEU B O 1
ATOM 5296 N N . ALA B 1 161 ? 0.212 -16.359 7.207 1 97.06 161 ALA B N 1
ATOM 5297 C CA . ALA B 1 161 ? 1.299 -15.438 6.875 1 97.06 161 ALA B CA 1
ATOM 5298 C C . ALA B 1 161 ? 2.549 -15.75 7.695 1 97.06 161 ALA B C 1
ATOM 5300 O O . ALA B 1 161 ? 3.672 -15.555 7.223 1 97.06 161 ALA B O 1
ATOM 5301 N N . GLY B 1 162 ? 2.336 -16.234 8.914 1 96.81 162 GLY B N 1
ATOM 5302 C CA . GLY B 1 162 ? 3.443 -16.375 9.844 1 96.81 162 GLY B CA 1
ATOM 5303 C C . GLY B 1 162 ? 4.07 -17.75 9.828 1 96.81 162 GLY B C 1
ATOM 5304 O O . GLY B 1 162 ? 5.211 -17.922 10.266 1 96.81 162 GLY B O 1
ATOM 5305 N N . PHE B 1 163 ? 3.318 -18.703 9.25 1 97.75 163 PHE B N 1
ATOM 5306 C CA . PHE B 1 163 ? 3.857 -20.047 9.43 1 97.75 163 PHE B CA 1
ATOM 5307 C C . PHE B 1 163 ? 3.643 -20.891 8.172 1 97.75 163 PHE B C 1
ATOM 5309 O O . PHE B 1 163 ? 4.605 -21.359 7.555 1 97.75 163 PHE B O 1
ATOM 5316 N N . VAL B 1 164 ? 2.447 -21.047 7.703 1 98.56 164 VAL B N 1
ATOM 5317 C CA . VAL B 1 164 ? 2.133 -22 6.645 1 98.56 164 VAL B CA 1
ATOM 5318 C C . VAL B 1 164 ? 2.783 -21.547 5.336 1 98.56 164 VAL B C 1
ATOM 5320 O O . VAL B 1 164 ? 3.539 -22.312 4.723 1 98.56 164 VAL B O 1
ATOM 5323 N N . TYR B 1 165 ? 2.508 -20.344 4.902 1 98.5 165 TYR B N 1
ATOM 5324 C CA . TYR B 1 165 ? 3.076 -19.797 3.678 1 98.5 165 TYR B CA 1
ATOM 5325 C C . TYR B 1 165 ? 4.598 -19.766 3.75 1 98.5 165 TYR B C 1
ATOM 5327 O O . TYR B 1 165 ? 5.277 -20.141 2.795 1 98.5 165 TYR B O 1
ATOM 5335 N N . PRO B 1 166 ? 5.184 -19.344 4.883 1 98.69 166 PRO B N 1
ATOM 5336 C CA . PRO B 1 166 ? 6.641 -19.234 4.957 1 98.69 166 PRO B CA 1
ATOM 5337 C C . PRO B 1 166 ? 7.352 -20.562 4.754 1 98.69 166 PRO B C 1
ATOM 5339 O O . PRO B 1 166 ? 8.422 -20.609 4.137 1 98.69 166 PRO B O 1
ATOM 5342 N N . VAL B 1 167 ? 6.766 -21.578 5.219 1 98.62 167 VAL B N 1
ATOM 5343 C CA . VAL B 1 167 ? 7.387 -22.891 5.047 1 98.62 167 VAL B CA 1
ATOM 5344 C C . VAL B 1 167 ? 7.363 -23.281 3.568 1 98.62 167 VAL B C 1
ATOM 5346 O O . VAL B 1 167 ? 8.328 -23.844 3.055 1 98.62 167 VAL B O 1
ATOM 5349 N N . VAL B 1 168 ? 6.289 -23.016 2.918 1 98.75 168 VAL B N 1
ATOM 5350 C CA . VAL B 1 168 ? 6.195 -23.281 1.486 1 98.75 168 VAL B CA 1
ATOM 5351 C C . VAL B 1 168 ? 7.219 -22.438 0.733 1 98.75 168 VAL B C 1
ATOM 5353 O O . VAL B 1 168 ? 7.93 -22.938 -0.14 1 98.75 168 VAL B O 1
ATOM 5356 N N . ALA B 1 169 ? 7.277 -21.156 1.092 1 98.62 169 ALA B N 1
ATOM 5357 C CA . ALA B 1 169 ? 8.242 -20.266 0.464 1 98.62 169 ALA B CA 1
ATOM 5358 C C . ALA B 1 169 ? 9.672 -20.75 0.684 1 98.62 169 ALA B C 1
ATOM 5360 O O . ALA B 1 169 ? 10.5 -20.703 -0.23 1 98.62 169 ALA B O 1
ATOM 5361 N N . HIS B 1 170 ? 9.977 -21.219 1.867 1 98.44 170 HIS B N 1
ATOM 5362 C CA . HIS B 1 170 ? 11.289 -21.766 2.189 1 98.44 170 HIS B CA 1
ATOM 5363 C C . HIS B 1 170 ? 11.633 -22.938 1.284 1 98.44 170 HIS B C 1
ATOM 5365 O O . HIS B 1 170 ? 12.734 -23.016 0.737 1 98.44 170 HIS B O 1
ATOM 5371 N N . THR B 1 171 ? 10.719 -23.766 1.116 1 98.06 171 THR B N 1
ATOM 5372 C CA . THR B 1 171 ? 10.922 -25.016 0.396 1 98.06 171 THR B CA 1
ATOM 5373 C C . THR B 1 171 ? 11.281 -24.75 -1.062 1 98.06 171 THR B C 1
ATOM 5375 O O . THR B 1 171 ? 12.148 -25.422 -1.63 1 98.06 171 THR B O 1
ATOM 5378 N N . VAL B 1 172 ? 10.719 -23.75 -1.615 1 98 172 VAL B N 1
ATOM 5379 C CA . VAL B 1 172 ? 10.828 -23.578 -3.059 1 98 172 VAL B CA 1
ATOM 5380 C C . VAL B 1 172 ? 11.805 -22.453 -3.365 1 98 172 VAL B C 1
ATOM 5382 O O . VAL B 1 172 ? 12.531 -22.5 -4.363 1 98 172 VAL B O 1
ATOM 5385 N N . TRP B 1 173 ? 11.875 -21.422 -2.479 1 97.38 173 TRP B N 1
ATOM 5386 C CA . TRP B 1 173 ? 12.555 -20.203 -2.889 1 97.38 173 TRP B CA 1
ATOM 5387 C C . TRP B 1 173 ? 13.797 -19.953 -2.037 1 97.38 173 TRP B C 1
ATOM 5389 O O . TRP B 1 173 ? 14.68 -19.188 -2.418 1 97.38 173 TRP B O 1
ATOM 5399 N N . SER B 1 174 ? 13.93 -20.562 -0.881 1 97.5 174 SER B N 1
ATOM 5400 C CA . SER B 1 174 ? 15.133 -20.422 -0.069 1 97.5 174 SER B CA 1
ATOM 5401 C C . SER B 1 174 ? 16.266 -21.297 -0.596 1 97.5 174 SER B C 1
ATOM 5403 O O . SER B 1 174 ? 16.016 -22.422 -1.05 1 97.5 174 SER B O 1
ATOM 5405 N N . ASN B 1 175 ? 17.453 -20.875 -0.469 1 95.25 175 ASN B N 1
ATOM 5406 C CA . ASN B 1 175 ? 18.609 -21.656 -0.896 1 95.25 175 ASN B CA 1
ATOM 5407 C C . ASN B 1 175 ? 18.734 -22.953 -0.108 1 95.25 175 ASN B C 1
ATOM 5409 O O . ASN B 1 175 ? 19.406 -23.891 -0.55 1 95.25 175 ASN B O 1
ATOM 5413 N N . ASN B 1 176 ? 18.062 -22.969 1.014 1 96.31 176 ASN B N 1
ATOM 5414 C CA . ASN B 1 176 ? 18.125 -24.156 1.869 1 96.31 176 ASN B CA 1
ATOM 5415 C C . ASN B 1 176 ? 16.953 -25.109 1.603 1 96.31 176 ASN B C 1
ATOM 5417 O O . ASN B 1 176 ? 16.938 -26.219 2.117 1 96.31 176 ASN B O 1
ATOM 5421 N N . GLY B 1 177 ? 16.016 -24.703 0.794 1 97.31 177 GLY B N 1
ATOM 5422 C CA . GLY B 1 177 ? 14.852 -25.531 0.53 1 97.31 177 GLY B CA 1
ATOM 5423 C C . GLY B 1 177 ? 15.156 -26.719 -0.371 1 97.31 177 GLY B C 1
ATOM 5424 O O . GLY B 1 177 ? 15.938 -26.609 -1.316 1 97.31 177 GLY B O 1
ATOM 5425 N N . PHE B 1 178 ? 14.531 -27.797 -0.188 1 95.5 178 PHE B N 1
ATOM 5426 C CA . PHE B 1 178 ? 14.891 -29.016 -0.896 1 95.5 178 PHE B CA 1
ATOM 5427 C C . PHE B 1 178 ? 14.367 -28.984 -2.328 1 95.5 178 PHE B C 1
ATOM 5429 O O . PHE B 1 178 ? 14.844 -29.734 -3.182 1 95.5 178 PHE B O 1
ATOM 5436 N N . LEU B 1 179 ? 13.445 -28.109 -2.635 1 97.31 179 LEU B N 1
ATOM 5437 C CA . LEU B 1 179 ? 12.93 -28 -3.996 1 97.31 179 LEU B CA 1
ATOM 5438 C C . LEU B 1 179 ? 13.492 -26.766 -4.688 1 97.31 179 LEU B C 1
ATOM 5440 O O . LEU B 1 179 ? 13.125 -26.453 -5.824 1 97.31 179 LEU B O 1
ATOM 5444 N N . SER B 1 180 ? 14.359 -26.062 -4.008 1 96.25 180 SER B N 1
ATOM 5445 C CA . SER B 1 180 ? 14.883 -24.797 -4.531 1 96.25 180 SER B CA 1
ATOM 5446 C C . SER B 1 180 ? 15.953 -25.047 -5.594 1 96.25 180 SER B C 1
ATOM 5448 O O . SER B 1 180 ? 16.828 -25.891 -5.414 1 96.25 180 SER B O 1
ATOM 5450 N N . LEU B 1 181 ? 15.922 -24.266 -6.664 1 92 181 LEU B N 1
ATOM 5451 C CA . LEU B 1 181 ? 16.953 -24.312 -7.691 1 92 181 LEU B CA 1
ATOM 5452 C C . LEU B 1 181 ? 18.281 -23.766 -7.172 1 92 181 LEU B C 1
ATOM 5454 O O . LEU B 1 181 ? 19.344 -24.078 -7.695 1 92 181 LEU B O 1
ATOM 5458 N N . GLY B 1 182 ? 18.141 -22.953 -6.137 1 88.88 182 GLY B N 1
ATOM 5459 C CA . GLY B 1 182 ? 19.328 -22.344 -5.555 1 88.88 182 GLY B CA 1
ATOM 5460 C C . GLY B 1 182 ? 20.016 -23.234 -4.535 1 88.88 182 GLY B C 1
ATOM 5461 O O . GLY B 1 182 ? 21.094 -22.906 -4.039 1 88.88 182 GLY B O 1
ATOM 5462 N N . ASN B 1 183 ? 19.422 -24.375 -4.266 1 92.94 183 ASN B N 1
ATOM 5463 C CA . ASN B 1 183 ? 20.016 -25.312 -3.332 1 92.94 183 ASN B CA 1
ATOM 5464 C C . ASN B 1 183 ? 21.25 -25.984 -3.93 1 92.94 183 ASN B C 1
ATOM 5466 O O . ASN B 1 183 ? 21.281 -26.297 -5.121 1 92.94 183 ASN B O 1
ATOM 5470 N N . VAL B 1 184 ? 22.266 -26.234 -3.104 1 91.12 184 VAL B N 1
ATOM 5471 C CA . VAL B 1 184 ? 23.516 -26.844 -3.549 1 91.12 184 VAL B CA 1
ATOM 5472 C C . VAL B 1 184 ? 23.25 -28.266 -4.039 1 91.12 184 VAL B C 1
ATOM 5474 O O . VAL B 1 184 ? 23.906 -28.734 -4.973 1 91.12 184 VAL B O 1
ATOM 5477 N N . ASN B 1 185 ? 22.297 -28.906 -3.436 1 91.06 185 ASN B N 1
ATOM 5478 C CA . ASN B 1 185 ? 21.859 -30.25 -3.828 1 91.06 185 ASN B CA 1
ATOM 5479 C C . ASN B 1 185 ? 20.359 -30.297 -4.066 1 91.06 185 ASN B C 1
ATOM 5481 O O . ASN B 1 185 ? 19.625 -30.922 -3.293 1 91.06 185 ASN B O 1
ATOM 5485 N N . PRO B 1 186 ? 19.953 -29.75 -5.191 1 89.62 186 PRO B N 1
ATOM 5486 C CA . PRO B 1 186 ? 18.516 -29.688 -5.43 1 89.62 186 PRO B CA 1
ATOM 5487 C C . PRO B 1 186 ? 17.906 -31.062 -5.715 1 89.62 186 PRO B C 1
ATOM 5489 O O . PRO B 1 186 ? 18.594 -31.938 -6.281 1 89.62 186 PRO B O 1
ATOM 5492 N N . LEU B 1 187 ? 16.719 -31.203 -5.395 1 91.88 187 LEU B N 1
ATOM 5493 C CA . LEU B 1 187 ? 15.992 -32.469 -5.605 1 91.88 187 LEU B CA 1
ATOM 5494 C C . LEU B 1 187 ? 15.992 -32.844 -7.082 1 91.88 187 LEU B C 1
ATOM 5496 O O . LEU B 1 187 ? 15.711 -32 -7.945 1 91.88 187 LEU B O 1
ATOM 5500 N N . ILE B 1 188 ? 16.359 -34.062 -7.406 1 92.88 188 ILE B N 1
ATOM 5501 C CA . ILE B 1 188 ? 16.391 -34.625 -8.742 1 92.88 188 ILE B CA 1
ATOM 5502 C C . ILE B 1 188 ? 17.234 -33.781 -9.672 1 92.88 188 ILE B C 1
ATOM 5504 O O . ILE B 1 188 ? 16.859 -33.531 -10.82 1 92.88 188 ILE B O 1
ATOM 5508 N N . SER B 1 189 ? 18.25 -33.094 -9.172 1 90.06 189 SER B N 1
ATOM 5509 C CA . SER B 1 189 ? 19.328 -32.375 -9.859 1 90.06 189 SER B CA 1
ATOM 5510 C C . SER B 1 189 ? 18.891 -30.969 -10.281 1 90.06 189 SER B C 1
ATOM 5512 O O . SER B 1 189 ? 19.688 -30.203 -10.812 1 90.06 189 SER B O 1
ATOM 5514 N N . ILE B 1 190 ? 17.625 -30.594 -10.062 1 91.62 190 ILE B N 1
ATOM 5515 C CA . ILE B 1 190 ? 17.219 -29.297 -10.586 1 91.62 190 ILE B CA 1
ATOM 5516 C C . ILE B 1 190 ? 16.375 -28.562 -9.555 1 91.62 190 ILE B C 1
ATOM 5518 O O . ILE B 1 190 ? 16.469 -27.344 -9.422 1 91.62 190 ILE B O 1
ATOM 5522 N N . GLY B 1 191 ? 15.484 -29.312 -8.836 1 95.81 191 GLY B N 1
ATOM 5523 C CA . GLY B 1 191 ? 14.477 -28.656 -8.023 1 95.81 191 GLY B CA 1
ATOM 5524 C C . GLY B 1 191 ? 13.273 -28.188 -8.828 1 95.81 191 GLY B C 1
ATOM 5525 O O . GLY B 1 191 ? 12.977 -28.75 -9.891 1 95.81 191 GLY B O 1
ATOM 5526 N N . ALA B 1 192 ? 12.578 -27.25 -8.289 1 97.69 192 ALA B N 1
ATOM 5527 C CA . ALA B 1 192 ? 11.344 -26.828 -8.945 1 97.69 192 ALA B CA 1
ATOM 5528 C C . ALA B 1 192 ? 11.422 -25.359 -9.375 1 97.69 192 ALA B C 1
ATOM 5530 O O . ALA B 1 192 ? 12.086 -24.547 -8.727 1 97.69 192 ALA B O 1
ATOM 5531 N N . VAL B 1 193 ? 10.773 -25.078 -10.516 1 98.06 193 VAL B N 1
ATOM 5532 C CA . VAL B 1 193 ? 10.641 -23.703 -10.984 1 98.06 193 VAL B CA 1
ATOM 5533 C C . VAL B 1 193 ? 9.258 -23.172 -10.633 1 98.06 193 VAL B C 1
ATOM 5535 O O . VAL B 1 193 ? 8.25 -23.656 -11.156 1 98.06 193 VAL B O 1
ATOM 5538 N N . ASP B 1 194 ? 9.18 -22.312 -9.805 1 98.62 194 ASP B N 1
ATOM 5539 C CA . ASP B 1 194 ? 8.031 -21.438 -9.523 1 98.62 194 ASP B CA 1
ATOM 5540 C C . ASP B 1 194 ? 8.453 -19.969 -9.469 1 98.62 194 ASP B C 1
ATOM 5542 O O . ASP B 1 194 ? 8.555 -19.391 -8.383 1 98.62 194 ASP B O 1
ATOM 5546 N N . PHE B 1 195 ? 8.633 -19.453 -10.641 1 98.38 195 PHE B N 1
ATOM 5547 C CA . PHE B 1 195 ? 9.336 -18.203 -10.898 1 98.38 195 PHE B CA 1
ATOM 5548 C C . PHE B 1 195 ? 8.797 -17.094 -10.008 1 98.38 195 PHE B C 1
ATOM 5550 O O . PHE B 1 195 ? 9.562 -16.312 -9.445 1 98.38 195 PHE B O 1
ATOM 5557 N N . ALA B 1 196 ? 7.418 -17.016 -9.93 1 98.62 196 ALA B N 1
ATOM 5558 C CA . ALA B 1 196 ? 6.824 -15.898 -9.195 1 98.62 196 ALA B CA 1
ATOM 5559 C C . ALA B 1 196 ? 5.719 -16.375 -8.266 1 98.62 196 ALA B C 1
ATOM 5561 O O . ALA B 1 196 ? 5.164 -15.602 -7.488 1 98.62 196 ALA B O 1
ATOM 5562 N N . GLY B 1 197 ? 5.215 -17.641 -8.344 1 98.81 197 GLY B N 1
ATOM 5563 C CA . GLY B 1 197 ? 4.422 -18.078 -7.211 1 98.81 197 GLY B CA 1
ATOM 5564 C C . GLY B 1 197 ? 3.062 -18.625 -7.609 1 98.81 197 GLY B C 1
ATOM 5565 O O . GLY B 1 197 ? 2.082 -18.453 -6.883 1 98.81 197 GLY B O 1
ATOM 5566 N N . SER B 1 198 ? 2.891 -19.297 -8.828 1 98.88 198 SER B N 1
ATOM 5567 C CA . SER B 1 198 ? 1.663 -20.062 -9.039 1 98.88 198 SER B CA 1
ATOM 5568 C C . SER B 1 198 ? 1.429 -21.047 -7.914 1 98.88 198 SER B C 1
ATOM 5570 O O . SER B 1 198 ? 0.291 -21.266 -7.488 1 98.88 198 SER B O 1
ATOM 5572 N N . GLY B 1 199 ? 2.506 -21.672 -7.59 1 98.88 199 GLY B N 1
ATOM 5573 C CA . GLY B 1 199 ? 2.457 -22.641 -6.496 1 98.88 199 GLY B CA 1
ATOM 5574 C C . GLY B 1 199 ? 2.559 -21.984 -5.129 1 98.88 199 GLY B C 1
ATOM 5575 O O . GLY B 1 199 ? 1.561 -21.859 -4.414 1 98.88 199 GLY B O 1
ATOM 5576 N N . VAL B 1 200 ? 3.682 -21.344 -4.777 1 98.88 200 VAL B N 1
ATOM 5577 C CA . VAL B 1 200 ? 4.039 -20.844 -3.449 1 98.88 200 VAL B CA 1
ATOM 5578 C C . VAL B 1 200 ? 2.959 -19.891 -2.943 1 98.88 200 VAL B C 1
ATOM 5580 O O . VAL B 1 200 ? 2.553 -19.953 -1.781 1 98.88 200 VAL B O 1
ATOM 5583 N N . VAL B 1 201 ? 2.459 -19.047 -3.818 1 98.81 201 VAL B N 1
ATOM 5584 C CA . VAL B 1 201 ? 1.514 -18.031 -3.381 1 98.81 201 VAL B CA 1
ATOM 5585 C C . VAL B 1 201 ? 0.086 -18.5 -3.654 1 98.81 201 VAL B C 1
ATOM 5587 O O . VAL B 1 201 ? -0.702 -18.688 -2.725 1 98.81 201 VAL B O 1
ATOM 5590 N N . HIS B 1 202 ? -0.248 -18.781 -4.949 1 98.88 202 HIS B N 1
ATOM 5591 C CA . HIS B 1 202 ? -1.632 -18.953 -5.375 1 98.88 202 HIS B CA 1
ATOM 5592 C C . HIS B 1 202 ? -2.16 -20.328 -4.965 1 98.88 202 HIS B C 1
ATOM 5594 O O . HIS B 1 202 ? -3.281 -20.438 -4.465 1 98.88 202 HIS B O 1
ATOM 5600 N N . LEU B 1 203 ? -1.407 -21.359 -5.18 1 98.94 203 LEU B N 1
ATOM 5601 C CA . LEU B 1 203 ? -1.848 -22.688 -4.777 1 98.94 203 LEU B CA 1
ATOM 5602 C C . LEU B 1 203 ? -1.968 -22.781 -3.262 1 98.94 203 LEU B C 1
ATOM 5604 O O . LEU B 1 203 ? -2.91 -23.391 -2.748 1 98.94 203 LEU B O 1
ATOM 5608 N N . THR B 1 204 ? -1.003 -22.203 -2.531 1 98.88 204 THR B N 1
ATOM 5609 C CA . THR B 1 204 ? -1.075 -22.188 -1.075 1 98.88 204 THR B CA 1
ATOM 5610 C C . THR B 1 204 ? -2.34 -21.469 -0.602 1 98.88 204 THR B C 1
ATOM 5612 O O . THR B 1 204 ? -3.102 -22.016 0.2 1 98.88 204 THR B O 1
ATOM 5615 N N . GLY B 1 205 ? -2.551 -20.281 -1.097 1 98.56 205 GLY B N 1
ATOM 5616 C CA . GLY B 1 205 ? -3.754 -19.547 -0.743 1 98.56 205 GLY B CA 1
ATOM 5617 C C . GLY B 1 205 ? -5.031 -20.234 -1.192 1 98.56 205 GLY B C 1
ATOM 5618 O O . GLY B 1 205 ? -6.004 -20.312 -0.438 1 98.56 205 GLY B O 1
ATOM 5619 N N . GLY B 1 206 ? -5.023 -20.766 -2.416 1 98.75 206 GLY B N 1
ATOM 5620 C CA . GLY B 1 206 ? -6.188 -21.438 -2.961 1 98.75 206 GLY B CA 1
ATOM 5621 C C . GLY B 1 206 ? -6.543 -22.703 -2.205 1 98.75 206 GLY B C 1
ATOM 5622 O O . GLY B 1 206 ? -7.719 -23 -1.979 1 98.75 206 GLY B O 1
ATOM 5623 N N . THR B 1 207 ? -5.562 -23.453 -1.823 1 98.75 207 THR B N 1
ATOM 5624 C CA . THR B 1 207 ? -5.801 -24.656 -1.04 1 98.75 207 THR B CA 1
ATOM 5625 C C . THR B 1 207 ? -6.367 -24.297 0.333 1 98.75 207 THR B C 1
ATOM 5627 O O . THR B 1 207 ? -7.289 -24.969 0.816 1 98.75 207 THR B O 1
ATOM 5630 N N . THR B 1 208 ? -5.773 -23.328 0.939 1 98.56 208 THR B N 1
ATOM 5631 C CA . THR B 1 208 ? -6.309 -22.859 2.211 1 98.56 208 THR B CA 1
ATOM 5632 C C . THR B 1 208 ? -7.773 -22.453 2.068 1 98.56 208 THR B C 1
ATOM 5634 O O . THR B 1 208 ? -8.602 -22.781 2.926 1 98.56 208 THR B O 1
ATOM 5637 N N . ALA B 1 209 ? -8.086 -21.812 0.992 1 98.19 209 ALA B N 1
ATOM 5638 C CA . ALA B 1 209 ? -9.453 -21.375 0.722 1 98.19 209 ALA B CA 1
ATOM 5639 C C . ALA B 1 209 ? -10.398 -22.562 0.6 1 98.19 209 ALA B C 1
ATOM 5641 O O . ALA B 1 209 ? -11.508 -22.547 1.135 1 98.19 209 ALA B O 1
ATOM 5642 N N . LEU B 1 210 ? -9.992 -23.562 -0.099 1 98.44 210 LEU B N 1
ATOM 5643 C CA . LEU B 1 210 ? -10.812 -24.75 -0.251 1 98.44 210 LEU B CA 1
ATOM 5644 C C . LEU B 1 210 ? -11.086 -25.406 1.103 1 98.44 210 LEU B C 1
ATOM 5646 O O . LEU B 1 210 ? -12.227 -25.75 1.414 1 98.44 210 LEU B O 1
ATOM 5650 N N . LEU B 1 211 ? -10.055 -25.578 1.901 1 98.31 211 LEU B N 1
ATOM 5651 C CA . LEU B 1 211 ? -10.188 -26.219 3.203 1 98.31 211 LEU B CA 1
ATOM 5652 C C . LEU B 1 211 ? -11.094 -25.406 4.121 1 98.31 211 LEU B C 1
ATOM 5654 O O . LEU B 1 211 ? -11.953 -25.969 4.801 1 98.31 211 LEU B O 1
ATOM 5658 N N . ALA B 1 212 ? -10.867 -24.125 4.109 1 97.56 212 ALA B N 1
ATOM 5659 C CA . ALA B 1 212 ? -11.711 -23.25 4.922 1 97.56 212 ALA B CA 1
ATOM 5660 C C . ALA B 1 212 ? -13.172 -23.328 4.48 1 97.56 212 ALA B C 1
ATOM 5662 O O . ALA B 1 212 ? -14.07 -23.422 5.316 1 97.56 212 ALA B O 1
ATOM 5663 N N . THR B 1 213 ? -13.406 -23.359 3.203 1 97.12 213 THR B N 1
ATOM 5664 C CA . THR B 1 213 ? -14.75 -23.375 2.639 1 97.12 213 THR B CA 1
ATOM 5665 C C . THR B 1 213 ? -15.461 -24.688 2.939 1 97.12 213 THR B C 1
ATOM 5667 O O . THR B 1 213 ? -16.656 -24.703 3.244 1 97.12 213 THR B O 1
ATOM 5670 N N . LEU B 1 214 ? -14.781 -25.734 2.865 1 96.94 214 LEU B N 1
ATOM 5671 C CA . LEU B 1 214 ? -15.344 -27.062 3.119 1 96.94 214 LEU B CA 1
ATOM 5672 C C . LEU B 1 214 ? -15.82 -27.188 4.562 1 96.94 214 LEU B C 1
ATOM 5674 O O . LEU B 1 214 ? -16.891 -27.734 4.824 1 96.94 214 LEU B O 1
ATOM 5678 N N . ILE B 1 215 ? -15.07 -26.641 5.457 1 96.44 215 ILE B N 1
ATOM 5679 C CA . ILE B 1 215 ? -15.383 -26.766 6.875 1 96.44 215 ILE B CA 1
ATOM 5680 C C . ILE B 1 215 ? -16.422 -25.703 7.27 1 96.44 215 ILE B C 1
ATOM 5682 O O . ILE B 1 215 ? -17.312 -25.984 8.078 1 96.44 215 ILE B O 1
ATOM 5686 N N . LEU B 1 216 ? -16.328 -24.547 6.699 1 95.31 216 LEU B N 1
ATOM 5687 C CA . LEU B 1 216 ? -17.234 -23.438 6.996 1 95.31 216 LEU B CA 1
ATOM 5688 C C . LEU B 1 216 ? -18.641 -23.734 6.492 1 95.31 216 LEU B C 1
ATOM 5690 O O . LEU B 1 216 ? -19.625 -23.328 7.117 1 95.31 216 LEU B O 1
ATOM 5694 N N . GLY B 1 217 ? -18.781 -24.391 5.332 1 94.44 217 GLY B N 1
ATOM 5695 C CA . GLY B 1 217 ? -20.062 -24.688 4.727 1 94.44 217 GLY B CA 1
ATOM 5696 C C . GLY B 1 217 ? -20.594 -23.531 3.875 1 94.44 217 GLY B C 1
ATOM 5697 O O . GLY B 1 217 ? -20.047 -22.438 3.912 1 94.44 217 GLY B O 1
ATOM 5698 N N . PRO B 1 218 ? -21.656 -23.797 3.191 1 95.5 218 PRO B N 1
ATOM 5699 C CA . PRO B 1 218 ? -22.172 -22.797 2.246 1 95.5 218 PRO B CA 1
ATOM 5700 C C . PRO B 1 218 ? -23.016 -21.734 2.924 1 95.5 218 PRO B C 1
ATOM 5702 O O . PRO B 1 218 ? -23.531 -21.953 4.027 1 95.5 218 PRO B O 1
ATOM 5705 N N . ARG B 1 219 ? -23.109 -20.594 2.268 1 93.31 219 ARG B N 1
ATOM 5706 C CA . ARG B 1 219 ? -24.047 -19.562 2.707 1 93.31 219 ARG B CA 1
ATOM 5707 C C . ARG B 1 219 ? -25.469 -20.078 2.732 1 93.31 219 ARG B C 1
ATOM 5709 O O . ARG B 1 219 ? -25.875 -20.844 1.85 1 93.31 219 ARG B O 1
ATOM 5716 N N . ARG B 1 220 ? -26.172 -19.578 3.594 1 90.44 220 ARG B N 1
ATOM 5717 C CA . ARG B 1 220 ? -27.547 -20.031 3.76 1 90.44 220 ARG B CA 1
ATOM 5718 C C . ARG B 1 220 ? -28.406 -19.656 2.557 1 90.44 220 ARG B C 1
ATOM 5720 O O . ARG B 1 220 ? -28.391 -18.5 2.129 1 90.44 220 ARG B O 1
ATOM 5727 N N . GLY B 1 221 ? -29.078 -20.656 2.104 1 90.94 221 GLY B N 1
ATOM 5728 C CA . GLY B 1 221 ? -29.984 -20.406 0.988 1 90.94 221 GLY B CA 1
ATOM 5729 C C . GLY B 1 221 ? -29.344 -20.656 -0.364 1 90.94 221 GLY B C 1
ATOM 5730 O O . GLY B 1 221 ? -30.031 -20.688 -1.387 1 90.94 221 GLY B O 1
ATOM 5731 N N . ARG B 1 222 ? -28.094 -20.891 -0.354 1 93.38 222 ARG B N 1
ATOM 5732 C CA . ARG B 1 222 ? -27.375 -21.047 -1.616 1 93.38 222 ARG B CA 1
ATOM 5733 C C . ARG B 1 222 ? -27.656 -22.406 -2.24 1 93.38 222 ARG B C 1
ATOM 5735 O O . ARG B 1 222 ? -27.938 -22.5 -3.436 1 93.38 222 ARG B O 1
ATOM 5742 N N . PHE B 1 223 ? -27.594 -23.438 -1.417 1 95.12 223 PHE B N 1
ATOM 5743 C CA . PHE B 1 223 ? -27.703 -24.797 -1.946 1 95.12 223 PHE B CA 1
ATOM 5744 C C . PHE B 1 223 ? -28.844 -25.547 -1.264 1 95.12 223 PHE B C 1
ATOM 5746 O O . PHE B 1 223 ? -29.312 -26.578 -1.77 1 95.12 223 PHE B O 1
ATOM 5753 N N . PHE B 1 224 ? -29.266 -25.047 -0.114 1 91.94 224 PHE B N 1
ATOM 5754 C CA . PHE B 1 224 ? -30.266 -25.75 0.677 1 91.94 224 PHE B CA 1
ATOM 5755 C C . PHE B 1 224 ? -31.406 -24.812 1.06 1 91.94 224 PHE B C 1
ATOM 5757 O O . PHE B 1 224 ? -31.188 -23.609 1.242 1 91.94 224 PHE B O 1
ATOM 5764 N N . ASP B 1 225 ? -32.5 -25.375 1.243 1 88.88 225 ASP B N 1
ATOM 5765 C CA . ASP B 1 225 ? -33.656 -24.562 1.671 1 88.88 225 ASP B CA 1
ATOM 5766 C C . ASP B 1 225 ? -33.688 -24.438 3.193 1 88.88 225 ASP B C 1
ATOM 5768 O O . ASP B 1 225 ? -32.75 -24.844 3.883 1 88.88 225 ASP B O 1
ATOM 5772 N N . ALA B 1 226 ? -34.688 -23.812 3.65 1 82.56 226 ALA B N 1
ATOM 5773 C CA . ALA B 1 226 ? -34.812 -23.531 5.078 1 82.56 226 ALA B CA 1
ATOM 5774 C C . ALA B 1 226 ? -34.906 -24.812 5.895 1 82.56 226 ALA B C 1
ATOM 5776 O O . ALA B 1 226 ? -34.531 -24.828 7.074 1 82.56 226 ALA B O 1
ATOM 5777 N N . GLN B 1 227 ? -35.281 -25.922 5.25 1 85.75 227 GLN B N 1
ATOM 5778 C CA . GLN B 1 227 ? -35.438 -27.188 5.938 1 85.75 227 GLN B CA 1
ATOM 5779 C C . GLN B 1 227 ? -34.188 -28.047 5.789 1 85.75 227 GLN B C 1
ATOM 5781 O O . GLN B 1 227 ? -34.125 -29.156 6.328 1 85.75 227 GLN B O 1
ATOM 5786 N N . GLY B 1 228 ? -33.25 -27.562 5.082 1 87.31 228 GLY B N 1
ATOM 5787 C CA . GLY B 1 228 ? -32 -28.281 4.922 1 87.31 228 GLY B CA 1
ATOM 5788 C C . GLY B 1 228 ? -32 -29.203 3.715 1 87.31 228 GLY B C 1
ATOM 5789 O O . GLY B 1 228 ? -31.062 -29.969 3.527 1 87.31 228 GLY B O 1
ATOM 5790 N N . GLU B 1 229 ? -33 -29.141 2.938 1 90 229 GLU B N 1
ATOM 5791 C CA . GLU B 1 229 ? -33.062 -29.969 1.734 1 90 229 GLU B CA 1
ATOM 5792 C C . GLU B 1 229 ? -32.344 -29.297 0.569 1 90 229 GLU B C 1
ATOM 5794 O O . GLU B 1 229 ? -32.438 -28.078 0.383 1 90 229 GLU B O 1
ATOM 5799 N N . PRO B 1 230 ? -31.672 -30.109 -0.142 1 92 230 PRO B N 1
ATOM 5800 C CA . PRO B 1 230 ? -30.938 -29.547 -1.271 1 92 230 PRO B CA 1
ATOM 5801 C C . PRO B 1 230 ? -31.844 -28.969 -2.346 1 92 230 PRO B C 1
ATOM 5803 O O . PRO B 1 230 ? -32.906 -29.547 -2.648 1 92 230 PRO B O 1
ATOM 5806 N N . LEU B 1 231 ? -31.422 -27.859 -2.777 1 92.25 231 LEU B N 1
ATOM 5807 C CA . LEU B 1 231 ? -32.125 -27.234 -3.891 1 92.25 231 LEU B CA 1
ATOM 5808 C C . LEU B 1 231 ? -31.797 -27.938 -5.203 1 92.25 231 LEU B C 1
ATOM 5810 O O . LEU B 1 231 ? -30.688 -28.438 -5.379 1 92.25 231 LEU B O 1
ATOM 5814 N N . ASP B 1 232 ? -32.75 -27.938 -6.074 1 90.44 232 ASP B N 1
ATOM 5815 C CA . ASP B 1 232 ? -32.5 -28.5 -7.395 1 90.44 232 ASP B CA 1
ATOM 5816 C C . ASP B 1 232 ? -31.438 -27.719 -8.141 1 90.44 232 ASP B C 1
ATOM 5818 O O . ASP B 1 232 ? -30.562 -28.312 -8.781 1 90.44 232 ASP B O 1
ATOM 5822 N N . THR B 1 233 ? -31.641 -26.406 -8.07 1 91.12 233 THR B N 1
ATOM 5823 C CA . THR B 1 233 ? -30.656 -25.5 -8.656 1 91.12 233 THR B CA 1
ATOM 5824 C C . THR B 1 233 ? -30.125 -24.516 -7.613 1 91.12 233 THR B C 1
ATOM 5826 O O . THR B 1 233 ? -30.891 -23.891 -6.883 1 91.12 233 THR B O 1
ATOM 5829 N N . PRO B 1 234 ? -28.844 -24.422 -7.605 1 92.81 234 PRO B N 1
ATOM 5830 C CA . PRO B 1 234 ? -28.281 -23.484 -6.645 1 92.81 234 PRO B CA 1
ATOM 5831 C C . PRO B 1 234 ? -28.781 -22.047 -6.859 1 92.81 234 PRO B C 1
ATOM 5833 O O . PRO B 1 234 ? -28.922 -21.609 -8.008 1 92.81 234 PRO B O 1
ATOM 5836 N N . LYS B 1 235 ? -29.109 -21.375 -5.777 1 92.06 235 LYS B N 1
ATOM 5837 C CA . LYS B 1 235 ? -29.562 -19.984 -5.855 1 92.06 235 LYS B CA 1
ATOM 5838 C C . LYS B 1 235 ? -28.391 -19.031 -6.059 1 92.06 235 LYS B C 1
ATOM 5840 O O . LYS B 1 235 ? -27.391 -19.125 -5.348 1 92.06 235 LYS B O 1
ATOM 5845 N N . PRO B 1 236 ? -28.5 -18.156 -7.055 1 90.12 236 PRO B N 1
ATOM 5846 C CA . PRO B 1 236 ? -27.422 -17.188 -7.277 1 90.12 236 PRO B CA 1
ATOM 5847 C C . PRO B 1 236 ? -27.406 -16.062 -6.25 1 90.12 236 PRO B C 1
ATOM 5849 O O . PRO B 1 236 ? -28.469 -15.617 -5.812 1 90.12 236 PRO B O 1
ATOM 5852 N N . PHE B 1 237 ? -26.266 -15.625 -5.781 1 90.19 237 PHE B N 1
ATOM 5853 C CA . PHE B 1 237 ? -26.047 -14.445 -4.953 1 90.19 237 PHE B CA 1
ATOM 5854 C C . PHE B 1 237 ? -25.203 -13.414 -5.688 1 90.19 237 PHE B C 1
ATOM 5856 O O . PHE B 1 237 ? -23.984 -13.344 -5.477 1 90.19 237 PHE B O 1
ATOM 5863 N N . PRO B 1 238 ? -25.844 -12.664 -6.449 1 88.62 238 PRO B N 1
ATOM 5864 C CA . PRO B 1 238 ? -25.047 -11.727 -7.254 1 88.62 238 PRO B CA 1
ATOM 5865 C C . PRO B 1 238 ? -24.406 -10.625 -6.414 1 88.62 238 PRO B C 1
ATOM 5867 O O . PRO B 1 238 ? -25 -10.172 -5.43 1 88.62 238 PRO B O 1
ATOM 5870 N N . GLY B 1 239 ? -23.297 -10.164 -6.836 1 90.12 239 GLY B N 1
ATOM 5871 C CA . GLY B 1 239 ? -22.656 -9.023 -6.207 1 90.12 239 GLY B CA 1
ATOM 5872 C C . GLY B 1 239 ? -23.391 -7.719 -6.414 1 90.12 239 GLY B C 1
ATOM 5873 O O . GLY B 1 239 ? -24.234 -7.613 -7.312 1 90.12 239 GLY B O 1
ATOM 5874 N N . HIS B 1 240 ? -23.078 -6.734 -5.617 1 90.81 240 HIS B N 1
ATOM 5875 C CA . HIS B 1 240 ? -23.859 -5.504 -5.648 1 90.81 240 HIS B CA 1
ATOM 5876 C C . HIS B 1 240 ? -23.297 -4.516 -6.66 1 90.81 240 HIS B C 1
ATOM 5878 O O . HIS B 1 240 ? -23.953 -3.547 -7.035 1 90.81 240 HIS B O 1
ATOM 5884 N N . SER B 1 241 ? -21.969 -4.754 -7.148 1 95 241 SER B N 1
ATOM 5885 C CA . SER B 1 241 ? -21.375 -3.729 -8.008 1 95 241 SER B CA 1
ATOM 5886 C C . SER B 1 241 ? -20.375 -4.336 -8.992 1 95 241 SER B C 1
ATOM 5888 O O . SER B 1 241 ? -19.234 -4.602 -8.633 1 95 241 SER B O 1
ATOM 5890 N N . VAL B 1 242 ? -20.766 -4.363 -10.227 1 92.5 242 VAL B N 1
ATOM 5891 C CA . VAL B 1 242 ? -19.922 -4.902 -11.289 1 92.5 242 VAL B CA 1
ATOM 5892 C C . VAL B 1 242 ? -18.766 -3.943 -11.555 1 92.5 242 VAL B C 1
ATOM 5894 O O . VAL B 1 242 ? -17.656 -4.375 -11.883 1 92.5 242 VAL B O 1
ATOM 5897 N N . ALA B 1 243 ? -19 -2.678 -11.344 1 93.62 243 ALA B N 1
ATOM 5898 C CA . ALA B 1 243 ? -17.969 -1.673 -11.523 1 93.62 243 ALA B CA 1
ATOM 5899 C C . ALA B 1 243 ? -16.797 -1.911 -10.562 1 93.62 243 ALA B C 1
ATOM 5901 O O . ALA B 1 243 ? -15.633 -1.828 -10.953 1 93.62 243 ALA B O 1
ATOM 5902 N N . LEU B 1 244 ? -17.078 -2.193 -9.352 1 96.06 244 LEU B N 1
ATOM 5903 C CA . LEU B 1 244 ? -16.047 -2.475 -8.367 1 96.06 244 LEU B CA 1
ATOM 5904 C C . LEU B 1 244 ? -15.312 -3.773 -8.703 1 96.06 244 LEU B C 1
ATOM 5906 O O . LEU B 1 244 ? -14.102 -3.869 -8.531 1 96.06 244 LEU B O 1
ATOM 5910 N N . GLN B 1 245 ? -16.047 -4.77 -9.195 1 96.44 245 GLN B N 1
ATOM 5911 C CA . GLN B 1 245 ? -15.422 -6.027 -9.602 1 96.44 245 GLN B CA 1
ATOM 5912 C C . GLN B 1 245 ? -14.375 -5.801 -10.695 1 96.44 245 GLN B C 1
ATOM 5914 O O . GLN B 1 245 ? -13.258 -6.305 -10.602 1 96.44 245 GLN B O 1
ATOM 5919 N N . LEU B 1 246 ? -14.758 -5.047 -11.68 1 95.75 246 LEU B N 1
ATOM 5920 C CA . LEU B 1 246 ? -13.844 -4.801 -12.789 1 95.75 246 LEU B CA 1
ATOM 5921 C C . LEU B 1 246 ? -12.656 -3.953 -12.336 1 95.75 246 LEU B C 1
ATOM 5923 O O . LEU B 1 246 ? -11.523 -4.203 -12.742 1 95.75 246 LEU B O 1
ATOM 5927 N N . LEU B 1 247 ? -12.953 -2.945 -11.523 1 96.81 247 LEU B N 1
ATOM 5928 C CA . LEU B 1 247 ? -11.859 -2.146 -10.977 1 96.81 247 LEU B CA 1
ATOM 5929 C C . LEU B 1 247 ? -10.859 -3.025 -10.234 1 96.81 247 LEU B C 1
ATOM 5931 O O . LEU B 1 247 ? -9.648 -2.908 -10.445 1 96.81 247 LEU B O 1
ATOM 5935 N N . GLY B 1 248 ? -11.406 -3.863 -9.391 1 98.12 248 GLY B N 1
ATOM 5936 C CA . GLY B 1 248 ? -10.531 -4.785 -8.68 1 98.12 248 GLY B CA 1
ATOM 5937 C C . GLY B 1 248 ? -9.719 -5.668 -9.602 1 98.12 248 GLY B C 1
ATOM 5938 O O . GLY B 1 248 ? -8.516 -5.844 -9.391 1 98.12 248 GLY B O 1
ATOM 5939 N N . THR B 1 249 ? -10.289 -6.191 -10.625 1 98.25 249 THR B N 1
ATOM 5940 C CA . THR B 1 249 ? -9.617 -7.055 -11.594 1 98.25 249 THR B CA 1
ATOM 5941 C C . THR B 1 249 ? -8.477 -6.316 -12.281 1 98.25 249 THR B C 1
ATOM 5943 O O . THR B 1 249 ? -7.371 -6.848 -12.406 1 98.25 249 THR B O 1
ATOM 5946 N N . MET B 1 250 ? -8.695 -5.062 -12.648 1 97.75 250 MET B N 1
ATOM 5947 C CA . MET B 1 250 ? -7.699 -4.281 -13.375 1 97.75 250 MET B CA 1
ATOM 5948 C C . MET B 1 250 ? -6.547 -3.879 -12.461 1 97.75 250 MET B C 1
ATOM 5950 O O . MET B 1 250 ? -5.395 -3.83 -12.891 1 97.75 250 MET B O 1
ATOM 5954 N N . ILE B 1 251 ? -6.859 -3.562 -11.211 1 98.44 251 ILE B N 1
ATOM 5955 C CA . ILE B 1 251 ? -5.801 -3.25 -10.258 1 98.44 251 ILE B CA 1
ATOM 5956 C C . ILE B 1 251 ? -4.938 -4.488 -10.023 1 98.44 251 ILE B C 1
ATOM 5958 O O . ILE B 1 251 ? -3.711 -4.391 -9.945 1 98.44 251 ILE B O 1
ATOM 5962 N N . LEU B 1 252 ? -5.559 -5.637 -9.898 1 98.62 252 LEU B N 1
ATOM 5963 C CA . LEU B 1 252 ? -4.805 -6.875 -9.75 1 98.62 252 LEU B CA 1
ATOM 5964 C C . LEU B 1 252 ? -3.9 -7.113 -10.953 1 98.62 252 LEU B C 1
ATOM 5966 O O . LEU B 1 252 ? -2.717 -7.422 -10.797 1 98.62 252 LEU B O 1
ATOM 5970 N N . TRP B 1 253 ? -4.438 -6.93 -12.18 1 98.5 253 TRP B N 1
ATOM 5971 C CA . TRP B 1 253 ? -3.646 -7.113 -13.391 1 98.5 253 TRP B CA 1
ATOM 5972 C C . TRP B 1 253 ? -2.467 -6.145 -13.422 1 98.5 253 TRP B C 1
ATOM 5974 O O . TRP B 1 253 ? -1.343 -6.539 -13.742 1 98.5 253 TRP B O 1
ATOM 5984 N N . PHE B 1 254 ? -2.678 -4.926 -13 1 98.31 254 PHE B N 1
ATOM 5985 C CA . PHE B 1 254 ? -1.605 -3.943 -12.891 1 98.31 254 PHE B CA 1
ATOM 5986 C C . PHE B 1 254 ? -0.536 -4.418 -11.914 1 98.31 254 PHE B C 1
ATOM 5988 O O . PHE B 1 254 ? 0.657 -4.367 -12.219 1 98.31 254 PHE B O 1
ATOM 5995 N N . GLY B 1 255 ? -0.964 -4.852 -10.766 1 98.56 255 GLY B N 1
ATOM 5996 C CA . GLY B 1 255 ? -0.029 -5.32 -9.758 1 98.56 255 GLY B CA 1
ATOM 5997 C C . GLY B 1 255 ? 0.772 -6.527 -10.203 1 98.56 255 GLY B C 1
ATOM 5998 O O . GLY B 1 255 ? 1.906 -6.727 -9.758 1 98.56 255 GLY B O 1
ATOM 5999 N N . TRP B 1 256 ? 0.276 -7.336 -11.148 1 98.81 256 TRP B N 1
ATOM 6000 C CA . TRP B 1 256 ? 0.951 -8.539 -11.633 1 98.81 256 TRP B CA 1
ATOM 6001 C C . TRP B 1 256 ? 2.225 -8.18 -12.391 1 98.81 256 TRP B C 1
ATOM 6003 O O . TRP B 1 256 ? 3.125 -9.008 -12.531 1 98.81 256 TRP B O 1
ATOM 6013 N N . TYR B 1 257 ? 2.357 -6.93 -12.844 1 98.31 257 TYR B N 1
ATOM 6014 C CA . TYR B 1 257 ? 3.574 -6.504 -13.523 1 98.31 257 TYR B CA 1
ATOM 6015 C C . TYR B 1 257 ? 4.691 -6.227 -12.523 1 98.31 257 TYR B C 1
ATOM 6017 O O . TYR B 1 257 ? 5.863 -6.145 -12.898 1 98.31 257 TYR B O 1
ATOM 6025 N N . GLY B 1 258 ? 4.336 -5.969 -11.289 1 98.31 258 GLY B N 1
ATOM 6026 C CA . GLY B 1 258 ? 5.328 -5.988 -10.219 1 98.31 258 GLY B CA 1
ATOM 6027 C C . GLY B 1 258 ? 5.648 -7.391 -9.734 1 98.31 258 GLY B C 1
ATOM 6028 O O . GLY B 1 258 ? 6.797 -7.691 -9.406 1 98.31 258 GLY B O 1
ATOM 6029 N N . PHE B 1 259 ? 4.656 -8.242 -9.773 1 98 259 PHE B N 1
ATOM 6030 C CA . PHE B 1 259 ? 4.707 -9.609 -9.258 1 98 259 PHE B CA 1
ATOM 6031 C C . PHE B 1 259 ? 5.609 -10.484 -10.117 1 98 259 PHE B C 1
ATOM 6033 O O . PHE B 1 259 ? 6.664 -10.93 -9.664 1 98 259 PHE B O 1
ATOM 6040 N N . ASN B 1 260 ? 5.297 -10.586 -11.398 1 98.69 260 ASN B N 1
ATOM 6041 C CA . ASN B 1 260 ? 5.992 -11.484 -12.312 1 98.69 260 ASN B CA 1
ATOM 6042 C C . ASN B 1 260 ? 7.328 -10.906 -12.766 1 98.69 260 ASN B C 1
ATOM 6044 O O . ASN B 1 260 ? 8.383 -11.461 -12.469 1 98.69 260 ASN B O 1
ATOM 6048 N N . PRO B 1 261 ? 7.359 -9.719 -13.375 1 98.31 261 PRO B N 1
ATOM 6049 C CA . PRO B 1 261 ? 8.641 -9.141 -13.773 1 98.31 261 PRO B CA 1
ATOM 6050 C C . PRO B 1 261 ? 9.547 -8.844 -12.578 1 98.31 261 PRO B C 1
ATOM 6052 O O . PRO B 1 261 ? 10.766 -9.016 -12.664 1 98.31 261 PRO B O 1
ATOM 6055 N N . GLY B 1 262 ? 8.945 -8.3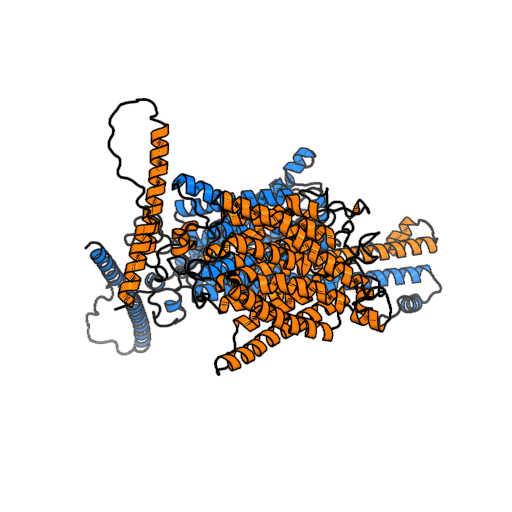98 -11.484 1 97.81 262 GLY B N 1
ATOM 6056 C CA . GLY B 1 262 ? 9.734 -8.086 -10.305 1 97.81 262 GLY B CA 1
ATOM 6057 C C . GLY B 1 262 ? 10.477 -9.289 -9.742 1 97.81 262 GLY B C 1
ATOM 6058 O O . GLY B 1 262 ? 11.547 -9.141 -9.148 1 97.81 262 GLY B O 1
ATOM 6059 N N . SER B 1 263 ? 9.984 -10.469 -10 1 97.88 263 SER B N 1
ATOM 6060 C CA . SER B 1 263 ? 10.586 -11.688 -9.469 1 97.88 263 SER B CA 1
ATOM 6061 C C . SER B 1 263 ? 11.891 -12.016 -10.188 1 97.88 263 SER B C 1
ATOM 6063 O O . SER B 1 263 ? 12.688 -12.828 -9.711 1 97.88 263 SER B O 1
ATOM 6065 N N . ALA B 1 264 ? 12.18 -11.367 -11.336 1 96.88 264 ALA B N 1
ATOM 6066 C CA . ALA B 1 264 ? 13.477 -11.508 -11.992 1 96.88 264 ALA B CA 1
ATOM 6067 C C . ALA B 1 264 ? 14.602 -10.953 -11.125 1 96.88 264 ALA B C 1
ATOM 6069 O O . ALA B 1 264 ? 15.742 -11.422 -11.195 1 96.88 264 ALA B O 1
ATOM 6070 N N . LEU B 1 265 ? 14.297 -10.023 -10.25 1 93.25 265 LEU B N 1
ATOM 6071 C CA . LEU B 1 265 ? 15.281 -9.367 -9.406 1 93.25 265 LEU B CA 1
ATOM 6072 C C . LEU B 1 265 ? 15.867 -10.344 -8.391 1 93.25 265 LEU B C 1
ATOM 6074 O O . LEU B 1 265 ? 17.016 -10.195 -7.965 1 93.25 265 LEU B O 1
ATOM 6078 N N . VAL B 1 266 ? 15.133 -11.352 -8.062 1 91.94 266 VAL B N 1
ATOM 6079 C CA . VAL B 1 266 ? 15.539 -12.305 -7.035 1 91.94 266 VAL B CA 1
ATOM 6080 C C . VAL B 1 266 ? 16.641 -13.211 -7.57 1 91.94 266 VAL B C 1
ATOM 6082 O O . VAL B 1 266 ? 17.422 -13.789 -6.797 1 91.94 266 VAL B O 1
ATOM 6085 N N . LEU B 1 267 ? 16.766 -13.297 -8.883 1 90.06 267 LEU B N 1
ATOM 6086 C CA . LEU B 1 267 ? 17.75 -14.18 -9.508 1 90.06 267 LEU B CA 1
ATOM 6087 C C . LEU B 1 267 ? 19.172 -13.688 -9.227 1 90.06 267 LEU B C 1
ATOM 6089 O O . LEU B 1 267 ? 20.109 -14.477 -9.258 1 90.06 267 LEU B O 1
ATOM 6093 N N . GLY B 1 268 ? 19.344 -12.359 -9.039 1 83.62 268 GLY B N 1
ATOM 6094 C CA . GLY B 1 268 ? 20.641 -11.805 -8.68 1 83.62 268 GLY B CA 1
ATOM 6095 C C . GLY B 1 268 ? 21.656 -11.906 -9.805 1 83.62 268 GLY B C 1
ATOM 6096 O O . GLY B 1 268 ? 22.828 -12.148 -9.555 1 83.62 268 GLY B O 1
ATOM 6097 N N . ILE B 1 269 ? 21.156 -11.82 -11.016 1 82.5 269 ILE B N 1
ATOM 6098 C CA . ILE B 1 269 ? 22.062 -11.953 -12.156 1 82.5 269 ILE B CA 1
ATOM 6099 C C . ILE B 1 269 ? 22.016 -10.68 -12.992 1 82.5 269 ILE B C 1
ATOM 6101 O O . ILE B 1 269 ? 21.188 -9.797 -12.758 1 82.5 269 ILE B O 1
ATOM 6105 N N . ASP B 1 270 ? 22.891 -10.531 -13.883 1 77.88 270 ASP B N 1
ATOM 6106 C CA . ASP B 1 270 ? 23.047 -9.297 -14.648 1 77.88 270 ASP B CA 1
ATOM 6107 C C . ASP B 1 270 ? 21.922 -9.125 -15.664 1 77.88 270 ASP B C 1
ATOM 6109 O O . ASP B 1 270 ? 21.547 -8 -15.992 1 77.88 270 ASP B O 1
ATOM 6113 N N . GLU B 1 271 ? 21.344 -10.164 -16.188 1 83.12 271 GLU B N 1
ATOM 6114 C CA . GLU B 1 271 ? 20.359 -10.07 -17.266 1 83.12 271 GLU B CA 1
ATOM 6115 C C . GLU B 1 271 ? 18.953 -9.945 -16.719 1 83.12 271 GLU B C 1
ATOM 6117 O O . GLU B 1 271 ? 17.984 -10.359 -17.375 1 83.12 271 GLU B O 1
ATOM 6122 N N . VAL B 1 272 ? 18.844 -9.344 -15.633 1 90.94 272 VAL B N 1
ATOM 6123 C CA . VAL B 1 272 ? 17.562 -9.312 -14.938 1 90.94 272 VAL B CA 1
ATOM 6124 C C . VAL B 1 272 ? 16.547 -8.5 -15.75 1 90.94 272 VAL B C 1
ATOM 6126 O O . VAL B 1 272 ? 15.359 -8.836 -15.781 1 90.94 272 VAL B O 1
ATOM 6129 N N . GLY B 1 273 ? 16.984 -7.469 -16.484 1 92.94 273 GLY B N 1
ATOM 6130 C CA . GLY B 1 273 ? 16.078 -6.633 -17.25 1 92.94 273 GLY B CA 1
ATOM 6131 C C . GLY B 1 273 ? 15.391 -7.379 -18.375 1 92.94 273 GLY B C 1
ATOM 6132 O O . GLY B 1 273 ? 14.172 -7.27 -18.547 1 92.94 273 GLY B O 1
ATOM 6133 N N . GLY B 1 274 ? 16.188 -8.141 -19.125 1 94.69 274 GLY B N 1
ATOM 6134 C CA . GLY B 1 274 ? 15.633 -8.938 -20.219 1 94.69 274 GLY B CA 1
ATOM 6135 C C . GLY B 1 274 ? 14.648 -9.984 -19.734 1 94.69 274 GLY B C 1
ATOM 6136 O O . GLY B 1 274 ? 13.609 -10.203 -20.359 1 94.69 274 GLY B O 1
ATOM 6137 N N . ILE B 1 275 ? 14.969 -10.625 -18.625 1 96.44 275 ILE B N 1
ATOM 6138 C CA . ILE B 1 275 ? 14.109 -11.656 -18.062 1 96.44 275 ILE B CA 1
ATOM 6139 C C . ILE B 1 275 ? 12.805 -11.023 -17.578 1 96.44 275 ILE B C 1
ATOM 6141 O O . ILE B 1 275 ? 11.727 -11.57 -17.781 1 96.44 275 ILE B O 1
ATOM 6145 N N . ALA B 1 276 ? 12.93 -9.859 -16.938 1 97.69 276 ALA B N 1
ATOM 6146 C CA . ALA B 1 276 ? 11.75 -9.125 -16.484 1 97.69 276 ALA B CA 1
ATOM 6147 C C . ALA B 1 276 ? 10.836 -8.773 -17.656 1 97.69 276 ALA B C 1
ATOM 6149 O O . ALA B 1 276 ? 9.617 -8.898 -17.562 1 97.69 276 ALA B O 1
ATOM 6150 N N . ALA B 1 277 ? 11.414 -8.367 -18.75 1 97.25 277 ALA B N 1
ATOM 6151 C CA . ALA B 1 277 ? 10.648 -8.008 -19.953 1 97.25 277 ALA B CA 1
ATOM 6152 C C . ALA B 1 277 ? 9.93 -9.227 -20.516 1 97.25 277 ALA B C 1
ATOM 6154 O O . ALA B 1 277 ? 8.773 -9.133 -20.922 1 97.25 277 ALA B O 1
ATOM 6155 N N . THR B 1 278 ? 10.617 -10.305 -20.531 1 97.5 278 THR B N 1
ATOM 6156 C CA . THR B 1 278 ? 10.008 -11.555 -20.984 1 97.5 278 THR B CA 1
ATOM 6157 C C . THR B 1 278 ? 8.828 -11.93 -20.094 1 97.5 278 THR B C 1
ATOM 6159 O O . THR B 1 278 ? 7.77 -12.32 -20.594 1 97.5 278 THR B O 1
ATOM 6162 N N . ALA B 1 279 ? 9 -11.836 -18.844 1 98.62 279 ALA B N 1
ATOM 6163 C CA . ALA B 1 279 ? 7.93 -12.141 -17.891 1 98.62 279 ALA B CA 1
ATOM 6164 C C . ALA B 1 279 ? 6.727 -11.227 -18.109 1 98.62 279 ALA B C 1
ATOM 6166 O O . ALA B 1 279 ? 5.578 -11.664 -18 1 98.62 279 ALA B O 1
ATOM 6167 N N . ALA B 1 280 ? 6.953 -9.938 -18.453 1 98.69 280 ALA B N 1
ATOM 6168 C CA . ALA B 1 280 ? 5.871 -8.992 -18.703 1 98.69 280 ALA B CA 1
ATOM 6169 C C . ALA B 1 280 ? 5.066 -9.375 -19.938 1 98.69 280 ALA B C 1
ATOM 6171 O O . ALA B 1 280 ? 3.836 -9.312 -19.938 1 98.69 280 ALA B O 1
ATOM 6172 N N . VAL B 1 281 ? 5.734 -9.766 -20.938 1 98.44 281 VAL B N 1
ATOM 6173 C CA . VAL B 1 281 ? 5.09 -10.188 -22.188 1 98.44 281 VAL B CA 1
ATOM 6174 C C . VAL B 1 281 ? 4.23 -11.43 -21.922 1 98.44 281 VAL B C 1
ATOM 6176 O O . VAL B 1 281 ? 3.059 -11.469 -22.297 1 98.44 281 VAL B O 1
ATOM 6179 N N . SER B 1 282 ? 4.812 -12.414 -21.266 1 98.81 282 SER B N 1
ATOM 6180 C CA . SER B 1 282 ? 4.09 -13.641 -20.953 1 98.81 282 SER B CA 1
ATOM 6181 C C . SER B 1 282 ? 2.867 -13.359 -20.094 1 98.81 282 SER B C 1
ATOM 6183 O O . SER B 1 282 ? 1.808 -13.953 -20.297 1 98.81 282 SER B O 1
ATOM 6185 N N . THR B 1 283 ? 3.014 -12.484 -19.141 1 98.81 283 THR B N 1
ATOM 6186 C CA . THR B 1 283 ? 1.921 -12.102 -18.25 1 98.81 283 THR B CA 1
ATOM 6187 C C . THR B 1 283 ? 0.762 -11.508 -19.047 1 98.81 283 THR B C 1
ATOM 6189 O O . THR B 1 283 ? -0.393 -11.891 -18.844 1 98.81 283 THR B O 1
ATOM 6192 N N . SER B 1 284 ? 1.054 -10.609 -19.984 1 98.69 284 SER B N 1
ATOM 6193 C CA . SER B 1 284 ? 0.039 -9.93 -20.781 1 98.69 284 SER B CA 1
ATOM 6194 C C . SER B 1 284 ? -0.684 -10.906 -21.703 1 98.69 284 SER B C 1
ATOM 6196 O O . SER B 1 284 ? -1.915 -10.906 -21.766 1 98.69 284 SER B O 1
ATOM 6198 N N . LEU B 1 285 ? 0.068 -11.711 -22.328 1 98.81 285 LEU B N 1
ATOM 6199 C CA . LEU B 1 285 ? -0.51 -12.617 -23.297 1 98.81 285 LEU B CA 1
ATOM 6200 C C . LEU B 1 285 ? -1.345 -13.695 -22.625 1 98.81 285 LEU B C 1
ATOM 6202 O O . LEU B 1 285 ? -2.424 -14.055 -23.094 1 98.81 285 LEU B O 1
ATOM 6206 N N . CYS B 1 286 ? -0.854 -14.219 -21.547 1 98.94 286 CYS B N 1
ATOM 6207 C CA . CYS B 1 286 ? -1.56 -15.297 -20.859 1 98.94 286 CYS B CA 1
ATOM 6208 C C . CYS B 1 286 ? -2.842 -14.781 -20.219 1 98.94 286 CYS B C 1
ATOM 6210 O O . CYS B 1 286 ? -3.883 -15.438 -20.297 1 98.94 286 CYS B O 1
ATOM 6212 N N . GLY B 1 287 ? -2.744 -13.625 -19.547 1 98.88 287 GLY B N 1
ATOM 6213 C CA . GLY B 1 287 ? -3.953 -13.023 -19.016 1 98.88 287 GLY B CA 1
ATOM 6214 C C . GLY B 1 287 ? -5.016 -12.773 -20.062 1 98.88 287 GLY B C 1
ATOM 6215 O O . GLY B 1 287 ? -6.188 -13.094 -19.859 1 98.88 287 GLY B O 1
ATOM 6216 N N . ALA B 1 288 ? -4.609 -12.227 -21.188 1 98.75 288 ALA B N 1
ATOM 6217 C CA . ALA B 1 288 ? -5.523 -11.953 -22.297 1 98.75 288 ALA B CA 1
ATOM 6218 C C . ALA B 1 288 ? -6.141 -13.242 -22.844 1 98.75 288 ALA B C 1
ATOM 6220 O O . ALA B 1 288 ? -7.352 -13.32 -23.047 1 98.75 288 ALA B O 1
ATOM 6221 N N . ALA B 1 289 ? -5.328 -14.219 -23 1 98.88 289 ALA B N 1
ATOM 6222 C CA . ALA B 1 289 ? -5.793 -15.492 -23.547 1 98.88 289 ALA B CA 1
ATOM 6223 C C . ALA B 1 289 ? -6.762 -16.172 -22.594 1 98.88 289 ALA B C 1
ATOM 6225 O O . ALA B 1 289 ? -7.75 -16.781 -23.031 1 98.88 289 ALA B O 1
ATOM 6226 N N . GLY B 1 290 ? -6.43 -16.156 -21.328 1 98.94 290 GLY B N 1
ATOM 6227 C CA . GLY B 1 290 ? -7.336 -16.719 -20.344 1 98.94 290 GLY B CA 1
ATOM 6228 C C . GLY B 1 290 ? -8.711 -16.094 -20.359 1 98.94 290 GLY B C 1
ATOM 6229 O O . GLY B 1 290 ? -9.727 -16.781 -20.328 1 98.94 290 GLY B O 1
ATOM 6230 N N . GLY B 1 291 ? -8.82 -14.727 -20.422 1 98.75 291 GLY B N 1
ATOM 6231 C CA . GLY B 1 291 ? -10.078 -14.008 -20.469 1 98.75 291 GLY B CA 1
ATOM 6232 C C . GLY B 1 291 ? -10.898 -14.312 -21.703 1 98.75 291 GLY B C 1
ATOM 6233 O O . GLY B 1 291 ? -12.102 -14.594 -21.609 1 98.75 291 GLY B O 1
ATOM 6234 N N . VAL B 1 292 ? -10.242 -14.305 -22.812 1 98.31 292 VAL B N 1
ATOM 6235 C CA . VAL B 1 292 ? -10.906 -14.57 -24.078 1 98.31 292 VAL B CA 1
ATOM 6236 C C . VAL B 1 292 ? -11.391 -16.016 -24.125 1 98.31 292 VAL B C 1
ATOM 6238 O O . VAL B 1 292 ? -12.523 -16.281 -24.547 1 98.31 292 VAL B O 1
ATOM 6241 N N . SER B 1 293 ? -10.562 -16.859 -23.688 1 98.75 293 SER B N 1
ATOM 6242 C CA . SER B 1 293 ? -10.898 -18.281 -23.688 1 98.75 293 SER B CA 1
ATOM 6243 C C . SER B 1 293 ? -12.109 -18.562 -22.797 1 98.75 293 SER B C 1
ATOM 6245 O O . SER B 1 293 ? -13.047 -19.25 -23.203 1 98.75 293 SER B O 1
ATOM 6247 N N . ALA B 1 294 ? -12.102 -18.094 -21.609 1 98.62 294 ALA B N 1
ATOM 6248 C CA . ALA B 1 294 ? -13.219 -18.312 -20.703 1 98.62 294 ALA B CA 1
ATOM 6249 C C . ALA B 1 294 ? -14.5 -17.672 -21.234 1 98.62 294 ALA B C 1
ATOM 6251 O O . ALA B 1 294 ? -15.562 -18.297 -21.219 1 98.62 294 ALA B O 1
ATOM 6252 N N . LEU B 1 295 ? -14.414 -16.422 -21.75 1 97.69 295 LEU B N 1
ATOM 6253 C CA . LEU B 1 295 ? -15.57 -15.68 -22.25 1 97.69 295 LEU B CA 1
ATOM 6254 C C . LEU B 1 295 ? -16.234 -16.422 -23.391 1 97.69 295 LEU B C 1
ATOM 6256 O O . LEU B 1 295 ? -17.438 -16.703 -23.344 1 97.69 295 LEU B O 1
ATOM 6260 N N . PHE B 1 296 ? -15.508 -16.844 -24.359 1 97.25 296 PHE B N 1
ATOM 6261 C CA . PHE B 1 296 ? -16.094 -17.375 -25.578 1 97.25 296 PHE B CA 1
ATOM 6262 C C . PHE B 1 296 ? -16.438 -18.859 -25.391 1 97.25 296 PHE B C 1
ATOM 6264 O O . PHE B 1 296 ? -17.406 -19.344 -25.984 1 97.25 296 PHE B O 1
ATOM 6271 N N . THR B 1 297 ? -15.711 -19.547 -24.625 1 97.81 297 THR B N 1
ATOM 6272 C CA . THR B 1 297 ? -16.125 -20.922 -24.328 1 97.81 297 THR B CA 1
ATOM 6273 C C . THR B 1 297 ? -17.453 -20.922 -23.562 1 97.81 297 THR B C 1
ATOM 6275 O O . THR B 1 297 ? -18.344 -21.719 -23.875 1 97.81 297 THR B O 1
ATOM 6278 N N . ASN B 1 298 ? -17.547 -20.062 -22.609 1 96.56 298 ASN B N 1
ATOM 6279 C CA . ASN B 1 298 ? -18.812 -19.953 -21.891 1 96.56 298 ASN B CA 1
ATOM 6280 C C . ASN B 1 298 ? -19.953 -19.562 -22.812 1 96.56 298 ASN B C 1
ATOM 6282 O O . ASN B 1 298 ? -21.078 -20.047 -22.672 1 96.56 298 ASN B O 1
ATOM 6286 N N . LEU B 1 299 ? -19.688 -18.625 -23.688 1 93.94 299 LEU B N 1
ATOM 6287 C CA . LEU B 1 299 ? -20.672 -18.188 -24.672 1 93.94 299 LEU B CA 1
ATOM 6288 C C . LEU B 1 299 ? -21.172 -19.375 -25.484 1 93.94 299 LEU B C 1
ATOM 6290 O O . LEU B 1 299 ? -22.375 -19.547 -25.672 1 93.94 299 LEU B O 1
ATOM 6294 N N . PHE B 1 300 ? -20.297 -20.156 -25.891 1 95.5 300 PHE B N 1
ATOM 6295 C CA . PHE B 1 300 ? -20.609 -21.312 -26.734 1 95.5 300 PHE B CA 1
ATOM 6296 C C . PHE B 1 300 ? -21.406 -22.344 -25.938 1 95.5 300 PHE B C 1
ATOM 6298 O O . PHE B 1 300 ? -22.422 -22.859 -26.438 1 95.5 300 PHE B O 1
ATOM 6305 N N . LEU B 1 301 ? -20.984 -22.609 -24.781 1 93.94 301 LEU B N 1
ATOM 6306 C CA . LEU B 1 301 ? -21.656 -23.609 -23.953 1 93.94 301 LEU B CA 1
ATOM 6307 C C . LEU B 1 301 ? -23.062 -23.156 -23.562 1 93.94 301 LEU B C 1
ATOM 6309 O O . LEU B 1 301 ? -24 -23.953 -23.562 1 93.94 301 LEU B O 1
ATOM 6313 N N . GLU B 1 302 ? -23.188 -21.906 -23.219 1 91.44 302 GLU B N 1
ATOM 6314 C CA . GLU B 1 302 ? -24.484 -21.359 -22.859 1 91.44 302 GLU B CA 1
ATOM 6315 C C . GLU B 1 302 ? -25.438 -21.344 -24.062 1 91.44 302 GLU B C 1
ATOM 6317 O O . GLU B 1 302 ? -26.641 -21.609 -23.906 1 91.44 302 GLU B O 1
ATOM 6322 N N . GLU B 1 303 ? -24.922 -20.969 -25.156 1 90.19 303 GLU B N 1
ATOM 6323 C CA . GLU B 1 303 ? -25.719 -21 -26.375 1 90.19 303 GLU B CA 1
ATOM 6324 C C . GLU B 1 303 ? -26.234 -22.406 -26.672 1 90.19 303 GLU B C 1
ATOM 6326 O O . GLU B 1 303 ? -27.391 -22.594 -27.047 1 90.19 303 GLU B O 1
ATOM 6331 N N . ARG B 1 304 ? -25.531 -23.344 -26.516 1 91.56 304 ARG B N 1
ATOM 6332 C CA . ARG B 1 304 ? -25.891 -24.734 -26.766 1 91.56 304 ARG B CA 1
ATOM 6333 C C . ARG B 1 304 ? -26.922 -25.219 -25.75 1 91.56 304 ARG B C 1
ATOM 6335 O O . ARG B 1 304 ? -27.766 -26.047 -26.078 1 91.56 304 ARG B O 1
ATOM 6342 N N . ARG B 1 305 ? -26.766 -24.75 -24.641 1 89.75 305 ARG B N 1
ATOM 6343 C CA . ARG B 1 305 ? -27.641 -25.203 -23.562 1 89.75 305 ARG B CA 1
ATOM 6344 C C . ARG B 1 305 ? -28.984 -24.484 -23.609 1 89.75 305 ARG B C 1
ATOM 6346 O O . ARG B 1 305 ? -30.031 -25.094 -23.422 1 89.75 305 ARG B O 1
ATOM 6353 N N . THR B 1 306 ? -28.953 -23.188 -23.828 1 89.44 306 THR B N 1
ATOM 6354 C CA . THR B 1 306 ? -30.172 -22.375 -23.688 1 89.44 306 THR B CA 1
ATOM 6355 C C . THR B 1 306 ? -30.656 -21.875 -25.047 1 89.44 306 THR B C 1
ATOM 6357 O O . THR B 1 306 ? -31.781 -21.438 -25.188 1 89.44 306 THR B O 1
ATOM 6360 N N . GLY B 1 307 ? -29.828 -21.875 -26.062 1 90.31 307 GLY B N 1
ATOM 6361 C CA . GLY B 1 307 ? -30.156 -21.344 -27.375 1 90.31 307 GLY B CA 1
ATOM 6362 C C . GLY B 1 307 ? -29.891 -19.859 -27.5 1 90.31 307 GLY B C 1
ATOM 6363 O O . GLY B 1 307 ? -30.047 -19.281 -28.594 1 90.31 307 GLY B O 1
ATOM 6364 N N . GLU B 1 308 ? -29.453 -19.203 -26.453 1 90.31 308 GLU B N 1
ATOM 6365 C CA . GLU B 1 308 ? -29.156 -17.781 -26.469 1 90.31 308 GLU B CA 1
ATOM 6366 C C . GLU B 1 308 ? -27.75 -17.5 -25.969 1 90.31 308 GLU B C 1
ATOM 6368 O O . GLU B 1 308 ? -27.375 -17.906 -24.859 1 90.31 308 GLU B O 1
ATOM 6373 N N . PRO B 1 309 ? -27 -16.828 -26.797 1 86.88 309 PRO B N 1
ATOM 6374 C CA . PRO B 1 309 ? -25.641 -16.5 -26.359 1 86.88 309 PRO B CA 1
ATOM 6375 C C . PRO B 1 309 ? -25.625 -15.328 -25.375 1 86.88 309 PRO B C 1
ATOM 6377 O O . PRO B 1 309 ? -26.391 -14.375 -25.516 1 86.88 309 PRO B O 1
ATOM 6380 N N . HIS B 1 310 ? -24.844 -15.508 -24.312 1 90.12 310 HIS B N 1
ATOM 6381 C CA . HIS B 1 310 ? -24.656 -14.43 -23.344 1 90.12 310 HIS B CA 1
ATOM 6382 C C . HIS B 1 310 ? -23.188 -14.148 -23.094 1 90.12 310 HIS B C 1
ATOM 6384 O O . HIS B 1 310 ? -22.422 -15.055 -22.734 1 90.12 310 HIS B O 1
ATOM 6390 N N . PHE B 1 311 ? -22.766 -12.883 -23.359 1 92.31 311 PHE B N 1
ATOM 6391 C CA . PHE B 1 311 ? -21.422 -12.422 -23 1 92.31 311 PHE B CA 1
ATOM 6392 C C . PHE B 1 311 ? -21.328 -12.117 -21.516 1 92.31 311 PHE B C 1
ATOM 6394 O O . PHE B 1 311 ? -21.953 -11.156 -21.031 1 92.31 311 PHE B O 1
ATOM 6401 N N . SER B 1 312 ? -20.547 -12.906 -20.828 1 93.94 312 SER B N 1
ATOM 6402 C CA . SER B 1 312 ? -20.469 -12.766 -19.375 1 93.94 312 SER B CA 1
ATOM 6403 C C . SER B 1 312 ? -19.203 -12.039 -18.953 1 93.94 312 SER B C 1
ATOM 6405 O O . SER B 1 312 ? -18.094 -12.57 -19.125 1 93.94 312 SER B O 1
ATOM 6407 N N . LEU B 1 313 ? -19.281 -10.859 -18.328 1 94.81 313 LEU B N 1
ATOM 6408 C CA . LEU B 1 313 ? -18.141 -10.094 -17.828 1 94.81 313 LEU B CA 1
ATOM 6409 C C . LEU B 1 313 ? -17.422 -10.859 -16.719 1 94.81 313 LEU B C 1
ATOM 6411 O O . LEU B 1 313 ? -16.203 -10.82 -16.625 1 94.81 313 LEU B O 1
ATOM 6415 N N . LEU B 1 314 ? -18.219 -11.539 -15.945 1 95 314 LEU B N 1
ATOM 6416 C CA . LEU B 1 314 ? -17.672 -12.305 -14.836 1 95 314 LEU B CA 1
ATOM 6417 C C . LEU B 1 314 ? -16.719 -13.383 -15.336 1 95 314 LEU B C 1
ATOM 6419 O O . LEU B 1 314 ? -15.633 -13.57 -14.781 1 95 314 LEU B O 1
ATOM 6423 N N . MET B 1 315 ? -17.156 -14.109 -16.344 1 96.69 315 MET B N 1
ATOM 6424 C CA . MET B 1 315 ? -16.312 -15.172 -16.922 1 96.69 315 MET B CA 1
ATOM 6425 C C . MET B 1 315 ? -15.047 -14.594 -17.531 1 96.69 315 MET B C 1
ATOM 6427 O O . MET B 1 315 ? -13.969 -15.18 -17.406 1 96.69 315 MET B O 1
ATOM 6431 N N . ALA B 1 316 ? -15.141 -13.469 -18.188 1 97.44 316 ALA B N 1
ATOM 6432 C CA . ALA B 1 316 ? -13.977 -12.812 -18.781 1 97.44 316 ALA B CA 1
ATOM 6433 C C . ALA B 1 316 ? -12.992 -12.367 -17.703 1 97.44 316 ALA B C 1
ATOM 6435 O O . ALA B 1 316 ? -11.789 -12.602 -17.828 1 97.44 316 ALA B O 1
ATOM 6436 N N . MET B 1 317 ? -13.469 -11.703 -16.625 1 98.38 317 MET B N 1
ATOM 6437 C CA . MET B 1 317 ? -12.617 -11.203 -15.555 1 98.38 317 MET B CA 1
ATOM 6438 C C . MET B 1 317 ? -11.891 -12.352 -14.859 1 98.38 317 MET B C 1
ATOM 6440 O O . MET B 1 317 ? -10.664 -12.32 -14.719 1 98.38 317 MET B O 1
ATOM 6444 N N . ASN B 1 318 ? -12.633 -13.375 -14.516 1 98.56 318 ASN B N 1
ATOM 6445 C CA . ASN B 1 318 ? -12.023 -14.516 -13.82 1 98.56 318 ASN B CA 1
ATOM 6446 C C . ASN B 1 318 ? -11.117 -15.312 -14.75 1 98.56 318 ASN B C 1
ATOM 6448 O O . ASN B 1 318 ? -10.125 -15.891 -14.312 1 98.56 318 ASN B O 1
ATOM 6452 N N . GLY B 1 319 ? -11.5 -15.344 -16.016 1 98.81 319 GLY B N 1
ATOM 6453 C CA . GLY B 1 319 ? -10.602 -15.945 -16.984 1 98.81 319 GLY B CA 1
ATOM 6454 C C . GLY B 1 319 ? -9.258 -15.242 -17.078 1 98.81 319 GLY B C 1
ATOM 6455 O O . GLY B 1 319 ? -8.211 -15.891 -17.125 1 98.81 319 GLY B O 1
ATOM 6456 N N . CYS B 1 320 ? -9.266 -13.914 -17.125 1 98.88 320 CYS B N 1
ATOM 6457 C CA . CYS B 1 320 ? -8.031 -13.141 -17.109 1 98.88 320 CYS B CA 1
ATOM 6458 C C . CYS B 1 320 ? -7.207 -13.445 -15.867 1 98.88 320 CYS B C 1
ATOM 6460 O O . CYS B 1 320 ? -6.008 -13.711 -15.969 1 98.88 320 CYS B O 1
ATOM 6462 N N . LEU B 1 321 ? -7.871 -13.422 -14.734 1 98.88 321 LEU B N 1
ATOM 6463 C CA . LEU B 1 321 ? -7.184 -13.68 -13.477 1 98.88 321 LEU B CA 1
ATOM 6464 C C . LEU B 1 321 ? -6.602 -15.094 -13.453 1 98.88 321 LEU B C 1
ATOM 6466 O O . LEU B 1 321 ? -5.508 -15.312 -12.93 1 98.88 321 LEU B O 1
ATOM 6470 N N . SER B 1 322 ? -7.34 -16.016 -14.031 1 98.94 322 SER B N 1
ATOM 6471 C CA . SER B 1 322 ? -6.867 -17.391 -14.117 1 98.94 322 SER B CA 1
ATOM 6472 C C . SER B 1 322 ? -5.594 -17.484 -14.953 1 98.94 322 SER B C 1
ATOM 6474 O O . SER B 1 322 ? -4.652 -18.188 -14.586 1 98.94 322 SER B O 1
ATOM 6476 N N . GLY B 1 323 ? -5.637 -16.859 -16.094 1 98.94 323 GLY B N 1
ATOM 6477 C CA . GLY B 1 323 ? -4.434 -16.812 -16.922 1 98.94 323 GLY B CA 1
ATOM 6478 C C . GLY B 1 323 ? -3.246 -16.203 -16.203 1 98.94 323 GLY B C 1
ATOM 6479 O O . GLY B 1 323 ? -2.127 -16.703 -16.281 1 98.94 323 GLY B O 1
ATOM 6480 N N . LEU B 1 324 ? -3.461 -15.109 -15.469 1 98.94 324 LEU B N 1
ATOM 6481 C CA . LEU B 1 324 ? -2.414 -14.43 -14.719 1 98.94 324 LEU B CA 1
ATOM 6482 C C . LEU B 1 324 ? -1.839 -15.336 -13.633 1 98.94 324 LEU B C 1
ATOM 6484 O O . LEU B 1 324 ? -0.624 -15.375 -13.438 1 98.94 324 LEU B O 1
ATOM 6488 N N . VAL B 1 325 ? -2.684 -16.094 -12.945 1 98.94 325 VAL B N 1
ATOM 6489 C CA . VAL B 1 325 ? -2.242 -17.047 -11.922 1 98.94 325 VAL B CA 1
ATOM 6490 C C . VAL B 1 325 ? -1.428 -18.156 -12.57 1 98.94 325 VAL B C 1
ATOM 6492 O O . VAL B 1 325 ? -0.345 -18.5 -12.094 1 98.94 325 VAL B O 1
ATOM 6495 N N . ALA B 1 326 ? -1.865 -18.656 -13.664 1 98.94 326 ALA B N 1
ATOM 6496 C CA . ALA B 1 326 ? -1.266 -19.828 -14.297 1 98.94 326 ALA B CA 1
ATOM 6497 C C . ALA B 1 326 ? 0.13 -19.5 -14.828 1 98.94 326 ALA B C 1
ATOM 6499 O O . ALA B 1 326 ? 1.031 -20.344 -14.766 1 98.94 326 ALA B O 1
ATOM 6500 N N . ILE B 1 327 ? 0.323 -18.328 -15.289 1 98.94 327 ILE B N 1
ATOM 6501 C CA . ILE B 1 327 ? 1.572 -18 -15.969 1 98.94 327 ILE B CA 1
ATOM 6502 C C . ILE B 1 327 ? 2.639 -17.641 -14.938 1 98.94 327 ILE B C 1
ATOM 6504 O O . ILE B 1 327 ? 3.824 -17.547 -15.266 1 98.94 327 ILE B O 1
ATOM 6508 N N . THR B 1 328 ? 2.27 -17.422 -13.719 1 98.94 328 THR B N 1
ATOM 6509 C CA . THR B 1 328 ? 3.123 -16.875 -12.672 1 98.94 328 THR B CA 1
ATOM 6510 C C . THR B 1 328 ? 4.309 -17.781 -12.398 1 98.94 328 THR B C 1
ATOM 6512 O O . THR B 1 328 ? 5.41 -17.312 -12.109 1 98.94 328 THR B O 1
ATOM 6515 N N . ALA B 1 329 ? 4.172 -19.062 -12.602 1 98.88 329 ALA B N 1
ATOM 6516 C CA . ALA B 1 329 ? 5.25 -20.016 -12.336 1 98.88 329 ALA B CA 1
ATOM 6517 C C . ALA B 1 329 ? 6.254 -20.031 -13.484 1 98.88 329 ALA B C 1
ATOM 6519 O O . ALA B 1 329 ? 7.43 -20.344 -13.281 1 98.88 329 ALA B O 1
ATOM 6520 N N . SER B 1 330 ? 5.836 -19.703 -14.688 1 98.81 330 SER B N 1
ATOM 6521 C CA . SER B 1 330 ? 6.688 -19.969 -15.844 1 98.81 330 SER B CA 1
ATOM 6522 C C . SER B 1 330 ? 6.934 -18.688 -16.641 1 98.81 330 SER B C 1
ATOM 6524 O O . SER B 1 330 ? 7.551 -18.734 -17.719 1 98.81 330 SER B O 1
ATOM 6526 N N . CYS B 1 331 ? 6.492 -17.531 -16.156 1 98.75 331 CYS B N 1
ATOM 6527 C CA . CYS B 1 331 ? 6.453 -16.297 -16.938 1 98.75 331 CYS B CA 1
ATOM 6528 C C . CYS B 1 331 ? 7.848 -15.914 -17.406 1 98.75 331 CYS B C 1
ATOM 6530 O O . CYS B 1 331 ? 7.996 -15.242 -18.438 1 98.75 331 CYS B O 1
ATOM 6532 N N . GLY B 1 332 ? 8.867 -16.344 -16.75 1 98.12 332 GLY B N 1
ATOM 6533 C CA . GLY B 1 332 ? 10.219 -16 -17.141 1 98.12 332 GLY B CA 1
ATOM 6534 C C . GLY B 1 332 ? 10.914 -17.094 -17.938 1 98.12 332 GLY B C 1
ATOM 6535 O O . GLY B 1 332 ? 12.039 -16.906 -18.406 1 98.12 332 GLY B O 1
ATOM 6536 N N . VAL B 1 333 ? 10.219 -18.25 -18.188 1 98.19 333 VAL B N 1
ATOM 6537 C CA . VAL B 1 333 ? 10.977 -19.359 -18.75 1 98.19 333 VAL B CA 1
ATOM 6538 C C . VAL B 1 333 ? 10.188 -20.016 -19.875 1 98.19 333 VAL B C 1
ATOM 6540 O O . VAL B 1 333 ? 10.523 -21.109 -20.328 1 98.19 333 VAL B O 1
ATOM 6543 N N . VAL B 1 334 ? 9.148 -19.391 -20.328 1 98.62 334 VAL B N 1
ATOM 6544 C CA . VAL B 1 334 ? 8.406 -19.938 -21.469 1 98.62 334 VAL B CA 1
ATOM 6545 C C . VAL B 1 334 ? 8.391 -18.922 -22.609 1 98.62 334 VAL B C 1
ATOM 6547 O O . VAL B 1 334 ? 8.469 -17.719 -22.375 1 98.62 334 VAL B O 1
ATOM 6550 N N . GLU B 1 335 ? 8.219 -19.438 -23.75 1 98.25 335 GLU B N 1
ATOM 6551 C CA . GLU B 1 335 ? 8.094 -18.594 -24.938 1 98.25 335 GLU B CA 1
ATOM 6552 C C . GLU B 1 335 ? 6.715 -17.953 -25.016 1 98.25 335 GLU B C 1
ATOM 6554 O O . GLU B 1 335 ? 5.75 -18.469 -24.453 1 98.25 335 GLU B O 1
ATOM 6559 N N . PRO B 1 336 ? 6.559 -16.844 -25.734 1 98.25 336 PRO B N 1
ATOM 6560 C CA . PRO B 1 336 ? 5.285 -16.125 -25.812 1 98.25 336 PRO B CA 1
ATOM 6561 C C . PRO B 1 336 ? 4.145 -17 -26.328 1 98.25 336 PRO B C 1
ATOM 6563 O O . PRO B 1 336 ? 3.02 -16.906 -25.828 1 98.25 336 PRO B O 1
ATOM 6566 N N . TRP B 1 337 ? 4.383 -17.859 -27.312 1 98.5 337 TRP B N 1
ATOM 6567 C CA . TRP B 1 337 ? 3.322 -18.719 -27.828 1 98.5 337 TRP B CA 1
ATOM 6568 C C . TRP B 1 337 ? 2.838 -19.688 -26.75 1 98.5 337 TRP B C 1
ATOM 6570 O O . TRP B 1 337 ? 1.649 -20.016 -26.688 1 98.5 337 TRP B O 1
ATOM 6580 N N . ALA B 1 338 ? 3.727 -20.219 -25.938 1 98.81 338 ALA B N 1
ATOM 6581 C CA . ALA B 1 338 ? 3.367 -21.109 -24.844 1 98.81 338 ALA B CA 1
ATOM 6582 C C . ALA B 1 338 ? 2.514 -20.406 -23.797 1 98.81 338 ALA B C 1
ATOM 6584 O O . ALA B 1 338 ? 1.625 -21.016 -23.188 1 98.81 338 ALA B O 1
ATOM 6585 N N . ALA B 1 339 ? 2.828 -19.094 -23.547 1 98.88 339 ALA B N 1
ATOM 6586 C CA . ALA B 1 339 ? 2.018 -18.312 -22.625 1 98.88 339 ALA B CA 1
ATOM 6587 C C . ALA B 1 339 ? 0.562 -18.25 -23.078 1 98.88 339 ALA B C 1
ATOM 6589 O O . ALA B 1 339 ? -0.356 -18.344 -22.266 1 98.88 339 ALA B O 1
ATOM 6590 N N . ILE B 1 340 ? 0.34 -18.078 -24.359 1 98.81 340 ILE B N 1
ATOM 6591 C CA . ILE B 1 340 ? -1.009 -18.047 -24.922 1 98.81 340 ILE B CA 1
ATOM 6592 C C . ILE B 1 340 ? -1.702 -19.375 -24.672 1 98.81 340 ILE B C 1
ATOM 6594 O O . ILE B 1 340 ? -2.85 -19.422 -24.219 1 98.81 340 ILE B O 1
ATOM 6598 N N . VAL B 1 341 ? -1.016 -20.484 -24.891 1 98.88 341 VAL B N 1
ATOM 6599 C CA . VAL B 1 341 ? -1.576 -21.812 -24.688 1 98.88 341 VAL B CA 1
ATOM 6600 C C . VAL B 1 341 ? -1.919 -22.016 -23.219 1 98.88 341 VAL B C 1
ATOM 6602 O O . VAL B 1 341 ? -2.994 -22.531 -22.891 1 98.88 341 VAL B O 1
ATOM 6605 N N . ILE B 1 342 ? -0.976 -21.641 -22.375 1 98.94 342 ILE B N 1
ATOM 6606 C CA . ILE B 1 342 ? -1.204 -21.766 -20.938 1 98.94 342 ILE B CA 1
ATOM 6607 C C . ILE B 1 342 ? -2.449 -20.984 -20.547 1 98.94 342 ILE B C 1
ATOM 6609 O O . ILE B 1 342 ? -3.262 -21.453 -19.75 1 98.94 342 ILE B O 1
ATOM 6613 N N . GLY B 1 343 ? -2.621 -19.766 -21.109 1 98.94 343 GLY B N 1
ATOM 6614 C CA . GLY B 1 343 ? -3.777 -18.938 -20.828 1 98.94 343 GLY B CA 1
ATOM 6615 C C . GLY B 1 343 ? -5.082 -19.547 -21.297 1 98.94 343 GLY B C 1
ATOM 6616 O O . GLY B 1 343 ? -6.082 -19.516 -20.578 1 98.94 343 GLY B O 1
ATOM 6617 N N . ILE B 1 344 ? -5.152 -20.078 -22.516 1 98.88 344 ILE B N 1
ATOM 6618 C CA . ILE B 1 344 ? -6.348 -20.719 -23.062 1 98.88 344 ILE B CA 1
ATOM 6619 C C . ILE B 1 344 ? -6.789 -21.859 -22.141 1 98.88 344 ILE B C 1
ATOM 6621 O O . ILE B 1 344 ? -7.957 -21.938 -21.75 1 98.88 344 ILE B O 1
ATOM 6625 N N . VAL B 1 345 ? -5.844 -22.688 -21.75 1 98.94 345 VAL B N 1
ATOM 6626 C CA . VAL B 1 345 ? -6.16 -23.844 -20.906 1 98.94 345 VAL B CA 1
ATOM 6627 C C . VAL B 1 345 ? -6.605 -23.359 -19.516 1 98.94 345 VAL B C 1
ATOM 6629 O O . VAL B 1 345 ? -7.496 -23.953 -18.906 1 98.94 345 VAL B O 1
ATOM 6632 N N . ALA B 1 346 ? -5.953 -22.297 -19.047 1 98.94 346 ALA B N 1
ATOM 6633 C CA . ALA B 1 346 ? -6.348 -21.719 -17.766 1 98.94 346 ALA B CA 1
ATOM 6634 C C . ALA B 1 346 ? -7.816 -21.312 -17.766 1 98.94 346 ALA B C 1
ATOM 6636 O O . ALA B 1 346 ? -8.531 -21.516 -16.781 1 98.94 346 ALA B O 1
ATOM 6637 N N . GLY B 1 347 ? -8.273 -20.672 -18.891 1 98.88 347 GLY B N 1
ATOM 6638 C CA . GLY B 1 347 ? -9.68 -20.328 -19.016 1 98.88 347 GLY B CA 1
ATOM 6639 C C . GLY B 1 347 ? -10.602 -21.531 -18.922 1 98.88 347 GLY B C 1
ATOM 6640 O O . GLY B 1 347 ? -11.641 -21.484 -18.266 1 98.88 347 GLY B O 1
ATOM 6641 N N . TRP B 1 348 ? -10.234 -22.625 -19.547 1 98.94 348 TRP B N 1
ATOM 6642 C CA . TRP B 1 348 ? -11.016 -23.859 -19.516 1 98.94 348 TRP B CA 1
ATOM 6643 C C . TRP B 1 348 ? -11.047 -24.453 -18.109 1 98.94 348 TRP B C 1
ATOM 6645 O O . TRP B 1 348 ? -12.094 -24.906 -17.641 1 98.94 348 TRP B O 1
ATOM 6655 N N . ILE B 1 349 ? -9.922 -24.453 -17.469 1 98.94 349 ILE B N 1
ATOM 6656 C CA . ILE B 1 349 ? -9.82 -25 -16.125 1 98.94 349 ILE B CA 1
ATOM 6657 C C . ILE B 1 349 ? -10.695 -24.172 -15.172 1 98.94 349 ILE B C 1
ATOM 6659 O O . ILE B 1 349 ? -11.367 -24.734 -14.305 1 98.94 349 ILE B O 1
ATOM 6663 N N . TYR B 1 350 ? -10.68 -22.875 -15.344 1 98.81 350 TYR B N 1
ATOM 6664 C CA . TYR B 1 350 ? -11.539 -22.031 -14.531 1 98.81 350 TYR B CA 1
ATOM 6665 C C . TYR B 1 350 ? -13.008 -22.422 -14.68 1 98.81 350 TYR B C 1
ATOM 6667 O O . TYR B 1 350 ? -13.688 -22.688 -13.688 1 98.81 350 TYR B O 1
ATOM 6675 N N . LEU B 1 351 ? -13.508 -22.5 -15.93 1 98.38 351 LEU B N 1
ATOM 6676 C CA . LEU B 1 351 ? -14.906 -22.812 -16.188 1 98.38 351 LEU B CA 1
ATOM 6677 C C . LEU B 1 351 ? -15.266 -24.188 -15.617 1 98.38 351 LEU B C 1
ATOM 6679 O O . LEU B 1 351 ? -16.297 -24.344 -14.969 1 98.38 351 LEU B O 1
ATOM 6683 N N . TRP B 1 352 ? -14.406 -25.141 -15.859 1 98.44 352 TRP B N 1
ATOM 6684 C CA . TRP B 1 352 ? -14.656 -26.5 -15.406 1 98.44 352 TRP B CA 1
ATOM 6685 C C . TRP B 1 352 ? -14.664 -26.578 -13.891 1 98.44 352 TRP B C 1
ATOM 6687 O O . TRP B 1 352 ? -15.539 -27.219 -13.297 1 98.44 352 TRP B O 1
ATOM 6697 N N . SER B 1 353 ? -13.695 -26.016 -13.258 1 98.69 353 SER B N 1
ATOM 6698 C CA . SER B 1 353 ? -13.57 -26.109 -11.805 1 98.69 353 SER B CA 1
ATOM 6699 C C . SER B 1 353 ? -14.656 -25.297 -11.102 1 98.69 353 SER B C 1
ATOM 6701 O O . SER B 1 353 ? -15.125 -25.688 -10.031 1 98.69 353 SER B O 1
ATOM 6703 N N . SER B 1 354 ? -14.977 -24.156 -11.633 1 97.69 354 SER B N 1
ATOM 6704 C CA . SER B 1 354 ? -16.109 -23.406 -11.094 1 97.69 354 SER B CA 1
ATOM 6705 C C . SER B 1 354 ? -17.391 -24.25 -11.125 1 97.69 354 SER B C 1
ATOM 6707 O O . SER B 1 354 ? -18.141 -24.281 -10.148 1 97.69 354 SER B O 1
ATOM 6709 N N . GLY B 1 355 ? -17.688 -24.906 -12.289 1 96.44 355 GLY B N 1
ATOM 6710 C CA . GLY B 1 355 ? -18.828 -25.812 -12.406 1 96.44 355 GLY B CA 1
ATOM 6711 C C . GLY B 1 355 ? -18.766 -26.984 -11.445 1 96.44 355 GLY B C 1
ATOM 6712 O O . GLY B 1 355 ? -19.781 -27.406 -10.898 1 96.44 355 GLY B O 1
ATOM 6713 N N . LEU B 1 356 ? -17.578 -27.469 -11.242 1 97.88 356 LEU B N 1
ATOM 6714 C CA . LEU B 1 356 ? -17.375 -28.594 -10.328 1 97.88 356 LEU B CA 1
ATOM 6715 C C . LEU B 1 356 ? -17.75 -28.203 -8.898 1 97.88 356 LEU B C 1
ATOM 6717 O O . LEU B 1 356 ? -18.375 -28.984 -8.188 1 97.88 356 LEU B O 1
ATOM 6721 N N . LEU B 1 357 ? -17.328 -27.016 -8.453 1 97.69 357 LEU B N 1
ATOM 6722 C CA . LEU B 1 357 ? -17.656 -26.562 -7.113 1 97.69 357 LEU B CA 1
ATOM 6723 C C . LEU B 1 357 ? -19.172 -26.484 -6.938 1 97.69 357 LEU B C 1
ATOM 6725 O O . LEU B 1 357 ? -19.703 -26.859 -5.891 1 97.69 357 LEU B O 1
ATOM 6729 N N . LEU B 1 358 ? -19.844 -26 -7.961 1 95.69 358 LEU B N 1
ATOM 6730 C CA . LEU B 1 358 ? -21.297 -25.891 -7.895 1 95.69 358 LEU B CA 1
ATOM 6731 C C . LEU B 1 358 ? -21.938 -27.281 -7.777 1 95.69 358 LEU B C 1
ATOM 6733 O O . LEU B 1 358 ? -22.859 -27.484 -6.992 1 95.69 358 LEU B O 1
ATOM 6737 N N . ARG B 1 359 ? -21.453 -28.203 -8.539 1 95.75 359 ARG B N 1
ATOM 6738 C CA . ARG B 1 359 ? -21.984 -29.578 -8.516 1 95.75 359 ARG B CA 1
ATOM 6739 C C . ARG B 1 359 ? -21.75 -30.234 -7.16 1 95.75 359 ARG B C 1
ATOM 6741 O O . ARG B 1 359 ? -22.578 -31.016 -6.695 1 95.75 359 ARG B O 1
ATOM 6748 N N . LEU B 1 360 ? -20.641 -29.859 -6.531 1 96.94 360 LEU B N 1
ATOM 6749 C CA . LEU B 1 360 ? -20.297 -30.453 -5.242 1 96.94 360 LEU B CA 1
ATOM 6750 C C . LEU B 1 360 ? -20.859 -29.625 -4.094 1 96.94 360 LEU B C 1
ATOM 6752 O O . LEU B 1 360 ? -20.625 -29.938 -2.924 1 96.94 360 LEU B O 1
ATOM 6756 N N . ARG B 1 361 ? -21.484 -28.531 -4.371 1 96.38 361 ARG B N 1
ATOM 6757 C CA . ARG B 1 361 ? -22.141 -27.641 -3.418 1 96.38 361 ARG B CA 1
ATOM 6758 C C . ARG B 1 361 ? -21.125 -27.031 -2.461 1 96.38 361 ARG B C 1
ATOM 6760 O O . ARG B 1 361 ? -21.344 -27.016 -1.246 1 96.38 361 ARG B O 1
ATOM 6767 N N . ILE B 1 362 ? -19.984 -26.641 -3.037 1 97.31 362 ILE B N 1
ATOM 6768 C CA . ILE B 1 362 ? -18.953 -25.859 -2.35 1 97.31 362 ILE B CA 1
ATOM 6769 C C . ILE B 1 362 ? -19.125 -24.391 -2.684 1 97.31 362 ILE B C 1
ATOM 6771 O O . ILE B 1 362 ? -19.016 -23.984 -3.848 1 97.31 362 ILE B O 1
ATOM 6775 N N . ASP B 1 363 ? -19.391 -23.578 -1.694 1 96.69 363 ASP B N 1
ATOM 6776 C CA . ASP B 1 363 ? -19.766 -22.188 -1.899 1 96.69 363 ASP B CA 1
ATOM 6777 C C . ASP B 1 363 ? -18.562 -21.266 -1.804 1 96.69 363 ASP B C 1
ATOM 6779 O O . ASP B 1 363 ? -18.234 -20.766 -0.725 1 96.69 363 ASP B O 1
ATOM 6783 N N . ASP B 1 364 ? -17.953 -21.016 -2.91 1 96.44 364 ASP B N 1
ATOM 6784 C CA . ASP B 1 364 ? -16.922 -20 -3.07 1 96.44 364 ASP B CA 1
ATOM 6785 C C . ASP B 1 364 ? -17.516 -18.672 -3.557 1 96.44 364 ASP B C 1
ATOM 6787 O O . ASP B 1 364 ? -17.844 -18.531 -4.738 1 96.44 364 ASP B O 1
ATOM 6791 N N . ALA B 1 365 ? -17.531 -17.688 -2.684 1 93.19 365 ALA B N 1
ATOM 6792 C CA . ALA B 1 365 ? -18.281 -16.469 -2.934 1 93.19 365 ALA B CA 1
ATOM 6793 C C . ALA B 1 365 ? -17.703 -15.688 -4.109 1 93.19 365 ALA B C 1
ATOM 6795 O O . ALA B 1 365 ? -18.391 -14.898 -4.746 1 93.19 365 ALA B O 1
ATOM 6796 N N . VAL B 1 366 ? -16.406 -15.891 -4.457 1 94.56 366 VAL B N 1
ATOM 6797 C CA . VAL B 1 366 ? -15.805 -15.031 -5.465 1 94.56 366 VAL B CA 1
ATOM 6798 C C . VAL B 1 366 ? -15.078 -15.891 -6.508 1 94.56 366 VAL B C 1
ATOM 6800 O O . VAL B 1 366 ? -14.336 -15.367 -7.34 1 94.56 366 VAL B O 1
ATOM 6803 N N . ASP B 1 367 ? -15.141 -17.25 -6.426 1 97 367 ASP B N 1
ATOM 6804 C CA . ASP B 1 367 ? -14.484 -18.188 -7.316 1 97 367 ASP B CA 1
ATOM 6805 C C . ASP B 1 367 ? -12.961 -18.109 -7.188 1 97 367 ASP B C 1
ATOM 6807 O O . ASP B 1 367 ? -12.242 -18.156 -8.188 1 97 367 ASP B O 1
ATOM 6811 N N . ALA B 1 368 ? -12.508 -17.938 -6.023 1 97.69 368 ALA B N 1
ATOM 6812 C CA . ALA B 1 368 ? -11.07 -17.875 -5.773 1 97.69 368 ALA B CA 1
ATOM 6813 C C . ALA B 1 368 ? -10.43 -19.25 -5.891 1 97.69 368 ALA B C 1
ATOM 6815 O O . ALA B 1 368 ? -9.281 -19.375 -6.316 1 97.69 368 ALA B O 1
ATOM 6816 N N . ILE B 1 369 ? -11.148 -20.281 -5.527 1 98.69 369 ILE B N 1
ATOM 6817 C CA . ILE B 1 369 ? -10.617 -21.641 -5.562 1 98.69 369 ILE B CA 1
ATOM 6818 C C . ILE B 1 369 ? -10.336 -22.047 -7.008 1 98.69 369 ILE B C 1
ATOM 6820 O O . ILE B 1 369 ? -9.219 -22.453 -7.34 1 98.69 369 ILE B O 1
ATOM 6824 N N . PRO B 1 370 ? -11.289 -21.891 -7.906 1 98.88 370 PRO B N 1
ATOM 6825 C CA . PRO B 1 370 ? -10.992 -22.203 -9.312 1 98.88 370 PRO B CA 1
ATOM 6826 C C . PRO B 1 370 ? -9.844 -21.359 -9.867 1 98.88 370 PRO B C 1
ATOM 6828 O O . PRO B 1 370 ? -8.984 -21.891 -10.586 1 98.88 370 PRO B O 1
ATOM 6831 N N . VAL B 1 371 ? -9.789 -20.094 -9.539 1 98.88 371 VAL B N 1
ATOM 6832 C CA . VAL B 1 371 ? -8.82 -19.156 -10.102 1 98.88 371 VAL B CA 1
ATOM 6833 C C . VAL B 1 371 ? -7.434 -19.453 -9.531 1 98.88 371 VAL B C 1
ATOM 6835 O O . VAL B 1 371 ? -6.457 -19.547 -10.281 1 98.88 371 VAL B O 1
ATOM 6838 N N . HIS B 1 372 ? -7.344 -19.641 -8.227 1 98.88 372 HIS B N 1
ATOM 6839 C CA . HIS B 1 372 ? -6.027 -19.672 -7.602 1 98.88 372 HIS B CA 1
ATOM 6840 C C . HIS B 1 372 ? -5.555 -21.094 -7.355 1 98.88 372 HIS B C 1
ATOM 6842 O O . HIS B 1 372 ? -4.395 -21.422 -7.625 1 98.88 372 HIS B O 1
ATOM 6848 N N . MET B 1 373 ? -6.402 -21.953 -6.809 1 98.88 373 MET B N 1
ATOM 6849 C CA . MET B 1 373 ? -5.941 -23.297 -6.512 1 98.88 373 MET B CA 1
ATOM 6850 C C . MET B 1 373 ? -5.75 -24.109 -7.797 1 98.88 373 MET B C 1
ATOM 6852 O O . MET B 1 373 ? -4.648 -24.578 -8.078 1 98.88 373 MET B O 1
ATOM 6856 N N . PHE B 1 374 ? -6.82 -24.266 -8.57 1 98.94 374 PHE B N 1
ATOM 6857 C CA . PHE B 1 374 ? -6.766 -25.109 -9.75 1 98.94 374 PHE B CA 1
ATOM 6858 C C . PHE B 1 374 ? -5.793 -24.547 -10.781 1 98.94 374 PHE B C 1
ATOM 6860 O O . PHE B 1 374 ? -5.012 -25.281 -11.375 1 98.94 374 PHE B O 1
ATOM 6867 N N . ASN B 1 375 ? -5.848 -23.25 -10.969 1 98.94 375 ASN B N 1
ATOM 6868 C CA . ASN B 1 375 ? -4.938 -22.672 -11.953 1 98.94 375 ASN B CA 1
ATOM 6869 C C . ASN B 1 375 ? -3.533 -22.5 -11.383 1 98.94 375 ASN B C 1
ATOM 6871 O O . ASN B 1 375 ? -2.564 -22.391 -12.141 1 98.94 375 ASN B O 1
ATOM 6875 N N . GLY B 1 376 ? -3.43 -22.438 -10.039 1 98.94 376 GLY B N 1
ATOM 6876 C CA . GLY B 1 376 ? -2.107 -22.578 -9.453 1 98.94 376 GLY B CA 1
ATOM 6877 C C . GLY B 1 376 ? -1.466 -23.922 -9.75 1 98.94 376 GLY B C 1
ATOM 6878 O O . GLY B 1 376 ? -0.276 -23.984 -10.07 1 98.94 376 GLY B O 1
ATOM 6879 N N . ILE B 1 377 ? -2.26 -24.969 -9.672 1 98.94 377 ILE B N 1
ATOM 6880 C CA . ILE B 1 377 ? -1.809 -26.312 -10.023 1 98.94 377 ILE B CA 1
ATOM 6881 C C . ILE B 1 377 ? -1.397 -26.344 -11.5 1 98.94 377 ILE B C 1
ATOM 6883 O O . ILE B 1 377 ? -0.302 -26.812 -11.828 1 98.94 377 ILE B O 1
ATOM 6887 N N . TRP B 1 378 ? -2.244 -25.828 -12.32 1 98.94 378 TRP B N 1
ATOM 6888 C CA . TRP B 1 378 ? -1.967 -25.828 -13.75 1 98.94 378 TRP B CA 1
ATOM 6889 C C . TRP B 1 378 ? -0.691 -25.047 -14.055 1 98.94 378 TRP B C 1
ATOM 6891 O O . TRP B 1 378 ? 0.136 -25.484 -14.859 1 98.94 378 TRP B O 1
ATOM 6901 N N . GLY B 1 379 ? -0.544 -23.875 -13.422 1 98.94 379 GLY B N 1
ATOM 6902 C CA . GLY B 1 379 ? 0.642 -23.078 -13.648 1 98.94 379 GLY B CA 1
ATOM 6903 C C . GLY B 1 379 ? 1.934 -23.812 -13.352 1 98.94 379 GLY B C 1
ATOM 6904 O O . GLY B 1 379 ? 2.855 -23.812 -14.164 1 98.94 379 GLY B O 1
ATOM 6905 N N . VAL B 1 380 ? 1.99 -24.453 -12.188 1 98.88 380 VAL B N 1
ATOM 6906 C CA . VAL B 1 380 ? 3.18 -25.188 -11.797 1 98.88 380 VAL B CA 1
ATOM 6907 C C . VAL B 1 380 ? 3.385 -26.375 -12.742 1 98.88 380 VAL B C 1
ATOM 6909 O O . VAL B 1 380 ? 4.504 -26.625 -13.195 1 98.88 380 VAL B O 1
ATOM 6912 N N . PHE B 1 381 ? 2.322 -27.078 -13.078 1 98.88 381 PHE B N 1
ATOM 6913 C CA . PHE B 1 381 ? 2.389 -28.25 -13.945 1 98.88 381 PHE B CA 1
ATOM 6914 C C . PHE B 1 381 ? 2.83 -27.844 -15.352 1 98.88 381 PHE B C 1
ATOM 6916 O O . PHE B 1 381 ? 3.697 -28.5 -15.945 1 98.88 381 PHE B O 1
ATOM 6923 N N . ALA B 1 382 ? 2.268 -26.797 -15.906 1 98.88 382 ALA B N 1
ATOM 6924 C CA . ALA B 1 382 ? 2.566 -26.328 -17.25 1 98.88 382 ALA B CA 1
ATOM 6925 C C . ALA B 1 382 ? 4.035 -25.922 -17.391 1 98.88 382 ALA B C 1
ATOM 6927 O O . ALA B 1 382 ? 4.633 -26.078 -18.453 1 98.88 382 ALA B O 1
ATOM 6928 N N . THR B 1 383 ? 4.57 -25.391 -16.312 1 98.75 383 THR B N 1
ATOM 6929 C CA . THR B 1 383 ? 5.988 -25.062 -16.312 1 98.75 383 THR B CA 1
ATOM 6930 C C . THR B 1 383 ? 6.832 -26.297 -16.625 1 98.75 383 THR B C 1
ATOM 6932 O O . THR B 1 383 ? 7.77 -26.234 -17.422 1 98.75 383 THR B O 1
ATOM 6935 N N . GLY B 1 384 ? 6.473 -27.469 -16.031 1 98.38 384 GLY B N 1
ATOM 6936 C CA . GLY B 1 384 ? 7.188 -28.703 -16.266 1 98.38 384 GLY B CA 1
ATOM 6937 C C . GLY B 1 384 ? 7.004 -29.25 -17.688 1 98.38 384 GLY B C 1
ATOM 6938 O O . GLY B 1 384 ? 7.812 -30.047 -18.156 1 98.38 384 GLY B O 1
ATOM 6939 N N . LEU B 1 385 ? 6.004 -28.797 -18.328 1 98.56 385 LEU B N 1
ATOM 6940 C CA . LEU B 1 385 ? 5.723 -29.266 -19.688 1 98.56 385 LEU B CA 1
ATOM 6941 C C . LEU B 1 385 ? 6.398 -28.375 -20.719 1 98.56 385 LEU B C 1
ATOM 6943 O O . LEU B 1 385 ? 6.902 -28.875 -21.734 1 98.56 385 LEU B O 1
ATOM 6947 N N . LEU B 1 386 ? 6.531 -26.969 -20.438 1 98.5 386 LEU B N 1
ATOM 6948 C CA . LEU B 1 386 ? 6.727 -26.078 -21.562 1 98.5 386 LEU B CA 1
ATOM 6949 C C . LEU B 1 386 ? 7.941 -25.172 -21.344 1 98.5 386 LEU B C 1
ATOM 6951 O O . LEU B 1 386 ? 8.281 -24.359 -22.203 1 98.5 386 LEU B O 1
ATOM 6955 N N . ALA B 1 387 ? 8.633 -25.297 -20.266 1 98.31 387 ALA B N 1
ATOM 6956 C CA . ALA B 1 387 ? 9.797 -24.453 -20.016 1 98.31 387 ALA B CA 1
ATOM 6957 C C . ALA B 1 387 ? 10.82 -24.578 -21.125 1 98.31 387 ALA B C 1
ATOM 6959 O O . ALA B 1 387 ? 11.211 -25.688 -21.5 1 98.31 387 ALA B O 1
ATOM 6960 N N . SER B 1 388 ? 11.25 -23.469 -21.625 1 97.44 388 SER B N 1
ATOM 6961 C CA . SER B 1 388 ? 12.148 -23.406 -22.766 1 97.44 388 SER B CA 1
ATOM 6962 C C . SER B 1 388 ? 13.609 -23.516 -22.344 1 97.44 388 SER B C 1
ATOM 6964 O O . SER B 1 388 ? 14.023 -22.875 -21.375 1 97.44 388 SER B O 1
ATOM 6966 N N . PRO B 1 389 ? 14.367 -24.281 -23.094 1 96.5 389 PRO B N 1
ATOM 6967 C CA . PRO B 1 389 ? 15.789 -24.375 -22.766 1 96.5 389 PRO B CA 1
ATOM 6968 C C . PRO B 1 389 ? 16.5 -23.031 -22.781 1 96.5 389 PRO B C 1
ATOM 6970 O O . PRO B 1 389 ? 17.297 -22.734 -21.906 1 96.5 389 PRO B O 1
ATOM 6973 N N . ARG B 1 390 ? 16.219 -22.25 -23.734 1 95.81 390 ARG B N 1
ATOM 6974 C CA . ARG B 1 390 ? 16.859 -20.953 -23.891 1 95.81 390 ARG B CA 1
ATOM 6975 C C . ARG B 1 390 ? 16.562 -20.062 -22.688 1 95.81 390 ARG B C 1
ATOM 6977 O O . ARG B 1 390 ? 17.484 -19.422 -22.156 1 95.81 390 ARG B O 1
ATOM 6984 N N . LEU B 1 391 ? 15.367 -20.016 -22.297 1 96.75 391 LEU B N 1
ATOM 6985 C CA . LEU B 1 391 ? 14.969 -19.109 -21.234 1 96.75 391 LEU B CA 1
ATOM 6986 C C . LEU B 1 391 ? 15.359 -19.672 -19.875 1 96.75 391 LEU B C 1
ATOM 6988 O O . LEU B 1 391 ? 15.664 -18.922 -18.938 1 96.75 391 LEU B O 1
ATOM 6992 N N . MET B 1 392 ? 15.391 -20.984 -19.734 1 95.94 392 MET B N 1
ATOM 6993 C CA . MET B 1 392 ? 15.93 -21.609 -18.531 1 95.94 392 MET B CA 1
ATOM 6994 C C . MET B 1 392 ? 17.406 -21.266 -18.359 1 95.94 392 MET B C 1
ATOM 6996 O O . MET B 1 392 ? 17.859 -21.031 -17.234 1 95.94 392 MET B O 1
ATOM 7000 N N . GLN B 1 393 ? 18.172 -21.312 -19.469 1 94.75 393 GLN B N 1
ATOM 7001 C CA . GLN B 1 393 ? 19.562 -20.891 -19.422 1 94.75 393 GLN B CA 1
ATOM 7002 C C . GLN B 1 393 ? 19.703 -19.438 -18.984 1 94.75 393 GLN B C 1
ATOM 7004 O O . GLN B 1 393 ? 20.562 -19.109 -18.172 1 94.75 393 GLN B O 1
ATOM 7009 N N . SER B 1 394 ? 18.859 -18.672 -19.516 1 94.31 394 SER B N 1
ATOM 7010 C CA . SER B 1 394 ? 18.922 -17.25 -19.219 1 94.31 394 SER B CA 1
ATOM 7011 C C . SER B 1 394 ? 18.562 -16.984 -17.75 1 94.31 394 SER B C 1
ATOM 7013 O O . SER B 1 394 ? 19.234 -16.188 -17.078 1 94.31 394 SER B O 1
ATOM 7015 N N . ALA B 1 395 ? 17.547 -17.578 -17.219 1 94.19 395 ALA B N 1
ATOM 7016 C CA . ALA B 1 395 ? 17.016 -17.281 -15.891 1 94.19 395 ALA B CA 1
ATOM 7017 C C . ALA B 1 395 ? 17.766 -18.047 -14.812 1 94.19 395 ALA B C 1
ATOM 7019 O O . ALA B 1 395 ? 18.031 -17.531 -13.727 1 94.19 395 ALA B O 1
ATOM 7020 N N . TYR B 1 396 ? 18.141 -19.312 -15.156 1 93.62 396 TYR B N 1
ATOM 7021 C CA . TYR B 1 396 ? 18.625 -20.172 -14.078 1 93.62 396 TYR B CA 1
ATOM 7022 C C . TYR B 1 396 ? 19.984 -20.766 -14.422 1 93.62 396 TYR B C 1
ATOM 7024 O O . TYR B 1 396 ? 20.516 -21.609 -13.68 1 93.62 396 TYR B O 1
ATOM 7032 N N . GLY B 1 397 ? 20.547 -20.484 -15.586 1 91.75 397 GLY B N 1
ATOM 7033 C CA . GLY B 1 397 ? 21.922 -20.844 -15.945 1 91.75 397 GLY B CA 1
ATOM 7034 C C . GLY B 1 397 ? 22.047 -22.281 -16.406 1 91.75 397 GLY B C 1
ATOM 7035 O O . GLY B 1 397 ? 23.156 -22.844 -16.406 1 91.75 397 GLY B O 1
ATOM 7036 N N . THR B 1 398 ? 20.875 -22.938 -16.719 1 90.94 398 THR B N 1
ATOM 7037 C CA . THR B 1 398 ? 20.969 -24.297 -17.203 1 90.94 398 THR B CA 1
ATOM 7038 C C . THR B 1 398 ? 19.875 -24.578 -18.234 1 90.94 398 THR B C 1
ATOM 7040 O O . THR B 1 398 ? 18.75 -24.094 -18.109 1 90.94 398 THR B O 1
ATOM 7043 N N . ASP B 1 399 ? 20.203 -25.297 -19.203 1 93.19 399 ASP B N 1
ATOM 7044 C CA . ASP B 1 399 ? 19.234 -25.75 -20.203 1 93.19 399 ASP B CA 1
ATOM 7045 C C . ASP B 1 399 ? 19.141 -27.281 -20.219 1 93.19 399 ASP B C 1
ATOM 7047 O O . ASP B 1 399 ? 18.578 -27.859 -21.156 1 93.19 399 ASP B O 1
ATOM 7051 N N . GLU B 1 400 ? 19.703 -27.891 -19.219 1 92.12 400 GLU B N 1
ATOM 7052 C CA . GLU B 1 400 ? 19.812 -29.344 -19.172 1 92.12 400 GLU B CA 1
ATOM 7053 C C . GLU B 1 400 ? 18.469 -29.984 -18.812 1 92.12 400 GLU B C 1
ATOM 7055 O O . GLU B 1 400 ? 18.203 -31.125 -19.172 1 92.12 400 GLU B O 1
ATOM 7060 N N . PHE B 1 401 ? 17.688 -29.234 -18.078 1 94 401 PHE B N 1
ATOM 7061 C CA . PHE B 1 401 ? 16.453 -29.797 -17.578 1 94 401 PHE B CA 1
ATOM 7062 C C . PHE B 1 401 ? 15.258 -28.938 -18 1 94 401 PHE B C 1
ATOM 7064 O O . PHE B 1 401 ? 14.555 -28.375 -17.172 1 94 401 PHE B O 1
ATOM 7071 N N . PRO B 1 402 ? 14.914 -28.906 -19.266 1 96.06 402 PRO B N 1
ATOM 7072 C CA . PRO B 1 402 ? 13.773 -28.125 -19.75 1 96.06 402 PRO B CA 1
ATOM 7073 C C . PRO B 1 402 ? 12.438 -28.812 -19.516 1 96.06 402 PRO B C 1
ATOM 7075 O O . PRO B 1 402 ? 12.391 -29.875 -18.891 1 96.06 402 PRO B O 1
ATOM 7078 N N . GLY B 1 403 ? 11.352 -28.219 -20 1 97.25 403 GLY B N 1
ATOM 7079 C CA . GLY B 1 403 ? 10.047 -28.859 -19.938 1 97.25 403 GLY B CA 1
ATOM 7080 C C . GLY B 1 403 ? 9.977 -30.156 -20.719 1 97.25 403 GLY B C 1
ATOM 7081 O O . GLY B 1 403 ? 10.781 -30.391 -21.625 1 97.25 403 GLY B O 1
ATOM 7082 N N . LEU B 1 404 ? 9.023 -30.938 -20.406 1 97.38 404 LEU B N 1
ATOM 7083 C CA . LEU B 1 404 ? 8.875 -32.281 -20.938 1 97.38 404 LEU B CA 1
ATOM 7084 C C . LEU B 1 404 ? 8.906 -32.281 -22.453 1 97.38 404 LEU B C 1
ATOM 7086 O O . LEU B 1 404 ? 9.594 -33.094 -23.078 1 97.38 404 LEU B O 1
ATOM 7090 N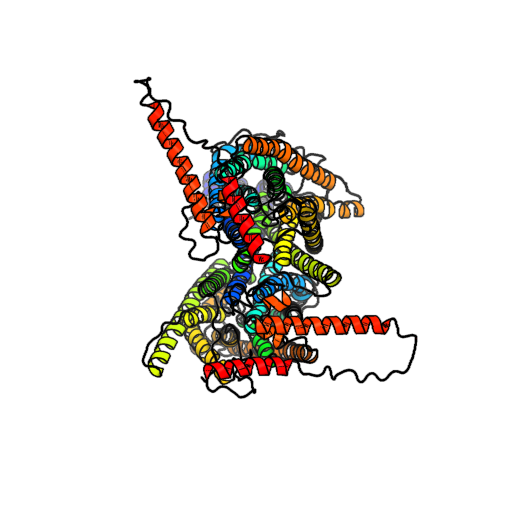 N . PHE B 1 405 ? 8.195 -31.359 -23.078 1 96.44 405 PHE B N 1
ATOM 7091 C CA . PHE B 1 405 ? 8.055 -31.359 -24.531 1 96.44 405 PHE B CA 1
ATOM 7092 C C . PHE B 1 405 ? 9.383 -31.031 -25.203 1 96.44 405 PHE B C 1
ATOM 7094 O O . PHE B 1 405 ? 9.758 -31.672 -26.203 1 96.44 405 PHE B O 1
ATOM 7101 N N . TYR B 1 406 ? 10.078 -30.109 -24.688 1 94.94 406 TYR B N 1
ATOM 7102 C CA . TYR B 1 406 ? 11.398 -29.797 -25.219 1 94.94 406 TYR B CA 1
ATOM 7103 C C . TYR B 1 406 ? 12.383 -30.906 -24.922 1 94.94 406 TYR B C 1
ATOM 7105 O O . TYR B 1 406 ? 13.227 -31.25 -25.766 1 94.94 406 TYR B O 1
ATOM 7113 N N . GLY B 1 407 ? 12.297 -31.438 -23.703 1 93.75 407 GLY B N 1
ATOM 7114 C CA . GLY B 1 407 ? 13.188 -32.531 -23.328 1 93.75 407 GLY B CA 1
ATOM 7115 C C . GLY B 1 407 ? 13.031 -33.75 -24.188 1 93.75 407 GLY B C 1
ATOM 7116 O O . GLY B 1 407 ? 14.023 -34.406 -24.516 1 93.75 407 GLY B O 1
ATOM 7117 N N . LEU B 1 408 ? 11.859 -34.125 -24.562 1 93.69 408 LEU B N 1
ATOM 7118 C CA . LEU B 1 408 ? 11.594 -35.25 -25.422 1 93.69 408 LEU B CA 1
ATOM 7119 C C . LEU B 1 408 ? 12.18 -35.031 -26.812 1 93.69 408 LEU B C 1
ATOM 7121 O O . LEU B 1 408 ? 12.758 -35.969 -27.406 1 93.69 408 LEU B O 1
ATOM 7125 N N . VAL B 1 409 ? 12.031 -33.844 -27.234 1 92.19 409 VAL B N 1
ATOM 7126 C CA . VAL B 1 409 ? 12.516 -33.531 -28.562 1 92.19 409 VAL B CA 1
ATOM 7127 C C . VAL B 1 409 ? 14.047 -33.531 -28.578 1 92.19 409 VAL B C 1
ATOM 7129 O O . VAL B 1 409 ? 14.664 -34.062 -29.5 1 92.19 409 VAL B O 1
ATOM 7132 N N . ARG B 1 410 ? 14.609 -33.062 -27.453 1 91.62 410 ARG B N 1
ATOM 7133 C CA . ARG B 1 410 ? 16.062 -32.969 -27.375 1 91.62 410 ARG B CA 1
ATOM 7134 C C . ARG B 1 410 ? 16.688 -34.219 -26.781 1 91.62 410 ARG B C 1
ATOM 7136 O O . ARG B 1 410 ? 17.906 -34.375 -26.797 1 91.62 410 ARG B O 1
ATOM 7143 N N . ARG B 1 411 ? 15.859 -35.125 -26.234 1 87.88 411 ARG B N 1
ATOM 7144 C CA . ARG B 1 411 ? 16.312 -36.344 -25.562 1 87.88 411 ARG B CA 1
ATOM 7145 C C . ARG B 1 411 ? 17.25 -36 -24.406 1 87.88 411 ARG B C 1
ATOM 7147 O O . ARG B 1 411 ? 18.328 -36.594 -24.297 1 87.88 411 ARG B O 1
ATOM 7154 N N . THR B 1 412 ? 16.906 -34.906 -23.656 1 86.12 412 THR B N 1
ATOM 7155 C CA . THR B 1 412 ? 17.688 -34.469 -22.516 1 86.12 412 THR B CA 1
ATOM 7156 C C . THR B 1 412 ? 16.812 -34.438 -21.25 1 86.12 412 THR B C 1
ATOM 7158 O O . THR B 1 412 ? 16.078 -33.469 -21.031 1 86.12 412 THR B O 1
ATOM 7161 N N . ASN B 1 413 ? 16.953 -35.406 -20.359 1 86.25 413 ASN B N 1
ATOM 7162 C CA . ASN B 1 413 ? 16.359 -35.469 -19.031 1 86.25 413 ASN B CA 1
ATOM 7163 C C . ASN B 1 413 ? 14.922 -34.969 -19.031 1 86.25 413 ASN B C 1
ATOM 7165 O O . ASN B 1 413 ? 14.586 -34.062 -18.281 1 86.25 413 ASN B O 1
ATOM 7169 N N . PRO B 1 414 ? 14.094 -35.438 -19.781 1 86.31 414 PRO B N 1
ATOM 7170 C CA . PRO B 1 414 ? 12.758 -34.875 -20.016 1 86.31 414 PRO B CA 1
ATOM 7171 C C . PRO B 1 414 ? 11.875 -34.938 -18.766 1 86.31 414 PRO B C 1
ATOM 7173 O O . PRO B 1 414 ? 10.938 -34.156 -18.641 1 86.31 414 PRO B O 1
ATOM 7176 N N . ALA B 1 415 ? 12.172 -35.656 -17.828 1 92.06 415 ALA B N 1
ATOM 7177 C CA . ALA B 1 415 ? 11.18 -35.906 -16.781 1 92.06 415 ALA B CA 1
ATOM 7178 C C . ALA B 1 415 ? 11.578 -35.219 -15.477 1 92.06 415 ALA B C 1
ATOM 7180 O O . ALA B 1 415 ? 10.758 -35.062 -14.562 1 92.06 415 ALA B O 1
ATOM 7181 N N . ASN B 1 416 ? 12.758 -34.656 -15.391 1 95 416 ASN B N 1
ATOM 7182 C CA . ASN B 1 416 ? 13.258 -34.156 -14.125 1 95 416 ASN B CA 1
ATOM 7183 C C . ASN B 1 416 ? 12.438 -32.938 -13.641 1 95 416 ASN B C 1
ATOM 7185 O O . ASN B 1 416 ? 11.945 -32.938 -12.508 1 95 416 ASN B O 1
ATOM 7189 N N . LEU B 1 417 ? 12.32 -31.969 -14.539 1 96.94 417 LEU B N 1
ATOM 7190 C CA . LEU B 1 417 ? 11.609 -30.766 -14.133 1 96.94 417 LEU B CA 1
ATOM 7191 C C . LEU B 1 417 ? 10.148 -31.062 -13.844 1 96.94 417 LEU B C 1
ATOM 7193 O O . LEU B 1 417 ? 9.602 -30.625 -12.836 1 96.94 417 LEU B O 1
ATOM 7197 N N . LEU B 1 418 ? 9.5 -31.812 -14.734 1 97.88 418 LEU B N 1
ATOM 7198 C CA . LEU B 1 418 ? 8.102 -32.156 -14.523 1 97.88 418 LEU B CA 1
ATOM 7199 C C . LEU B 1 418 ? 7.918 -32.906 -13.211 1 97.88 418 LEU B C 1
ATOM 7201 O O . LEU B 1 418 ? 6.949 -32.688 -12.484 1 97.88 418 LEU B O 1
ATOM 7205 N N . GLY B 1 419 ? 8.789 -33.875 -12.984 1 97.81 419 GLY B N 1
ATOM 7206 C CA . GLY B 1 419 ? 8.734 -34.594 -11.727 1 97.81 419 GLY B CA 1
ATOM 7207 C C . GLY B 1 419 ? 8.789 -33.688 -10.508 1 97.81 419 GLY B C 1
ATOM 7208 O O . GLY B 1 419 ? 8 -33.844 -9.57 1 97.81 419 GLY B O 1
ATOM 7209 N N . CYS B 1 420 ? 9.703 -32.781 -10.5 1 97.94 420 CYS B N 1
ATOM 7210 C CA . CYS B 1 420 ? 9.828 -31.828 -9.391 1 97.94 420 CYS B CA 1
ATOM 7211 C C . CYS B 1 420 ? 8.594 -30.953 -9.281 1 97.94 420 CYS B C 1
ATOM 7213 O O . CYS B 1 420 ? 8.172 -30.594 -8.172 1 97.94 420 CYS B O 1
ATOM 7215 N N . GLN B 1 421 ? 8.055 -30.547 -10.477 1 98.75 421 GLN B N 1
ATOM 7216 C CA . GLN B 1 421 ? 6.832 -29.75 -10.461 1 98.75 421 GLN B CA 1
ATOM 7217 C C . GLN B 1 421 ? 5.691 -30.516 -9.781 1 98.75 421 GLN B C 1
ATOM 7219 O O . GLN B 1 421 ? 4.953 -29.938 -8.977 1 98.75 421 GLN B O 1
ATOM 7224 N N . VAL B 1 422 ? 5.527 -31.734 -10.07 1 98.62 422 VAL B N 1
ATOM 7225 C CA . VAL B 1 422 ? 4.477 -32.562 -9.477 1 98.62 422 VAL B CA 1
ATOM 7226 C C . VAL B 1 422 ? 4.703 -32.688 -7.973 1 98.62 422 VAL B C 1
ATOM 7228 O O . VAL B 1 422 ? 3.764 -32.562 -7.184 1 98.62 422 VAL B O 1
ATOM 7231 N N . ILE B 1 423 ? 5.93 -32.906 -7.582 1 98.5 423 ILE B N 1
ATOM 7232 C CA . ILE B 1 423 ? 6.262 -33.031 -6.164 1 98.5 423 ILE B CA 1
ATOM 7233 C C . ILE B 1 423 ? 5.938 -31.703 -5.461 1 98.5 423 ILE B C 1
ATOM 7235 O O . ILE B 1 423 ? 5.449 -31.703 -4.328 1 98.5 423 ILE B O 1
ATOM 7239 N N . THR B 1 424 ? 6.254 -30.594 -6.109 1 98.69 424 THR B N 1
ATOM 7240 C CA . THR B 1 424 ? 5.945 -29.281 -5.555 1 98.69 424 THR B CA 1
ATOM 7241 C C . THR B 1 424 ? 4.445 -29.141 -5.312 1 98.69 424 THR B C 1
ATOM 7243 O O . THR B 1 424 ? 4.027 -28.688 -4.246 1 98.69 424 THR B O 1
ATOM 7246 N N . ILE B 1 425 ? 3.627 -29.5 -6.289 1 98.88 425 ILE B N 1
ATOM 7247 C CA . ILE B 1 425 ? 2.176 -29.438 -6.16 1 98.88 425 ILE B CA 1
ATOM 7248 C C . ILE B 1 425 ? 1.723 -30.281 -4.977 1 98.88 425 ILE B C 1
ATOM 7250 O O . ILE B 1 425 ? 0.972 -29.812 -4.117 1 98.88 425 ILE B O 1
ATOM 7254 N N . LEU B 1 426 ? 2.213 -31.484 -4.898 1 98.81 426 LEU B N 1
ATOM 7255 C CA . LEU B 1 426 ? 1.822 -32.406 -3.842 1 98.81 426 LEU B CA 1
ATOM 7256 C C . LEU B 1 426 ? 2.268 -31.891 -2.477 1 98.81 426 LEU B C 1
ATOM 7258 O O . LEU B 1 426 ? 1.537 -32.031 -1.491 1 98.81 426 LEU B O 1
ATOM 7262 N N . PHE B 1 427 ? 3.43 -31.375 -2.426 1 98.62 427 PHE B N 1
ATOM 7263 C CA . PHE B 1 427 ? 3.947 -30.859 -1.163 1 98.62 427 PHE B CA 1
ATOM 7264 C C . PHE B 1 427 ? 3.1 -29.688 -0.666 1 98.62 427 PHE B C 1
ATOM 7266 O O . PHE B 1 427 ? 2.729 -29.641 0.509 1 98.62 427 PHE B O 1
ATOM 7273 N N . ILE B 1 428 ? 2.857 -28.719 -1.556 1 98.88 428 ILE B N 1
ATOM 7274 C CA . ILE B 1 428 ? 2.113 -27.531 -1.154 1 98.88 428 ILE B CA 1
ATOM 7275 C C . ILE B 1 428 ? 0.713 -27.938 -0.697 1 98.88 428 ILE B C 1
ATOM 7277 O O . ILE B 1 428 ? 0.254 -27.5 0.364 1 98.88 428 ILE B O 1
ATOM 7281 N N . VAL B 1 429 ? 0.019 -28.75 -1.51 1 98.88 429 VAL B N 1
ATOM 7282 C CA . VAL B 1 429 ? -1.323 -29.203 -1.148 1 98.88 429 VAL B CA 1
ATOM 7283 C C . VAL B 1 429 ? -1.271 -30 0.153 1 98.88 429 VAL B C 1
ATOM 7285 O O . VAL B 1 429 ? -2.08 -29.766 1.058 1 98.88 429 VAL B O 1
ATOM 7288 N N . GLY B 1 430 ? -0.321 -30.891 0.257 1 98.81 430 GLY B N 1
ATOM 7289 C CA . GLY B 1 430 ? -0.185 -31.734 1.442 1 98.81 430 GLY B CA 1
ATOM 7290 C C . GLY B 1 430 ? 0.133 -30.938 2.695 1 98.81 430 GLY B C 1
ATOM 7291 O O . GLY B 1 430 ? -0.514 -31.109 3.73 1 98.81 430 GLY B O 1
ATOM 7292 N N . TRP B 1 431 ? 1.123 -30.047 2.639 1 98.69 431 TRP B N 1
ATOM 7293 C CA . TRP B 1 431 ? 1.521 -29.234 3.781 1 98.69 431 TRP B CA 1
ATOM 7294 C C . TRP B 1 431 ? 0.372 -28.344 4.238 1 98.69 431 TRP B C 1
ATOM 7296 O O . TRP B 1 431 ? 0.092 -28.25 5.434 1 98.69 431 TRP B O 1
ATOM 7306 N N . THR B 1 432 ? -0.252 -27.672 3.273 1 98.62 432 THR B N 1
ATOM 7307 C CA . THR B 1 432 ? -1.373 -26.797 3.6 1 98.62 432 THR B CA 1
ATOM 7308 C C . THR B 1 432 ? -2.516 -27.594 4.223 1 98.62 432 THR B C 1
ATOM 7310 O O . THR B 1 432 ? -3.154 -27.125 5.172 1 98.62 432 THR B O 1
ATOM 7313 N N . PHE B 1 433 ? -2.744 -28.828 3.717 1 98.5 433 PHE B N 1
ATOM 7314 C CA . PHE B 1 433 ? -3.787 -29.688 4.262 1 98.5 433 PHE B CA 1
ATOM 7315 C C . PHE B 1 433 ? -3.469 -30.094 5.699 1 98.5 433 PHE B C 1
ATOM 7317 O O . PHE B 1 433 ? -4.316 -29.953 6.586 1 98.5 433 PHE B O 1
ATOM 7324 N N . VAL B 1 434 ? -2.299 -30.516 5.992 1 98.31 434 VAL B N 1
ATOM 7325 C CA . VAL B 1 434 ? -1.918 -31.047 7.293 1 98.31 434 VAL B CA 1
ATOM 7326 C C . VAL B 1 434 ? -1.936 -29.938 8.344 1 98.31 434 VAL B C 1
ATOM 7328 O O . VAL B 1 434 ? -2.23 -30.188 9.516 1 98.31 434 VAL B O 1
ATOM 7331 N N . THR B 1 435 ? -1.727 -28.703 7.906 1 98.19 435 THR B N 1
ATOM 7332 C CA . THR B 1 435 ? -1.633 -27.594 8.859 1 98.19 435 THR B CA 1
ATOM 7333 C C . THR B 1 435 ? -2.973 -26.875 8.984 1 98.19 435 THR B C 1
ATOM 7335 O O . THR B 1 435 ? -3.504 -26.734 10.094 1 98.19 435 THR B O 1
ATOM 7338 N N . MET B 1 436 ? -3.566 -26.562 7.859 1 97.94 436 MET B N 1
ATOM 7339 C CA . MET B 1 436 ? -4.727 -25.688 7.902 1 97.94 436 MET B CA 1
ATOM 7340 C C . MET B 1 436 ? -6.012 -26.484 8.117 1 97.94 436 MET B C 1
ATOM 7342 O O . MET B 1 436 ? -6.969 -25.969 8.711 1 97.94 436 MET B O 1
ATOM 7346 N N . PHE B 1 437 ? -6.055 -27.75 7.699 1 97.69 437 PHE B N 1
ATOM 7347 C CA . PHE B 1 437 ? -7.262 -28.547 7.902 1 97.69 437 PHE B CA 1
ATOM 7348 C C . PHE B 1 437 ? -7.559 -28.703 9.391 1 97.69 437 PHE B C 1
ATOM 7350 O O . PHE B 1 437 ? -8.648 -28.359 9.852 1 97.69 437 PHE B O 1
ATOM 7357 N N . PRO B 1 438 ? -6.648 -29.25 10.227 1 97.75 438 PRO B N 1
ATOM 7358 C CA . PRO B 1 438 ? -6.918 -29.328 11.664 1 97.75 438 PRO B CA 1
ATOM 7359 C C . PRO B 1 438 ? -7.152 -27.953 12.289 1 97.75 438 PRO B C 1
ATOM 7361 O O . PRO B 1 438 ? -7.922 -27.828 13.25 1 97.75 438 PRO B O 1
ATOM 7364 N N . PHE B 1 439 ? -6.508 -26.953 11.758 1 97 439 PHE B N 1
ATOM 7365 C CA . PHE B 1 439 ? -6.664 -25.594 12.273 1 97 439 PHE B CA 1
ATOM 7366 C C . PHE B 1 439 ? -8.109 -25.125 12.133 1 97 439 PHE B C 1
ATOM 7368 O O . PHE B 1 439 ? -8.703 -24.625 13.086 1 97 439 PHE B O 1
ATOM 7375 N N . PHE B 1 440 ? -8.648 -25.312 10.977 1 97 440 PHE B N 1
ATOM 7376 C CA . PHE B 1 440 ? -10.016 -24.859 10.742 1 97 440 PHE B CA 1
ATOM 7377 C C . PHE B 1 440 ? -11 -25.734 11.508 1 97 440 PHE B C 1
ATOM 7379 O O . PHE B 1 440 ? -12.047 -25.25 11.953 1 97 440 PHE B O 1
ATOM 7386 N N . ILE B 1 441 ? -10.742 -27.016 11.68 1 96.88 441 ILE B N 1
ATOM 7387 C CA . ILE B 1 441 ? -11.578 -27.891 12.508 1 96.88 441 ILE B CA 1
ATOM 7388 C C . ILE B 1 441 ? -11.586 -27.375 13.945 1 96.88 441 ILE B C 1
ATOM 7390 O O . ILE B 1 441 ? -12.633 -27.359 14.594 1 96.88 441 ILE B O 1
ATOM 7394 N N . TRP B 1 442 ? -10.43 -27 14.375 1 96.25 442 TRP B N 1
ATOM 7395 C CA . TRP B 1 442 ? -10.312 -26.453 15.727 1 96.25 442 TRP B CA 1
ATOM 7396 C C . TRP B 1 442 ? -11.141 -25.188 15.875 1 96.25 442 TRP B C 1
ATOM 7398 O O . TRP B 1 442 ? -11.852 -25.016 16.859 1 96.25 442 TRP B O 1
ATOM 7408 N N . LEU B 1 443 ? -11.078 -24.297 14.914 1 95 443 LEU B N 1
ATOM 7409 C CA . LEU B 1 443 ? -11.867 -23.062 14.953 1 95 443 LEU B CA 1
ATOM 7410 C C . LEU B 1 443 ? -13.359 -23.375 14.953 1 95 443 LEU B C 1
ATOM 7412 O O . LEU B 1 443 ? -14.133 -22.734 15.656 1 95 443 LEU B O 1
ATOM 7416 N N . ASN B 1 444 ? -13.711 -24.328 14.125 1 94.31 444 ASN B N 1
ATOM 7417 C CA . ASN B 1 444 ? -15.109 -24.734 14.055 1 94.31 444 ASN B CA 1
ATOM 7418 C C . ASN B 1 444 ? -15.578 -25.359 15.367 1 94.31 444 ASN B C 1
ATOM 7420 O O . ASN B 1 444 ? -16.703 -25.125 15.805 1 94.31 444 ASN B O 1
ATOM 7424 N N . TYR B 1 445 ? -14.734 -26.141 15.961 1 94.31 445 TYR B N 1
ATOM 7425 C CA . TYR B 1 445 ? -15.039 -26.781 17.234 1 94.31 445 TYR B CA 1
ATOM 7426 C C . TYR B 1 445 ? -15.242 -25.734 18.344 1 94.31 445 TYR B C 1
ATOM 7428 O O . TYR B 1 445 ? -16.109 -25.891 19.203 1 94.31 445 TYR B O 1
ATOM 7436 N N . LYS B 1 446 ? -14.555 -24.641 18.328 1 93.19 446 LYS B N 1
ATOM 7437 C CA . LYS B 1 446 ? -14.641 -23.578 19.312 1 93.19 446 LYS B CA 1
ATOM 7438 C C . LYS B 1 446 ? -15.828 -22.672 19.047 1 93.19 446 LYS B C 1
ATOM 7440 O O . LYS B 1 446 ? -16.156 -21.797 19.859 1 93.19 446 LYS B O 1
ATOM 7445 N N . GLY B 1 447 ? -16.422 -22.797 17.922 1 91.56 447 GLY B N 1
ATOM 7446 C CA . GLY B 1 447 ? -17.547 -21.969 17.547 1 91.56 447 GLY B CA 1
ATOM 7447 C C . GLY B 1 447 ? -17.156 -20.594 17.078 1 91.56 447 GLY B C 1
ATOM 7448 O O . GLY B 1 447 ? -17.969 -19.656 17.078 1 91.56 447 GLY B O 1
ATOM 7449 N N . TRP B 1 448 ? -15.883 -20.484 16.641 1 90.88 448 TRP B N 1
ATOM 7450 C CA . TRP B 1 448 ? -15.352 -19.188 16.25 1 90.88 448 TRP B CA 1
ATOM 7451 C C . TRP B 1 448 ? -15.344 -19.031 14.734 1 90.88 448 TRP B C 1
ATOM 7453 O O . TRP B 1 448 ? -15.07 -17.938 14.219 1 90.88 448 TRP B O 1
ATOM 7463 N N . PHE B 1 449 ? -15.781 -20 14.039 1 93.56 449 PHE B N 1
ATOM 7464 C CA . PHE B 1 449 ? -15.531 -20 12.602 1 93.56 449 PHE B CA 1
ATOM 7465 C C . PHE B 1 449 ? -16.688 -19.375 11.844 1 93.56 449 PHE B C 1
ATOM 7467 O O . PHE B 1 449 ? -16.531 -18.344 11.18 1 93.56 449 PHE B O 1
ATOM 7474 N N . ARG B 1 450 ? -17.922 -19.875 12.078 1 93.38 450 ARG B N 1
ATOM 7475 C CA . ARG B 1 450 ? -19.094 -19.406 11.336 1 93.38 450 ARG B CA 1
ATOM 7476 C C . ARG B 1 450 ? -19.922 -18.438 12.172 1 93.38 450 ARG B C 1
ATOM 7478 O O . ARG B 1 450 ? -20.094 -18.625 13.375 1 93.38 450 ARG B O 1
ATOM 7485 N N . ALA B 1 451 ? -20.375 -17.453 11.5 1 90.19 451 ALA B N 1
ATOM 7486 C CA . ALA B 1 451 ? -21.297 -16.516 12.133 1 90.19 451 ALA B CA 1
ATOM 7487 C C . ALA B 1 451 ? -22.625 -17.172 12.469 1 90.19 451 ALA B C 1
ATOM 7489 O O . ALA B 1 451 ? -23.031 -18.109 11.789 1 90.19 451 ALA B O 1
ATOM 7490 N N . ASP B 1 452 ? -23.219 -16.594 13.414 1 88 452 ASP B N 1
ATOM 7491 C CA . ASP B 1 452 ? -24.547 -17.094 13.773 1 88 452 ASP B CA 1
ATOM 7492 C C . ASP B 1 452 ? -25.547 -16.859 12.648 1 88 452 ASP B C 1
ATOM 7494 O O . ASP B 1 452 ? -25.406 -15.906 11.875 1 88 452 ASP B O 1
ATOM 7498 N N . SER B 1 453 ? -26.578 -17.672 12.656 1 84.75 453 SER B N 1
ATOM 7499 C CA . SER B 1 453 ? -27.562 -17.641 11.57 1 84.75 453 SER B CA 1
ATOM 7500 C C . SER B 1 453 ? -28.219 -16.266 11.469 1 84.75 453 SER B C 1
ATOM 7502 O O . SER B 1 453 ? -28.422 -15.742 10.367 1 84.75 453 SER B O 1
ATOM 7504 N N . LEU B 1 454 ? -28.5 -15.719 12.586 1 82.38 454 LEU B N 1
ATOM 7505 C CA . LEU B 1 454 ? -29.156 -14.422 12.586 1 82.38 454 LEU B CA 1
ATOM 7506 C C . LEU B 1 454 ? -28.203 -13.328 12.125 1 82.38 454 LEU B C 1
ATOM 7508 O O . LEU B 1 454 ? -28.609 -12.398 11.422 1 82.38 454 LEU B O 1
ATOM 7512 N N . GLU B 1 455 ? -27.016 -13.484 12.5 1 85.81 455 GLU B N 1
ATOM 7513 C CA . GLU B 1 455 ? -26 -12.531 12.055 1 85.81 455 GLU B CA 1
ATOM 7514 C C . GLU B 1 455 ? -25.812 -12.594 10.547 1 85.81 455 GLU B C 1
ATOM 7516 O O . GLU B 1 455 ? -25.672 -11.562 9.891 1 85.81 455 GLU B O 1
ATOM 7521 N N . GLU B 1 456 ? -25.828 -13.734 10.055 1 87.19 456 GLU B N 1
ATOM 7522 C CA . GLU B 1 456 ? -25.672 -13.938 8.617 1 87.19 456 GLU B CA 1
ATOM 7523 C C . GLU B 1 456 ? -26.859 -13.367 7.855 1 87.19 456 GLU B C 1
ATOM 7525 O O . GLU B 1 456 ? -26.703 -12.805 6.77 1 87.19 456 GLU B O 1
ATOM 7530 N N . LEU B 1 457 ? -28.031 -13.508 8.391 1 81.5 457 LEU B N 1
ATOM 7531 C CA . LEU B 1 457 ? -29.25 -13.055 7.734 1 81.5 457 LEU B CA 1
ATOM 7532 C C . LEU B 1 457 ? -29.328 -11.531 7.699 1 81.5 457 LEU B C 1
ATOM 7534 O O . LEU B 1 457 ? -29.719 -10.953 6.688 1 81.5 457 LEU B O 1
ATOM 7538 N N . VAL B 1 458 ? -28.938 -10.938 8.766 1 84.25 458 VAL B N 1
ATOM 7539 C CA . VAL B 1 458 ? -29.016 -9.484 8.852 1 84.25 458 VAL B CA 1
ATOM 7540 C C . VAL B 1 458 ? -27.812 -8.859 8.133 1 84.25 458 VAL B C 1
ATOM 7542 O O . VAL B 1 458 ? -27.875 -7.715 7.68 1 84.25 458 VAL B O 1
ATOM 7545 N N . GLY B 1 459 ? -26.812 -9.625 8.039 1 87.31 459 GLY B N 1
ATOM 7546 C CA . GLY B 1 459 ? -25.578 -9.125 7.441 1 87.31 459 GLY B CA 1
ATOM 7547 C C . GLY B 1 459 ? -24.5 -8.812 8.469 1 87.31 459 GLY B C 1
ATOM 7548 O O . GLY B 1 459 ? -24.797 -8.336 9.562 1 87.31 459 GLY B O 1
ATOM 7549 N N . LEU B 1 460 ? -23.375 -8.969 8.062 1 87.5 460 LEU B N 1
ATOM 7550 C CA . LEU B 1 460 ? -22.266 -8.844 9 1 87.5 460 LEU B CA 1
ATOM 7551 C C . LEU B 1 460 ? -21.891 -7.383 9.211 1 87.5 460 LEU B C 1
ATOM 7553 O O . LEU B 1 460 ? -21.203 -7.047 10.172 1 87.5 460 LEU B O 1
ATOM 7557 N N . ASP B 1 461 ? -22.297 -6.508 8.32 1 87.19 461 ASP B N 1
ATOM 7558 C CA . ASP B 1 461 ? -22.047 -5.086 8.516 1 87.19 461 ASP B CA 1
ATOM 7559 C C . ASP B 1 461 ? -22.766 -4.562 9.75 1 87.19 461 ASP B C 1
ATOM 7561 O O . ASP B 1 461 ? -22.188 -3.832 10.555 1 87.19 461 ASP B O 1
ATOM 7565 N N . ILE B 1 462 ? -23.969 -4.984 9.922 1 78.94 462 ILE B N 1
ATOM 7566 C CA . ILE B 1 462 ? -24.766 -4.559 11.062 1 78.94 462 ILE B CA 1
ATOM 7567 C C . ILE B 1 462 ? -24.297 -5.289 12.32 1 78.94 462 ILE B C 1
ATOM 7569 O O . ILE B 1 462 ? -24.156 -4.676 13.383 1 78.94 462 ILE B O 1
ATOM 7573 N N . SER B 1 463 ? -23.984 -6.457 12.195 1 79.94 463 SER B N 1
ATOM 7574 C CA . SER B 1 463 ? -23.719 -7.301 13.359 1 79.94 463 SER B CA 1
ATOM 7575 C C . SER B 1 463 ? -22.359 -6.996 13.969 1 79.94 463 SER B C 1
ATOM 7577 O O . SER B 1 463 ? -22.188 -7.055 15.188 1 79.94 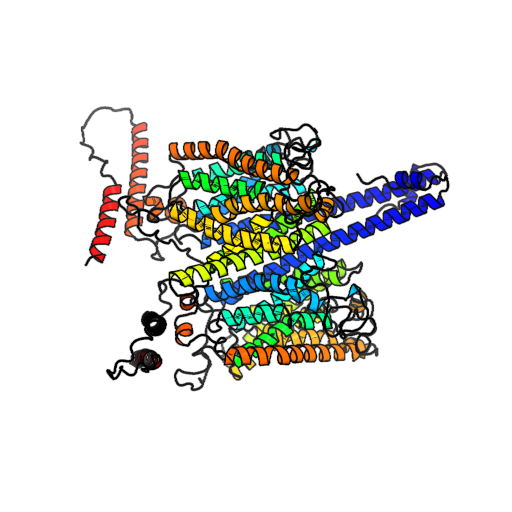463 SER B O 1
ATOM 7579 N N . TYR B 1 464 ? -21.438 -6.633 13.094 1 81.44 464 TYR B N 1
ATOM 7580 C CA . TYR B 1 464 ? -20.078 -6.52 13.617 1 81.44 464 TYR B CA 1
ATOM 7581 C C . TYR B 1 464 ? -19.609 -5.07 13.594 1 81.44 464 TYR B C 1
ATOM 7583 O O . TYR B 1 464 ? -18.672 -4.707 14.297 1 81.44 464 TYR B O 1
ATOM 7591 N N . HIS B 1 465 ? -20.203 -4.227 12.812 1 80.75 465 HIS B N 1
ATOM 7592 C CA . HIS B 1 465 ? -19.578 -2.938 12.539 1 80.75 465 HIS B CA 1
ATOM 7593 C C . HIS B 1 465 ? -20.531 -1.785 12.844 1 80.75 465 HIS B C 1
ATOM 7595 O O . HIS B 1 465 ? -20.188 -0.618 12.648 1 80.75 465 HIS B O 1
ATOM 7601 N N . GLY B 1 466 ? -21.562 -2.023 13.5 1 66.75 466 GLY B N 1
ATOM 7602 C CA . GLY B 1 466 ? -22.516 -1.015 13.906 1 66.75 466 GLY B CA 1
ATOM 7603 C C . GLY B 1 466 ? -23.188 -0.325 12.734 1 66.75 466 GLY B C 1
ATOM 7604 O O . GLY B 1 466 ? -23.641 0.818 12.852 1 66.75 466 GLY B O 1
ATOM 7605 N N . GLY B 1 467 ? -22.984 -0.667 11.602 1 59.16 467 GLY B N 1
ATOM 7606 C CA . GLY B 1 467 ? -23.531 -0.021 10.414 1 59.16 467 GLY B CA 1
ATOM 7607 C C . GLY B 1 467 ? -25.031 0.198 10.484 1 59.16 467 GLY B C 1
ATOM 7608 O O . GLY B 1 467 ? -25.734 -0.521 11.195 1 59.16 467 GLY B O 1
ATOM 7609 N N . MET B 1 468 ? -25.422 1.456 10.547 1 52.5 468 MET B N 1
ATOM 7610 C CA . MET B 1 468 ? -26.781 1.959 10.711 1 52.5 468 MET B CA 1
ATOM 7611 C C . MET B 1 468 ? -27.766 1.118 9.914 1 52.5 468 MET B C 1
ATOM 7613 O O . MET B 1 468 ? -27.375 0.388 9 1 52.5 468 MET B O 1
ATOM 7617 N N . ASP B 1 469 ? -29.062 1.769 9.945 1 48.81 469 ASP B N 1
ATOM 7618 C CA . ASP B 1 469 ? -30.453 1.475 9.609 1 48.81 469 ASP B CA 1
ATOM 7619 C C . ASP B 1 469 ? -30.594 1.128 8.133 1 48.81 469 ASP B C 1
ATOM 7621 O O . ASP B 1 469 ? -29.891 1.675 7.289 1 48.81 469 ASP B O 1
ATOM 7625 N N . ASN B 1 470 ? -31.016 -0.04 7.941 1 48.44 470 ASN B N 1
ATOM 7626 C CA . ASN B 1 470 ? -31.547 -0.555 6.688 1 48.44 470 ASN B CA 1
ATOM 7627 C C . ASN B 1 470 ? -32.125 0.562 5.828 1 48.44 470 ASN B C 1
ATOM 7629 O O . ASN B 1 470 ? -33.344 0.605 5.602 1 48.44 470 ASN B O 1
ATOM 7633 N N . LYS B 1 471 ? -31.484 1.689 5.707 1 45.97 471 LYS B N 1
ATOM 7634 C CA . LYS B 1 471 ? -32.156 2.74 4.949 1 45.97 471 LYS B CA 1
ATOM 7635 C C . LYS B 1 471 ? -32.406 2.311 3.504 1 45.97 471 LYS B C 1
ATOM 7637 O O . LYS B 1 471 ? -33.188 2.924 2.787 1 45.97 471 LYS B O 1
ATOM 7642 N N . ASP B 1 472 ? -31.484 1.435 3.029 1 49.91 472 ASP B N 1
ATOM 7643 C CA . ASP B 1 472 ? -31.656 1.112 1.616 1 49.91 472 ASP B CA 1
ATOM 7644 C C . ASP B 1 472 ? -32.656 -0.029 1.432 1 49.91 472 ASP B C 1
ATOM 7646 O O . ASP B 1 472 ? -32.938 -0.45 0.305 1 49.91 472 ASP B O 1
ATOM 7650 N N . GLY B 1 473 ? -33.188 -0.465 2.58 1 55.56 473 GLY B N 1
ATOM 7651 C CA . GLY B 1 473 ? -34.25 -1.464 2.461 1 55.56 473 GLY B CA 1
ATOM 7652 C C . GLY B 1 473 ? -33.719 -2.838 2.084 1 55.56 473 GLY B C 1
ATOM 7653 O O . GLY B 1 473 ? -34.469 -3.701 1.648 1 55.56 473 GLY B O 1
ATOM 7654 N N . SER B 1 474 ? -32.438 -3.031 2.174 1 59.91 474 SER B N 1
ATOM 7655 C CA . SER B 1 474 ? -31.891 -4.285 1.676 1 59.91 474 SER B CA 1
ATOM 7656 C C . SER B 1 474 ? -32.156 -5.43 2.656 1 59.91 474 SER B C 1
ATOM 7658 O O . SER B 1 474 ? -32.125 -6.598 2.268 1 59.91 474 SER B O 1
ATOM 7660 N N . VAL B 1 475 ? -32.344 -5.035 3.928 1 70.19 475 VAL B N 1
ATOM 7661 C CA . VAL B 1 475 ? -32.625 -6.066 4.918 1 70.19 475 VAL B CA 1
ATOM 7662 C C . VAL B 1 475 ? -34.031 -5.855 5.492 1 70.19 475 VAL B C 1
ATOM 7664 O O . VAL B 1 475 ? -34.438 -4.719 5.75 1 70.19 475 VAL B O 1
ATOM 7667 N N . LYS B 1 476 ? -34.781 -6.934 5.629 1 67.81 476 LYS B N 1
ATOM 7668 C CA . LYS B 1 476 ? -36.125 -6.828 6.207 1 67.81 476 LYS B CA 1
ATOM 7669 C C . LYS B 1 476 ? -36.062 -6.344 7.652 1 67.81 476 LYS B C 1
ATOM 7671 O O . LYS B 1 476 ? -35.25 -6.844 8.445 1 67.81 476 LYS B O 1
ATOM 7676 N N . LYS B 1 477 ? -36.781 -5.379 7.957 1 71.19 477 LYS B N 1
ATOM 7677 C CA . LYS B 1 477 ? -36.844 -4.746 9.273 1 71.19 477 LYS B CA 1
ATOM 7678 C C . LYS B 1 477 ? -37.094 -5.781 10.367 1 71.19 477 LYS B C 1
ATOM 7680 O O . LYS B 1 477 ? -36.594 -5.641 11.484 1 71.19 477 LYS B O 1
ATOM 7685 N N . GLU B 1 478 ? -37.844 -6.824 9.953 1 73.75 478 GLU B N 1
ATOM 7686 C CA . GLU B 1 478 ? -38.188 -7.871 10.914 1 73.75 478 GLU B CA 1
ATOM 7687 C C . GLU B 1 478 ? -36.938 -8.625 11.375 1 73.75 478 GLU B C 1
ATOM 7689 O O . GLU B 1 478 ? -36.844 -8.992 12.547 1 73.75 478 GLU B O 1
ATOM 7694 N N . TYR B 1 479 ? -36.031 -8.805 10.5 1 73.5 479 TYR B N 1
ATOM 7695 C CA . TYR B 1 479 ? -34.812 -9.516 10.836 1 73.5 479 TYR B CA 1
ATOM 7696 C C . TYR B 1 479 ? -33.906 -8.68 11.742 1 73.5 479 TYR B C 1
ATOM 7698 O O . TYR B 1 479 ? -33.281 -9.195 12.664 1 73.5 479 TYR B O 1
ATOM 7706 N N . VAL B 1 480 ? -33.906 -7.484 11.484 1 78.12 480 VAL B N 1
ATOM 7707 C CA . VAL B 1 480 ? -33.094 -6.57 12.281 1 78.12 480 VAL B CA 1
ATOM 7708 C C . VAL B 1 480 ? -33.656 -6.512 13.711 1 78.12 480 VAL B C 1
ATOM 7710 O O . VAL B 1 480 ? -32.875 -6.512 14.672 1 78.12 480 VAL B O 1
ATOM 7713 N N . GLU B 1 481 ? -34.906 -6.457 13.773 1 76.62 481 GLU B N 1
ATOM 7714 C CA . GLU B 1 481 ? -35.531 -6.43 15.086 1 76.62 481 GLU B CA 1
ATOM 7715 C C . GLU B 1 481 ? -35.281 -7.73 15.844 1 76.62 481 GLU B C 1
ATOM 7717 O O . GLU B 1 481 ? -35.031 -7.711 17.047 1 76.62 481 GLU B O 1
ATOM 7722 N N . ALA B 1 482 ? -35.438 -8.773 15.148 1 76 482 ALA B N 1
ATOM 7723 C CA . ALA B 1 482 ? -35.156 -10.07 15.758 1 76 482 ALA B CA 1
ATOM 7724 C C . ALA B 1 482 ? -33.719 -10.148 16.266 1 76 482 ALA B C 1
ATOM 7726 O O . ALA B 1 482 ? -33.469 -10.68 17.344 1 76 482 ALA B O 1
ATOM 7727 N N . TYR B 1 483 ? -32.875 -9.727 15.469 1 79.69 483 TYR B N 1
ATOM 7728 C CA . TYR B 1 483 ? -31.453 -9.719 15.828 1 79.69 483 TYR B CA 1
ATOM 7729 C C . TYR B 1 483 ? -31.203 -8.859 17.062 1 79.69 483 TYR B C 1
ATOM 7731 O O . TYR B 1 483 ? -30.5 -9.273 17.984 1 79.69 483 TYR B O 1
ATOM 7739 N N . LYS B 1 484 ? -31.781 -7.707 17.109 1 77.94 484 LYS B N 1
ATOM 7740 C CA . LYS B 1 484 ? -31.625 -6.812 18.25 1 77.94 484 LYS B CA 1
ATOM 7741 C C . LYS B 1 484 ? -32.188 -7.434 19.516 1 77.94 484 LYS B C 1
ATOM 7743 O O . LYS B 1 484 ? -31.641 -7.289 20.609 1 77.94 484 LYS B O 1
ATOM 7748 N N . ARG B 1 485 ? -33.312 -8.125 19.328 1 72.88 485 ARG B N 1
ATOM 7749 C CA . ARG B 1 485 ? -33.938 -8.797 20.469 1 72.88 485 ARG B CA 1
ATOM 7750 C C . ARG B 1 485 ? -33.031 -9.914 21 1 72.88 485 ARG B C 1
ATOM 7752 O O . ARG B 1 485 ? -32.875 -10.062 22.219 1 72.88 485 ARG B O 1
ATOM 7759 N N . HIS B 1 486 ? -32.531 -10.594 20.094 1 74.44 486 HIS B N 1
ATOM 7760 C CA . HIS B 1 486 ? -31.656 -11.688 20.469 1 74.44 486 HIS B CA 1
ATOM 7761 C C . HIS B 1 486 ? -30.406 -11.18 21.188 1 74.44 486 HIS B C 1
ATOM 7763 O O . HIS B 1 486 ? -29.984 -11.734 22.203 1 74.44 486 HIS B O 1
ATOM 7769 N N . LYS B 1 487 ? -29.859 -10.172 20.734 1 74.81 487 LYS B N 1
ATOM 7770 C CA . LYS B 1 487 ? -28.656 -9.586 21.312 1 74.81 487 LYS B CA 1
ATOM 7771 C C . LYS B 1 487 ? -28.953 -8.992 22.688 1 74.81 487 LYS B C 1
ATOM 7773 O O . LYS B 1 487 ? -28.141 -9.086 23.609 1 74.81 487 LYS B O 1
ATOM 7778 N N . GLY B 1 488 ? -30.031 -8.375 22.719 1 71.5 488 GLY B N 1
ATOM 7779 C CA . GLY B 1 488 ? -30.484 -7.855 24 1 71.5 488 GLY B CA 1
ATOM 7780 C C . GLY B 1 488 ? -30.672 -8.938 25.047 1 71.5 488 GLY B C 1
ATOM 7781 O O . GLY B 1 488 ? -30.297 -8.75 26.219 1 71.5 488 GLY B O 1
ATOM 7782 N N . ALA B 1 489 ? -31.141 -10.023 24.594 1 69.81 489 ALA B N 1
ATOM 7783 C CA . ALA B 1 489 ? -31.344 -11.148 25.5 1 69.81 489 ALA B CA 1
ATOM 7784 C C . ALA B 1 489 ? -30.031 -11.719 26 1 69.81 489 ALA B C 1
ATOM 7786 O O . ALA B 1 489 ? -29.891 -12.086 27.172 1 69.81 489 ALA B O 1
ATOM 7787 N N . LEU B 1 490 ? -29.094 -11.758 25.156 1 68.88 490 LEU B N 1
ATOM 7788 C CA . LEU B 1 490 ? -27.781 -12.266 25.516 1 68.88 490 LEU B CA 1
ATOM 7789 C C . LEU B 1 490 ? -27.094 -11.32 26.516 1 68.88 490 LEU B C 1
ATOM 7791 O O . LEU B 1 490 ? -26.438 -11.773 27.453 1 68.88 490 LEU B O 1
ATOM 7795 N N . ARG B 1 491 ? -27.234 -10.047 26.312 1 66.62 491 ARG B N 1
ATOM 7796 C CA . ARG B 1 491 ? -26.688 -9.039 27.203 1 66.62 491 ARG B CA 1
ATOM 7797 C C . ARG B 1 491 ? -27.281 -9.156 28.594 1 66.62 491 ARG B C 1
ATOM 7799 O O . ARG B 1 491 ? -26.578 -9.039 29.594 1 66.62 491 ARG B O 1
ATOM 7806 N N . ASN B 1 492 ? -28.547 -9.383 28.562 1 62.41 492 ASN B N 1
ATOM 7807 C CA . ASN B 1 492 ? -29.234 -9.523 29.844 1 62.41 492 ASN B CA 1
ATOM 7808 C C . ASN B 1 492 ? -28.797 -10.773 30.594 1 62.41 492 ASN B C 1
ATOM 7810 O O . ASN B 1 492 ? -28.672 -10.75 31.812 1 62.41 492 ASN B O 1
ATOM 7814 N N . ARG B 1 493 ? -28.578 -11.742 29.891 1 58.25 493 ARG B N 1
ATOM 7815 C CA . ARG B 1 493 ? -28.141 -12.977 30.516 1 58.25 493 ARG B CA 1
ATOM 7816 C C . ARG B 1 493 ? -26.734 -12.82 31.109 1 58.25 493 ARG B C 1
ATOM 7818 O O . ARG B 1 493 ? -26.453 -13.344 32.188 1 58.25 493 ARG B O 1
ATOM 7825 N N . ARG B 1 494 ? -25.938 -12.031 30.422 1 58.09 494 ARG B N 1
ATOM 7826 C CA . ARG B 1 494 ? -24.578 -11.797 30.906 1 58.09 494 ARG B CA 1
ATOM 7827 C C . ARG B 1 494 ? -24.594 -10.914 32.156 1 58.09 494 ARG B C 1
ATOM 7829 O O . ARG B 1 494 ? -23.828 -11.133 33.094 1 58.09 494 ARG B O 1
ATOM 7836 N N . HIS B 1 495 ? -25.469 -9.938 32.125 1 58.44 495 HIS B N 1
ATOM 7837 C CA . HIS B 1 495 ? -25.609 -9.07 33.281 1 58.44 495 HIS B CA 1
ATOM 7838 C C . HIS B 1 495 ? -26.203 -9.828 34.469 1 58.44 495 HIS B C 1
ATOM 7840 O O . HIS B 1 495 ? -25.812 -9.602 35.594 1 58.44 495 HIS B O 1
ATOM 7846 N N . SER B 1 496 ? -27.156 -10.641 34.188 1 57.88 496 SER B N 1
ATOM 7847 C CA . SER B 1 496 ? -27.75 -11.43 35.25 1 57.88 496 SER B CA 1
ATOM 7848 C C . SER B 1 496 ? -26.766 -12.43 35.812 1 57.88 496 SER B C 1
ATOM 7850 O O . SER B 1 496 ? -26.75 -12.672 37.031 1 57.88 496 SER B O 1
ATOM 7852 N N . ASN B 1 497 ? -25.984 -12.867 34.938 1 54.12 497 ASN B N 1
ATOM 7853 C CA . ASN B 1 497 ? -24.969 -13.797 35.438 1 54.12 497 ASN B CA 1
ATOM 7854 C C . ASN B 1 497 ? -23.875 -13.078 36.219 1 54.12 497 ASN B C 1
ATOM 7856 O O . ASN B 1 497 ? -23.312 -13.641 37.156 1 54.12 497 ASN B O 1
ATOM 7860 N N . THR B 1 498 ? -23.641 -11.836 35.812 1 51.81 498 THR B N 1
ATOM 7861 C CA . THR B 1 498 ? -22.656 -11.07 36.562 1 51.81 498 THR B CA 1
ATOM 7862 C C . THR B 1 498 ? -23.234 -10.625 37.906 1 51.81 498 THR B C 1
ATOM 7864 O O . THR B 1 498 ? -22.516 -10.539 38.906 1 51.81 498 THR B O 1
ATOM 7867 N N . GLN B 1 499 ? -24.516 -10.32 37.969 1 47.84 499 GLN B N 1
ATOM 7868 C CA . GLN B 1 499 ? -25.141 -9.977 39.25 1 47.84 499 GLN B CA 1
ATOM 7869 C C . GLN B 1 499 ? -25.266 -11.203 40.156 1 47.84 499 GLN B C 1
ATOM 7871 O O . GLN B 1 499 ? -25.172 -11.102 41.375 1 47.84 499 GLN B O 1
ATOM 7876 N N . HIS B 1 500 ? -25.578 -12.258 39.5 1 47.22 500 HIS B N 1
ATOM 7877 C CA . HIS B 1 500 ? -25.719 -13.445 40.312 1 47.22 500 HIS B CA 1
ATOM 7878 C C . HIS B 1 500 ? -24.375 -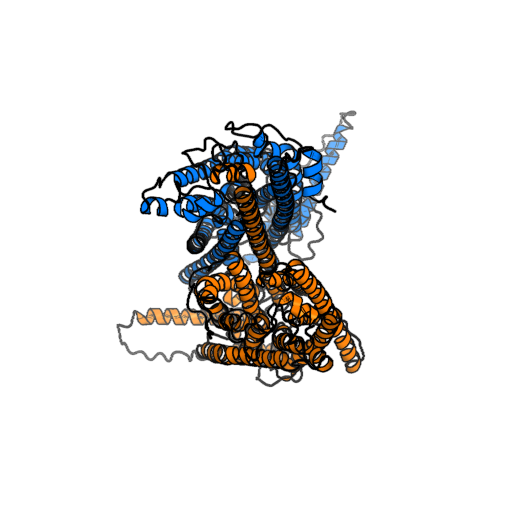13.883 40.875 1 47.22 500 HIS B C 1
ATOM 7880 O O . HIS B 1 500 ? -24.328 -14.711 41.812 1 47.22 500 HIS B O 1
ATOM 7886 N N . SER B 1 501 ? -23.297 -13.461 40.188 1 42.59 501 SER B N 1
ATOM 7887 C CA . SER B 1 501 ? -22.047 -13.922 40.781 1 42.59 501 SER B CA 1
ATOM 7888 C C . SER B 1 501 ? -21.734 -13.148 42.031 1 42.59 501 SER B C 1
ATOM 7890 O O . SER B 1 501 ? -20.859 -13.555 42.812 1 42.59 501 SER B O 1
ATOM 7892 N N . THR B 1 502 ? -22.188 -11.891 42.094 1 39.69 502 THR B N 1
ATOM 7893 C CA . THR B 1 502 ? -21.828 -11.211 43.344 1 39.69 502 THR B CA 1
ATOM 7894 C C . THR B 1 502 ? -22.734 -11.688 44.5 1 39.69 502 THR B C 1
ATOM 7896 O O . THR B 1 502 ? -22.453 -11.398 45.656 1 39.69 502 THR B O 1
ATOM 7899 N N . THR B 1 503 ? -24.016 -11.906 44.125 1 37 503 THR B N 1
ATOM 7900 C CA . THR B 1 503 ? -24.906 -12.133 45.25 1 37 503 THR B CA 1
ATOM 7901 C C . THR B 1 503 ? -24.828 -13.586 45.719 1 37 503 THR B C 1
ATOM 7903 O O . THR B 1 503 ? -25.781 -14.117 46.281 1 37 503 THR B O 1
ATOM 7906 N N . SER B 1 504 ? -23.703 -14.227 45.5 1 34.53 504 SER B N 1
ATOM 7907 C CA . SER B 1 504 ? -23.75 -15.617 45.938 1 34.53 504 SER B CA 1
ATOM 7908 C C . SER B 1 504 ? -24.094 -15.711 47.438 1 34.53 504 SER B C 1
ATOM 7910 O O . SER B 1 504 ? -23.984 -16.781 48.031 1 34.53 504 SER B O 1
ATOM 7912 N N . ASP B 1 505 ? -24.188 -14.5 48.156 1 30.03 505 ASP B N 1
ATOM 7913 C CA . ASP B 1 505 ? -24.328 -15.039 49.5 1 30.03 505 ASP B CA 1
ATOM 7914 C C . ASP B 1 505 ? -25.609 -15.844 49.656 1 30.03 505 ASP B C 1
ATOM 7916 O O . ASP B 1 505 ? -25.609 -16.906 50.281 1 30.03 505 ASP B O 1
ATOM 7920 N N . GLY B 1 506 ? -26.812 -15.125 49.844 1 27.62 506 GLY B N 1
ATOM 7921 C CA . GLY B 1 506 ? -27.906 -15.664 50.625 1 27.62 506 GLY B CA 1
ATOM 7922 C C . GLY B 1 506 ? -28.75 -16.672 49.875 1 27.62 506 GLY B C 1
ATOM 7923 O O . GLY B 1 506 ? -29.094 -16.453 48.688 1 27.62 506 GLY B O 1
ATOM 7924 N N . TRP B 1 507 ? -28.844 -18 50.25 1 27.11 507 TRP B N 1
ATOM 7925 C CA . TRP B 1 507 ? -29.312 -19.297 49.781 1 27.11 507 TRP B CA 1
ATOM 7926 C C . TRP B 1 507 ? -30.812 -19.297 49.562 1 27.11 507 TRP B C 1
ATOM 7928 O O . TRP B 1 507 ? -31.453 -20.344 49.5 1 27.11 507 TRP B O 1
ATOM 7938 N N . ARG B 1 508 ? -31.672 -18.188 49.906 1 21.44 508 ARG B N 1
ATOM 7939 C CA . ARG B 1 508 ? -33.031 -18.625 50.156 1 21.44 508 ARG B CA 1
ATOM 7940 C C . ARG B 1 508 ? -33.656 -19.297 48.938 1 21.44 508 ARG B C 1
ATOM 7942 O O . ARG B 1 508 ? -33.219 -19.062 47.812 1 21.44 508 ARG B O 1
ATOM 7949 N N . ASP B 1 509 ? -34.969 -19.859 49.094 1 21.73 509 ASP B N 1
ATOM 7950 C CA . ASP B 1 509 ? -35.812 -20.984 48.688 1 21.73 509 ASP B CA 1
ATOM 7951 C C . ASP B 1 509 ? -36.406 -20.766 47.312 1 21.73 509 ASP B C 1
ATOM 7953 O O . ASP B 1 509 ? -36.812 -21.719 46.625 1 21.73 509 ASP B O 1
ATOM 7957 N N . SER B 1 510 ? -37.062 -19.562 46.969 1 24.16 510 SER B N 1
ATOM 7958 C CA . SER B 1 510 ? -38.344 -19.703 46.281 1 24.16 510 SER B CA 1
ATOM 7959 C C . SER B 1 510 ? -38.125 -20.109 44.844 1 24.16 510 SER B C 1
ATOM 7961 O O . SER B 1 510 ? -37.219 -19.594 44.156 1 24.16 510 SER B O 1
ATOM 7963 N N . ALA B 1 511 ? -38.656 -21.281 44.344 1 22.55 511 ALA B N 1
ATOM 7964 C CA . ALA B 1 511 ? -38.781 -22.078 43.125 1 22.55 511 ALA B CA 1
ATOM 7965 C C . ALA B 1 511 ? -39.438 -21.281 42 1 22.55 511 ALA B C 1
ATOM 7967 O O . ALA B 1 511 ? -40.625 -21.344 41.812 1 22.55 511 ALA B O 1
ATOM 7968 N N . ALA B 1 512 ? -39.375 -19.938 41.906 1 24.53 512 ALA B N 1
ATOM 7969 C CA . ALA B 1 512 ? -40.188 -19.469 40.781 1 24.53 512 ALA B CA 1
ATOM 7970 C C . ALA B 1 512 ? -39.781 -20.156 39.5 1 24.53 512 ALA B C 1
ATOM 7972 O O . ALA B 1 512 ? -38.594 -20.281 39.188 1 24.53 512 ALA B O 1
ATOM 7973 N N . THR B 1 513 ? -40.594 -21.094 38.969 1 25.77 513 THR B N 1
ATOM 7974 C CA . THR B 1 513 ? -40.625 -21.812 37.688 1 25.77 513 THR B CA 1
ATOM 7975 C C . THR B 1 513 ? -40.312 -20.875 36.531 1 25.77 513 THR B C 1
ATOM 7977 O O . THR B 1 513 ? -41.062 -19.953 36.25 1 25.77 513 THR B O 1
ATOM 7980 N N . ASP B 1 514 ? -39.094 -20.375 36.5 1 26.23 514 ASP B N 1
ATOM 7981 C CA . ASP B 1 514 ? -38.688 -19.5 35.406 1 26.23 514 ASP B CA 1
ATOM 7982 C C . ASP B 1 514 ? -39.031 -20.094 34.062 1 26.23 514 ASP B C 1
ATOM 7984 O O . ASP B 1 514 ? -38.938 -21.312 33.844 1 26.23 514 ASP B O 1
ATOM 7988 N N . ALA B 1 515 ? -40 -19.391 33.375 1 27.66 515 ALA B N 1
ATOM 7989 C CA . ALA B 1 515 ? -40.375 -19.594 31.969 1 27.66 515 ALA B CA 1
ATOM 7990 C C . ALA B 1 515 ? -39.188 -20.016 31.125 1 27.66 515 ALA B C 1
ATOM 7992 O O . ALA B 1 515 ? -38.062 -19.594 31.375 1 27.66 515 ALA B O 1
ATOM 7993 N N . ASP B 1 516 ? -39.344 -21.234 30.531 1 27.05 516 ASP B N 1
ATOM 7994 C CA . ASP B 1 516 ? -38.406 -21.953 29.656 1 27.05 516 ASP B CA 1
ATOM 7995 C C . ASP B 1 516 ? -37.812 -21 28.609 1 27.05 516 ASP B C 1
ATOM 7997 O O . ASP B 1 516 ? -38.531 -20.438 27.781 1 27.05 516 ASP B O 1
ATOM 8001 N N . PRO B 1 517 ? -36.812 -20.25 28.922 1 34.91 517 PRO B N 1
ATOM 8002 C CA . PRO B 1 517 ? -36.125 -19.375 27.969 1 34.91 517 PRO B CA 1
ATOM 8003 C C . PRO B 1 517 ? -35.75 -20.094 26.672 1 34.91 517 PRO B C 1
ATOM 8005 O O . PRO B 1 517 ? -35.094 -19.516 25.797 1 34.91 517 PRO B O 1
ATOM 8008 N N . ASP B 1 518 ? -36 -21.406 26.703 1 31.8 518 ASP B N 1
ATOM 8009 C CA . ASP B 1 518 ? -35.469 -22.094 25.531 1 31.8 518 ASP B CA 1
ATOM 8010 C C . ASP B 1 518 ? -36.312 -21.766 24.297 1 31.8 518 ASP B C 1
ATOM 8012 O O . ASP B 1 518 ? -36.281 -22.5 23.297 1 31.8 518 ASP B O 1
ATOM 8016 N N . SER B 1 519 ? -37.344 -20.922 24.375 1 33.69 519 SER B N 1
ATOM 8017 C CA . SER B 1 519 ? -37.938 -20.781 23.047 1 33.69 519 SER B CA 1
ATOM 8018 C C . SER B 1 519 ? -36.906 -20.375 22 1 33.69 519 SER B C 1
ATOM 8020 O O . SER B 1 519 ? -36.125 -19.438 22.219 1 33.69 519 SER B O 1
ATOM 8022 N N . ASP B 1 520 ? -36.5 -21.328 21.312 1 33.44 520 ASP B N 1
ATOM 8023 C CA . ASP B 1 520 ? -35.531 -21.266 20.234 1 33.44 520 ASP B CA 1
ATOM 8024 C C . ASP B 1 520 ? -35.75 -20 19.391 1 33.44 520 ASP B C 1
ATOM 8026 O O . ASP B 1 520 ? -36.781 -19.812 18.781 1 33.44 520 ASP B O 1
ATOM 8030 N N . PRO B 1 521 ? -35.281 -18.969 19.797 1 36.94 521 PRO B N 1
ATOM 8031 C CA . PRO B 1 521 ? -35.375 -17.797 18.938 1 36.94 521 PRO B CA 1
ATOM 8032 C C . PRO B 1 521 ? -35.281 -18.141 17.453 1 36.94 521 PRO B C 1
ATOM 8034 O O . PRO B 1 521 ? -35.625 -17.312 16.609 1 36.94 521 PRO B O 1
ATOM 8037 N N . LEU B 1 522 ? -34.781 -19.281 17.109 1 38.28 522 LEU B N 1
ATOM 8038 C CA . LEU B 1 522 ? -34.781 -19.719 15.719 1 38.28 522 LEU B CA 1
ATOM 8039 C C . LEU B 1 522 ? -36.188 -20.062 15.258 1 38.28 522 LEU B C 1
ATOM 8041 O O . LEU B 1 522 ? -36.469 -20.031 14.055 1 38.28 522 LEU B O 1
ATOM 8045 N N . ALA B 1 523 ? -37.156 -20.469 16.094 1 40.25 523 ALA B N 1
ATOM 8046 C CA . ALA B 1 523 ? -38.562 -20.734 15.758 1 40.25 523 ALA B CA 1
ATOM 8047 C C . ALA B 1 523 ? -39.281 -19.453 15.352 1 40.25 523 ALA B C 1
ATOM 8049 O O . ALA B 1 523 ? -40.062 -19.438 14.406 1 40.25 523 ALA B O 1
ATOM 8050 N N . ALA B 1 524 ? -39 -18.391 16.016 1 37.84 524 ALA B N 1
ATOM 8051 C CA . ALA B 1 524 ? -39.594 -17.109 15.617 1 37.84 524 ALA B CA 1
ATOM 8052 C C . ALA B 1 524 ? -39.062 -16.656 14.273 1 37.84 524 ALA B C 1
ATOM 8054 O O . ALA B 1 524 ? -39.781 -16.125 13.445 1 37.84 524 ALA B O 1
ATOM 8055 N N . ALA B 1 525 ? -37.781 -16.828 13.992 1 41.03 525 ALA B N 1
ATOM 8056 C CA . ALA B 1 525 ? -37.219 -16.562 12.672 1 41.03 525 ALA B CA 1
ATOM 8057 C C . ALA B 1 525 ? -37.781 -17.516 11.625 1 41.03 525 ALA B C 1
ATOM 8059 O O . ALA B 1 525 ? -38.062 -17.109 10.492 1 41.03 525 ALA B O 1
ATOM 8060 N N . HIS B 1 526 ? -38 -18.781 11.938 1 42.56 526 HIS B N 1
ATOM 8061 C CA . HIS B 1 526 ? -38.688 -19.75 11.086 1 42.56 526 HIS B CA 1
ATOM 8062 C C . HIS B 1 526 ? -40.156 -19.344 10.859 1 42.56 526 HIS B C 1
ATOM 8064 O O . HIS B 1 526 ? -40.656 -19.5 9.75 1 42.56 526 HIS B O 1
ATOM 8070 N N . GLU B 1 527 ? -40.844 -18.938 11.859 1 39.66 527 GLU B N 1
ATOM 8071 C CA . GLU B 1 527 ? -42.219 -18.484 11.672 1 39.66 527 GLU B CA 1
ATOM 8072 C C . GLU B 1 527 ? -42.281 -17.219 10.828 1 39.66 527 GLU B C 1
ATOM 8074 O O . GLU B 1 527 ? -43.188 -17.062 9.992 1 39.66 527 GLU B O 1
ATOM 8079 N N . ALA B 1 528 ? -41.344 -16.344 11 1 38.19 528 ALA B N 1
ATOM 8080 C CA . ALA B 1 528 ? -41.312 -15.148 10.164 1 38.19 528 ALA B CA 1
ATOM 8081 C C . ALA B 1 528 ? -40.938 -15.5 8.734 1 38.19 528 ALA B C 1
ATOM 8083 O O . ALA B 1 528 ? -41.438 -14.906 7.785 1 38.19 528 ALA B O 1
ATOM 8084 N N . MET B 1 529 ? -40.062 -16.422 8.555 1 39.28 529 MET B N 1
ATOM 8085 C CA . MET B 1 529 ? -39.75 -16.891 7.211 1 39.28 529 MET B CA 1
ATOM 8086 C C . MET B 1 529 ? -40.938 -17.656 6.609 1 39.28 529 MET B C 1
ATOM 8088 O O . MET B 1 529 ? -41.031 -17.797 5.387 1 39.28 529 MET B O 1
ATOM 8092 N N . LYS B 1 530 ? -41.719 -18.375 7.398 1 40.81 530 LYS B N 1
ATOM 8093 C CA . LYS B 1 530 ? -42.906 -19.078 6.922 1 40.81 530 LYS B CA 1
ATOM 8094 C C . LYS B 1 530 ? -43.938 -18.109 6.395 1 40.81 530 LYS B C 1
ATOM 8096 O O . LYS B 1 530 ? -44.656 -18.406 5.422 1 40.81 530 LYS B O 1
ATOM 8101 N N . GLU B 1 531 ? -44.125 -17.062 7.102 1 35.5 531 GLU B N 1
ATOM 8102 C CA . GLU B 1 531 ? -45.156 -16.109 6.656 1 35.5 531 GLU B CA 1
ATOM 8103 C C . GLU B 1 531 ? -44.781 -15.5 5.316 1 35.5 531 GLU B C 1
ATOM 8105 O O . GLU B 1 531 ? -45.656 -15.18 4.504 1 35.5 531 GLU B O 1
ATOM 8110 N N . ASP B 1 532 ? -43.562 -15.305 5.086 1 36.31 532 ASP B N 1
ATOM 8111 C CA . ASP B 1 532 ? -43.219 -14.75 3.783 1 36.31 532 ASP B CA 1
ATOM 8112 C C . ASP B 1 532 ? -43.469 -15.758 2.668 1 36.31 532 ASP B C 1
ATOM 8114 O O . ASP B 1 532 ? -43.75 -15.375 1.527 1 36.31 532 ASP B O 1
ATOM 8118 N N . HIS B 1 533 ? -43.344 -16.984 2.963 1 35.81 533 HIS B N 1
ATOM 8119 C CA . HIS B 1 533 ? -43.719 -17.938 1.924 1 35.81 533 HIS B CA 1
ATOM 8120 C C . HIS B 1 533 ? -45.219 -17.953 1.709 1 35.81 533 HIS B C 1
ATOM 8122 O O . HIS B 1 533 ? -45.719 -18.453 0.689 1 35.81 533 HIS B O 1
ATOM 8128 N N . SER B 1 534 ? -45.969 -17.781 2.789 1 33.97 534 SER B N 1
ATOM 8129 C CA . SER B 1 534 ? -47.406 -17.828 2.533 1 33.97 534 SER B CA 1
ATOM 8130 C C . SER B 1 534 ? -47.844 -16.656 1.658 1 33.97 534 SER B C 1
ATOM 8132 O O . SER B 1 534 ? -48.938 -16.703 1.051 1 33.97 534 SER B O 1
ATOM 8134 N N . LEU B 1 535 ? -47.219 -15.539 1.812 1 31.16 535 LEU B N 1
ATOM 8135 C CA . LEU B 1 535 ? -47.75 -14.43 1.009 1 31.16 535 LEU B CA 1
ATOM 8136 C C . LEU B 1 535 ? -47.406 -14.625 -0.464 1 31.16 535 LEU B C 1
ATOM 8138 O O . LEU B 1 535 ? -47.969 -13.953 -1.331 1 31.16 535 LEU B O 1
ATOM 8142 N N . ARG B 1 536 ? -46.219 -15.273 -0.733 1 31.27 536 ARG B N 1
ATOM 8143 C CA . ARG B 1 536 ? -46.031 -15.414 -2.172 1 31.27 536 ARG B CA 1
ATOM 8144 C C . ARG B 1 536 ? -46.875 -16.562 -2.732 1 31.27 536 ARG B C 1
ATOM 8146 O O . ARG B 1 536 ? -46.875 -16.797 -3.941 1 31.27 536 ARG B O 1
ATOM 8153 N N . SER B 1 537 ? -47.312 -17.469 -1.857 1 27.92 537 SER B N 1
ATOM 8154 C CA . SER B 1 537 ? -48.188 -18.469 -2.463 1 27.92 537 SER B CA 1
ATOM 8155 C C . SER B 1 537 ? -49.562 -17.922 -2.709 1 27.92 537 SER B C 1
ATOM 8157 O O . SER B 1 537 ? -50.438 -18.625 -3.258 1 27.92 537 SER B O 1
ATOM 8159 N N . SER B 1 538 ? -49.938 -16.812 -2.094 1 24.84 538 SER B N 1
ATOM 8160 C CA . SER B 1 538 ? -51.219 -16.344 -2.584 1 24.84 538 SER B CA 1
ATOM 8161 C C . SER B 1 538 ? -51.062 -15.492 -3.84 1 24.84 538 SER B C 1
ATOM 8163 O O . SER B 1 538 ? -50.125 -14.695 -3.938 1 24.84 538 SER B O 1
#

Solvent-accessible surface area (backbone atoms only — not comparable to full-atom values): 50696 Å² total; per-residue (Å²): 127,79,73,58,54,63,62,57,23,47,62,70,53,67,56,94,47,64,67,58,31,49,42,43,35,48,50,50,53,50,50,53,52,51,50,53,49,51,54,51,50,39,51,50,32,47,53,19,24,53,34,32,47,49,23,54,57,9,54,27,29,26,40,34,12,35,32,50,73,50,30,30,63,47,48,38,50,52,40,55,44,32,53,54,40,18,53,52,27,21,35,49,38,6,42,6,23,21,49,17,50,37,90,76,42,68,58,72,40,74,55,26,84,32,45,54,68,36,53,68,95,38,63,36,55,39,54,33,52,41,34,48,40,23,51,20,45,45,49,29,54,37,29,46,57,68,40,53,25,67,68,37,49,53,50,51,37,35,45,36,20,26,44,57,43,14,31,46,36,8,26,44,71,16,33,16,6,50,32,1,57,69,17,86,75,19,42,82,79,46,13,32,69,51,60,49,21,4,39,54,26,30,23,43,16,13,46,49,30,47,50,49,37,67,74,64,47,55,64,87,61,34,47,28,48,97,86,65,46,72,47,95,63,67,49,86,74,68,41,67,30,68,67,35,28,50,50,8,50,42,37,36,57,42,11,42,53,16,42,38,19,39,36,31,62,74,63,75,58,75,62,28,13,58,38,15,10,39,10,43,40,20,41,51,35,4,15,22,29,0,14,53,36,19,27,52,51,49,22,51,52,39,23,74,71,71,72,52,63,39,61,42,53,67,44,24,53,50,10,20,50,7,4,41,30,20,34,24,9,27,22,51,23,42,51,65,71,54,24,33,52,53,2,34,51,21,4,50,47,29,57,52,44,48,52,48,30,57,76,68,65,50,51,50,57,63,49,36,40,27,24,24,22,55,16,4,48,46,8,25,46,47,26,13,40,51,25,29,38,70,32,28,29,70,66,71,71,44,51,62,57,18,4,30,59,52,7,60,73,67,71,33,58,29,55,44,26,31,52,31,22,51,50,49,53,50,48,46,53,48,53,48,45,71,52,48,43,60,48,49,51,51,34,48,72,71,60,40,30,54,48,52,71,62,39,41,71,51,14,43,18,47,68,73,61,67,47,80,76,62,74,84,60,84,46,64,67,66,50,50,51,50,44,51,49,50,50,49,50,51,51,46,51,50,49,49,52,55,50,55,65,70,56,66,68,83,78,75,83,86,80,72,81,72,74,74,76,69,67,51,66,65,55,58,56,50,53,56,56,50,52,58,54,56,60,70,71,100,126,81,74,55,53,53,63,56,23,47,63,72,50,70,48,92,46,63,66,58,30,49,49,44,36,53,52,52,50,50,51,52,51,51,48,48,50,52,17,51,51,21,40,50,32,42,54,21,23,40,33,32,47,41,23,53,47,9,52,30,31,26,40,34,13,35,32,48,73,49,27,30,60,48,48,37,41,51,41,56,45,32,52,26,39,16,44,52,26,20,36,48,38,6,42,5,24,19,48,17,50,39,90,75,42,73,59,72,39,74,55,27,84,34,46,55,66,37,54,70,97,38,42,20,56,38,45,33,51,40,33,50,41,23,50,20,44,45,48,29,54,36,29,46,56,69,41,54,27,67,69,39,50,53,51,50,40,36,43,37,20,26,43,56,43,15,32,45,37,8,26,43,71,17,34,17,6,50,31,1,57,68,16,87,74,20,42,81,78,47,13,32,70,50,58,49,21,4,38,54,27,30,23,44,17,13,43,48,29,47,52,47,37,67,74,63,48,55,62,87,60,30,47,28,48,96,85,66,46,72,46,94,63,68,50,85,73,68,42,68,29,68,66,36,28,53,50,8,50,52,37,35,57,58,11,44,54,18,43,39,20,41,35,30,61,76,62,74,55,88,63,29,65,62,39,18,50,45,10,42,52,20,41,52,42,4,15,51,28,0,13,52,34,19,24,53,51,48,21,52,53,40,20,72,71,72,72,51,73,52,90,44,66,65,43,24,53,49,9,21,51,9,3,41,30,20,34,25,9,26,21,54,22,43,52,62,71,55,25,32,52,52,3,35,51,21,4,52,47,29,56,52,42,49,51,47,31,58,76,69,65,51,50,50,55,62,48,36,40,26,26,22,21,54,16,4,47,46,8,23,47,47,27,14,38,53,24,31,38,71,32,28,30,70,68,70,71,43,51,63,56,17,3,29,61,54,7,59,74,66,72,33,58,28,54,43,27,30,52,30,22,51,51,48,51,51,47,46,53,47,53,46,45,71,54,48,42,59,49,48,50,50,35,49,72,71,60,42,30,54,46,51,70,61,38,41,72,52,15,43,20,46,66,37,41,64,48,77,74,64,77,83,60,82,45,62,67,68,51,49,49,50,45,52,51,51,52,50,50,53,52,47,50,51,50,49,50,53,51,52,62,69,54,64,70,81,80,81,79,85,77,74,80,70,75,74,76,68,66,51,67,62,54,56,53,49,51,55,55,48,52,56,53,54,58,69,72,97

Foldseek 3Di:
DPPDLQVVLCVVVVDPPPVSSVVSSVVVVVVVVVVVVVVVLLVLLVVLLVLLLLLLLLLLLQLLQLAAVLFNVVLNVLSVVLLVLLLVLCLQALVQFQAACLVPDLAADQTGDDQGNHQPPHVSVSSNVSSLLSQLLSLLSSQQTLWWFPVLSSVVSSCSSNPLLSSLNNQDDRCNHQQHQNRPHHDLRGHEFQLQPLQSRQQLSLLLNQLLLVLQAAFPQQQADPVRHGDPAGDDRGGDHVPSSVVSLVSNLSSLLSRQLVSLSSLVDDCSNVLSVQLNLLLVLLLQLQLVLLQVVQQVVVCVVPVDGDRDPLLSSLSSLLSNSLQSRQSRFAHNVLSNVLSNVSSVQLVVVVVVCRVVRRRGSSSSNSRRNRSSLNSLQSQQAGGALVRCCVRSVGSQRGHLPVCVVVVHNNCSHNVSSVVSSCCSSVSSCVPSNVVSVVCVVVVNTTHDPLCSLSHVCCVPPVDDDCVVVSHDPVSVVLVVVVVVVVVVVVVVVVVCVVPPPDDDDDPPPPPDPPPPSVVVVVVVVVVVVVVVVD/DPPDQQVVQCVVVVDPDPVSSVVSSVVVVVVVVVVVVVVVLLVLLVVLLVLLLLLLLLLLLQLLQLAAVLFNVVLNVLSVVLLVLLLVLCLQALVQFQAACLVPDLAADQTGDDQGNHQPPHVSVSSNVSSLLSQLLSLQSSQQTLWWFPVLSSVVSSCSSNPLLSSLNNQDDGCNHQQHQNHPHHDLRGHEFQLQPLQSRQQLSLLLNQLLLVLQAAAPQQQADPVRHGDPAGDDRGGDHVPSSVVSLVSNLSSLLSRQLVSLSSLVDDCSNVLSVQLNLLLVLLLQLQLVLLQVVQQVVCCVVPVDGDRDPLLSSLRSLLSNSQQSRQSRFAHNVLSNVLSNVSSVQLVVVVVVCRVVRRRGSSSSNSRRNRSSLNSLQSQQAGGALVRCCVRSVGSQRGHLPVCVVVVHNNCSHNVSSVVSSCCSSVSSCVPSNVVSVVCVVVVNTTHDPLCSLSHVCCVPPVDDDCPVVPHPPVSVVLVVVVVVVVVVVVVVVVVCVVPVPDPDDDCPVPDPVPPPSVVVVVVVVVVVVVVVVD

Sequence (1076 aa):
MSENFFTTCQEQSGSENTTEILQCISDSIQEQAENRAADLHDFLYVLAGAMIFFMQSGFAMLCAGSVRLKNVQNTMLKNLLDACGAALAFYLVGFGFAFGGQNESTSTSFIGTTDFASVGDSAAFWFFQYTFSATSVTIVAGTLAERCQMAAYLCYSVVLAGFVYPVVAHTVWSNNGFLSLGNVNPLISIGAVDFAGSGVVHLTGGTTALLATLILGPRRGRFFDAQGEPLDTPKPFPGHSVALQLLGTMILWFGWYGFNPGSALVLGIDEVGGIAATAAVSTSLCGAAGGVSALFTNLFLEERRTGEPHFSLLMAMNGCLSGLVAITASCGVVEPWAAIVIGIVAGWIYLWSSGLLLRLRIDDAVDAIPVHMFNGIWGVFATGLLASPRLMQSAYGTDEFPGLFYGLVRRTNPANLLGCQVITILFIVGWTFVTMFPFFIWLNYKGWFRADSLEELVGLDISYHGGMDNKDGSVKKEYVEAYKRHKGALRNRRHSNTQHSTTSDGWRDSAATDADPDSDPLAAAHEAMKEDHSLRSSMSENFFTTCQEQSGSENTTEILQCISDSIQEQAENRAADLHDFLYVLAGAMIFFMQSGFAMLCAGSVRLKNVQNTMLKNLLDACGAALAFYLVGFGFAFGGQNESTSTSFIGTTDFASVGDSAAFWFFQYTFSATSVTIVAGTLAERCQMAAYLCYSVVLAGFVYPVVAHTVWSNNGFLSLGNVNPLISIGAVDFAGSGVVHLTGGTTALLATLILGPRRGRFFDAQGEPLDTPKPFPGHSVALQLLGTMILWFGWYGFNPGSALVLGIDEVGGIAATAAVSTSLCGAAGGVSALFTNLFLEERRTGEPHFSLLMAMNGCLSGLVAITASCGVVEPWAAIVIGIVAGWIYLWSSGLLLRLRIDDAVDAIPVHMFNGIWGVFATGLLASPRLMQSAYGTDEFPGLFYGLVRRTNPANLLGCQVITILFIVGWTFVTMFPFFIWLNYKGWFRADSLEELVGLDISYHGGMDNKDGSVKKEYVEAYKRHKGALRNRRHSNTQHSTTSDGWRDSAATDADPDSDPLAAAHEAMKEDHSLRSS

Secondary structure (DSSP, 8-state):
----HHHHHHHHS-SS-HHHHHHHHHHHHHHHHHHHHHHHHHHHHHHHHHHHHHHHHHHHHHHHHHS-GGGHHHHHHHHHHHHHHHHHHIIIIIHHHHHTTTTT--S--SS--S-TTS-TT-HHHHHHHHHHHHHHHHHHHGGGTTTB-HHHHHHHHHHIIIIIHHHHHHHHHSTTSTT-TTSSS-GGGT----SS-IIIIIIHHHHHHHHHHHHH-PPTTTSB-TTSPBPSSPPP---S-HHHHHHHHHHHHHHHHHHHHHGGGGG-STTHHHHHHHHHHHHHHHHHHHHHHHHHHHHHHHHHHHS-----HHHHHHHHHHHHHHHTTTTTTS-HHHHHHHHHHHHHHHHHHHHHHHHTT---TT-HIIIIIIHHHHHHHHHHHH--HHHHHHHHS--SS--HHHHHHHTS-TTHHHHHHHHHHHHHHHHHHHHHHHHHHHHHHTT-SBPPHHHHHH-HHHHHH----STTS-S-HHHHHHHHHHHHHHHHHHHHHHHHHH--S-----------TT--HHHHHHHHHHHHHHHHH-/----HHHHHHHHT-SS-HHHHHHHHHHHHHHHHHHHHHHHHHHHHHHHHHHHHHHHHHHHHHHHHHS-GGGHHHHHHHHHHHHHHHHHHIIIIIHHHHHTTTTT--S--SS--S-TTS-TT-HHHHHHHHHHHHHHHHHHHHHTTTTB-HHHHHHHHHHIIIIIHHHHHHHHHSTTSTT-TTSSS-GGGT----SS-IIIIIIHHHHHHHHHHHHH-PPTTTSB-TTSPBPSSPPP---S-HHHHHHHHHHHHHHHHHHTGGGGGGG-STTHHHHHHHHHHHHHHHHHHHHHHHHHHHHHHHHHHHSS----HHHHHHHHHHHHHHHTTTTTTS-HHHHHHHHHHHHHHHHHHHHHHHHTT---TT-HIIIIIIHHHHHHHHHHHH--HHHHHHHHS--SS--HHHHHHHTS-TTHHHHHHHHHHHHHHHHHHHHHHHHHHHHHHTT-SBPPHHHHHH-HHHHHH-----TTS-S-HHHHHHHHHHHHHHHHHHHHHHHHHH--S-----------TT--HHHHHHHHHHHHHHHH--